Protein AF-A0A7X7PRH8-F1 (afdb_monomer)

Radius of gyration: 33.85 Å; Cα contacts (8 Å, |Δi|>4): 1418; chains: 1; bounding box: 87×68×109 Å

Secondary structure (DSSP, 8-state):
-HHHH-HHHHHH-S----HHHHHHHHHHS---EEHHHHHTTT-EETTTTEE-HHHHHHTT--GGGSPPEE-TT-EEEE--HHHHHHHT--TTPEEE----HHHHHHHHTT--STT-EEEE-SSEEEEEEEESS----TT--SEEEE-SSTT-EEEEEEEEE-HHHHHHHHHHH-TT-SSHHHHHHHHHTTSPTTGGG-EE-TT-----TTS-PPP---EE--TT--S-HHHHHHHHHHHHHHHHHHHHHHHHHHHHTS-------------------S--PPPPPPTT------S-EEEESGGGG-HHHHHHHHHHHTS-EEEE--S-HHHHHHHHHHHHHTT--SSS-STT----EEEEPPPHHHHHHHHHHHHHHHHHHHHHHHHHHHHHHHHHHHHHHHS--TTS---PPP-EEEEE-S---HHHHHHHHHHEEEEE--HHHH-----HHHHHHHHTT-SEEEESS--B-HHHHHT-TT--EEEESSSS-TTB-HHHHHHTT--EE--TTTTHHHHHHHHHHHHHHHHTTHHHHHHHHHSS---TT-HHHHHHHHHHT----STT-EEEEE--SHHHHHHHHHHGGGTPEEEEE-TT--HHHHHHTTEEE--HHHHHHH-SEEEE-PPP-TTTTT-B-HHHHHHSPTT-EEEE-S-GGGB-HHHHHHHHHTTSSSEEEES--SSSSPPTT-HHHH-TTEEE-SS-TT-SHHHHHHHHHHHHHHHHHHHTTPPPSSBS-GGGGGG--TTSPPP--PPPP--TT-----SSSTTS-----------------------TTHHHHHHHHHHHHHHHHH-HHHHHHHTTS---------

Sequence (838 aa):
WLRANRAEALLKAAHVLGLAEWLVYLLTGVPAAEASLAAETLLLDVATGDWADDVVGELGVSSSLLPPVCRAGAVVGSLLPSMAAEVGLTAGTPVILAGADTQCALLAVGCSEPGMVGIVAGSTLPVQLVTSRPWVDTRARVWTAPHVRAGRWVLEANAGAAGDVVEWFADALYPEATRPVAHLLAEAGLAAPGAGGVFSSFGAAIMNARELSFPVGTLALSHMDEGALGTRRARLARGLIEGMAYAIRANVEQLRAIPQGATDAGSNVAGEEQSPGAGSVDPVPREDAQHEVDGEIFMVGGLTRSSVWRTVVAEVMGVPVRSTIGGQVSALGAALMAGAAVGLRAGREMGTVELRTEHLVPEAGRSIAYCRLYHDWRRLGEVRAPADELVAEMAVQDLLARTPAATEKRVSAPALRILATADIDESSREALSALGTLTYAPYRETLRLLTGDDLVEALQGYDVFITEVDLVEAEALRRLPQLRVLATCRGQAVNVDVEACTALGIPVLFTPGRNAGAVADLSLAFMLALRRRLKDADAFLRLSGGEEGDMGRMGRAHAELRGRELWGSTVGLVGLGAVGREVAKRLRPFGATLLVADPHVTLEQAALVDAELVSLTELLARSDVVSLHAAVTTETRGLLGATELAQMKEGAVLINTARAALVDEAALVAALESGHLGGAAVDVFETEPPSSHHPLLALPNVLATPHQGGNTVEVAVHQGSLVVADLARMARGEAPLNILNPESLVSFDWRRERHAAGLPEPDVEAGRTPSVTDLRTPVTSAGSENNVAADLGEGEGGGGLRAQMQRVLERFLDRAGSDPALLEFATGRDLTTQYTVT

Nearest PDB structures (foldseek):
  6bii-assembly1_B  TM=8.391E-01  e=3.337E-30  Pyrococcus yayanosii CH1
  5aov-assembly1_A-2  TM=8.484E-01  e=1.399E-29  Pyrococcus furiosus
  1wwk-assembly1_B  TM=8.980E-01  e=5.318E-28  Pyrococcus horikoshii OT3
  2gcg-assembly1_B  TM=8.052E-01  e=2.386E-26  Homo sapiens
  5mh6-assembly1_A  TM=7.915E-01  e=7.981E-22  Haloferax mediterranei ATCC 33500

Mean predicted aligned error: 19.05 Å

Solvent-accessible surface area (backbone atoms only — not comparable to full-atom values): 46718 Å² total; per-residue (Å²): 110,57,75,81,78,40,42,70,60,61,73,68,49,73,63,58,66,58,72,67,26,45,51,45,22,68,36,42,74,47,63,43,30,27,37,35,48,43,29,75,71,73,47,41,33,68,89,80,59,38,73,30,57,68,63,35,44,75,72,73,43,64,61,82,30,44,48,58,64,38,56,41,35,38,71,76,39,36,27,33,64,76,46,13,70,74,74,74,52,63,58,60,42,77,40,54,37,44,47,36,56,68,57,21,26,33,43,59,79,62,47,78,47,65,79,33,35,30,35,36,35,33,55,38,30,44,36,34,38,29,27,73,55,82,68,79,57,92,79,30,35,46,52,57,31,50,33,62,51,87,81,32,14,30,44,39,36,40,15,30,40,39,41,59,49,47,42,52,51,12,46,72,77,31,72,70,45,54,51,22,50,60,51,37,49,53,39,19,58,74,34,60,93,62,16,89,64,29,47,28,34,44,35,28,27,70,48,37,66,72,66,80,72,65,92,65,58,47,79,47,71,71,91,82,66,83,65,57,69,70,61,49,50,12,13,53,39,25,11,39,55,50,22,32,36,44,16,43,45,52,36,53,53,54,61,66,67,49,84,87,79,81,90,81,90,84,86,78,94,76,89,83,92,78,84,94,75,83,88,78,81,78,78,78,77,69,98,78,72,80,79,71,58,80,68,61,37,34,39,35,47,70,53,44,66,38,66,49,55,49,49,51,40,12,17,55,46,61,21,35,31,38,32,39,69,71,81,67,41,32,60,48,18,33,49,54,36,47,38,44,56,74,67,46,68,91,58,96,72,63,85,85,73,80,74,65,64,49,77,44,75,43,53,68,74,57,17,59,52,32,53,54,52,43,52,53,50,51,55,50,48,67,72,39,44,72,58,46,51,53,51,24,52,52,49,51,50,51,48,55,71,68,46,67,63,100,77,64,74,81,75,71,58,73,74,36,31,32,40,28,37,31,69,54,30,69,68,35,51,55,56,45,41,74,53,21,53,65,48,80,59,28,35,90,80,68,75,55,83,38,38,59,69,59,34,38,64,72,47,62,85,22,31,32,42,33,34,58,77,43,47,47,46,54,76,36,55,72,73,36,74,58,52,48,38,37,33,34,60,31,70,64,63,68,43,45,36,61,67,50,27,40,61,44,43,28,36,38,33,44,23,70,60,41,34,18,62,50,30,20,52,47,52,54,50,45,53,49,35,61,36,44,34,44,66,58,55,56,51,59,72,69,49,85,90,76,60,93,84,48,60,66,60,51,50,48,47,65,65,76,56,66,53,55,71,58,55,77,30,30,38,17,32,35,19,70,42,64,35,29,48,44,31,39,62,64,42,53,85,48,50,36,47,38,29,32,28,43,83,39,51,47,68,66,60,29,48,78,54,69,25,47,67,45,54,59,70,57,31,32,52,64,17,50,29,40,37,44,37,46,74,84,48,86,83,32,48,42,59,38,32,58,71,52,59,67,42,34,33,80,52,17,34,42,37,36,74,53,53,34,58,35,39,32,62,69,38,49,48,52,36,46,74,72,49,44,30,53,25,39,33,37,27,49,57,90,53,79,80,68,60,95,79,36,71,65,75,72,39,87,52,42,47,78,49,89,61,48,41,56,71,52,78,64,29,22,42,45,28,21,50,48,51,45,54,27,52,54,28,44,58,73,76,39,81,56,85,47,59,79,38,68,77,13,57,81,79,56,51,100,87,57,79,62,62,82,56,76,73,75,75,84,68,92,78,74,95,82,84,88,60,90,59,91,90,68,79,83,93,84,82,89,83,90,85,88,90,85,87,80,89,82,63,44,67,59,75,81,75,75,67,63,65,57,54,49,61,52,50,54,57,50,50,59,48,58,78,67,32,67,68,53,52,61,67,37,64,94,50,92,81,83,87,85,88,84,89,130

Structure (mmCIF, N/CA/C/O backbone):
data_AF-A0A7X7PRH8-F1
#
_entry.id   AF-A0A7X7PRH8-F1
#
loop_
_atom_site.group_PDB
_atom_site.id
_atom_site.type_symbol
_atom_site.label_atom_id
_atom_site.label_alt_id
_atom_site.label_comp_id
_atom_site.label_asym_id
_atom_site.label_entity_id
_atom_site.label_seq_id
_atom_site.pdbx_PDB_ins_code
_atom_site.Cartn_x
_atom_site.Cartn_y
_atom_site.Cartn_z
_atom_site.occupancy
_atom_site.B_iso_or_equiv
_atom_site.auth_seq_id
_atom_site.auth_comp_id
_atom_site.auth_asym_id
_atom_site.auth_atom_id
_atom_site.pdbx_PDB_model_num
ATOM 1 N N . TRP A 1 1 ? 13.861 -17.718 -30.494 1.00 79.25 1 TRP A N 1
ATOM 2 C CA . TRP A 1 1 ? 14.027 -18.662 -29.362 1.00 79.25 1 TRP A CA 1
ATOM 3 C C . TRP A 1 1 ? 13.111 -19.888 -29.447 1.00 79.25 1 TRP A C 1
ATOM 5 O O . TRP A 1 1 ? 13.635 -20.998 -29.422 1.00 79.25 1 TRP A O 1
ATOM 15 N N . LEU A 1 2 ? 11.781 -19.726 -29.581 1.00 78.00 2 LEU A N 1
ATOM 16 C CA . LEU A 1 2 ? 10.810 -20.842 -29.606 1.00 78.00 2 LEU A CA 1
ATOM 17 C C . LEU A 1 2 ? 11.143 -21.921 -30.642 1.00 78.00 2 LEU A C 1
ATOM 19 O O . LEU A 1 2 ? 11.212 -23.091 -30.291 1.00 78.00 2 LEU A O 1
ATOM 23 N N . ARG A 1 3 ? 11.469 -21.537 -31.881 1.00 79.88 3 ARG A N 1
ATOM 24 C CA . ARG A 1 3 ? 11.937 -22.469 -32.923 1.00 79.88 3 ARG A CA 1
ATOM 25 C C . ARG A 1 3 ? 13.108 -23.353 -32.470 1.00 79.88 3 ARG A C 1
ATOM 27 O O . ARG A 1 3 ? 13.150 -24.525 -32.806 1.00 79.88 3 ARG A O 1
ATOM 34 N N . ALA A 1 4 ? 14.050 -22.798 -31.711 1.00 80.69 4 ALA A N 1
ATOM 35 C CA . ALA A 1 4 ? 15.251 -23.510 -31.277 1.00 80.69 4 ALA A CA 1
ATOM 36 C C . ALA A 1 4 ? 15.030 -24.378 -30.024 1.00 80.69 4 ALA A C 1
ATOM 38 O O . ALA A 1 4 ? 15.740 -25.358 -29.843 1.00 80.69 4 ALA A O 1
ATOM 39 N N . ASN A 1 5 ? 14.056 -24.040 -29.167 1.00 81.88 5 ASN A N 1
ATOM 40 C CA . ASN A 1 5 ? 13.907 -24.655 -27.836 1.00 81.88 5 ASN A CA 1
ATOM 41 C C . ASN A 1 5 ? 12.554 -25.354 -27.598 1.00 81.88 5 ASN A C 1
ATOM 43 O O . ASN A 1 5 ? 12.403 -26.109 -26.635 1.00 81.88 5 ASN A O 1
ATOM 47 N N . ARG A 1 6 ? 11.548 -25.070 -28.431 1.00 84.56 6 ARG A N 1
ATOM 48 C CA . ARG A 1 6 ? 10.140 -25.492 -28.308 1.00 84.56 6 ARG A CA 1
ATOM 49 C C . ARG A 1 6 ? 9.487 -25.707 -29.687 1.00 84.56 6 ARG A C 1
ATOM 51 O O . ARG A 1 6 ? 8.322 -25.375 -29.887 1.00 84.56 6 ARG A O 1
ATOM 58 N N . ALA A 1 7 ? 10.229 -26.268 -30.645 1.00 81.44 7 ALA A N 1
ATOM 59 C CA . ALA A 1 7 ? 9.764 -26.465 -32.024 1.00 81.44 7 ALA A CA 1
ATOM 60 C C . ALA A 1 7 ? 8.445 -27.256 -32.124 1.00 81.44 7 ALA A C 1
ATOM 62 O O . ALA A 1 7 ? 7.588 -26.924 -32.935 1.00 81.44 7 ALA A O 1
ATOM 63 N N . GLU A 1 8 ? 8.252 -28.266 -31.272 1.00 85.00 8 GLU A N 1
ATOM 64 C CA . GLU A 1 8 ? 7.031 -29.079 -31.266 1.00 85.00 8 GLU A CA 1
ATOM 65 C C . GLU A 1 8 ? 5.782 -28.272 -30.878 1.00 85.00 8 GLU A C 1
ATOM 67 O O . GLU A 1 8 ? 4.722 -28.448 -31.475 1.00 85.00 8 GLU A O 1
ATOM 72 N N . ALA A 1 9 ? 5.911 -27.354 -29.914 1.00 83.56 9 ALA A N 1
ATOM 73 C CA . ALA A 1 9 ? 4.818 -26.464 -29.533 1.00 83.56 9 ALA A CA 1
ATOM 74 C C . ALA A 1 9 ? 4.450 -25.524 -30.689 1.00 83.56 9 ALA A C 1
ATOM 76 O O . ALA A 1 9 ? 3.272 -25.327 -30.965 1.00 83.56 9 ALA A O 1
ATOM 77 N N . LEU A 1 10 ? 5.456 -25.011 -31.409 1.00 82.00 10 LEU A N 1
ATOM 78 C CA . LEU A 1 10 ? 5.246 -24.153 -32.574 1.00 82.00 10 LEU A CA 1
ATOM 79 C C . LEU A 1 10 ? 4.565 -24.903 -33.733 1.00 82.00 10 LEU A C 1
ATOM 81 O O . LEU A 1 10 ? 3.690 -24.343 -34.378 1.00 82.00 10 LEU A O 1
ATOM 85 N N . LEU A 1 11 ? 4.904 -26.177 -33.962 1.00 83.56 11 LEU A N 1
ATOM 86 C CA . LEU A 1 11 ? 4.259 -27.014 -34.987 1.00 83.56 11 LEU A CA 1
ATOM 87 C C . LEU A 1 11 ? 2.784 -27.320 -34.685 1.00 83.56 11 LEU A C 1
ATOM 89 O O . LEU A 1 11 ? 2.006 -27.547 -35.606 1.00 83.56 11 LEU A O 1
ATOM 93 N N . LYS A 1 12 ? 2.409 -27.363 -33.403 1.00 88.12 12 LYS A N 1
ATOM 94 C CA . LYS A 1 12 ? 1.032 -27.610 -32.945 1.00 88.12 12 LYS A CA 1
ATOM 95 C C . LYS A 1 12 ? 0.210 -26.327 -32.800 1.00 88.12 12 LYS A C 1
ATOM 97 O O . LYS A 1 12 ? -0.990 -26.412 -32.546 1.00 88.12 12 LYS A O 1
ATOM 102 N N . ALA A 1 13 ? 0.843 -25.160 -32.899 1.00 87.25 13 ALA A N 1
ATOM 103 C CA . ALA A 1 13 ? 0.174 -23.886 -32.706 1.00 87.25 13 ALA A CA 1
ATOM 104 C C . ALA A 1 13 ? -0.824 -23.630 -33.843 1.00 87.25 13 ALA A C 1
ATOM 106 O O . ALA A 1 13 ? -0.491 -23.778 -35.015 1.00 87.25 13 ALA A O 1
ATOM 107 N N . ALA A 1 14 ? -2.042 -23.229 -33.482 1.00 88.00 14 ALA A N 1
ATOM 108 C CA . ALA A 1 14 ? -3.031 -22.721 -34.434 1.00 88.00 14 ALA A CA 1
ATOM 109 C C . ALA A 1 14 ? -2.935 -21.195 -34.580 1.00 88.00 14 ALA A C 1
ATOM 111 O O . ALA A 1 14 ? -3.134 -20.666 -35.668 1.00 88.00 14 ALA A O 1
ATOM 112 N N . HIS A 1 15 ? -2.592 -20.506 -33.487 1.00 88.94 15 HIS A N 1
ATOM 113 C CA . HIS A 1 15 ? -2.409 -19.061 -33.442 1.00 88.94 15 HIS A CA 1
ATOM 114 C C . HIS A 1 15 ? -1.203 -18.690 -32.575 1.00 88.94 15 HIS A C 1
ATOM 116 O O . HIS A 1 15 ? -0.895 -19.378 -31.599 1.00 88.94 15 HIS A O 1
ATOM 122 N N . VAL A 1 16 ? -0.567 -17.571 -32.909 1.00 88.38 16 VAL A N 1
ATOM 123 C CA . VAL A 1 16 ? 0.397 -16.856 -32.074 1.00 88.38 16 VAL A CA 1
ATOM 124 C C . VAL A 1 16 ? -0.215 -15.495 -31.770 1.00 88.38 16 VAL A C 1
ATOM 126 O O . VAL A 1 16 ? -0.362 -14.664 -32.661 1.00 88.38 16 VAL A O 1
ATOM 129 N N . LEU A 1 17 ? -0.624 -15.304 -30.518 1.00 90.00 17 LEU A N 1
ATOM 130 C CA . LEU A 1 17 ? -1.351 -14.125 -30.056 1.00 90.00 17 LEU A CA 1
ATOM 131 C C . LEU A 1 17 ? -0.552 -13.445 -28.945 1.00 90.00 17 LEU A C 1
ATOM 133 O O . LEU A 1 17 ? 0.016 -14.129 -28.088 1.00 90.00 17 LEU A O 1
ATOM 137 N N . GLY A 1 18 ? -0.537 -12.114 -28.945 1.00 87.81 18 GLY A N 1
ATOM 138 C CA . GLY A 1 18 ? -0.210 -11.354 -27.748 1.00 87.81 18 GLY A CA 1
ATOM 139 C C . GLY A 1 18 ? -1.356 -11.425 -26.738 1.00 87.81 18 GLY A C 1
ATOM 140 O O . GLY A 1 18 ? -2.406 -12.034 -26.974 1.00 87.81 18 GLY A O 1
ATOM 141 N N . LEU A 1 19 ? -1.153 -10.817 -25.570 1.00 89.88 19 LEU A N 1
ATOM 142 C CA . LEU A 1 19 ? -2.141 -10.862 -24.492 1.00 89.88 19 LEU A CA 1
ATOM 143 C C . LEU A 1 19 ? -3.455 -10.170 -24.889 1.00 89.88 19 LEU A C 1
ATOM 145 O O . LEU A 1 19 ? -4.533 -10.693 -24.613 1.00 89.88 19 LEU A O 1
ATOM 149 N N . ALA A 1 20 ? -3.369 -9.018 -25.558 1.00 87.62 20 ALA A N 1
ATOM 150 C CA . ALA A 1 20 ? -4.538 -8.270 -26.006 1.00 87.62 20 ALA A CA 1
ATOM 151 C C . ALA A 1 20 ? -5.330 -9.055 -27.064 1.00 87.62 20 ALA A C 1
ATOM 153 O O . ALA A 1 20 ? -6.549 -9.193 -26.949 1.00 87.62 20 ALA A O 1
ATOM 154 N N . GLU A 1 21 ? -4.639 -9.643 -28.041 1.00 92.00 21 GLU A N 1
ATOM 155 C CA . GLU A 1 21 ? -5.244 -10.479 -29.080 1.00 92.00 21 GLU A CA 1
ATOM 156 C C . GLU A 1 21 ? -5.915 -11.718 -28.485 1.00 92.00 21 GLU A C 1
ATOM 158 O O . GLU A 1 21 ? -7.006 -12.104 -28.907 1.00 92.00 21 GLU A O 1
ATOM 163 N N . TRP A 1 22 ? -5.285 -12.335 -27.483 1.00 93.50 22 TRP A N 1
ATOM 164 C CA . TRP A 1 22 ? -5.851 -13.478 -26.778 1.00 93.50 22 TRP A CA 1
ATOM 165 C C . TRP A 1 22 ? -7.128 -13.108 -26.019 1.00 93.50 22 TRP A C 1
ATOM 167 O O . TRP A 1 22 ? -8.116 -13.834 -26.112 1.00 93.50 22 TRP A O 1
ATOM 177 N N . LEU A 1 23 ? -7.161 -11.959 -25.336 1.00 91.62 23 LEU A N 1
ATOM 178 C CA . LEU A 1 23 ? -8.373 -11.472 -24.668 1.00 91.62 23 LEU A CA 1
ATOM 179 C C . LEU A 1 23 ? -9.501 -11.200 -25.669 1.00 91.62 23 LEU A C 1
ATOM 181 O O . LEU A 1 23 ? -10.635 -11.617 -25.446 1.00 91.62 23 LEU A O 1
ATOM 185 N N . VAL A 1 24 ? -9.203 -10.555 -26.798 1.00 91.75 24 VAL A N 1
ATOM 186 C CA . VAL A 1 24 ? -10.189 -10.329 -27.869 1.00 91.75 24 VAL A CA 1
ATOM 187 C C . VAL A 1 24 ? -10.718 -11.657 -28.406 1.00 91.75 24 VAL A C 1
ATOM 189 O O . VAL A 1 24 ? -11.932 -11.815 -28.575 1.00 91.75 24 VAL A O 1
ATOM 192 N N . TYR A 1 25 ? -9.830 -12.630 -28.611 1.00 93.69 25 TYR A N 1
ATOM 193 C CA . TYR A 1 25 ? -10.197 -13.968 -29.049 1.00 93.69 25 TYR A CA 1
ATOM 194 C C . TYR A 1 25 ? -11.092 -14.681 -28.030 1.00 93.69 25 TYR A C 1
ATOM 196 O O . TYR A 1 25 ? -12.102 -15.256 -28.422 1.00 93.69 25 TYR A O 1
ATOM 204 N N . LEU A 1 26 ? -10.801 -14.593 -26.729 1.00 93.25 26 LEU A N 1
ATOM 205 C CA . LEU A 1 26 ? -11.674 -15.147 -25.689 1.00 93.25 26 LEU A CA 1
ATOM 206 C C . LEU A 1 26 ? -13.062 -14.497 -25.707 1.00 93.25 26 LEU A C 1
ATOM 208 O O . LEU A 1 26 ? -14.070 -15.195 -25.634 1.00 93.25 26 LEU A O 1
ATOM 212 N N . LEU A 1 27 ? -13.127 -13.169 -25.835 1.00 93.31 27 LEU A N 1
ATOM 213 C CA . LEU A 1 27 ? -14.386 -12.423 -25.780 1.00 93.31 27 LEU A CA 1
ATOM 214 C C . LEU A 1 27 ? -15.276 -12.639 -27.008 1.00 93.31 27 LEU A C 1
ATOM 216 O O . LEU A 1 27 ? -16.497 -12.558 -26.878 1.00 93.31 27 LEU A O 1
ATOM 220 N N . THR A 1 28 ? -14.689 -12.875 -28.184 1.00 94.31 28 THR A N 1
ATOM 221 C CA . THR A 1 28 ? -15.414 -12.862 -29.471 1.00 94.31 28 THR A CA 1
ATOM 222 C C . THR A 1 28 ? -15.340 -14.168 -30.260 1.00 94.31 28 THR A C 1
ATOM 224 O O . THR A 1 28 ? -16.151 -14.382 -31.157 1.00 94.31 28 THR A O 1
ATOM 227 N N . GLY A 1 29 ? -14.368 -15.033 -29.967 1.00 93.50 29 GLY A N 1
ATOM 228 C CA . GLY A 1 29 ? -14.000 -16.182 -30.797 1.00 93.50 29 GLY A CA 1
ATOM 229 C C . GLY A 1 29 ? -13.265 -15.810 -32.091 1.00 93.50 29 GLY A C 1
ATOM 230 O O . GLY A 1 29 ? -12.999 -16.690 -32.908 1.00 93.50 29 GLY A O 1
ATOM 231 N N . VAL A 1 30 ? -12.949 -14.528 -32.307 1.00 94.00 30 VAL A N 1
ATOM 232 C CA . VAL A 1 30 ? -12.326 -14.021 -33.533 1.00 94.00 30 VAL A CA 1
ATOM 233 C C . VAL A 1 30 ? -10.938 -13.467 -33.200 1.00 94.00 30 VAL A C 1
ATOM 235 O O . VAL A 1 30 ? -10.831 -12.522 -32.418 1.00 94.00 30 VAL A O 1
ATOM 238 N N . PRO A 1 31 ? -9.859 -14.043 -33.757 1.00 93.50 31 PRO A N 1
ATOM 239 C CA . PRO A 1 31 ? -8.516 -13.542 -33.517 1.00 93.50 31 PRO A CA 1
ATOM 240 C C . PRO A 1 31 ? -8.287 -12.284 -34.366 1.00 93.50 31 PRO A C 1
ATOM 242 O O . PRO A 1 31 ? -8.531 -12.296 -35.572 1.00 93.50 31 PRO A O 1
ATOM 245 N N . ALA A 1 32 ? -7.822 -11.202 -33.746 1.00 94.62 32 ALA A N 1
ATOM 246 C CA . ALA A 1 32 ? -7.511 -9.948 -34.429 1.00 94.62 32 ALA A CA 1
ATOM 247 C C . ALA A 1 32 ? -6.405 -9.202 -33.677 1.00 94.62 32 ALA A C 1
ATOM 249 O O . ALA A 1 32 ? -6.514 -9.049 -32.461 1.00 94.62 32 ALA A O 1
ATOM 250 N N . ALA A 1 33 ? -5.382 -8.735 -34.397 1.00 94.25 33 ALA A N 1
ATOM 251 C CA . ALA A 1 33 ? -4.348 -7.848 -33.859 1.00 94.25 33 ALA A CA 1
ATOM 252 C C . ALA A 1 33 ? -4.647 -6.401 -34.213 1.00 94.25 33 ALA A C 1
ATOM 254 O O . ALA A 1 33 ? -5.050 -6.113 -35.336 1.00 94.25 33 ALA A O 1
ATOM 255 N N . GLU A 1 34 ? -4.434 -5.480 -33.278 1.00 93.94 34 GLU A N 1
ATOM 256 C CA . GLU A 1 34 ? -4.520 -4.057 -33.595 1.00 93.94 34 GLU A CA 1
ATOM 257 C C . GLU A 1 34 ? -3.163 -3.529 -34.070 1.00 93.94 34 GLU A C 1
ATOM 259 O O . GLU A 1 34 ? -2.129 -3.857 -33.501 1.00 93.94 34 GLU A O 1
ATOM 264 N N . ALA A 1 35 ? -3.163 -2.728 -35.136 1.00 93.50 35 ALA A N 1
ATOM 265 C CA . ALA A 1 35 ? -1.965 -2.309 -35.858 1.00 93.50 35 ALA A CA 1
ATOM 266 C C . ALA A 1 35 ? -0.886 -1.622 -34.996 1.00 93.50 35 ALA A C 1
ATOM 268 O O . ALA A 1 35 ? 0.299 -1.838 -35.238 1.00 93.50 35 ALA A O 1
ATOM 269 N N . SER A 1 36 ? -1.253 -0.801 -34.007 1.00 92.25 36 SER A N 1
ATOM 270 C CA . SER A 1 36 ? -0.262 -0.171 -33.123 1.00 92.25 36 SER A CA 1
ATOM 271 C C . SER A 1 36 ? 0.384 -1.170 -32.157 1.00 92.25 36 SER A C 1
ATOM 273 O O . SER A 1 36 ? 1.590 -1.092 -31.953 1.00 92.25 36 SER A O 1
ATOM 275 N N . LEU A 1 37 ? -0.368 -2.158 -31.658 1.00 91.56 37 LEU A N 1
ATOM 276 C CA . LEU A 1 37 ? 0.161 -3.263 -30.842 1.00 91.56 37 LEU A CA 1
ATOM 277 C C . LEU A 1 37 ? 0.971 -4.262 -31.680 1.00 91.56 37 LEU A C 1
ATOM 279 O O . LEU A 1 37 ? 2.042 -4.709 -31.280 1.00 91.56 37 LEU A O 1
ATOM 283 N N . ALA A 1 38 ? 0.499 -4.579 -32.887 1.00 92.69 38 ALA A N 1
ATOM 284 C CA . ALA A 1 38 ? 1.198 -5.455 -33.821 1.00 92.69 38 ALA A CA 1
ATOM 285 C C . ALA A 1 38 ? 2.582 -4.899 -34.190 1.00 92.69 38 ALA A C 1
ATOM 287 O O . ALA A 1 38 ? 3.533 -5.668 -34.336 1.00 92.69 38 ALA A O 1
ATOM 288 N N . ALA A 1 39 ? 2.725 -3.573 -34.286 1.00 91.31 39 ALA A N 1
ATOM 289 C CA . ALA A 1 39 ? 4.006 -2.923 -34.550 1.00 91.31 39 ALA A CA 1
ATOM 290 C C . ALA A 1 39 ? 5.059 -3.187 -33.458 1.00 91.31 39 ALA A C 1
ATOM 292 O O . ALA A 1 39 ? 6.244 -3.281 -33.775 1.00 91.31 39 ALA A O 1
ATOM 293 N N . GLU A 1 40 ? 4.650 -3.392 -32.202 1.00 88.19 40 GLU A N 1
ATOM 294 C CA . GLU A 1 40 ? 5.563 -3.684 -31.084 1.00 88.19 40 GLU A CA 1
ATOM 295 C C . GLU A 1 40 ? 6.226 -5.065 -31.198 1.00 88.19 40 GLU A C 1
ATOM 297 O O . GLU A 1 40 ? 7.261 -5.322 -30.585 1.00 88.19 40 GLU A O 1
ATOM 302 N N . THR A 1 41 ? 5.683 -5.956 -32.033 1.00 89.62 41 THR A N 1
ATOM 303 C CA . THR A 1 41 ? 6.315 -7.251 -32.334 1.00 89.62 41 THR A CA 1
ATOM 304 C C . THR A 1 41 ? 7.541 -7.123 -33.239 1.00 89.62 41 THR A C 1
ATOM 306 O O . THR A 1 41 ? 8.305 -8.080 -33.360 1.00 89.62 41 THR A O 1
ATOM 309 N N . LEU A 1 42 ? 7.714 -5.965 -33.896 1.00 88.75 42 LEU A N 1
ATOM 310 C CA . LEU A 1 42 ? 8.681 -5.720 -34.973 1.00 88.75 42 LEU A CA 1
ATOM 311 C C . LEU A 1 42 ? 8.468 -6.592 -36.225 1.00 88.75 42 LEU A C 1
ATOM 313 O O . LEU A 1 42 ? 9.356 -6.687 -37.070 1.00 88.75 42 LEU A O 1
ATOM 317 N N . LEU A 1 43 ? 7.296 -7.222 -36.356 1.00 91.94 43 LEU A N 1
ATOM 318 C CA . LEU A 1 43 ? 6.914 -8.052 -37.506 1.00 91.94 43 LEU A CA 1
ATOM 319 C C . LEU A 1 43 ? 5.879 -7.377 -38.411 1.00 91.94 43 LEU A C 1
ATOM 321 O O . LEU A 1 43 ? 5.436 -7.982 -39.384 1.00 91.94 43 LEU A O 1
ATOM 325 N N . LEU A 1 44 ? 5.465 -6.152 -38.091 1.00 92.75 44 LEU A N 1
ATOM 326 C CA . LEU A 1 44 ? 4.546 -5.373 -38.912 1.00 92.75 44 LEU A CA 1
ATOM 327 C C . LEU A 1 44 ? 5.327 -4.543 -39.934 1.00 92.75 44 LEU A C 1
ATOM 329 O O . LEU A 1 44 ? 6.223 -3.778 -39.568 1.00 92.75 44 LEU A O 1
ATOM 333 N N . ASP A 1 45 ? 4.930 -4.613 -41.198 1.00 91.81 45 ASP A N 1
ATOM 334 C CA . ASP A 1 45 ? 5.362 -3.648 -42.199 1.00 91.81 45 ASP A CA 1
ATOM 335 C C . ASP A 1 45 ? 4.552 -2.354 -42.026 1.00 91.81 45 ASP A C 1
ATOM 337 O O . ASP A 1 45 ? 3.365 -2.264 -42.337 1.00 91.81 45 ASP A O 1
ATOM 341 N N . VAL A 1 46 ? 5.209 -1.311 -41.523 1.00 88.31 46 VAL A N 1
ATOM 342 C CA . VAL A 1 46 ? 4.586 -0.008 -41.245 1.00 88.31 46 VAL A CA 1
ATOM 343 C C . VAL A 1 46 ? 4.140 0.756 -42.497 1.00 88.31 46 VAL A C 1
ATOM 345 O O . VAL A 1 46 ? 3.345 1.696 -42.380 1.00 88.31 46 VAL A O 1
ATOM 348 N N . ALA A 1 47 ? 4.647 0.396 -43.682 1.00 84.19 47 ALA A N 1
ATOM 349 C CA . ALA A 1 47 ? 4.251 1.008 -44.945 1.00 84.19 47 ALA A CA 1
ATOM 350 C C . ALA A 1 47 ? 2.928 0.427 -45.459 1.00 84.19 47 ALA A C 1
ATOM 352 O O . ALA A 1 47 ? 2.088 1.174 -45.967 1.00 84.19 47 ALA A O 1
ATOM 353 N N . THR A 1 48 ? 2.731 -0.884 -45.308 1.00 88.31 48 THR A N 1
ATOM 354 C CA . THR A 1 48 ? 1.506 -1.581 -45.733 1.00 88.31 48 THR A CA 1
ATOM 355 C C . THR A 1 48 ? 0.450 -1.636 -44.627 1.00 88.31 48 THR A C 1
ATOM 357 O O . THR A 1 48 ? -0.746 -1.583 -44.917 1.00 88.31 48 THR A O 1
ATOM 360 N N . GLY A 1 49 ? 0.880 -1.648 -43.364 1.00 88.12 49 GLY A N 1
ATOM 361 C CA . GLY A 1 49 ? 0.028 -1.806 -42.189 1.00 88.12 49 GLY A CA 1
ATOM 362 C C . GLY A 1 49 ? -0.420 -3.249 -41.951 1.00 88.12 49 GLY A C 1
ATOM 363 O O . GLY A 1 49 ? -1.449 -3.440 -41.305 1.00 88.12 49 GLY A O 1
ATOM 364 N N . ASP A 1 50 ? 0.317 -4.227 -42.480 1.00 92.50 50 ASP A N 1
ATOM 365 C CA . ASP A 1 50 ? 0.059 -5.664 -42.331 1.00 92.50 50 ASP A CA 1
ATOM 366 C C . ASP A 1 50 ? 1.353 -6.406 -41.945 1.00 92.50 50 ASP A C 1
ATOM 368 O O . ASP A 1 50 ? 2.425 -5.800 -41.847 1.00 92.50 50 ASP A O 1
ATOM 372 N N . TRP A 1 51 ? 1.269 -7.707 -41.674 1.00 94.62 51 TRP A N 1
ATOM 373 C CA . TRP A 1 51 ? 2.436 -8.518 -41.332 1.00 94.62 51 TRP A CA 1
ATOM 374 C C . TRP A 1 51 ? 3.473 -8.538 -42.462 1.00 94.62 51 TRP A C 1
ATOM 376 O O . TRP A 1 51 ? 3.149 -8.733 -43.633 1.00 94.62 51 TRP A O 1
ATOM 386 N N . ALA A 1 52 ? 4.743 -8.385 -42.095 1.00 93.69 52 ALA A N 1
ATOM 387 C CA . ALA A 1 52 ? 5.877 -8.531 -42.995 1.00 93.69 52 ALA A CA 1
ATOM 388 C C . ALA A 1 52 ? 6.130 -10.025 -43.268 1.00 93.69 52 ALA A C 1
ATOM 390 O O . ALA A 1 52 ? 6.916 -10.677 -42.577 1.00 93.69 52 ALA A O 1
ATOM 391 N N . ASP A 1 53 ? 5.409 -10.591 -44.242 1.00 90.94 53 ASP A N 1
ATOM 392 C CA . ASP A 1 53 ? 5.454 -12.021 -44.590 1.00 90.94 53 ASP A CA 1
ATOM 393 C C . ASP A 1 53 ? 6.877 -12.544 -44.854 1.00 90.94 53 ASP A C 1
ATOM 395 O O . ASP A 1 53 ? 7.198 -13.686 -44.517 1.00 90.94 53 ASP A O 1
ATOM 399 N N . ASP A 1 54 ? 7.740 -11.713 -45.438 1.00 91.19 54 ASP A N 1
ATOM 400 C CA . ASP A 1 54 ? 9.146 -12.019 -45.694 1.00 91.19 54 ASP A CA 1
ATOM 401 C C . ASP A 1 54 ? 9.942 -12.175 -44.389 1.00 91.19 54 ASP A C 1
ATOM 403 O O . ASP A 1 54 ? 10.576 -13.212 -44.177 1.00 91.19 54 ASP A O 1
ATOM 407 N N . VAL A 1 55 ? 9.832 -11.211 -43.470 1.00 90.44 55 VAL A N 1
ATOM 408 C CA . VAL A 1 55 ? 10.492 -11.241 -42.153 1.00 90.44 55 VAL A CA 1
ATOM 409 C C . VAL A 1 55 ? 9.967 -12.399 -41.301 1.00 90.44 55 VAL A C 1
ATOM 411 O O . VAL A 1 55 ? 10.742 -13.150 -40.703 1.00 90.44 55 VAL A O 1
ATOM 414 N N . VAL A 1 56 ? 8.647 -12.591 -41.262 1.00 89.19 56 VAL A N 1
ATOM 415 C CA . VAL A 1 56 ? 8.006 -13.692 -40.525 1.00 89.19 56 VAL A CA 1
ATOM 416 C C . VAL A 1 56 ? 8.468 -15.048 -41.076 1.00 89.19 56 VAL A C 1
ATOM 418 O O . VAL A 1 56 ? 8.818 -15.952 -40.305 1.00 89.19 56 VAL A O 1
ATOM 421 N N . GLY A 1 57 ? 8.557 -15.167 -42.404 1.00 86.06 57 GLY A N 1
ATOM 422 C CA . GLY A 1 57 ? 9.072 -16.345 -43.094 1.00 86.06 57 GLY A CA 1
ATOM 423 C C . GLY A 1 57 ? 10.532 -16.662 -42.754 1.00 86.06 57 GLY A C 1
ATOM 424 O O . GLY A 1 57 ? 10.852 -17.822 -42.477 1.00 86.06 57 GLY A O 1
ATOM 425 N N . GLU A 1 58 ? 11.415 -15.661 -42.685 1.00 88.06 58 GLU A N 1
ATOM 426 C CA . GLU A 1 58 ? 12.825 -15.842 -42.287 1.00 88.06 58 GLU A CA 1
ATOM 427 C C . GLU A 1 58 ? 12.979 -16.354 -40.842 1.00 88.06 58 GLU A C 1
ATOM 429 O O . GLU A 1 58 ? 13.869 -17.159 -40.522 1.00 88.06 58 GLU A O 1
ATOM 434 N N . LEU A 1 59 ? 12.053 -15.974 -39.958 1.00 85.38 59 LEU A N 1
ATOM 435 C CA . LEU A 1 59 ? 11.986 -16.506 -38.596 1.00 85.38 59 LEU A CA 1
ATOM 436 C C . LEU A 1 59 ? 11.514 -17.969 -38.550 1.00 85.38 59 LEU A C 1
ATOM 438 O O . LEU A 1 59 ? 11.641 -18.629 -37.511 1.00 85.38 59 LEU A O 1
ATOM 442 N N . GLY A 1 60 ? 11.078 -18.538 -39.677 1.00 78.88 60 GLY A N 1
ATOM 443 C CA . GLY A 1 60 ? 10.570 -19.904 -39.782 1.00 78.88 60 GLY A CA 1
ATOM 444 C C . GLY A 1 60 ? 9.205 -20.070 -39.117 1.00 78.88 60 GLY A C 1
ATOM 445 O O . GLY A 1 60 ? 8.901 -21.150 -38.609 1.00 78.88 60 GLY A O 1
ATOM 446 N N . VAL A 1 61 ? 8.422 -18.992 -39.070 1.00 81.00 61 VAL A N 1
ATOM 447 C CA . VAL A 1 61 ? 7.037 -18.961 -38.596 1.00 81.00 61 VAL A CA 1
ATOM 448 C C . VAL A 1 61 ? 6.152 -18.713 -39.816 1.00 81.00 61 VAL A C 1
ATOM 450 O O . VAL A 1 61 ? 6.524 -17.958 -40.706 1.00 81.00 61 VAL A O 1
ATOM 453 N N . SER A 1 62 ? 4.995 -19.370 -39.904 1.00 83.38 62 SER A N 1
ATOM 454 C CA . SER A 1 62 ? 4.029 -19.043 -40.956 1.00 83.38 62 SER A CA 1
ATOM 455 C C . SER A 1 62 ? 3.198 -17.841 -40.521 1.00 83.38 62 SER A C 1
ATOM 457 O O . SER A 1 62 ? 2.647 -17.857 -39.420 1.00 83.38 62 SER A O 1
ATOM 459 N N . SER A 1 63 ? 3.059 -16.832 -41.382 1.00 83.25 63 SER A N 1
ATOM 460 C CA . SER A 1 63 ? 2.196 -15.675 -41.116 1.00 83.25 63 SER A CA 1
ATOM 461 C C . SER A 1 63 ? 0.724 -16.052 -40.946 1.00 83.25 63 SER A C 1
ATOM 463 O O . SER A 1 63 ? -0.003 -15.337 -40.270 1.00 83.25 63 SER A O 1
ATOM 465 N N . SER A 1 64 ? 0.296 -17.235 -41.410 1.00 86.81 64 SER A N 1
ATOM 466 C CA . SER A 1 64 ? -1.048 -17.762 -41.132 1.00 86.81 64 SER A CA 1
ATOM 467 C C . SER A 1 64 ? -1.307 -18.059 -39.650 1.00 86.81 64 SER A C 1
ATOM 469 O O . SER A 1 64 ? -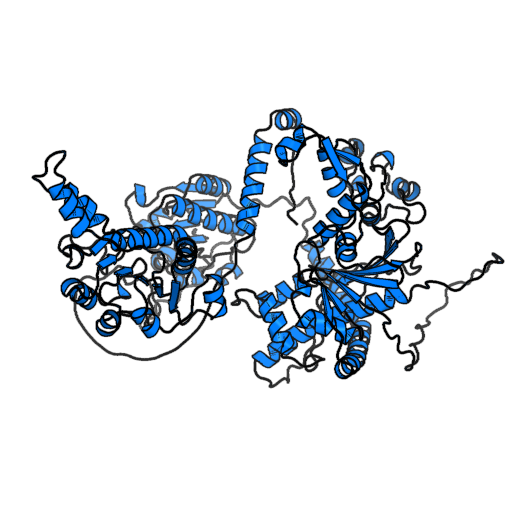2.454 -18.268 -39.266 1.00 86.81 64 SER A O 1
ATOM 471 N N . LEU A 1 65 ? -0.255 -18.152 -38.828 1.00 89.62 65 LEU A N 1
ATOM 472 C CA . LEU A 1 65 ? -0.380 -18.287 -37.376 1.00 89.62 65 LEU A CA 1
ATOM 473 C C . LEU A 1 65 ? -0.662 -16.941 -36.703 1.00 89.62 65 LEU A C 1
ATOM 475 O O . LEU A 1 65 ? -1.147 -16.923 -35.572 1.00 89.62 65 LEU A O 1
ATOM 479 N N . LEU A 1 66 ? -0.352 -15.827 -37.364 1.00 92.62 66 LEU A N 1
ATOM 480 C CA . LEU A 1 66 ? -0.608 -14.494 -36.843 1.00 92.62 66 LEU A CA 1
ATOM 481 C C . LEU A 1 66 ? -2.053 -14.082 -37.169 1.00 92.62 66 LEU A C 1
ATOM 483 O O . LEU A 1 66 ? -2.582 -14.428 -38.228 1.00 92.62 66 LEU A O 1
ATOM 487 N N . PRO A 1 67 ? -2.737 -13.382 -36.254 1.00 94.31 67 PRO A N 1
ATOM 488 C CA . PRO A 1 67 ? -4.107 -12.936 -36.476 1.00 94.31 67 PRO A CA 1
ATOM 489 C C . PRO A 1 67 ? -4.149 -11.811 -37.524 1.00 94.31 67 PRO A C 1
ATOM 491 O O . PRO A 1 67 ? -3.199 -11.037 -37.603 1.00 94.31 67 PRO A O 1
ATOM 494 N N . PRO A 1 68 ? -5.241 -11.639 -38.290 1.00 94.00 68 PRO A N 1
ATOM 495 C CA . PRO A 1 68 ? -5.379 -10.508 -39.206 1.00 94.00 68 PRO A CA 1
ATOM 496 C C . PRO A 1 68 ? -5.184 -9.158 -38.503 1.00 94.00 68 PRO A C 1
ATOM 498 O O . PRO A 1 68 ? -5.729 -8.938 -37.413 1.00 94.00 68 PRO A O 1
ATOM 501 N N . VAL A 1 69 ? -4.445 -8.248 -39.143 1.00 94.69 69 VAL A N 1
ATOM 502 C CA . VAL A 1 69 ? -4.224 -6.898 -38.617 1.00 94.69 69 VAL A CA 1
ATOM 503 C C . VAL A 1 69 ? -5.447 -6.025 -38.885 1.00 94.69 69 VAL A C 1
ATOM 505 O O . VAL A 1 69 ? -5.944 -5.898 -40.004 1.00 94.69 69 VAL A O 1
ATOM 508 N N . CYS A 1 70 ? -5.942 -5.404 -37.826 1.00 93.56 70 CYS A N 1
ATOM 509 C CA . CYS A 1 70 ? -7.081 -4.510 -37.808 1.00 93.56 70 CYS A CA 1
ATOM 510 C C . CYS A 1 70 ? -6.644 -3.126 -37.323 1.00 93.56 70 CYS A C 1
ATOM 512 O O . CYS A 1 70 ? -5.650 -2.961 -36.619 1.00 93.56 70 CYS A O 1
ATOM 514 N N . ARG A 1 71 ? -7.412 -2.099 -37.684 1.00 89.50 71 ARG A N 1
ATOM 515 C CA . ARG A 1 71 ? -7.169 -0.735 -37.200 1.00 89.50 71 ARG A CA 1
ATOM 516 C C . ARG A 1 71 ? -7.827 -0.521 -35.842 1.00 89.50 71 ARG A C 1
ATOM 518 O O . ARG A 1 71 ? -8.914 -1.050 -35.601 1.00 89.50 71 ARG A O 1
ATOM 525 N N . ALA A 1 72 ? -7.235 0.336 -35.018 1.00 89.56 72 ALA A N 1
ATOM 526 C CA . ALA A 1 72 ? -7.905 0.887 -33.849 1.00 89.56 72 ALA A CA 1
ATOM 527 C C . ALA A 1 72 ? -9.313 1.420 -34.190 1.00 89.56 72 ALA A C 1
ATOM 529 O O . ALA A 1 72 ? -9.538 2.058 -35.224 1.00 89.56 72 ALA A O 1
ATOM 530 N N . GLY A 1 73 ? -10.273 1.122 -33.316 1.00 88.06 73 GLY A N 1
ATOM 531 C CA . GLY A 1 73 ? -11.696 1.400 -33.498 1.00 88.06 73 GLY A CA 1
ATOM 532 C C . GLY A 1 73 ? -12.460 0.346 -34.309 1.00 88.06 73 GLY A C 1
ATOM 533 O O . GLY A 1 73 ? -13.667 0.492 -34.490 1.00 88.06 73 GLY A O 1
ATOM 534 N N . ALA A 1 74 ? -11.815 -0.718 -34.799 1.00 90.69 74 ALA A N 1
ATOM 535 C CA . ALA A 1 74 ? -12.518 -1.802 -35.483 1.00 90.69 74 ALA A CA 1
ATOM 536 C C . ALA A 1 74 ? -13.389 -2.614 -34.510 1.00 90.69 74 ALA A C 1
ATOM 538 O O . ALA A 1 74 ? -12.936 -3.019 -33.439 1.00 90.69 74 ALA A O 1
ATOM 539 N N . VAL A 1 75 ? -14.631 -2.894 -34.912 1.00 92.56 75 VAL A N 1
ATOM 540 C CA . VAL A 1 75 ? -15.500 -3.867 -34.237 1.00 92.56 75 VAL A CA 1
ATOM 541 C C . VAL A 1 75 ? -15.118 -5.258 -34.738 1.00 92.56 75 VAL A C 1
ATOM 543 O O . VAL A 1 75 ? -15.336 -5.567 -35.907 1.00 92.56 75 VAL A O 1
ATOM 546 N N . VAL A 1 76 ? -14.542 -6.087 -33.869 1.00 91.06 76 VAL A N 1
ATOM 547 C CA . VAL A 1 76 ? -14.051 -7.433 -34.238 1.00 91.06 76 VAL A CA 1
ATOM 548 C C . VAL A 1 76 ? -15.172 -8.460 -34.199 1.00 91.06 76 VAL A C 1
ATOM 550 O O . VAL A 1 76 ? -15.228 -9.380 -35.009 1.00 91.06 76 VAL A O 1
ATOM 553 N N . GLY A 1 77 ? -16.094 -8.284 -33.260 1.00 91.06 77 GLY A N 1
ATOM 554 C CA . GLY A 1 77 ? -17.216 -9.178 -33.067 1.00 91.06 77 GLY A CA 1
ATOM 555 C C . GLY A 1 77 ? -18.082 -8.730 -31.905 1.00 91.06 77 GLY A C 1
ATOM 556 O O . GLY A 1 77 ? -17.959 -7.616 -31.391 1.00 91.06 77 GLY A O 1
ATOM 557 N N . SER A 1 78 ? -18.962 -9.627 -31.489 1.00 93.69 78 SER A N 1
ATOM 558 C CA . SER A 1 78 ? -19.829 -9.433 -30.336 1.00 93.69 78 SER A CA 1
ATOM 559 C C . SER A 1 78 ? -19.377 -10.313 -29.181 1.00 93.69 78 SER A C 1
ATOM 561 O O . SER A 1 78 ? -18.934 -11.440 -29.391 1.00 93.69 78 SER A O 1
ATOM 563 N N . LEU A 1 79 ? -19.552 -9.806 -27.964 1.00 94.69 79 LEU A N 1
ATOM 564 C CA . LEU A 1 79 ? -19.283 -10.525 -26.731 1.00 94.69 79 LEU A CA 1
ATOM 565 C C . LEU A 1 79 ? -20.073 -11.835 -26.699 1.00 94.69 79 LEU A C 1
ATOM 567 O O . LEU A 1 79 ? -21.311 -11.825 -26.756 1.00 94.69 79 LEU A O 1
ATOM 571 N N . LEU A 1 80 ? -19.349 -12.948 -26.599 1.00 94.38 80 LEU A N 1
ATOM 572 C CA . LEU A 1 80 ? -19.926 -14.285 -26.559 1.00 94.38 80 LEU A CA 1
ATOM 573 C C . LEU A 1 80 ? -20.835 -14.452 -25.329 1.00 94.38 80 LEU A C 1
ATOM 575 O O . LEU A 1 80 ? -20.504 -13.949 -24.255 1.00 94.38 80 LEU A O 1
ATOM 579 N N . PRO A 1 81 ? -21.960 -15.187 -25.435 1.00 91.31 81 PRO A N 1
ATOM 580 C CA . PRO A 1 81 ? -22.855 -15.414 -24.300 1.00 91.31 81 PRO A CA 1
ATOM 581 C C . PRO A 1 81 ? -22.181 -16.048 -23.078 1.00 91.31 81 PRO A C 1
ATOM 583 O O . PRO A 1 81 ? -22.511 -15.675 -21.955 1.00 91.31 81 PRO A O 1
ATOM 586 N N . SER A 1 82 ? -21.231 -16.968 -23.293 1.00 89.00 82 SER A N 1
ATOM 587 C CA . SER A 1 82 ? -20.432 -17.581 -22.222 1.00 89.00 82 SER A CA 1
ATOM 588 C C . SER A 1 82 ? -19.634 -16.527 -21.456 1.00 89.00 82 SER A C 1
ATOM 590 O O . SER A 1 82 ? -19.739 -16.436 -20.237 1.00 89.00 82 SER A O 1
ATOM 592 N N . MET A 1 83 ? -18.932 -15.658 -22.183 1.00 89.19 83 MET A N 1
ATOM 593 C CA . MET A 1 83 ? -18.105 -14.610 -21.591 1.00 89.19 83 MET A CA 1
ATOM 594 C C . MET A 1 83 ? -18.926 -13.482 -20.970 1.00 89.19 83 MET A C 1
ATOM 596 O O . MET A 1 83 ? -18.528 -12.923 -19.955 1.00 89.19 83 MET A O 1
ATOM 600 N N . ALA A 1 84 ? -20.086 -13.153 -21.540 1.00 86.06 84 ALA A N 1
ATOM 601 C CA . ALA A 1 84 ? -20.961 -12.095 -21.044 1.00 86.06 84 ALA A CA 1
ATOM 602 C C . ALA A 1 84 ? -21.384 -12.309 -19.583 1.00 86.06 84 ALA A C 1
ATOM 604 O O . ALA A 1 84 ? -21.342 -11.372 -18.783 1.00 86.06 84 ALA A O 1
ATOM 605 N N . ALA A 1 85 ? -21.725 -13.550 -19.224 1.00 81.50 85 ALA A N 1
ATOM 606 C CA . ALA A 1 85 ? -22.067 -13.920 -17.855 1.00 81.50 85 ALA A CA 1
ATOM 607 C C . ALA A 1 85 ? -20.871 -13.797 -16.893 1.00 81.50 85 ALA A C 1
ATOM 609 O O . ALA A 1 85 ? -21.054 -13.417 -15.737 1.00 81.50 85 ALA A O 1
ATOM 610 N N . GLU A 1 86 ? -19.658 -14.087 -17.366 1.00 83.44 86 GLU A N 1
ATOM 611 C CA . GLU A 1 86 ? -18.437 -14.018 -16.557 1.00 83.44 86 GLU A CA 1
ATOM 612 C C . GLU A 1 86 ? -18.008 -12.583 -16.262 1.00 83.44 86 GLU A C 1
ATOM 614 O O . GLU A 1 86 ? -17.697 -12.256 -15.117 1.00 83.44 86 GLU A O 1
ATOM 619 N N . VAL A 1 87 ? -18.031 -11.713 -17.275 1.00 83.12 87 VAL A N 1
ATOM 620 C CA . VAL A 1 87 ? -17.613 -10.308 -17.133 1.00 83.12 87 VAL A CA 1
ATOM 621 C C . VAL A 1 87 ? -18.741 -9.391 -16.643 1.00 83.12 87 VAL A C 1
ATOM 623 O O . VAL A 1 87 ? -18.518 -8.203 -16.419 1.00 83.12 87 VAL A O 1
ATOM 626 N N . GLY A 1 88 ? -19.958 -9.923 -16.474 1.00 87.81 88 GLY A N 1
ATOM 627 C CA . GLY A 1 88 ? -21.125 -9.170 -16.005 1.00 87.81 88 GLY A CA 1
ATOM 628 C C . GLY A 1 88 ? -21.671 -8.163 -17.025 1.00 87.81 88 GLY A C 1
ATOM 629 O O . GLY A 1 88 ? -22.236 -7.143 -16.633 1.00 87.81 88 GLY A O 1
ATOM 630 N N . LEU A 1 89 ? -21.499 -8.429 -18.323 1.00 90.75 89 LEU A N 1
ATOM 631 C CA . LEU A 1 89 ? -21.978 -7.584 -19.424 1.00 90.75 89 LEU A CA 1
ATOM 632 C C . LEU A 1 89 ? -23.079 -8.286 -20.232 1.00 90.75 89 LEU A C 1
ATOM 634 O O . LEU A 1 89 ? -23.393 -9.455 -20.031 1.00 90.75 89 LEU A O 1
ATOM 638 N N . THR A 1 90 ? -23.701 -7.561 -21.163 1.00 92.88 90 THR A N 1
ATOM 639 C CA . THR A 1 90 ? -24.773 -8.118 -22.003 1.00 92.88 90 THR A CA 1
ATOM 640 C C . THR A 1 90 ? -24.185 -8.895 -23.181 1.00 92.88 90 THR A C 1
ATOM 642 O O . THR A 1 90 ? -23.349 -8.372 -23.920 1.00 92.88 90 THR A O 1
ATOM 645 N N . ALA A 1 91 ? -24.635 -10.131 -23.397 1.00 92.25 91 ALA A N 1
ATOM 646 C CA . ALA A 1 91 ? -24.261 -10.905 -24.580 1.00 92.25 91 ALA A CA 1
ATOM 647 C C . ALA A 1 91 ? -24.617 -10.135 -25.861 1.00 92.25 91 ALA A C 1
ATOM 649 O O . ALA A 1 91 ? -25.661 -9.488 -25.928 1.00 92.25 91 ALA A O 1
ATOM 650 N N . GLY A 1 92 ? -23.754 -10.182 -26.874 1.00 90.19 92 GLY A N 1
ATOM 651 C CA . GLY A 1 92 ? -23.953 -9.393 -28.092 1.00 90.19 92 GLY A CA 1
ATOM 652 C C . GLY A 1 92 ? -23.301 -8.004 -28.072 1.00 90.19 92 GLY A C 1
ATOM 653 O O . GLY A 1 92 ? -23.201 -7.388 -29.133 1.00 90.19 92 GLY A O 1
ATOM 654 N N . THR A 1 93 ? -22.822 -7.522 -26.914 1.00 92.25 93 THR A N 1
ATOM 655 C CA . THR A 1 93 ? -22.120 -6.225 -26.802 1.00 92.25 93 THR A CA 1
ATOM 656 C C . THR A 1 93 ? -20.945 -6.166 -27.788 1.00 92.25 93 THR A C 1
ATOM 658 O O . THR A 1 93 ? -20.130 -7.087 -27.778 1.00 92.25 93 THR A O 1
ATOM 661 N N . PRO A 1 94 ? -20.829 -5.129 -28.639 1.00 91.50 94 PRO A N 1
ATOM 662 C CA . PRO A 1 94 ? -19.710 -5.004 -29.570 1.00 91.50 94 PRO A CA 1
ATOM 663 C C . PRO A 1 94 ? -18.363 -4.948 -28.843 1.00 91.50 94 PRO A C 1
ATOM 665 O O . PRO A 1 94 ? -18.194 -4.171 -27.905 1.00 91.50 94 PRO A O 1
ATOM 668 N N . VAL A 1 95 ? -17.401 -5.747 -29.302 1.00 92.50 95 VAL A N 1
ATOM 669 C CA . VAL A 1 95 ? -16.012 -5.722 -28.833 1.00 92.50 95 VAL A CA 1
ATOM 670 C C . VAL A 1 95 ? -15.180 -4.952 -29.849 1.00 92.50 95 VAL A C 1
ATOM 672 O O . VAL A 1 95 ? -15.168 -5.275 -31.040 1.00 92.50 95 VAL A O 1
ATOM 675 N N . ILE A 1 96 ? -14.513 -3.908 -29.366 1.00 90.81 96 ILE A N 1
ATOM 676 C CA . ILE A 1 96 ? -13.804 -2.930 -30.189 1.00 90.81 96 ILE A CA 1
ATOM 677 C C . ILE A 1 96 ? -12.321 -3.008 -29.861 1.00 90.81 96 ILE A C 1
ATOM 679 O O . ILE A 1 96 ? -11.949 -3.008 -28.688 1.00 90.81 96 ILE A O 1
ATOM 683 N N . LEU A 1 97 ? -11.479 -3.041 -30.892 1.00 90.81 97 LEU A N 1
ATOM 684 C CA . LEU A 1 97 ? -10.037 -2.921 -30.709 1.00 90.81 97 LEU A CA 1
ATOM 685 C C . LEU A 1 97 ? -9.689 -1.486 -30.348 1.00 90.81 97 LEU A C 1
ATOM 687 O O . LEU A 1 97 ? -9.879 -0.566 -31.146 1.00 90.81 97 LEU A O 1
ATOM 691 N N . ALA A 1 98 ? -9.156 -1.303 -29.148 1.00 87.38 98 ALA A N 1
ATOM 692 C CA . ALA A 1 98 ? -8.304 -0.160 -28.866 1.00 87.38 98 ALA A CA 1
ATOM 693 C C . ALA A 1 98 ? -6.890 -0.434 -29.404 1.00 87.38 98 ALA A C 1
ATOM 695 O O . ALA A 1 98 ? -6.678 -1.456 -30.042 1.00 87.38 98 ALA A O 1
ATOM 696 N N . GLY A 1 99 ? -5.934 0.454 -29.155 1.00 89.12 99 GLY A N 1
ATOM 697 C CA . GLY A 1 99 ? -4.541 0.219 -29.532 1.00 89.12 99 GLY A CA 1
ATOM 698 C C . GLY A 1 99 ? -3.603 0.269 -28.340 1.00 89.12 99 GLY A C 1
ATOM 699 O O . GLY A 1 99 ? -4.045 0.120 -27.199 1.00 89.12 99 GLY A O 1
ATOM 700 N N . ALA A 1 100 ? -2.325 0.513 -28.622 1.00 90.75 100 ALA A N 1
ATOM 701 C CA . ALA A 1 100 ? -1.261 0.608 -27.637 1.00 90.75 100 ALA A CA 1
ATOM 702 C C . ALA A 1 100 ? -1.646 1.546 -26.487 1.00 90.75 100 ALA A C 1
ATOM 704 O O . ALA A 1 100 ? -2.252 2.609 -26.681 1.00 90.75 100 ALA A O 1
ATOM 705 N N . ASP A 1 101 ? -1.307 1.137 -25.270 1.00 90.19 101 ASP A N 1
ATOM 706 C CA . ASP A 1 101 ? -1.680 1.824 -24.038 1.00 90.19 101 ASP A CA 1
ATOM 707 C C . ASP A 1 101 ? -1.107 3.248 -23.976 1.00 90.19 101 ASP A C 1
ATOM 709 O O . ASP A 1 101 ? -1.821 4.180 -23.593 1.00 90.19 101 ASP A O 1
ATOM 713 N N . THR A 1 102 ? 0.136 3.431 -24.428 1.00 91.75 102 THR A N 1
ATOM 714 C CA . THR A 1 102 ? 0.835 4.716 -24.538 1.00 91.75 102 THR A CA 1
ATOM 715 C C . THR A 1 102 ? 0.087 5.682 -25.453 1.00 91.75 102 THR A C 1
ATOM 717 O O . THR A 1 102 ? -0.205 6.818 -25.068 1.00 91.75 102 THR A O 1
ATOM 720 N N . GLN A 1 103 ? -0.308 5.213 -26.636 1.00 92.81 103 GLN A N 1
ATOM 721 C CA . GLN A 1 103 ? -1.025 6.015 -27.620 1.00 92.81 103 GLN A CA 1
ATOM 722 C C . GLN A 1 103 ? -2.459 6.320 -27.172 1.00 92.81 103 GLN A C 1
ATOM 724 O O . GLN A 1 103 ? -2.931 7.446 -27.332 1.00 92.81 103 GLN A O 1
ATOM 729 N N . CYS A 1 104 ? -3.152 5.355 -26.556 1.00 91.12 104 CYS A N 1
ATOM 730 C CA . CYS A 1 104 ? -4.474 5.580 -25.969 1.00 91.12 104 CYS A CA 1
ATOM 731 C C . CYS A 1 104 ? -4.414 6.646 -24.864 1.00 91.12 104 CYS A C 1
ATOM 733 O O . CYS A 1 104 ? -5.247 7.555 -24.827 1.00 91.12 104 CYS A O 1
ATOM 735 N N . ALA A 1 105 ? -3.412 6.578 -23.986 1.00 90.19 105 ALA A N 1
ATOM 736 C CA . ALA A 1 105 ? -3.225 7.560 -22.925 1.00 90.19 105 ALA A CA 1
ATOM 737 C C . ALA A 1 105 ? -2.981 8.971 -23.484 1.00 90.19 105 ALA A C 1
ATOM 739 O O . ALA A 1 105 ? -3.582 9.940 -23.016 1.00 90.19 105 ALA A O 1
ATOM 740 N N . LEU A 1 106 ? -2.134 9.090 -24.506 1.00 91.06 106 LEU A N 1
ATOM 741 C CA . LEU A 1 106 ? -1.802 10.363 -25.146 1.00 91.06 106 LEU A CA 1
ATOM 742 C C . LEU A 1 106 ? -2.965 10.946 -25.960 1.00 91.06 106 LEU A C 1
ATOM 744 O O . LEU A 1 106 ? -3.194 12.160 -25.921 1.00 91.06 106 LEU A O 1
ATOM 748 N N . LEU A 1 107 ? -3.769 10.092 -26.598 1.00 88.44 107 LEU A N 1
ATOM 749 C CA . LEU A 1 107 ? -5.015 10.490 -27.252 1.00 88.44 107 LEU A CA 1
ATOM 750 C C . LEU A 1 107 ? -5.975 11.160 -26.260 1.00 88.44 107 LEU A C 1
ATOM 752 O O . LEU A 1 107 ? -6.605 12.161 -26.602 1.00 88.44 107 LEU A O 1
ATOM 756 N N . ALA A 1 108 ? -6.056 10.653 -25.026 1.00 84.19 108 ALA A N 1
ATOM 757 C CA . ALA A 1 108 ? -6.946 11.191 -24.001 1.00 84.19 108 ALA A CA 1
ATOM 758 C C . ALA A 1 108 ? -6.625 12.659 -23.651 1.00 84.19 108 ALA A C 1
ATOM 760 O O . ALA A 1 108 ? -7.536 13.441 -23.396 1.00 84.19 108 ALA A O 1
ATOM 761 N N . VAL A 1 109 ? -5.354 13.072 -23.705 1.00 84.81 109 VAL A N 1
ATOM 762 C CA . VAL A 1 109 ? -4.942 14.477 -23.492 1.00 84.81 109 VAL A CA 1
ATOM 763 C C . VAL A 1 109 ? -4.854 15.301 -24.781 1.00 84.81 109 VAL A C 1
ATOM 765 O O . VAL A 1 109 ? -4.440 16.459 -24.743 1.00 84.81 109 VAL A O 1
ATOM 768 N N . GLY A 1 110 ? -5.279 14.733 -25.912 1.00 86.25 110 GLY A N 1
ATOM 769 C CA . GLY A 1 110 ? -5.366 15.420 -27.199 1.00 86.25 110 GLY A CA 1
ATOM 770 C C . GLY A 1 110 ? -4.102 15.365 -28.059 1.00 86.25 110 GLY A C 1
ATOM 771 O O . GLY A 1 110 ? -4.090 15.985 -29.122 1.00 86.25 110 GLY A O 1
ATOM 772 N N . CYS A 1 111 ? -3.072 14.610 -27.665 1.00 91.12 111 CYS A N 1
ATOM 773 C CA . CYS A 1 111 ? -1.872 14.416 -28.480 1.00 91.12 111 CYS A CA 1
ATOM 774 C C . CYS A 1 111 ? -2.193 13.461 -29.637 1.00 91.12 111 CYS A C 1
ATOM 776 O O . CYS A 1 111 ? -2.250 12.248 -29.454 1.00 91.12 111 CYS A O 1
ATOM 778 N N . SER A 1 112 ? -2.515 14.005 -30.813 1.00 89.62 112 SER A N 1
ATOM 779 C CA . SER A 1 112 ? -2.973 13.183 -31.947 1.00 89.62 112 SER A CA 1
ATOM 780 C C . SER A 1 112 ? -2.735 13.782 -33.335 1.00 89.62 112 SER A C 1
ATOM 782 O O . SER A 1 112 ? -3.094 13.157 -34.337 1.00 89.62 112 SER A O 1
ATOM 784 N N . GLU A 1 113 ? -2.171 14.989 -33.422 1.00 91.56 113 GLU A N 1
ATOM 785 C CA . GLU A 1 113 ? -1.887 15.657 -34.695 1.00 91.56 113 GLU A CA 1
ATOM 786 C C . GLU A 1 113 ? -0.384 15.697 -34.991 1.00 91.56 113 GLU A C 1
ATOM 788 O O . GLU A 1 113 ? 0.417 15.745 -34.058 1.00 91.56 113 GLU A O 1
ATOM 793 N N . PRO A 1 114 ? 0.020 15.708 -36.276 1.00 93.19 114 PRO A N 1
ATOM 794 C CA . PRO A 1 114 ? 1.425 15.733 -36.662 1.00 93.19 114 PRO A CA 1
ATOM 795 C C . PRO A 1 114 ? 2.187 16.901 -36.027 1.00 93.19 114 PRO A C 1
ATOM 797 O O . PRO A 1 114 ? 1.692 18.027 -36.001 1.00 93.19 114 PRO A O 1
ATOM 800 N N . GLY A 1 115 ? 3.396 16.629 -35.539 1.00 91.88 115 GLY A N 1
ATOM 801 C CA . GLY A 1 115 ? 4.241 17.592 -34.829 1.00 91.88 115 GLY A CA 1
ATOM 802 C C . GLY A 1 115 ? 4.011 17.638 -33.315 1.00 91.88 115 GLY A C 1
ATOM 803 O O . GLY A 1 115 ? 4.849 18.187 -32.601 1.00 91.88 115 GLY A O 1
ATOM 804 N N . MET A 1 116 ? 2.927 17.041 -32.803 1.00 94.25 116 MET A N 1
ATOM 805 C CA . MET A 1 116 ? 2.703 16.928 -31.360 1.00 94.25 116 MET A CA 1
ATOM 806 C C . MET A 1 116 ? 3.642 15.895 -30.736 1.00 94.25 116 MET A C 1
ATOM 808 O O . MET A 1 116 ? 3.868 14.821 -31.301 1.00 94.25 116 MET A O 1
ATOM 812 N N . VAL A 1 117 ? 4.154 16.226 -29.550 1.00 96.88 117 VAL A N 1
ATOM 813 C CA . VAL A 1 117 ? 5.021 15.352 -28.757 1.00 96.88 117 VAL A CA 1
ATOM 814 C C . VAL A 1 117 ? 4.284 14.913 -27.500 1.00 96.88 117 VAL A C 1
ATOM 816 O O . VAL A 1 117 ? 3.804 15.745 -26.728 1.00 96.88 117 VAL A O 1
ATOM 819 N N . GLY A 1 118 ? 4.212 13.603 -27.298 1.00 96.31 118 GLY A N 1
ATOM 820 C CA . GLY A 1 118 ? 3.635 12.962 -26.130 1.00 96.31 118 GLY A CA 1
ATOM 821 C C . GLY A 1 118 ? 4.693 12.293 -25.259 1.00 96.31 118 GLY A C 1
ATOM 822 O O . GLY A 1 118 ? 5.635 11.700 -25.774 1.00 96.31 118 GLY A O 1
ATOM 823 N N . ILE A 1 119 ? 4.524 12.362 -23.943 1.00 96.12 119 ILE A N 1
ATOM 824 C CA . ILE A 1 119 ? 5.345 11.660 -22.954 1.00 96.12 119 ILE A CA 1
ATOM 825 C C . ILE A 1 119 ? 4.423 10.872 -22.027 1.00 96.12 119 ILE A C 1
ATOM 827 O O . ILE A 1 119 ? 3.481 11.431 -21.454 1.00 96.12 119 ILE A O 1
ATOM 831 N N . VAL A 1 120 ? 4.723 9.594 -21.817 1.00 94.69 120 VAL A N 1
ATOM 832 C CA . VAL A 1 120 ? 4.068 8.787 -20.780 1.00 94.69 120 VAL A CA 1
ATOM 833 C C . VAL A 1 120 ? 5.035 8.630 -19.613 1.00 94.69 120 VAL A C 1
ATOM 835 O O . VAL A 1 120 ? 6.020 7.916 -19.697 1.00 94.69 120 VAL A O 1
ATOM 838 N N . ALA A 1 121 ? 4.769 9.324 -18.514 1.00 92.44 121 ALA A N 1
ATOM 839 C CA . ALA A 1 121 ? 5.572 9.329 -17.300 1.00 92.44 121 ALA A CA 1
ATOM 840 C C . ALA A 1 121 ? 5.088 8.271 -16.293 1.00 92.44 121 ALA A C 1
ATOM 842 O O . ALA A 1 121 ? 4.448 8.594 -15.283 1.00 92.44 121 ALA A O 1
ATOM 843 N N . GLY A 1 122 ? 5.339 6.999 -16.620 1.00 88.06 122 GLY A N 1
ATOM 844 C CA . GLY A 1 122 ? 5.004 5.818 -15.813 1.00 88.06 122 GLY A CA 1
ATOM 845 C C . GLY A 1 122 ? 6.247 5.112 -15.259 1.00 88.06 122 GLY A C 1
ATOM 846 O O . GLY A 1 122 ? 7.222 5.772 -14.901 1.00 88.06 122 GLY A O 1
ATOM 847 N N . SER A 1 123 ? 6.221 3.774 -15.199 1.00 86.25 123 SER A N 1
ATOM 848 C CA . SER A 1 123 ? 7.402 2.955 -14.861 1.00 86.25 123 SER A CA 1
ATOM 849 C C . SER A 1 123 ? 8.573 3.221 -15.804 1.00 86.25 123 SER A C 1
ATOM 851 O O . SER A 1 123 ? 9.717 3.291 -15.367 1.00 86.25 123 SER A O 1
ATOM 853 N N . THR A 1 124 ? 8.286 3.476 -17.081 1.00 91.62 124 THR A N 1
ATOM 854 C CA . THR A 1 124 ? 9.249 3.965 -18.077 1.00 91.62 124 THR A CA 1
ATOM 855 C C . THR A 1 124 ? 8.795 5.302 -18.671 1.00 91.62 124 THR A C 1
ATOM 857 O O . THR A 1 124 ? 7.730 5.817 -18.308 1.00 91.62 124 THR A O 1
ATOM 860 N N . LEU A 1 125 ? 9.616 5.879 -19.556 1.00 95.00 125 LEU A N 1
ATOM 861 C CA . LEU A 1 125 ? 9.392 7.180 -20.190 1.00 95.00 125 LEU A CA 1
ATOM 862 C C . LEU A 1 125 ? 9.347 7.105 -21.725 1.00 95.00 125 LEU A C 1
ATOM 864 O O . LEU A 1 125 ? 10.218 7.686 -22.381 1.00 95.00 125 LEU A O 1
ATOM 868 N N . PRO A 1 126 ? 8.371 6.428 -22.350 1.00 95.88 126 PRO A N 1
ATOM 869 C CA . PRO A 1 126 ? 8.224 6.516 -23.793 1.00 95.88 126 PRO A CA 1
ATOM 870 C C . PRO A 1 126 ? 7.869 7.950 -24.211 1.00 95.88 126 PRO A C 1
ATOM 872 O O . PRO A 1 126 ? 7.045 8.639 -23.595 1.00 95.88 126 PRO A O 1
ATOM 875 N N . VAL A 1 127 ? 8.544 8.392 -25.268 1.00 97.56 127 VAL A N 1
ATOM 876 C CA . VAL A 1 127 ? 8.454 9.708 -25.892 1.00 97.56 127 VAL A CA 1
ATOM 877 C C . VAL A 1 127 ? 8.034 9.494 -27.337 1.00 97.56 127 VAL A C 1
ATOM 879 O O . VAL A 1 127 ? 8.722 8.826 -28.105 1.00 97.56 127 VAL A O 1
ATOM 882 N N . GLN A 1 128 ? 6.905 10.080 -27.709 1.00 97.06 128 GLN A N 1
ATOM 883 C CA . GLN A 1 128 ? 6.246 9.865 -28.987 1.00 97.06 128 GLN A CA 1
ATOM 884 C C . GLN A 1 128 ? 6.138 11.173 -29.765 1.00 97.06 128 GLN A C 1
ATOM 886 O O . GLN A 1 128 ? 5.706 12.188 -29.225 1.00 97.06 128 GLN A O 1
ATOM 891 N N . LEU A 1 129 ? 6.489 11.147 -31.049 1.00 96.88 129 LEU A N 1
ATOM 892 C CA . LEU A 1 129 ? 6.265 12.237 -31.995 1.00 96.88 129 LEU A CA 1
ATOM 893 C C . LEU A 1 129 ? 5.263 11.784 -33.054 1.00 96.88 129 LEU A C 1
ATOM 895 O O . LEU A 1 129 ? 5.538 10.872 -33.837 1.00 96.88 129 LEU A O 1
ATOM 899 N N . VAL A 1 130 ? 4.104 12.440 -33.094 1.00 95.25 130 VAL A N 1
ATOM 900 C CA . VAL A 1 130 ? 3.062 12.143 -34.081 1.00 95.25 130 VAL A CA 1
ATOM 901 C C . VAL A 1 130 ? 3.473 12.697 -35.444 1.00 95.25 130 VAL A C 1
ATOM 903 O O . VAL A 1 130 ? 3.938 13.831 -35.565 1.00 95.25 130 VAL A O 1
ATOM 906 N N . THR A 1 131 ? 3.269 11.913 -36.499 1.00 95.06 131 THR A N 1
ATOM 907 C CA . THR A 1 131 ? 3.651 12.248 -37.875 1.00 95.06 131 THR A CA 1
ATOM 908 C C . THR A 1 131 ? 2.513 11.966 -38.861 1.00 95.06 131 THR A C 1
ATOM 910 O O . THR A 1 131 ? 1.581 11.202 -38.597 1.00 95.06 131 THR A O 1
ATOM 913 N N . SER A 1 132 ? 2.553 12.637 -40.015 1.00 92.69 132 SER A N 1
ATOM 914 C CA . SER A 1 132 ? 1.536 12.529 -41.072 1.00 92.69 132 SER A CA 1
ATOM 915 C C . SER A 1 132 ? 1.754 11.359 -42.035 1.00 92.69 132 SER A C 1
ATOM 917 O O . SER A 1 132 ? 0.893 11.106 -42.875 1.00 92.69 132 SER A O 1
ATOM 919 N N . ARG A 1 133 ? 2.901 10.678 -41.942 1.00 90.50 133 ARG A N 1
ATOM 920 C CA . ARG A 1 133 ? 3.317 9.538 -42.767 1.00 90.50 133 ARG A CA 1
ATOM 921 C C . ARG A 1 133 ? 4.361 8.710 -42.009 1.00 90.50 133 ARG A C 1
ATOM 923 O O . ARG A 1 133 ? 5.008 9.286 -41.133 1.00 90.50 133 ARG A O 1
ATOM 930 N N . PRO A 1 134 ? 4.571 7.424 -42.340 1.00 91.19 134 PRO A N 1
ATOM 931 C CA . PRO A 1 134 ? 5.603 6.641 -41.683 1.00 91.19 134 PRO A CA 1
ATOM 932 C C . PRO A 1 134 ? 6.981 7.177 -42.072 1.00 91.19 134 PRO A C 1
ATOM 934 O O . PRO A 1 134 ? 7.228 7.556 -43.223 1.00 91.19 134 PRO A O 1
ATOM 937 N N . TRP A 1 135 ? 7.876 7.191 -41.097 1.00 90.38 135 TRP A N 1
ATOM 938 C CA . TRP A 1 135 ? 9.277 7.553 -41.254 1.00 90.38 135 TRP A CA 1
ATOM 939 C C . TRP A 1 135 ? 10.124 6.413 -40.733 1.00 90.38 135 TRP A C 1
ATOM 941 O O . TRP A 1 135 ? 9.714 5.756 -39.799 1.00 90.38 135 TRP A O 1
ATOM 951 N N . VAL A 1 136 ? 11.294 6.176 -41.312 1.00 87.44 136 VAL A N 1
ATOM 952 C CA . VAL A 1 136 ? 12.232 5.177 -40.794 1.00 87.44 136 VAL A CA 1
ATOM 953 C C . VAL A 1 136 ? 13.536 5.898 -40.510 1.00 87.44 136 VAL A C 1
ATOM 955 O O . VAL A 1 136 ? 14.096 6.538 -41.402 1.00 87.44 136 VAL A O 1
ATOM 958 N N . ASP A 1 137 ? 14.013 5.824 -39.269 1.00 90.00 137 ASP A N 1
ATOM 959 C CA . ASP A 1 137 ? 15.345 6.318 -38.938 1.00 90.00 137 ASP A CA 1
ATOM 960 C C . ASP A 1 137 ? 16.385 5.365 -39.529 1.00 90.00 137 ASP A C 1
ATOM 962 O O . ASP A 1 137 ? 16.526 4.229 -39.082 1.00 90.00 137 ASP A O 1
ATOM 966 N N . THR A 1 138 ? 17.153 5.827 -40.515 1.00 87.31 138 THR A N 1
ATOM 967 C CA . THR A 1 138 ? 18.197 5.015 -41.162 1.00 87.31 138 THR A CA 1
ATOM 968 C C . THR A 1 138 ? 19.319 4.617 -40.203 1.00 87.31 138 THR A C 1
ATOM 970 O O . THR A 1 138 ? 20.095 3.714 -40.505 1.00 87.31 138 THR A O 1
ATOM 973 N N . ARG A 1 139 ? 19.430 5.292 -39.051 1.00 88.94 139 ARG A N 1
ATOM 974 C CA . ARG A 1 139 ? 20.362 4.930 -37.974 1.00 88.94 139 ARG A CA 1
ATOM 975 C C . ARG A 1 139 ? 19.775 3.907 -36.997 1.00 88.94 139 ARG A C 1
ATOM 977 O O . ARG A 1 139 ? 20.511 3.431 -36.142 1.00 88.94 139 ARG A O 1
ATOM 984 N N . ALA A 1 140 ? 18.494 3.561 -37.144 1.00 89.62 140 ALA A N 1
ATOM 985 C CA . ALA A 1 140 ? 17.751 2.639 -36.291 1.00 89.62 140 ALA A CA 1
ATOM 986 C C . ALA A 1 140 ? 17.806 3.010 -34.797 1.00 89.62 140 ALA A C 1
ATOM 988 O O . ALA A 1 140 ? 17.937 2.139 -33.945 1.00 89.62 140 ALA A O 1
ATOM 989 N N . ARG A 1 141 ? 17.727 4.305 -34.455 1.00 92.44 141 ARG A N 1
ATOM 990 C CA . ARG A 1 141 ? 17.758 4.736 -33.046 1.00 92.44 141 ARG A CA 1
ATOM 991 C C . ARG A 1 141 ? 16.387 4.662 -32.376 1.00 92.44 141 ARG A C 1
ATOM 993 O O . ARG A 1 141 ? 16.314 4.502 -31.165 1.00 92.44 141 ARG A O 1
ATOM 1000 N N . VAL A 1 142 ? 15.321 4.754 -33.164 1.00 93.50 142 VAL A N 1
ATOM 1001 C CA . VAL A 1 142 ? 13.915 4.779 -32.730 1.00 93.50 142 VAL A CA 1
ATOM 1002 C C . VAL A 1 142 ? 13.100 3.785 -33.552 1.00 93.50 142 VAL A C 1
ATOM 1004 O O . VAL A 1 142 ? 13.547 3.374 -34.626 1.00 93.50 142 VAL A O 1
ATOM 1007 N N . TRP A 1 143 ? 11.896 3.438 -33.098 1.00 92.06 143 TRP A N 1
ATOM 1008 C CA . TRP A 1 143 ? 10.953 2.658 -33.903 1.00 92.06 143 TRP A CA 1
ATOM 1009 C C . TRP A 1 143 ? 9.775 3.503 -34.379 1.00 92.06 143 TRP A C 1
ATOM 1011 O O . TRP A 1 143 ? 9.571 4.648 -33.971 1.00 92.06 143 TRP A O 1
ATOM 1021 N N . THR A 1 144 ? 9.018 2.931 -35.310 1.00 93.06 144 THR A N 1
ATOM 1022 C CA . THR A 1 144 ? 7.856 3.560 -35.938 1.00 93.06 144 THR A CA 1
ATOM 1023 C C . THR A 1 144 ? 6.667 2.641 -35.805 1.00 93.06 144 THR A C 1
ATOM 1025 O O . THR A 1 144 ? 6.797 1.445 -36.038 1.00 93.06 144 THR A O 1
ATOM 1028 N N . ALA A 1 145 ? 5.511 3.203 -35.476 1.00 93.44 145 ALA A N 1
ATOM 1029 C CA . ALA A 1 145 ? 4.264 2.459 -35.417 1.00 93.44 145 ALA A CA 1
ATOM 1030 C C . ALA A 1 145 ? 3.122 3.260 -36.059 1.00 93.44 145 ALA A C 1
ATOM 1032 O O . ALA A 1 145 ? 3.169 4.498 -36.110 1.00 93.44 145 ALA A O 1
ATOM 1033 N N . PRO A 1 146 ? 2.071 2.589 -36.556 1.00 93.69 146 PRO A N 1
ATOM 1034 C CA . PRO A 1 146 ? 0.799 3.240 -36.823 1.00 93.69 146 PRO A CA 1
ATOM 1035 C C . PRO A 1 146 ? 0.281 3.919 -35.553 1.00 93.69 146 PRO A C 1
ATOM 1037 O O . PRO A 1 146 ? 0.423 3.389 -34.449 1.00 93.69 146 PRO A O 1
ATOM 1040 N N . HIS A 1 147 ? -0.324 5.094 -35.708 1.00 93.31 147 HIS A N 1
ATOM 1041 C CA . HIS A 1 147 ? -1.009 5.750 -34.604 1.00 93.31 147 HIS A CA 1
ATOM 1042 C C . HIS A 1 147 ? -2.450 5.220 -34.505 1.00 93.31 147 HIS A C 1
ATOM 1044 O O . HIS A 1 147 ? -3.103 5.016 -35.530 1.00 93.31 147 HIS A O 1
ATOM 1050 N N . VAL A 1 148 ? -3.011 5.125 -33.297 1.00 90.75 148 VAL A N 1
ATOM 1051 C CA . VAL A 1 148 ? -4.420 4.734 -33.045 1.00 90.75 148 VAL A CA 1
ATOM 1052 C C . VAL A 1 148 ? -5.459 5.614 -33.755 1.00 90.75 148 VAL A C 1
ATOM 1054 O O . VAL A 1 148 ? -6.623 5.259 -33.917 1.00 90.75 148 VAL A O 1
ATOM 1057 N N . ARG A 1 149 ? -5.035 6.787 -34.224 1.00 88.00 149 ARG A N 1
ATOM 1058 C CA . ARG A 1 149 ? -5.828 7.667 -35.079 1.00 88.00 149 ARG A CA 1
ATOM 1059 C C . ARG A 1 149 ? -5.501 7.372 -36.534 1.00 88.00 149 ARG A C 1
ATOM 1061 O O . ARG A 1 149 ? -4.360 7.524 -36.957 1.00 88.00 149 ARG A O 1
ATOM 1068 N N . ALA A 1 150 ? -6.525 7.043 -37.315 1.00 85.81 150 ALA A N 1
ATOM 1069 C CA . ALA A 1 150 ? -6.366 6.712 -38.725 1.00 85.81 150 ALA A CA 1
ATOM 1070 C C . ALA A 1 150 ? -5.589 7.786 -39.519 1.00 85.81 150 ALA A C 1
ATOM 1072 O O . ALA A 1 150 ? -5.867 8.984 -39.413 1.00 85.81 150 ALA A O 1
ATOM 1073 N N . GLY A 1 151 ? -4.644 7.338 -40.355 1.00 88.38 151 GLY A N 1
ATOM 1074 C CA . GLY A 1 151 ? -3.833 8.208 -41.217 1.00 88.38 151 GLY A CA 1
ATOM 1075 C C . GLY A 1 151 ? -2.766 9.016 -40.471 1.00 88.38 151 GLY A C 1
ATOM 1076 O O . GLY A 1 151 ? -2.391 10.104 -40.919 1.00 88.38 151 GLY A O 1
ATOM 1077 N N . ARG A 1 152 ? -2.333 8.525 -39.308 1.00 92.31 152 ARG A N 1
ATOM 1078 C CA . ARG A 1 152 ? -1.252 9.080 -38.494 1.00 92.31 152 ARG A CA 1
ATOM 1079 C C . ARG A 1 152 ? -0.290 7.959 -38.105 1.00 92.31 152 ARG A C 1
ATOM 1081 O O . ARG A 1 152 ? -0.673 6.791 -38.063 1.00 92.31 152 ARG A O 1
ATOM 1088 N N . TRP A 1 153 ? 0.947 8.338 -37.814 1.00 94.56 153 TRP A N 1
ATOM 1089 C CA . TRP A 1 153 ? 2.012 7.448 -37.356 1.00 94.56 153 TRP A CA 1
ATOM 1090 C C . TRP A 1 153 ? 2.708 8.068 -36.159 1.00 94.56 153 TRP A C 1
ATOM 1092 O O . TRP A 1 153 ? 2.580 9.269 -35.911 1.00 94.56 153 TRP A O 1
ATOM 1102 N N . VAL A 1 154 ? 3.465 7.257 -35.440 1.00 95.12 154 VAL A N 1
ATOM 1103 C CA . VAL A 1 154 ? 4.292 7.704 -34.332 1.00 95.12 154 VAL A CA 1
ATOM 1104 C C . VAL A 1 154 ? 5.728 7.255 -34.544 1.00 95.12 154 VAL A C 1
ATOM 1106 O O . VAL A 1 154 ? 5.982 6.110 -34.916 1.00 95.12 154 VAL A O 1
ATOM 1109 N N . LEU A 1 155 ? 6.656 8.184 -34.338 1.00 95.44 155 LEU A N 1
ATOM 1110 C CA . LEU A 1 155 ? 8.048 7.867 -34.047 1.00 95.44 155 LEU A CA 1
ATOM 1111 C C . LEU A 1 155 ? 8.183 7.810 -32.533 1.00 95.44 155 LEU A C 1
ATOM 1113 O O . LEU A 1 155 ? 7.771 8.753 -31.856 1.00 95.44 155 LEU A O 1
ATOM 1117 N N . GLU A 1 156 ? 8.752 6.735 -32.010 1.00 95.31 156 GLU A N 1
ATOM 1118 C CA . GLU A 1 156 ? 8.840 6.529 -30.572 1.00 95.31 156 GLU A CA 1
ATOM 1119 C C . GLU A 1 156 ? 10.260 6.195 -30.134 1.00 95.31 156 GLU A C 1
ATOM 1121 O O . GLU A 1 156 ? 10.956 5.368 -30.725 1.00 95.31 156 GLU A O 1
ATOM 1126 N N . ALA A 1 157 ? 10.663 6.872 -29.067 1.00 95.75 157 ALA A N 1
ATOM 1127 C CA . ALA A 1 157 ? 11.867 6.610 -28.310 1.00 95.75 157 ALA A CA 1
ATOM 1128 C C . ALA A 1 157 ? 11.496 6.347 -26.844 1.00 95.75 157 ALA A C 1
ATOM 1130 O O . ALA A 1 157 ? 10.392 6.677 -26.416 1.00 95.75 157 ALA A O 1
ATOM 1131 N N . ASN A 1 158 ? 12.418 5.824 -26.039 1.00 94.56 158 ASN A N 1
ATOM 1132 C CA . ASN A 1 158 ? 12.210 5.661 -24.602 1.00 94.56 158 ASN A CA 1
ATOM 1133 C C . ASN A 1 158 ? 13.327 6.351 -23.812 1.00 94.56 158 ASN A C 1
ATOM 1135 O O . ASN A 1 158 ? 14.508 6.094 -24.038 1.00 94.56 158 ASN A O 1
ATOM 1139 N N . ALA A 1 159 ? 12.947 7.231 -22.886 1.00 95.56 159 ALA A N 1
ATOM 1140 C CA . ALA A 1 159 ? 13.876 7.967 -22.037 1.00 95.56 159 ALA A CA 1
ATOM 1141 C C . ALA A 1 159 ? 14.340 7.184 -20.795 1.00 95.56 159 ALA A C 1
ATOM 1143 O O . ALA A 1 159 ? 15.056 7.738 -19.963 1.00 95.56 159 ALA A O 1
ATOM 1144 N N . GLY A 1 160 ? 13.988 5.898 -20.701 1.00 92.62 160 GLY A N 1
ATOM 1145 C CA . GLY A 1 160 ? 14.471 4.954 -19.698 1.00 92.62 160 GLY A CA 1
ATOM 1146 C C . GLY A 1 160 ? 13.446 4.634 -18.608 1.00 92.62 160 GLY A C 1
ATOM 1147 O O . GLY A 1 160 ? 12.263 4.966 -18.711 1.00 92.62 160 GLY A O 1
ATOM 1148 N N . ALA A 1 161 ? 13.900 3.928 -17.572 1.00 90.44 161 ALA A N 1
ATOM 1149 C CA . ALA A 1 161 ? 13.085 3.567 -16.415 1.00 90.44 161 ALA A CA 1
ATOM 1150 C C . ALA A 1 161 ? 12.947 4.769 -15.470 1.00 90.44 161 ALA A C 1
ATOM 1152 O O . ALA A 1 161 ? 13.945 5.282 -14.979 1.00 90.44 161 ALA A O 1
ATOM 1153 N N . ALA A 1 162 ? 11.726 5.213 -15.183 1.00 91.12 162 ALA A N 1
ATOM 1154 C CA . ALA A 1 162 ? 11.479 6.347 -14.296 1.00 91.12 162 ALA A CA 1
ATOM 1155 C C . ALA A 1 162 ? 10.780 5.937 -13.013 1.00 91.12 162 ALA A C 1
ATOM 1157 O O . ALA A 1 162 ? 11.412 5.984 -11.966 1.00 91.12 162 ALA A O 1
ATOM 1158 N N . GLY A 1 163 ? 9.506 5.536 -13.077 1.00 86.75 163 GLY A N 1
ATOM 1159 C CA . GLY A 1 163 ? 8.709 5.207 -11.892 1.00 86.75 163 GLY A CA 1
ATOM 1160 C C . GLY A 1 163 ? 9.411 4.220 -10.962 1.00 86.75 163 GLY A C 1
ATOM 1161 O O . GLY A 1 163 ? 9.569 4.525 -9.785 1.00 86.75 163 GLY A O 1
ATOM 1162 N N . ASP A 1 164 ? 9.929 3.122 -11.513 1.00 84.25 164 ASP A N 1
ATOM 1163 C CA . ASP A 1 164 ? 10.585 2.062 -10.738 1.00 84.25 164 ASP A CA 1
ATOM 1164 C C . ASP A 1 164 ? 11.893 2.553 -10.090 1.00 84.25 164 ASP A C 1
ATOM 1166 O O . ASP A 1 164 ? 12.222 2.202 -8.960 1.00 84.25 164 ASP A O 1
ATOM 1170 N N . VAL A 1 165 ? 12.637 3.418 -10.786 1.00 91.75 165 VAL A N 1
ATOM 1171 C CA . VAL A 1 165 ? 13.877 4.016 -10.268 1.00 91.75 165 VAL A CA 1
ATOM 1172 C C . VAL A 1 165 ? 13.566 5.055 -9.190 1.00 91.75 165 VAL A C 1
ATOM 1174 O O . VAL A 1 165 ? 14.253 5.110 -8.173 1.00 91.75 165 VAL A O 1
ATOM 1177 N N . VAL A 1 166 ? 12.530 5.873 -9.390 1.00 92.69 166 VAL A N 1
ATOM 1178 C CA . VAL A 1 166 ? 12.063 6.845 -8.395 1.00 92.69 166 VAL A CA 1
ATOM 1179 C C . VAL A 1 166 ? 11.566 6.130 -7.143 1.00 92.69 166 VAL A C 1
ATOM 1181 O O . VAL A 1 166 ? 11.896 6.573 -6.051 1.00 92.69 166 VAL A O 1
ATOM 1184 N N . GLU A 1 167 ? 10.813 5.038 -7.283 1.00 90.75 167 GLU A N 1
ATOM 1185 C CA . GLU A 1 167 ? 10.360 4.203 -6.166 1.00 90.75 167 GLU A CA 1
ATOM 1186 C C . GLU A 1 167 ? 11.545 3.587 -5.424 1.00 90.75 167 GLU A C 1
ATOM 1188 O O . GLU A 1 167 ? 11.668 3.786 -4.220 1.00 90.75 167 GLU A O 1
ATOM 1193 N N . TRP A 1 168 ? 12.497 2.986 -6.142 1.00 91.12 168 TRP A N 1
ATOM 1194 C CA . TRP A 1 168 ? 13.702 2.419 -5.537 1.00 91.12 168 TRP A CA 1
ATOM 1195 C C . TRP A 1 168 ? 14.505 3.444 -4.720 1.00 91.12 168 TRP A C 1
ATOM 1197 O O . TRP A 1 168 ? 14.866 3.187 -3.570 1.00 91.12 168 TRP A O 1
ATOM 1207 N N . PHE A 1 169 ? 14.766 4.629 -5.283 1.00 93.75 169 PHE A N 1
ATOM 1208 C CA . PHE A 1 169 ? 15.453 5.697 -4.551 1.00 93.75 169 PHE A CA 1
ATOM 1209 C C . PHE A 1 169 ? 14.609 6.248 -3.406 1.00 93.75 169 PHE A C 1
ATOM 1211 O O . PHE A 1 169 ? 15.159 6.624 -2.374 1.00 93.75 169 PHE A O 1
ATOM 1218 N N . ALA A 1 170 ? 13.295 6.332 -3.578 1.00 87.62 170 ALA A N 1
ATOM 1219 C CA . ALA A 1 170 ? 12.414 6.826 -2.543 1.00 87.62 170 ALA A CA 1
ATOM 1220 C C . ALA A 1 170 ? 12.382 5.887 -1.336 1.00 87.62 170 ALA A C 1
ATOM 1222 O O . ALA A 1 170 ? 12.546 6.356 -0.215 1.00 87.62 170 ALA A O 1
ATOM 1223 N N . ASP A 1 171 ? 12.260 4.585 -1.560 1.00 83.88 171 ASP A N 1
ATOM 1224 C CA . ASP A 1 171 ? 12.289 3.582 -0.498 1.00 83.88 171 ASP A CA 1
ATOM 1225 C C . ASP A 1 171 ? 13.648 3.572 0.214 1.00 83.88 171 ASP A C 1
ATOM 1227 O O . ASP A 1 171 ? 13.716 3.489 1.438 1.00 83.88 171 ASP A O 1
ATOM 1231 N N . ALA A 1 172 ? 14.742 3.737 -0.536 1.00 86.25 172 ALA A N 1
ATOM 1232 C CA . ALA A 1 172 ? 16.086 3.796 0.034 1.00 86.25 172 ALA A CA 1
ATOM 1233 C C . ALA A 1 172 ? 16.350 5.078 0.848 1.00 86.25 172 ALA A C 1
ATOM 1235 O O . ALA A 1 172 ? 17.053 5.036 1.858 1.00 86.25 172 ALA A O 1
ATOM 1236 N N . LEU A 1 173 ? 15.833 6.230 0.408 1.00 82.69 173 LEU A N 1
ATOM 1237 C CA . LEU A 1 173 ? 16.078 7.530 1.049 1.00 82.69 173 LEU A CA 1
ATOM 1238 C C . LEU A 1 173 ? 15.053 7.874 2.141 1.00 82.69 173 LEU A C 1
ATOM 1240 O O . LEU A 1 173 ? 15.362 8.677 3.030 1.00 82.69 173 LEU A O 1
ATOM 1244 N N . TYR A 1 174 ? 13.857 7.285 2.077 1.00 79.31 174 TYR A N 1
ATOM 1245 C CA . TYR A 1 174 ? 12.719 7.556 2.961 1.00 79.31 174 TYR A CA 1
ATOM 1246 C C . TYR A 1 174 ? 12.020 6.260 3.415 1.00 79.31 174 TYR A C 1
ATOM 1248 O O . TYR A 1 174 ? 10.807 6.139 3.232 1.00 79.31 174 TYR A O 1
ATOM 1256 N N . PRO A 1 175 ? 12.741 5.306 4.034 1.00 70.38 175 PRO A N 1
ATOM 1257 C CA . PRO A 1 175 ? 12.172 4.009 4.420 1.00 70.38 175 PRO A CA 1
ATOM 1258 C C . PRO A 1 175 ? 10.995 4.133 5.402 1.00 70.38 175 PRO A C 1
ATOM 1260 O O . PRO A 1 175 ? 10.086 3.311 5.385 1.00 70.38 175 PRO A O 1
ATOM 1263 N N . GLU A 1 176 ? 10.972 5.202 6.202 1.00 70.00 176 GLU A N 1
ATOM 1264 C CA . GLU A 1 176 ? 9.928 5.467 7.202 1.00 70.00 176 GLU A CA 1
ATOM 1265 C C . GLU A 1 176 ? 8.720 6.247 6.643 1.00 70.00 176 GLU A C 1
ATOM 1267 O O . GLU A 1 176 ? 7.751 6.518 7.352 1.00 70.00 176 GLU A O 1
ATOM 1272 N N . ALA A 1 177 ? 8.753 6.681 5.377 1.00 56.66 177 ALA A N 1
ATOM 1273 C CA . ALA A 1 177 ? 7.673 7.488 4.817 1.00 56.66 177 ALA A CA 1
ATOM 1274 C C . ALA A 1 177 ? 6.481 6.623 4.370 1.00 56.66 177 ALA A C 1
ATOM 1276 O O . ALA A 1 177 ? 6.625 5.697 3.584 1.00 56.66 177 ALA A O 1
ATOM 1277 N N . THR A 1 178 ? 5.258 7.022 4.748 1.00 57.66 178 THR A N 1
ATOM 1278 C CA . THR A 1 178 ? 3.982 6.442 4.250 1.00 57.66 178 THR A CA 1
ATOM 1279 C C . THR A 1 178 ? 3.898 6.354 2.724 1.00 57.66 178 THR A C 1
ATOM 1281 O O . THR A 1 178 ? 3.239 5.480 2.160 1.00 57.66 178 THR A O 1
ATOM 1284 N N . ARG A 1 179 ? 4.477 7.357 2.056 1.00 67.25 179 ARG A N 1
ATOM 1285 C CA . ARG A 1 179 ? 4.438 7.578 0.611 1.00 67.25 179 ARG A CA 1
ATOM 1286 C C . ARG A 1 179 ? 5.817 8.056 0.155 1.00 67.25 179 ARG A C 1
ATOM 1288 O O . ARG A 1 179 ? 5.958 9.242 -0.168 1.00 67.25 179 ARG A O 1
ATOM 1295 N N . PRO A 1 180 ? 6.820 7.165 0.115 1.00 76.69 180 PRO A N 1
ATOM 1296 C CA . PRO A 1 180 ? 8.211 7.535 -0.130 1.00 76.69 180 PRO A CA 1
ATOM 1297 C C . PRO A 1 180 ? 8.374 8.359 -1.410 1.00 76.69 180 PRO A C 1
ATOM 1299 O O . PRO A 1 180 ? 8.999 9.416 -1.397 1.00 76.69 180 PRO A O 1
ATOM 1302 N N . VAL A 1 181 ? 7.732 7.947 -2.509 1.00 84.31 181 VAL A N 1
ATOM 1303 C CA . VAL A 1 181 ? 7.801 8.652 -3.805 1.00 84.31 181 VAL A CA 1
ATOM 1304 C C . VAL A 1 181 ? 7.277 10.088 -3.721 1.00 84.31 181 VAL A C 1
ATOM 1306 O O . VAL A 1 181 ? 7.855 11.005 -4.306 1.00 84.31 181 VAL A O 1
ATOM 1309 N N . ALA A 1 182 ? 6.183 10.311 -2.987 1.00 79.94 182 ALA A N 1
ATOM 1310 C CA . ALA A 1 182 ? 5.636 11.654 -2.810 1.00 79.94 182 ALA A CA 1
ATOM 1311 C C . ALA A 1 182 ? 6.583 12.529 -1.976 1.00 79.94 182 ALA A C 1
ATOM 1313 O O . ALA A 1 182 ? 6.762 13.703 -2.299 1.00 79.94 182 ALA A O 1
ATOM 1314 N N . HIS A 1 183 ? 7.215 11.943 -0.955 1.00 80.62 183 HIS A N 1
ATOM 1315 C CA . HIS A 1 183 ? 8.215 12.615 -0.132 1.00 80.62 183 HIS A CA 1
ATOM 1316 C C . HIS A 1 183 ? 9.451 12.996 -0.957 1.00 80.62 183 HIS A C 1
ATOM 1318 O O . HIS A 1 183 ? 9.847 14.159 -0.943 1.00 80.62 183 HIS A O 1
ATOM 1324 N N . LEU A 1 184 ? 9.995 12.064 -1.750 1.00 91.44 184 LEU A N 1
ATOM 1325 C CA . LEU A 1 184 ? 11.129 12.310 -2.646 1.00 91.44 184 LEU A CA 1
ATOM 1326 C C . LEU A 1 184 ? 10.840 13.472 -3.600 1.00 91.44 184 LEU A C 1
ATOM 1328 O O . LEU A 1 184 ? 11.632 14.407 -3.713 1.00 91.44 184 LEU A O 1
ATOM 1332 N N . LEU A 1 185 ? 9.686 13.442 -4.274 1.00 90.31 185 LEU A N 1
ATOM 1333 C CA . LEU A 1 185 ? 9.302 14.477 -5.238 1.00 90.31 185 LEU A CA 1
ATOM 1334 C C . LEU A 1 185 ? 9.056 15.838 -4.570 1.00 90.31 185 LEU A C 1
ATOM 1336 O O . LEU A 1 185 ? 9.342 16.869 -5.180 1.00 90.31 185 LEU A O 1
ATOM 1340 N N . ALA A 1 186 ? 8.546 15.860 -3.337 1.00 82.81 186 ALA A N 1
ATOM 1341 C CA . ALA A 1 186 ? 8.385 17.088 -2.563 1.00 82.81 186 ALA A CA 1
ATOM 1342 C C . ALA A 1 186 ? 9.740 17.665 -2.119 1.00 82.81 186 ALA A C 1
ATOM 1344 O O . ALA A 1 186 ? 9.982 18.857 -2.317 1.00 82.81 186 ALA A O 1
ATOM 1345 N N . GLU A 1 187 ? 10.648 16.834 -1.593 1.00 85.62 187 GLU A N 1
ATOM 1346 C CA . GLU A 1 187 ? 11.982 17.272 -1.155 1.00 85.62 187 GLU A CA 1
ATOM 1347 C C . GLU A 1 187 ? 12.837 17.722 -2.356 1.00 85.62 187 GLU A C 1
ATOM 1349 O O . GLU A 1 187 ? 13.532 18.735 -2.271 1.00 85.62 187 GLU A O 1
ATOM 1354 N N . ALA A 1 188 ? 12.693 17.086 -3.528 1.00 91.31 188 ALA A N 1
ATOM 1355 C CA . ALA A 1 188 ? 13.278 17.561 -4.788 1.00 91.31 188 ALA A CA 1
ATOM 1356 C C . ALA A 1 188 ? 12.831 18.992 -5.153 1.00 91.31 188 ALA A C 1
ATOM 1358 O O . ALA A 1 188 ? 13.580 19.749 -5.779 1.00 91.31 188 ALA A O 1
ATOM 1359 N N . GLY A 1 189 ? 11.618 19.386 -4.754 1.00 88.56 189 GLY A N 1
ATOM 1360 C CA . GLY A 1 189 ? 11.083 20.733 -4.954 1.00 88.56 189 GLY A CA 1
ATOM 1361 C C . GLY A 1 189 ? 11.791 21.811 -4.127 1.00 88.56 189 GLY A C 1
ATOM 1362 O O . GLY A 1 189 ? 11.731 22.983 -4.495 1.00 88.56 189 GLY A O 1
ATOM 1363 N N . LEU A 1 190 ? 12.491 21.428 -3.053 1.00 85.38 190 LEU A N 1
ATOM 1364 C CA . LEU A 1 190 ? 13.240 22.344 -2.184 1.00 85.38 190 LEU A CA 1
ATOM 1365 C C . LEU A 1 190 ? 14.614 22.719 -2.757 1.00 85.38 190 LEU A C 1
ATOM 1367 O O . LEU A 1 190 ? 15.199 23.723 -2.348 1.00 85.38 190 LEU A O 1
ATOM 1371 N N . ALA A 1 191 ? 15.147 21.927 -3.689 1.00 88.62 191 ALA A N 1
ATOM 1372 C CA . ALA A 1 191 ? 16.420 22.206 -4.337 1.00 88.62 191 ALA A CA 1
ATOM 1373 C C . ALA A 1 191 ? 16.253 23.123 -5.562 1.00 88.62 191 ALA A C 1
ATOM 1375 O O . ALA A 1 191 ? 15.269 23.057 -6.304 1.00 88.62 191 ALA A O 1
ATOM 1376 N N . ALA A 1 192 ? 17.249 23.981 -5.782 1.00 89.44 192 ALA A N 1
ATOM 1377 C CA . ALA A 1 192 ? 17.331 24.832 -6.964 1.00 89.44 192 ALA A CA 1
ATOM 1378 C C . ALA A 1 192 ? 17.692 24.015 -8.226 1.00 89.44 192 ALA A C 1
ATOM 1380 O O . ALA A 1 192 ? 18.289 22.941 -8.089 1.00 89.44 192 ALA A O 1
ATOM 1381 N N . PRO A 1 193 ? 17.386 24.530 -9.437 1.00 93.25 193 PRO A N 1
ATOM 1382 C CA . PRO A 1 193 ? 17.842 23.940 -10.696 1.00 93.25 193 PRO A CA 1
ATOM 1383 C C . PRO A 1 193 ? 19.338 23.605 -10.688 1.00 93.25 193 PRO A C 1
ATOM 1385 O O . PRO A 1 193 ? 20.159 24.422 -10.259 1.00 93.25 193 PRO A O 1
ATOM 1388 N N . GLY A 1 194 ? 19.685 22.408 -11.158 1.00 89.56 194 GLY A N 1
ATOM 1389 C CA . GLY A 1 194 ? 21.056 21.895 -11.184 1.00 89.56 194 GLY A CA 1
ATOM 1390 C C . GLY A 1 194 ? 21.483 21.203 -9.894 1.00 89.56 194 GLY A C 1
ATOM 1391 O O . GLY A 1 194 ? 22.659 20.874 -9.745 1.00 89.56 194 GLY A O 1
ATOM 1392 N N . ALA A 1 195 ? 20.559 21.020 -8.944 1.00 93.12 195 ALA A N 1
ATOM 1393 C CA . ALA A 1 195 ? 20.719 20.157 -7.776 1.00 93.12 195 ALA A CA 1
ATOM 1394 C C . ALA A 1 195 ? 22.003 20.388 -6.948 1.00 93.12 195 ALA A C 1
ATOM 1396 O O . ALA A 1 195 ? 22.517 19.474 -6.310 1.00 93.12 195 ALA A O 1
ATOM 1397 N N . GLY A 1 196 ? 22.560 21.604 -6.949 1.00 87.94 196 GLY A N 1
ATOM 1398 C CA . GLY A 1 196 ? 23.835 21.890 -6.279 1.00 87.94 196 GLY A CA 1
ATOM 1399 C C . GLY A 1 196 ? 25.040 21.130 -6.856 1.00 87.94 196 GLY A C 1
ATOM 1400 O O . GLY A 1 196 ? 26.001 20.895 -6.129 1.00 87.94 196 GLY A O 1
ATOM 1401 N N . GLY A 1 197 ? 24.994 20.743 -8.135 1.00 87.44 197 GLY A N 1
ATOM 1402 C CA . GLY A 1 197 ? 26.058 20.007 -8.822 1.00 87.44 197 GLY A CA 1
ATOM 1403 C C . GLY A 1 197 ? 25.937 18.483 -8.742 1.00 87.44 197 GLY A C 1
ATOM 1404 O O . GLY A 1 197 ? 26.901 17.791 -9.064 1.00 87.44 197 GLY A O 1
ATOM 1405 N N . VAL A 1 198 ? 24.788 17.953 -8.307 1.00 91.75 198 VAL A N 1
ATOM 1406 C CA . VAL A 1 198 ? 24.494 16.516 -8.383 1.00 91.75 198 VAL A CA 1
ATOM 1407 C C . VAL A 1 198 ? 24.048 16.162 -9.801 1.00 91.75 198 VAL A C 1
ATOM 1409 O O . VAL A 1 198 ? 23.066 16.706 -10.298 1.00 91.75 198 VAL A O 1
ATOM 1412 N N . PHE A 1 199 ? 24.737 15.211 -10.428 1.00 91.38 199 PHE A N 1
ATOM 1413 C CA . PHE A 1 199 ? 24.391 14.680 -11.745 1.00 91.38 199 PHE A CA 1
ATOM 1414 C C . PHE A 1 199 ? 23.920 13.236 -11.624 1.00 91.38 199 PHE A C 1
ATOM 1416 O O . PHE A 1 199 ? 24.585 12.423 -10.981 1.00 91.38 199 PHE A O 1
ATOM 1423 N N . SER A 1 200 ? 22.806 12.906 -12.275 1.00 94.69 200 SER A N 1
ATOM 1424 C CA . SER A 1 200 ? 22.281 11.542 -12.328 1.00 94.69 200 SER A CA 1
ATOM 1425 C C . SER A 1 200 ? 22.080 11.076 -13.768 1.00 94.69 200 SER A C 1
ATOM 1427 O O . SER A 1 200 ? 21.530 11.810 -14.589 1.00 94.69 200 SER A O 1
ATOM 1429 N N . SER A 1 201 ? 22.487 9.842 -14.058 1.00 93.06 201 SER A N 1
ATOM 1430 C CA . SER A 1 201 ? 22.045 9.065 -15.223 1.00 93.06 201 SER A CA 1
ATOM 1431 C C . SER A 1 201 ? 21.154 7.880 -14.828 1.00 93.06 201 SER A C 1
ATOM 1433 O O . SER A 1 201 ? 20.783 7.075 -15.676 1.00 93.06 201 SER A O 1
ATOM 1435 N N . PHE A 1 202 ? 20.784 7.747 -13.548 1.00 93.81 202 PHE A N 1
ATOM 1436 C CA . PHE A 1 202 ? 19.876 6.685 -13.113 1.00 93.81 202 PHE A CA 1
ATOM 1437 C C . PHE A 1 202 ? 18.511 6.816 -13.778 1.00 93.81 202 PHE A C 1
ATOM 1439 O O . PHE A 1 202 ? 17.865 7.859 -13.692 1.00 93.81 202 PHE A O 1
ATOM 1446 N N . GLY A 1 203 ? 18.088 5.738 -14.439 1.00 90.25 203 GLY A N 1
ATOM 1447 C CA . GLY A 1 203 ? 16.815 5.698 -15.147 1.00 90.25 203 GLY A CA 1
ATOM 1448 C C . GLY A 1 203 ? 16.755 6.538 -16.424 1.00 90.25 203 GLY A C 1
ATOM 1449 O O . GLY A 1 203 ? 15.753 6.501 -17.128 1.00 90.25 203 GLY A O 1
ATOM 1450 N N . ALA A 1 204 ? 17.822 7.269 -16.745 1.00 93.31 204 ALA A N 1
ATOM 1451 C CA . ALA A 1 204 ? 17.890 8.187 -17.866 1.00 93.31 204 ALA A CA 1
ATOM 1452 C C . ALA A 1 204 ? 18.580 7.503 -19.053 1.00 93.31 204 ALA A C 1
ATOM 1454 O O . ALA A 1 204 ? 19.746 7.125 -18.967 1.00 93.31 204 ALA A O 1
ATOM 1455 N N . ALA A 1 205 ? 17.871 7.361 -20.170 1.00 92.50 205 ALA A N 1
ATOM 1456 C CA . ALA A 1 205 ? 18.383 6.727 -21.379 1.00 92.50 205 ALA A CA 1
ATOM 1457 C C . ALA A 1 205 ? 18.133 7.592 -22.615 1.00 92.50 205 ALA A C 1
ATOM 1459 O O . ALA A 1 205 ? 17.097 8.236 -22.750 1.00 92.50 205 ALA A O 1
ATOM 1460 N N . ILE A 1 206 ? 19.076 7.576 -23.552 1.00 93.69 206 ILE A N 1
ATOM 1461 C CA . ILE A 1 206 ? 18.853 8.062 -24.915 1.00 93.69 206 ILE A CA 1
ATOM 1462 C C . ILE A 1 206 ? 18.725 6.819 -25.773 1.00 93.69 206 ILE A C 1
ATOM 1464 O O . ILE A 1 206 ? 19.674 6.045 -25.881 1.00 93.69 206 ILE A O 1
ATOM 1468 N N . MET A 1 207 ? 17.538 6.595 -26.324 1.00 93.31 207 MET A N 1
ATOM 1469 C CA . MET A 1 207 ? 17.250 5.330 -26.970 1.00 93.31 207 MET A CA 1
ATOM 1470 C C . MET A 1 207 ? 18.098 5.139 -28.230 1.00 93.31 207 MET A C 1
ATOM 1472 O O . MET A 1 207 ? 18.180 6.027 -29.083 1.00 93.31 207 MET A O 1
ATOM 1476 N N . ASN A 1 208 ? 18.654 3.935 -28.363 1.00 91.62 208 ASN A N 1
ATOM 1477 C CA . ASN A 1 208 ? 19.229 3.427 -29.596 1.00 91.62 208 ASN A CA 1
ATOM 1478 C C . ASN A 1 208 ? 18.702 2.007 -29.859 1.00 91.62 208 ASN A C 1
ATOM 1480 O O . ASN A 1 208 ? 19.215 1.036 -29.310 1.00 91.62 208 ASN A O 1
ATOM 1484 N N . ALA A 1 209 ? 17.662 1.878 -30.688 1.00 89.50 209 ALA A N 1
ATOM 1485 C CA . ALA A 1 209 ? 17.032 0.586 -30.981 1.00 89.50 209 ALA A CA 1
ATOM 1486 C C . ALA A 1 209 ? 17.976 -0.429 -31.660 1.00 89.50 209 ALA A C 1
ATOM 1488 O O . ALA A 1 209 ? 17.738 -1.633 -31.583 1.00 89.50 209 ALA A O 1
ATOM 1489 N N . ARG A 1 210 ? 19.050 0.039 -32.309 1.00 88.19 210 ARG A N 1
ATOM 1490 C CA . ARG A 1 210 ? 20.065 -0.808 -32.950 1.00 88.19 210 ARG A CA 1
ATOM 1491 C C . ARG A 1 210 ? 20.906 -1.578 -31.935 1.00 88.19 210 ARG A C 1
ATOM 1493 O O . ARG A 1 210 ? 21.305 -2.707 -32.202 1.00 88.19 210 ARG A O 1
ATOM 1500 N N . GLU A 1 211 ? 21.197 -0.945 -30.806 1.00 82.44 211 GLU A N 1
ATOM 1501 C CA . GLU A 1 211 ? 22.145 -1.414 -29.797 1.00 82.44 211 GLU A CA 1
ATOM 1502 C C . GLU A 1 211 ? 21.510 -1.245 -28.417 1.00 82.44 211 GLU A C 1
ATOM 1504 O O . GLU A 1 211 ? 21.786 -0.302 -27.678 1.00 82.44 211 GLU A O 1
ATOM 1509 N N . LEU A 1 212 ? 20.605 -2.167 -28.086 1.00 78.12 212 LEU A N 1
ATOM 1510 C CA . LEU A 1 212 ? 20.000 -2.223 -26.761 1.00 78.12 212 LEU A CA 1
ATOM 1511 C C . LEU A 1 212 ? 21.021 -2.783 -25.766 1.00 78.12 212 LEU A C 1
ATOM 1513 O O . LEU A 1 212 ? 21.417 -3.946 -25.860 1.00 78.12 212 LEU A O 1
ATOM 1517 N N . SER A 1 213 ? 21.439 -1.954 -24.813 1.00 73.12 213 SER A N 1
ATOM 1518 C CA . SER A 1 213 ? 22.359 -2.325 -23.739 1.00 73.12 213 SER A CA 1
ATOM 1519 C C . SER A 1 213 ? 21.624 -2.541 -22.414 1.00 73.12 213 SER A C 1
ATOM 1521 O O . SER A 1 213 ? 20.485 -2.109 -22.218 1.00 73.12 213 SER A O 1
ATOM 1523 N N . PHE A 1 214 ? 22.278 -3.247 -21.489 1.00 80.12 214 PHE A N 1
ATOM 1524 C CA . PHE A 1 214 ? 21.771 -3.386 -20.128 1.00 80.12 214 PHE A CA 1
ATOM 1525 C C . PHE A 1 214 ? 21.808 -2.015 -19.431 1.00 80.12 214 PHE A C 1
ATOM 1527 O O . PHE A 1 214 ? 22.842 -1.346 -19.490 1.00 80.12 214 PHE A O 1
ATOM 1534 N N . PRO A 1 215 ? 20.718 -1.568 -18.783 1.00 82.69 215 PRO A N 1
ATOM 1535 C CA . PRO A 1 215 ? 20.654 -0.225 -18.223 1.00 82.69 215 PRO A CA 1
ATOM 1536 C C . PRO A 1 215 ? 21.630 -0.071 -17.051 1.00 82.69 215 PRO A C 1
ATOM 1538 O O . PRO A 1 215 ? 21.543 -0.786 -16.053 1.00 82.69 215 PRO A O 1
ATOM 1541 N N . VAL A 1 216 ? 22.532 0.905 -17.158 1.00 85.25 216 VAL A N 1
ATOM 1542 C CA . VAL A 1 216 ? 23.479 1.291 -16.104 1.00 85.25 216 VAL A CA 1
ATOM 1543 C C . VAL A 1 216 ? 23.260 2.760 -15.763 1.00 85.25 216 VAL A C 1
ATOM 1545 O O . VAL A 1 216 ? 23.219 3.619 -16.638 1.00 85.25 216 VAL A O 1
ATOM 1548 N N . GLY A 1 217 ? 23.091 3.038 -14.472 1.00 88.38 217 GLY A N 1
ATOM 1549 C CA . GLY A 1 217 ? 22.850 4.373 -13.940 1.00 88.38 217 GLY A CA 1
ATOM 1550 C C . GLY A 1 217 ? 23.970 4.815 -13.011 1.00 88.38 217 GLY A C 1
ATOM 1551 O O . GLY A 1 217 ? 24.611 3.998 -12.349 1.00 88.38 217 GLY A O 1
ATOM 1552 N N . THR A 1 218 ? 24.222 6.119 -12.965 1.00 90.12 218 THR A N 1
ATOM 1553 C CA . THR A 1 218 ? 25.314 6.688 -12.174 1.00 90.12 218 THR A CA 1
ATOM 1554 C C . THR A 1 218 ? 24.843 7.944 -11.459 1.00 90.12 218 THR A C 1
ATOM 1556 O O . THR A 1 218 ? 24.005 8.683 -11.971 1.00 90.12 218 THR A O 1
ATOM 1559 N N . LEU A 1 219 ? 25.379 8.185 -10.265 1.00 90.81 219 LEU A N 1
ATOM 1560 C CA . LEU A 1 219 ? 25.116 9.383 -9.478 1.00 90.81 219 LEU A CA 1
ATOM 1561 C C . LEU A 1 219 ? 26.463 10.003 -9.111 1.00 90.81 219 LEU A C 1
ATOM 1563 O O . LEU A 1 219 ? 27.294 9.354 -8.476 1.00 90.81 219 LEU A O 1
ATOM 1567 N N . ALA A 1 220 ? 26.702 11.235 -9.548 1.00 88.38 220 ALA A N 1
ATOM 1568 C CA . ALA A 1 220 ? 27.939 11.967 -9.314 1.00 88.38 220 ALA A CA 1
ATOM 1569 C C . ALA A 1 220 ? 27.658 13.210 -8.466 1.00 88.38 220 ALA A C 1
ATOM 1571 O O . ALA A 1 220 ? 26.779 14.006 -8.787 1.00 88.38 220 ALA A O 1
ATOM 1572 N N . LEU A 1 221 ? 28.411 13.368 -7.377 1.00 89.06 221 LEU A N 1
ATOM 1573 C CA . LEU A 1 221 ? 28.268 14.461 -6.415 1.00 89.06 221 LEU A CA 1
ATOM 1574 C C . LEU A 1 221 ? 29.600 14.747 -5.709 1.00 89.06 221 LEU A C 1
ATOM 1576 O O . LEU A 1 221 ? 30.476 13.884 -5.637 1.00 89.06 221 LEU A O 1
ATOM 1580 N N . SER A 1 222 ? 29.749 15.958 -5.171 1.00 81.31 222 SER A N 1
ATOM 1581 C CA . SER A 1 222 ? 30.923 16.337 -4.378 1.00 81.31 222 SER A CA 1
ATOM 1582 C C . SER A 1 222 ? 30.779 15.877 -2.927 1.00 81.31 222 SER A C 1
ATOM 1584 O O . SER A 1 222 ? 29.790 16.185 -2.269 1.00 81.31 222 SER A O 1
ATOM 1586 N N . HIS A 1 223 ? 31.799 15.200 -2.397 1.00 75.31 223 HIS A N 1
ATOM 1587 C CA . HIS A 1 223 ? 31.860 14.800 -0.984 1.00 75.31 223 HIS A CA 1
ATOM 1588 C C . HIS A 1 223 ? 32.227 15.960 -0.039 1.00 75.31 223 HIS A C 1
ATOM 1590 O O . HIS A 1 223 ? 32.196 15.789 1.175 1.00 75.31 223 HIS A O 1
ATOM 1596 N N . MET A 1 224 ? 32.560 17.134 -0.588 1.00 75.31 224 MET A N 1
ATOM 1597 C CA . MET A 1 224 ? 32.855 18.360 0.165 1.00 75.31 224 MET A CA 1
ATOM 1598 C C . MET A 1 224 ? 31.594 19.200 0.447 1.00 75.31 224 MET A C 1
ATOM 1600 O O . MET A 1 224 ? 31.698 20.374 0.787 1.00 75.31 224 MET A O 1
ATOM 1604 N N . ASP A 1 225 ? 30.396 18.640 0.255 1.00 67.12 225 ASP A N 1
ATOM 1605 C CA . ASP A 1 225 ? 29.139 19.339 0.523 1.00 67.12 225 ASP A CA 1
ATOM 1606 C C . ASP A 1 225 ? 28.857 19.406 2.035 1.00 67.12 225 ASP A C 1
ATOM 1608 O O . ASP A 1 225 ? 28.502 18.410 2.666 1.00 67.12 225 ASP A O 1
ATOM 1612 N N . GLU A 1 226 ? 29.011 20.595 2.623 1.00 62.97 226 GLU A N 1
ATOM 1613 C CA . GLU A 1 226 ? 28.821 20.851 4.058 1.00 62.97 226 GLU A CA 1
ATOM 1614 C C . GLU A 1 226 ? 27.355 21.136 4.452 1.00 62.97 226 GLU A C 1
ATOM 1616 O O . GLU A 1 226 ? 27.070 21.379 5.623 1.00 62.97 226 GLU A O 1
ATOM 1621 N N . GLY A 1 227 ? 26.393 21.077 3.518 1.00 64.19 227 GLY A N 1
ATOM 1622 C CA . GLY A 1 227 ? 24.978 21.375 3.800 1.00 64.19 227 GLY A CA 1
ATOM 1623 C C . GLY A 1 227 ? 24.3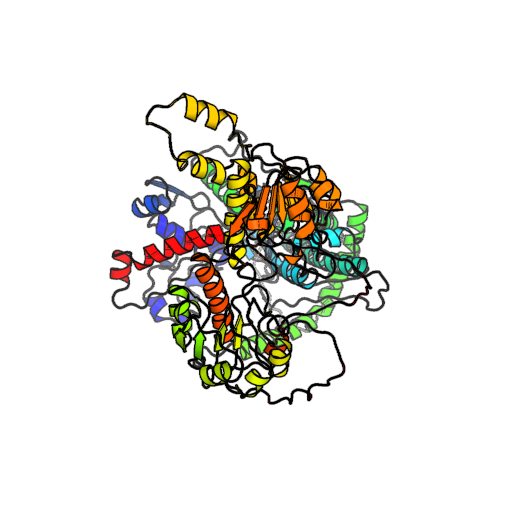33 20.464 4.860 1.00 64.19 227 GLY A C 1
ATOM 1624 O O . GLY A 1 227 ? 24.818 19.366 5.124 1.00 64.19 227 GLY A O 1
ATOM 1625 N N . ALA A 1 228 ? 23.211 20.878 5.460 1.00 66.06 228 ALA A N 1
ATOM 1626 C CA . ALA A 1 228 ? 22.428 20.014 6.356 1.00 66.06 228 ALA A CA 1
ATOM 1627 C C . ALA A 1 228 ? 21.873 18.780 5.610 1.00 66.06 228 ALA A C 1
ATOM 1629 O O . ALA A 1 228 ? 21.654 18.837 4.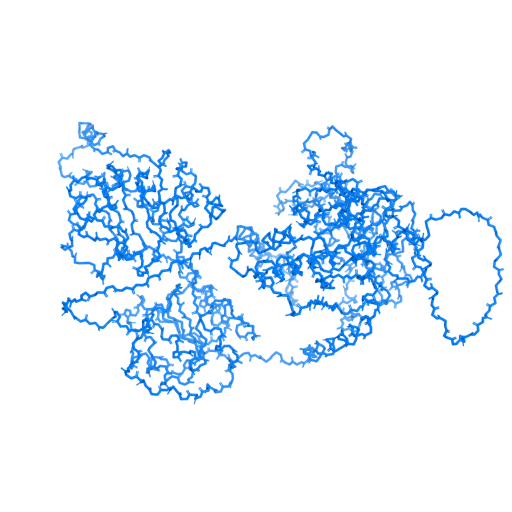398 1.00 66.06 228 ALA A O 1
ATOM 1630 N N . LEU A 1 229 ? 21.604 17.673 6.320 1.00 60.25 229 LEU A N 1
ATOM 1631 C CA . LEU A 1 229 ? 21.179 16.397 5.715 1.00 60.25 229 LEU A CA 1
ATOM 1632 C C . LEU A 1 229 ? 19.956 16.543 4.788 1.00 60.25 229 LEU A C 1
ATOM 1634 O O . LEU A 1 229 ? 19.982 16.033 3.671 1.00 60.25 229 LEU A O 1
ATOM 1638 N N . GLY A 1 230 ? 18.929 17.296 5.202 1.00 60.28 230 GLY A N 1
ATOM 1639 C CA . GLY A 1 230 ? 17.746 17.562 4.369 1.00 60.28 230 GLY A CA 1
ATOM 1640 C C . GLY A 1 230 ? 18.075 18.311 3.072 1.00 60.28 230 GLY A C 1
ATOM 1641 O O . GLY A 1 230 ? 17.568 17.978 2.007 1.00 60.28 230 GLY A O 1
ATOM 1642 N N . THR A 1 231 ? 19.018 19.258 3.107 1.00 76.25 231 THR A N 1
ATOM 1643 C CA . THR A 1 231 ? 19.503 19.938 1.895 1.00 76.25 231 THR A CA 1
ATOM 1644 C C . THR A 1 231 ? 20.252 18.979 0.966 1.00 76.25 231 THR A C 1
ATOM 1646 O O . THR A 1 231 ? 20.115 19.083 -0.251 1.00 76.25 231 THR A O 1
ATOM 1649 N N . ARG A 1 232 ? 21.018 18.025 1.515 1.00 82.19 232 ARG A N 1
ATOM 1650 C CA . ARG A 1 232 ? 21.724 17.008 0.715 1.00 82.19 232 ARG A CA 1
ATOM 1651 C C . ARG A 1 232 ? 20.744 16.039 0.051 1.00 82.19 232 ARG A C 1
ATOM 1653 O O . ARG A 1 232 ? 20.869 15.790 -1.144 1.00 82.19 232 ARG A O 1
ATOM 1660 N N . ARG A 1 233 ? 19.733 15.549 0.779 1.00 86.88 233 ARG A N 1
ATOM 1661 C CA . ARG A 1 233 ? 18.694 14.665 0.215 1.00 86.88 233 ARG A CA 1
ATOM 1662 C C . ARG A 1 233 ? 17.848 15.364 -0.845 1.00 86.88 233 ARG A C 1
ATOM 1664 O O . ARG A 1 233 ? 17.674 14.807 -1.923 1.00 86.88 233 ARG A O 1
ATOM 1671 N N . ALA A 1 234 ? 17.442 16.612 -0.602 1.00 88.06 234 ALA A N 1
ATOM 1672 C CA . ALA A 1 234 ? 16.752 17.439 -1.593 1.00 88.06 234 ALA A CA 1
ATOM 1673 C C . ALA A 1 234 ? 17.534 17.532 -2.915 1.00 88.06 234 ALA A C 1
ATOM 1675 O O . ALA A 1 234 ? 16.957 17.414 -3.995 1.00 88.06 234 ALA A O 1
ATOM 1676 N N . ARG A 1 235 ? 18.860 17.716 -2.840 1.00 91.06 235 ARG A N 1
ATOM 1677 C CA . ARG A 1 235 ? 19.752 17.755 -4.009 1.00 91.06 235 ARG A CA 1
ATOM 1678 C C . ARG A 1 235 ? 19.848 16.403 -4.712 1.00 91.06 235 ARG A C 1
ATOM 1680 O O . ARG A 1 235 ? 19.759 16.363 -5.932 1.00 91.06 235 ARG A O 1
ATOM 1687 N N . LEU A 1 236 ? 19.966 15.299 -3.975 1.00 93.00 236 LEU A N 1
ATOM 1688 C CA . LEU A 1 236 ? 19.965 13.955 -4.568 1.00 93.00 236 LEU A CA 1
ATOM 1689 C C . LEU A 1 236 ? 18.661 13.661 -5.313 1.00 93.00 236 LEU A C 1
ATOM 1691 O O . LEU A 1 236 ? 18.688 13.289 -6.487 1.00 93.00 236 LEU A O 1
ATOM 1695 N N . ALA A 1 237 ? 17.530 13.899 -4.648 1.00 93.56 237 ALA A N 1
ATOM 1696 C CA . ALA A 1 237 ? 16.205 13.734 -5.223 1.00 93.56 237 ALA A CA 1
ATOM 1697 C C . ALA A 1 237 ? 16.040 14.611 -6.473 1.00 93.56 237 ALA A C 1
ATOM 1699 O O . ALA A 1 237 ? 15.599 14.136 -7.517 1.00 93.56 237 ALA A O 1
ATOM 1700 N N . ARG A 1 238 ? 16.467 15.878 -6.415 1.00 95.75 238 ARG A N 1
ATOM 1701 C CA . ARG A 1 238 ? 16.402 16.793 -7.558 1.00 95.75 238 ARG A CA 1
ATOM 1702 C C . ARG A 1 238 ? 17.288 16.361 -8.723 1.00 95.75 238 ARG A C 1
ATOM 1704 O O . ARG A 1 238 ? 16.807 16.370 -9.850 1.00 95.75 238 ARG A O 1
ATOM 1711 N N . GLY A 1 239 ? 18.527 15.941 -8.468 1.00 96.00 239 GLY A N 1
ATOM 1712 C CA . GLY A 1 239 ? 19.451 15.480 -9.508 1.00 96.00 239 GLY A CA 1
ATOM 1713 C C . GLY A 1 239 ? 18.938 14.244 -10.252 1.00 96.00 239 GLY A C 1
ATOM 1714 O O . GLY A 1 239 ? 19.107 14.147 -11.466 1.00 96.00 239 GLY A O 1
ATOM 1715 N N . LEU A 1 240 ? 18.251 13.332 -9.551 1.00 96.06 240 LEU A N 1
ATOM 1716 C CA . LEU A 1 240 ? 17.579 12.179 -10.159 1.00 96.06 240 LEU A CA 1
ATOM 1717 C C . LEU A 1 240 ? 16.482 12.612 -11.144 1.00 96.06 240 LEU A C 1
ATOM 1719 O O . LEU A 1 240 ? 16.479 12.186 -12.298 1.00 96.06 240 LEU A O 1
ATOM 1723 N N . ILE A 1 241 ? 15.584 13.493 -10.694 1.00 96.62 241 ILE A N 1
ATOM 1724 C CA . ILE A 1 241 ? 14.462 13.993 -11.497 1.00 96.62 241 ILE A CA 1
ATOM 1725 C C . ILE A 1 241 ? 14.944 14.808 -12.705 1.00 96.62 241 ILE A C 1
ATOM 1727 O O . ILE A 1 241 ? 14.425 14.645 -13.809 1.00 96.62 241 ILE A O 1
ATOM 1731 N N . GLU A 1 242 ? 15.961 15.651 -12.519 1.00 97.56 242 GLU A N 1
ATOM 1732 C CA . GLU A 1 242 ? 16.574 16.422 -13.603 1.00 97.56 242 GLU A CA 1
ATOM 1733 C C . GLU A 1 242 ? 17.225 15.509 -14.651 1.00 97.56 242 GLU A C 1
ATOM 1735 O O . GLU A 1 242 ? 16.994 15.707 -15.841 1.00 97.56 242 GLU A O 1
ATOM 1740 N N . GLY A 1 243 ? 17.952 14.464 -14.231 1.00 96.94 243 GLY A N 1
ATOM 1741 C CA . GLY A 1 243 ? 18.548 13.469 -15.133 1.00 96.94 243 GLY A CA 1
ATOM 1742 C C . GLY A 1 243 ? 17.529 12.816 -16.071 1.00 96.94 243 GLY A C 1
ATOM 1743 O O . GLY A 1 243 ? 17.738 12.754 -17.284 1.00 96.94 243 GLY A O 1
ATOM 1744 N N . MET A 1 244 ? 16.385 12.393 -15.529 1.00 97.25 244 MET A N 1
ATOM 1745 C CA . MET A 1 244 ? 15.293 11.817 -16.323 1.00 97.25 244 MET A CA 1
ATOM 1746 C C . MET A 1 244 ? 14.664 12.850 -17.273 1.00 97.25 244 MET A C 1
ATOM 1748 O O . MET A 1 244 ? 14.385 12.538 -18.432 1.00 97.25 244 MET A O 1
ATOM 1752 N N . ALA A 1 245 ? 14.485 14.098 -16.828 1.00 97.75 245 ALA A N 1
ATOM 1753 C CA . ALA A 1 245 ? 13.992 15.179 -17.683 1.00 97.75 245 ALA A CA 1
ATOM 1754 C C . ALA A 1 245 ? 14.967 15.520 -18.830 1.00 97.75 245 ALA A C 1
ATOM 1756 O O . ALA A 1 245 ? 14.530 15.789 -19.951 1.00 97.75 245 ALA A O 1
ATOM 1757 N N . TYR A 1 246 ? 16.281 15.451 -18.594 1.00 98.00 246 TYR A N 1
ATOM 1758 C CA . TYR A 1 246 ? 17.294 15.607 -19.643 1.00 98.00 246 TYR A CA 1
ATOM 1759 C C . TYR A 1 246 ? 17.226 14.480 -20.678 1.00 98.00 246 TYR A C 1
ATOM 1761 O O . TYR A 1 246 ? 17.292 14.751 -21.878 1.00 98.00 246 TYR A O 1
ATOM 1769 N N . ALA A 1 247 ? 17.030 13.232 -20.244 1.00 97.06 247 ALA A N 1
ATOM 1770 C CA . ALA A 1 247 ? 16.826 12.113 -21.162 1.00 97.06 247 ALA A CA 1
ATOM 1771 C C . ALA A 1 247 ? 15.562 12.285 -22.017 1.00 97.06 247 ALA A C 1
ATOM 1773 O O . ALA A 1 247 ? 15.609 12.042 -23.225 1.00 97.06 247 ALA A O 1
ATOM 1774 N N . ILE A 1 248 ? 14.455 12.770 -21.442 1.00 97.81 248 ILE A N 1
ATOM 1775 C CA . ILE A 1 248 ? 13.250 13.127 -22.210 1.00 97.81 248 ILE A CA 1
ATOM 1776 C C . ILE A 1 248 ? 13.610 14.130 -23.308 1.00 97.81 248 ILE A C 1
ATOM 1778 O O . ILE A 1 248 ? 13.345 13.869 -24.483 1.00 97.81 248 ILE A O 1
ATOM 1782 N N . ARG A 1 249 ? 14.256 15.246 -22.947 1.00 97.62 249 ARG A N 1
ATOM 1783 C CA . ARG A 1 249 ? 14.653 16.285 -23.907 1.00 97.62 249 ARG A CA 1
ATOM 1784 C C . ARG A 1 249 ? 15.523 15.730 -25.031 1.00 97.62 249 ARG A C 1
ATOM 1786 O O . ARG A 1 249 ? 15.235 15.983 -26.198 1.00 97.62 249 ARG A O 1
ATOM 1793 N N . ALA A 1 250 ? 16.530 14.929 -24.694 1.00 96.94 250 ALA A N 1
ATOM 1794 C CA . ALA A 1 250 ? 17.424 14.324 -25.674 1.00 96.94 250 ALA A CA 1
ATOM 1795 C C . ALA A 1 250 ? 16.692 13.416 -26.673 1.00 96.94 250 ALA A C 1
ATOM 1797 O O . ALA A 1 250 ? 16.994 13.439 -27.867 1.00 96.94 250 ALA A O 1
ATOM 1798 N N . ASN A 1 251 ? 15.703 12.647 -26.212 1.00 97.38 251 ASN A N 1
ATOM 1799 C CA . ASN A 1 251 ? 14.893 11.814 -27.097 1.00 97.38 251 ASN A CA 1
ATOM 1800 C C . ASN A 1 251 ? 13.923 12.649 -27.949 1.00 97.38 251 ASN A C 1
ATOM 1802 O O . ASN A 1 251 ? 13.735 12.339 -29.123 1.00 97.38 251 ASN A O 1
ATOM 1806 N N . VAL A 1 252 ? 13.363 13.746 -27.424 1.00 96.88 252 VAL A N 1
ATOM 1807 C CA . VAL A 1 252 ? 12.562 14.687 -28.231 1.00 96.88 252 VAL A CA 1
ATOM 1808 C C . VAL A 1 252 ? 13.403 15.315 -29.345 1.00 96.88 252 VAL A C 1
ATOM 1810 O O . VAL A 1 252 ? 12.970 15.342 -30.498 1.00 96.88 252 VAL A O 1
ATOM 1813 N N . GLU A 1 253 ? 14.611 15.787 -29.026 1.00 95.25 253 GLU A N 1
ATOM 1814 C CA . GLU A 1 253 ? 15.556 16.332 -30.009 1.00 95.25 253 GLU A CA 1
ATOM 1815 C C . GLU A 1 253 ? 15.915 15.276 -31.070 1.00 95.25 253 GLU A C 1
ATOM 1817 O O . GLU A 1 253 ? 15.879 15.565 -32.268 1.00 95.25 253 GLU A O 1
ATOM 1822 N N . GLN A 1 254 ? 16.161 14.025 -30.658 1.00 93.94 254 GLN A N 1
ATOM 1823 C CA . GLN A 1 254 ? 16.416 12.906 -31.571 1.00 93.94 254 GLN A CA 1
ATOM 1824 C C . GLN A 1 254 ? 15.247 12.642 -32.529 1.00 93.94 254 GLN A C 1
ATOM 1826 O O . GLN A 1 254 ? 15.475 12.484 -33.729 1.00 93.94 254 GLN A O 1
ATOM 1831 N N . LEU A 1 255 ? 14.013 12.602 -32.020 1.00 95.00 255 LEU A N 1
ATOM 1832 C CA . LEU A 1 255 ? 12.815 12.351 -32.826 1.00 95.00 255 LEU A CA 1
ATOM 1833 C C . LEU A 1 255 ? 12.582 13.462 -33.856 1.00 95.00 255 LEU A C 1
ATOM 1835 O O . LEU A 1 255 ? 12.226 13.185 -35.001 1.00 95.00 255 LEU A O 1
ATOM 1839 N N . ARG A 1 256 ? 12.818 14.721 -33.472 1.00 92.75 256 ARG A N 1
ATOM 1840 C CA . ARG A 1 256 ? 12.668 15.888 -34.357 1.00 92.75 256 ARG A CA 1
ATOM 1841 C C . ARG A 1 256 ? 13.768 16.000 -35.406 1.00 92.75 256 ARG A C 1
ATOM 1843 O O . ARG A 1 256 ? 13.517 16.522 -36.487 1.00 92.75 256 ARG A O 1
ATOM 1850 N N . ALA A 1 257 ? 14.965 15.503 -35.104 1.00 90.62 257 ALA A N 1
ATOM 1851 C CA . ALA A 1 257 ? 16.083 15.491 -36.042 1.00 90.62 257 ALA A CA 1
ATOM 1852 C C . ALA A 1 257 ? 15.886 14.501 -37.205 1.00 90.62 257 ALA A C 1
ATOM 1854 O O . ALA A 1 257 ? 16.613 14.574 -38.196 1.00 90.62 257 ALA A O 1
ATOM 1855 N N . ILE A 1 258 ? 14.925 13.575 -37.105 1.00 88.69 258 ILE A N 1
ATOM 1856 C CA . ILE A 1 258 ? 14.560 12.685 -38.211 1.00 88.69 258 ILE A CA 1
ATOM 1857 C C . ILE A 1 258 ? 13.865 13.542 -39.281 1.00 88.69 258 ILE A C 1
ATOM 1859 O O . ILE A 1 258 ? 12.819 14.122 -38.993 1.00 88.69 258 ILE A O 1
ATOM 1863 N N . PRO A 1 259 ? 14.422 13.668 -40.501 1.00 71.75 259 PRO A N 1
ATOM 1864 C CA . PRO A 1 259 ? 13.943 14.635 -41.487 1.00 71.75 259 PRO A CA 1
ATOM 1865 C C . PRO A 1 259 ? 12.454 14.453 -41.812 1.00 71.75 259 PRO A C 1
ATOM 1867 O O . PRO A 1 259 ? 12.085 13.469 -42.440 1.00 71.75 259 PRO A O 1
ATOM 1870 N N . GLN A 1 260 ? 11.603 15.420 -41.439 1.00 64.62 260 GLN A N 1
ATOM 1871 C CA . GLN A 1 260 ? 10.155 15.384 -41.725 1.00 64.62 260 GLN A CA 1
ATOM 1872 C C . GLN A 1 260 ? 9.756 16.071 -43.057 1.00 64.62 260 GLN A C 1
ATOM 1874 O O . GLN A 1 260 ? 8.586 16.043 -43.442 1.00 64.62 260 GLN A O 1
ATOM 1879 N N . GLY A 1 261 ? 10.746 16.562 -43.821 1.00 49.31 261 GLY A N 1
ATOM 1880 C CA . GLY A 1 261 ? 10.697 16.808 -45.273 1.00 49.31 261 GLY A CA 1
ATOM 1881 C C . GLY A 1 261 ? 10.631 18.273 -45.749 1.00 49.31 261 GLY A C 1
ATOM 1882 O O . GLY A 1 261 ? 9.850 19.066 -45.237 1.00 49.31 261 GLY A O 1
ATOM 1883 N N . ALA A 1 262 ? 11.374 18.576 -46.824 1.00 29.30 262 ALA A N 1
ATOM 1884 C CA . ALA A 1 262 ? 10.995 19.525 -47.878 1.00 29.30 262 ALA A CA 1
ATOM 1885 C C . ALA A 1 262 ? 11.215 18.845 -49.253 1.00 29.30 262 ALA A C 1
ATOM 1887 O O . ALA A 1 262 ? 12.144 18.058 -49.417 1.00 29.30 262 ALA A O 1
ATOM 1888 N N . THR A 1 263 ? 10.287 19.101 -50.174 1.00 35.75 263 THR A N 1
ATOM 1889 C CA . THR A 1 263 ? 10.061 18.591 -51.548 1.00 35.75 263 THR A CA 1
ATOM 1890 C C . THR A 1 263 ? 11.292 18.716 -52.476 1.00 35.75 263 THR A C 1
ATOM 1892 O O . THR A 1 263 ? 12.099 19.613 -52.284 1.00 35.75 263 THR A O 1
ATOM 1895 N N . ASP A 1 264 ? 11.573 17.830 -53.441 1.00 28.22 264 ASP A N 1
ATOM 1896 C CA . ASP A 1 264 ? 10.851 17.643 -54.710 1.00 28.22 264 ASP A CA 1
ATOM 1897 C C . ASP A 1 264 ? 11.215 16.318 -55.411 1.00 28.22 264 ASP A C 1
ATOM 1899 O O . ASP A 1 264 ? 12.289 15.745 -55.232 1.00 28.22 264 ASP A O 1
ATOM 1903 N N . ALA A 1 265 ? 10.297 15.852 -56.256 1.00 33.16 265 ALA A N 1
ATOM 1904 C CA . ALA A 1 265 ? 10.475 14.712 -57.139 1.00 33.16 265 ALA A CA 1
ATOM 1905 C C . ALA A 1 265 ? 11.564 14.951 -58.203 1.00 33.16 265 ALA A C 1
ATOM 1907 O O . ALA A 1 265 ? 11.577 15.987 -58.863 1.00 33.16 265 ALA A O 1
ATOM 1908 N N . GLY A 1 266 ? 12.370 13.918 -58.473 1.00 27.94 266 GLY A N 1
ATOM 1909 C CA . GLY A 1 266 ? 13.004 13.728 -59.777 1.00 27.94 266 GLY A CA 1
ATOM 1910 C C . GLY A 1 266 ? 14.514 13.494 -59.767 1.00 27.94 266 GLY A C 1
ATOM 1911 O O . GLY A 1 266 ? 15.300 14.396 -59.514 1.00 27.94 266 GLY A O 1
ATOM 1912 N N . SER A 1 267 ? 14.872 12.304 -60.253 1.00 26.70 267 SER A N 1
ATOM 1913 C CA . SER A 1 267 ? 16.097 11.954 -60.987 1.00 26.70 267 SER A CA 1
ATOM 1914 C C . SER A 1 267 ? 17.224 11.200 -60.257 1.00 26.70 267 SER A C 1
ATOM 1916 O O . SER A 1 267 ? 17.943 11.712 -59.412 1.00 26.70 267 SER A O 1
ATOM 1918 N N . ASN A 1 268 ? 17.377 9.970 -60.758 1.00 27.22 268 ASN A N 1
ATOM 1919 C CA . ASN A 1 268 ? 18.591 9.197 -61.002 1.00 27.22 268 ASN A CA 1
ATOM 1920 C C . ASN A 1 268 ? 19.353 8.531 -59.849 1.00 27.22 268 ASN A C 1
ATOM 1922 O O . ASN A 1 268 ? 20.263 9.068 -59.231 1.00 27.22 268 ASN A O 1
ATOM 1926 N N . VAL A 1 269 ? 19.056 7.232 -59.765 1.00 34.88 269 VAL A N 1
ATOM 1927 C CA . VAL A 1 269 ? 19.993 6.122 -59.571 1.00 34.88 269 VAL A CA 1
ATOM 1928 C C . VAL A 1 269 ? 21.230 6.257 -60.478 1.00 34.88 269 VAL A C 1
ATOM 1930 O O . VAL A 1 269 ? 21.098 6.232 -61.700 1.00 34.88 269 VAL A O 1
ATOM 1933 N N . ALA A 1 270 ? 22.406 6.359 -59.858 1.00 27.39 270 ALA A N 1
ATOM 1934 C CA . ALA A 1 270 ? 23.735 5.869 -60.268 1.00 27.39 270 ALA A CA 1
ATOM 1935 C C . ALA A 1 270 ? 24.704 6.416 -59.199 1.00 27.39 270 ALA A C 1
ATOM 1937 O O . ALA A 1 270 ? 24.824 7.624 -59.058 1.00 27.39 270 ALA A O 1
ATOM 1938 N N . GLY A 1 271 ? 25.232 5.628 -58.266 1.00 26.39 271 GLY A N 1
ATOM 1939 C CA . GLY A 1 271 ? 26.247 4.607 -58.494 1.00 26.39 271 GLY A CA 1
ATOM 1940 C C . GLY A 1 271 ? 27.601 5.190 -58.082 1.00 26.39 271 GLY A C 1
ATOM 1941 O O . GLY A 1 271 ? 28.065 6.096 -58.755 1.00 26.39 271 GLY A O 1
ATOM 1942 N N . GLU A 1 272 ? 28.180 4.711 -56.976 1.00 24.64 272 GLU A N 1
ATOM 1943 C CA . GLU A 1 272 ? 29.618 4.419 -56.830 1.00 24.64 272 GLU A CA 1
ATOM 1944 C C . GLU A 1 272 ? 29.937 3.913 -55.413 1.00 24.64 272 GLU A C 1
ATOM 1946 O O . GLU A 1 272 ? 29.661 4.560 -54.403 1.00 24.64 272 GLU A O 1
ATOM 1951 N N . GLU A 1 273 ? 30.519 2.714 -55.370 1.00 29.53 273 GLU A N 1
ATOM 1952 C CA . GLU A 1 273 ? 31.195 2.125 -54.218 1.00 29.53 273 GLU A CA 1
ATOM 1953 C C . GLU A 1 273 ? 32.454 2.936 -53.874 1.00 29.53 273 GLU A C 1
ATOM 1955 O O . GLU A 1 273 ? 33.284 3.193 -54.747 1.00 29.53 273 GLU A O 1
ATOM 1960 N N . GLN A 1 274 ? 32.664 3.253 -52.593 1.00 25.08 274 GLN A N 1
ATOM 1961 C CA . GLN A 1 274 ? 33.998 3.544 -52.061 1.00 25.08 274 GLN A CA 1
ATOM 1962 C C . GLN A 1 274 ? 34.236 2.772 -50.757 1.00 25.08 274 GLN A C 1
ATOM 1964 O O . GLN A 1 274 ? 33.436 2.806 -49.824 1.00 25.08 274 GLN A O 1
ATOM 1969 N N . SER A 1 275 ? 35.354 2.041 -50.747 1.00 24.92 275 SER A N 1
ATOM 1970 C CA . SER A 1 275 ? 35.887 1.219 -49.653 1.00 24.92 275 SER A CA 1
ATOM 1971 C C . SER A 1 275 ? 36.195 2.011 -48.366 1.00 24.92 275 SER A C 1
ATOM 1973 O O . SER A 1 275 ? 36.411 3.221 -48.424 1.00 24.92 275 SER A O 1
ATOM 1975 N N . PRO A 1 276 ? 36.298 1.331 -47.203 1.00 30.61 276 PRO A N 1
ATOM 1976 C CA . PRO A 1 276 ? 36.388 1.975 -45.898 1.00 30.61 276 PRO A CA 1
ATOM 1977 C C . PRO A 1 276 ? 37.820 2.440 -45.592 1.00 30.61 276 PRO A C 1
ATOM 1979 O O . PRO A 1 276 ? 38.759 1.644 -45.578 1.00 30.61 276 PRO A O 1
ATOM 1982 N N . GLY A 1 277 ? 37.978 3.735 -45.313 1.00 24.42 277 GLY A N 1
ATOM 1983 C CA . GLY A 1 277 ? 39.226 4.355 -44.871 1.00 24.42 277 GLY A CA 1
ATOM 1984 C C . GLY A 1 277 ? 39.026 5.144 -43.577 1.00 24.42 277 GLY A C 1
ATOM 1985 O O . GLY A 1 277 ? 38.274 6.107 -43.552 1.00 24.42 277 GLY A O 1
ATOM 1986 N N . ALA A 1 278 ? 39.698 4.676 -42.524 1.00 28.86 278 ALA A N 1
ATOM 1987 C CA . ALA A 1 278 ? 40.075 5.316 -41.260 1.00 28.86 278 ALA A CA 1
ATOM 1988 C C . ALA A 1 278 ? 39.454 6.680 -40.864 1.00 28.86 278 ALA A C 1
ATOM 1990 O O . ALA A 1 278 ? 39.773 7.715 -41.437 1.00 28.86 278 ALA A O 1
ATOM 1991 N N . GLY A 1 279 ? 38.740 6.662 -39.729 1.00 37.66 279 GLY A N 1
ATOM 1992 C CA . GLY A 1 279 ? 38.773 7.705 -38.696 1.00 37.66 279 GLY A CA 1
ATOM 1993 C C . GLY A 1 279 ? 38.336 9.112 -39.102 1.00 37.66 279 GLY A C 1
ATOM 1994 O O . GLY A 1 279 ? 39.176 9.992 -39.266 1.00 37.66 279 GLY A O 1
ATOM 1995 N N . SER A 1 280 ? 37.027 9.366 -39.115 1.00 24.89 280 SER A N 1
ATOM 1996 C CA . SER A 1 280 ? 36.494 10.725 -39.000 1.00 24.89 280 SER A CA 1
ATOM 1997 C C . SER A 1 280 ? 35.473 10.783 -37.870 1.00 24.89 280 SER A C 1
ATOM 1999 O O . SER A 1 280 ? 34.374 10.247 -37.975 1.00 24.89 280 SER A O 1
ATOM 2001 N N . VAL A 1 281 ? 35.886 11.425 -36.780 1.00 31.70 281 VAL A N 1
ATOM 2002 C CA . VAL A 1 281 ? 35.017 11.941 -35.722 1.00 31.70 281 VAL A CA 1
ATOM 2003 C C . VAL A 1 281 ? 34.011 12.888 -36.379 1.00 31.70 281 VAL A C 1
ATOM 2005 O O . VAL A 1 281 ? 34.424 13.796 -37.106 1.00 31.70 281 VAL A O 1
ATOM 2008 N N . ASP A 1 282 ? 32.715 12.657 -36.161 1.00 28.67 282 ASP A N 1
ATOM 2009 C CA . ASP A 1 282 ? 31.658 13.569 -36.605 1.00 28.67 282 ASP A CA 1
ATOM 2010 C C . ASP A 1 282 ? 31.953 14.991 -36.086 1.00 28.67 282 ASP A C 1
ATOM 2012 O O . ASP A 1 282 ? 32.354 15.156 -34.928 1.00 28.67 282 ASP A O 1
ATOM 2016 N N . PRO A 1 283 ? 31.799 16.041 -36.911 1.00 27.81 283 PRO A N 1
ATOM 2017 C CA . PRO A 1 283 ? 32.091 17.393 -36.475 1.00 27.81 283 PRO A CA 1
ATOM 2018 C C . PRO A 1 283 ? 31.107 17.802 -35.375 1.00 27.81 283 PRO A C 1
ATOM 2020 O O . PRO A 1 283 ? 29.891 17.771 -35.564 1.00 27.81 283 PRO A O 1
ATOM 2023 N N . VAL A 1 284 ? 31.664 18.227 -34.240 1.00 28.58 284 VAL A N 1
ATOM 2024 C CA . VAL A 1 284 ? 30.953 18.921 -33.160 1.00 28.58 284 VAL A CA 1
ATOM 2025 C C . VAL A 1 284 ? 30.077 20.021 -33.780 1.00 28.58 284 VAL A C 1
ATOM 2027 O O . VAL A 1 284 ? 30.605 20.855 -34.530 1.00 28.58 284 VAL A O 1
ATOM 2030 N N . PRO A 1 285 ? 28.757 20.051 -33.524 1.00 29.33 285 PRO A N 1
ATOM 2031 C CA . PRO A 1 285 ? 27.913 21.118 -34.035 1.00 29.33 285 PRO A CA 1
ATOM 2032 C C . PRO A 1 285 ? 28.363 22.454 -33.427 1.00 29.33 285 PRO A C 1
ATOM 2034 O O . PRO A 1 285 ? 28.670 22.545 -32.241 1.00 29.33 285 PRO A O 1
ATOM 2037 N N . ARG A 1 286 ? 28.447 23.490 -34.272 1.00 26.81 286 ARG A N 1
ATOM 2038 C CA . ARG A 1 286 ? 28.829 24.860 -33.886 1.00 26.81 286 ARG A CA 1
ATOM 2039 C C . ARG A 1 286 ? 27.959 25.365 -32.724 1.00 26.81 286 ARG A C 1
ATOM 2041 O O . ARG A 1 286 ? 26.750 25.154 -32.746 1.00 26.81 286 ARG A O 1
ATOM 2048 N N . GLU A 1 287 ? 28.578 26.100 -31.794 1.00 31.78 287 GLU A N 1
ATOM 2049 C CA . GLU A 1 287 ? 28.017 26.653 -30.539 1.00 31.78 287 GLU A CA 1
ATOM 2050 C C . GLU A 1 287 ? 26.761 27.550 -30.672 1.00 31.78 287 GLU A C 1
ATOM 2052 O O . GLU A 1 287 ? 26.211 27.960 -29.656 1.00 31.78 287 GLU A O 1
ATOM 2057 N N . ASP A 1 288 ? 26.244 27.801 -31.881 1.00 27.64 288 ASP A N 1
ATOM 2058 C CA . ASP A 1 288 ? 25.156 28.763 -32.127 1.00 27.64 288 ASP A CA 1
ATOM 2059 C C . ASP A 1 288 ? 23.842 28.145 -32.654 1.00 27.64 288 ASP A C 1
ATOM 2061 O O . ASP A 1 288 ? 22.901 28.872 -32.968 1.00 27.64 288 ASP A O 1
ATOM 2065 N N . ALA A 1 289 ? 23.721 26.817 -32.753 1.00 31.48 289 ALA A N 1
ATOM 2066 C CA . ALA A 1 289 ? 22.459 26.174 -33.140 1.00 31.48 289 ALA A CA 1
ATOM 2067 C C . ALA A 1 289 ? 21.630 25.786 -31.903 1.00 31.48 289 ALA A C 1
ATOM 2069 O O . ALA A 1 289 ? 21.546 24.609 -31.546 1.00 31.48 289 ALA A O 1
ATOM 2070 N N . GLN A 1 290 ? 21.009 26.779 -31.257 1.00 37.34 290 GLN A N 1
ATOM 2071 C CA . GLN A 1 290 ? 19.915 26.556 -30.307 1.00 37.34 290 GLN A CA 1
ATOM 2072 C C . GLN A 1 290 ? 18.799 25.775 -31.018 1.00 37.34 290 GLN A C 1
ATOM 2074 O O . GLN A 1 290 ? 17.988 26.352 -31.735 1.00 37.34 290 GLN A O 1
ATOM 2079 N N . HIS A 1 291 ? 18.764 24.452 -30.860 1.00 41.56 291 HIS A N 1
ATOM 2080 C CA . HIS A 1 291 ? 17.567 23.678 -31.179 1.00 41.56 291 HIS A CA 1
ATOM 2081 C C . HIS A 1 291 ? 16.578 23.923 -30.038 1.00 41.56 291 HIS A C 1
ATOM 2083 O O . HIS A 1 291 ? 16.527 23.171 -29.067 1.00 41.56 291 HIS A O 1
ATOM 2089 N N . GLU A 1 292 ? 15.856 25.042 -30.108 1.00 52.44 292 GLU A N 1
ATOM 2090 C CA . GLU A 1 292 ? 14.694 25.267 -29.256 1.00 52.44 292 GLU A CA 1
ATOM 2091 C C . GLU A 1 292 ? 13.675 24.157 -29.540 1.00 52.44 292 GLU A C 1
ATOM 2093 O O . GLU A 1 292 ? 13.357 23.835 -30.690 1.00 52.44 292 GLU A O 1
ATOM 2098 N N . VAL A 1 293 ? 13.191 23.505 -28.483 1.00 58.19 293 VAL A N 1
ATOM 2099 C CA . VAL A 1 293 ? 12.074 22.578 -28.623 1.00 58.19 293 VAL A CA 1
ATOM 2100 C C . VAL A 1 293 ? 10.838 23.437 -28.867 1.00 58.19 293 VAL A C 1
ATOM 2102 O O . VAL A 1 293 ? 10.200 23.840 -27.920 1.00 58.19 293 VAL A O 1
ATOM 2105 N N . ASP A 1 294 ? 10.472 23.731 -30.112 1.00 63.06 294 ASP A N 1
ATOM 2106 C CA . ASP A 1 294 ? 9.241 24.482 -30.408 1.00 63.06 294 ASP A CA 1
ATOM 2107 C C . ASP A 1 294 ? 7.960 23.694 -30.067 1.00 63.06 294 ASP A C 1
ATOM 2109 O O . ASP A 1 294 ? 7.884 22.494 -30.333 1.00 63.06 294 ASP A O 1
ATOM 2113 N N . GLY A 1 295 ? 6.914 24.349 -29.554 1.00 82.00 295 GLY A N 1
ATOM 2114 C CA . GLY A 1 295 ? 5.565 23.771 -29.411 1.00 82.00 295 GLY A CA 1
ATOM 2115 C C . GLY A 1 295 ? 5.112 23.489 -27.973 1.00 82.00 295 GLY A C 1
ATOM 2116 O O . GLY A 1 295 ? 5.631 24.059 -27.028 1.00 82.00 295 GLY A O 1
ATOM 2117 N N . GLU A 1 296 ? 4.089 22.648 -27.810 1.00 91.50 296 GLU A N 1
ATOM 2118 C CA . GLU A 1 296 ? 3.531 22.220 -26.514 1.00 91.50 296 GLU A CA 1
ATOM 2119 C C . GLU A 1 296 ? 3.805 20.721 -26.322 1.00 91.50 296 GLU A C 1
ATOM 2121 O O . GLU A 1 296 ? 3.694 19.938 -27.270 1.00 91.50 296 GLU A O 1
ATOM 2126 N N . ILE A 1 297 ? 4.159 20.319 -25.101 1.00 95.62 297 ILE A N 1
ATOM 2127 C CA . ILE A 1 297 ? 4.382 18.918 -24.729 1.00 95.62 297 ILE A CA 1
ATOM 2128 C C . ILE A 1 297 ? 3.137 18.365 -24.039 1.00 95.62 297 ILE A C 1
ATOM 2130 O O . ILE A 1 297 ? 2.617 18.971 -23.103 1.00 95.62 297 ILE A O 1
ATOM 2134 N N . PHE A 1 298 ? 2.692 17.183 -24.450 1.00 95.06 298 PHE A N 1
ATOM 2135 C CA . PHE A 1 298 ? 1.579 16.473 -23.828 1.00 95.06 298 PHE A CA 1
ATOM 2136 C C . PHE A 1 298 ? 2.119 15.383 -22.915 1.00 95.06 298 PHE A C 1
ATOM 2138 O O . PHE A 1 298 ? 2.927 14.566 -23.343 1.00 95.06 298 PHE A O 1
ATOM 2145 N N . MET A 1 299 ? 1.679 15.345 -21.660 1.00 93.81 299 MET A N 1
ATOM 2146 C CA . MET A 1 299 ? 2.219 14.410 -20.680 1.00 93.81 299 MET A CA 1
ATOM 2147 C C . MET A 1 299 ? 1.134 13.717 -19.857 1.00 93.81 299 MET A C 1
ATOM 2149 O O . MET A 1 299 ? 0.223 14.344 -19.315 1.00 93.81 299 MET A O 1
ATOM 2153 N N . VAL A 1 300 ? 1.265 12.403 -19.724 1.00 92.44 300 VAL A N 1
ATOM 2154 C CA . VAL A 1 300 ? 0.360 11.523 -18.968 1.00 92.44 300 VAL A CA 1
ATOM 2155 C C . VAL A 1 300 ? 1.165 10.577 -18.078 1.00 92.44 300 VAL A C 1
ATOM 2157 O O . VAL A 1 300 ? 2.382 10.556 -18.183 1.00 92.44 300 VAL A O 1
ATOM 2160 N N . GLY A 1 301 ? 0.528 9.800 -17.198 1.00 88.00 301 GLY A N 1
ATOM 2161 C CA . GLY A 1 301 ? 1.208 8.803 -16.352 1.00 88.00 301 GLY A CA 1
ATOM 2162 C C . GLY A 1 301 ? 1.249 9.157 -14.860 1.00 88.00 301 GLY A C 1
ATOM 2163 O O . GLY A 1 301 ? 0.807 10.221 -14.440 1.00 88.00 301 GLY A O 1
ATOM 2164 N N . GLY A 1 302 ? 1.734 8.238 -14.023 1.00 86.38 302 GLY A N 1
ATOM 2165 C CA . GLY A 1 302 ? 1.690 8.381 -12.561 1.00 86.38 302 GLY A CA 1
ATOM 2166 C C . GLY A 1 302 ? 2.477 9.582 -12.026 1.00 86.38 302 GLY A C 1
ATOM 2167 O O . GLY A 1 302 ? 2.008 10.265 -11.110 1.00 86.38 302 GLY A O 1
ATOM 2168 N N . LEU A 1 303 ? 3.631 9.887 -12.630 1.00 88.38 303 LEU A N 1
ATOM 2169 C CA . LEU A 1 303 ? 4.506 10.983 -12.197 1.00 88.38 303 LEU A CA 1
ATOM 2170 C C . LEU A 1 303 ? 3.903 12.371 -12.466 1.00 88.38 303 LEU A C 1
ATOM 2172 O O . LEU A 1 303 ? 4.256 13.335 -11.784 1.00 88.38 303 LEU A O 1
ATOM 2176 N N . THR A 1 304 ? 2.924 12.493 -13.373 1.00 88.94 304 THR A N 1
ATOM 2177 C CA . THR A 1 304 ? 2.244 13.776 -13.644 1.00 88.94 304 THR A CA 1
ATOM 2178 C C . THR A 1 304 ? 1.392 14.263 -12.478 1.00 88.94 304 THR A C 1
ATOM 2180 O O . THR A 1 304 ? 0.975 15.417 -12.463 1.00 88.94 304 THR A O 1
ATOM 2183 N N . ARG A 1 305 ? 1.159 13.427 -11.461 1.00 86.44 305 ARG A N 1
ATOM 2184 C CA . ARG A 1 305 ? 0.515 13.851 -10.211 1.00 86.44 305 ARG A CA 1
ATOM 2185 C C . ARG A 1 305 ? 1.388 14.812 -9.402 1.00 86.44 305 ARG A C 1
ATOM 2187 O O . ARG A 1 305 ? 0.858 15.594 -8.619 1.00 86.44 305 ARG A O 1
ATOM 2194 N N . SER A 1 306 ? 2.707 14.785 -9.598 1.00 88.50 306 SER A N 1
ATOM 2195 C CA . SER A 1 306 ? 3.628 15.730 -8.969 1.00 88.50 306 SER A CA 1
ATOM 2196 C C . SER A 1 306 ? 3.706 17.025 -9.773 1.00 88.50 306 SER A C 1
ATOM 2198 O O . SER A 1 306 ? 4.004 17.029 -10.969 1.00 88.50 306 SER A O 1
ATOM 2200 N N . SER A 1 307 ? 3.439 18.159 -9.125 1.00 89.25 307 SER A N 1
ATOM 2201 C CA . SER A 1 307 ? 3.698 19.478 -9.714 1.00 89.25 307 SER A CA 1
ATOM 2202 C C . SER A 1 307 ? 5.193 19.710 -9.932 1.00 89.25 307 SER A C 1
ATOM 2204 O O . SER A 1 307 ? 5.558 20.231 -10.976 1.00 89.25 307 SER A O 1
ATOM 2206 N N . VAL A 1 308 ? 6.055 19.257 -9.014 1.00 91.50 308 VAL A N 1
ATOM 2207 C CA . VAL A 1 308 ? 7.517 19.401 -9.128 1.00 91.50 308 VAL A CA 1
ATOM 2208 C C . VAL A 1 308 ? 8.032 18.713 -10.388 1.00 91.50 308 VAL A C 1
ATOM 2210 O O . VAL A 1 308 ? 8.744 19.340 -11.165 1.00 91.50 308 VAL A O 1
ATOM 2213 N N . TRP A 1 309 ? 7.614 17.467 -10.634 1.00 94.25 309 TRP A N 1
ATOM 2214 C CA . TRP A 1 309 ? 7.980 16.729 -11.848 1.00 94.25 309 TRP A CA 1
ATOM 2215 C C . TRP A 1 309 ? 7.594 17.502 -13.113 1.00 94.25 309 TRP A C 1
ATOM 2217 O O . TRP A 1 309 ? 8.427 17.751 -13.981 1.00 94.25 309 TRP A O 1
ATOM 2227 N N . ARG A 1 310 ? 6.333 17.941 -13.192 1.00 94.00 310 ARG A N 1
ATOM 2228 C CA . ARG A 1 310 ? 5.809 18.686 -14.345 1.00 94.00 310 ARG A CA 1
ATOM 2229 C C . ARG A 1 310 ? 6.543 19.997 -14.579 1.00 94.00 310 ARG A C 1
ATOM 2231 O O . ARG A 1 310 ? 6.850 20.315 -15.722 1.00 94.00 310 ARG A O 1
ATOM 2238 N N . THR A 1 311 ? 6.836 20.725 -13.507 1.00 94.75 311 THR A N 1
ATOM 2239 C CA . THR A 1 311 ? 7.601 21.968 -13.561 1.00 94.75 311 THR A CA 1
ATOM 2240 C C . THR A 1 311 ? 9.015 21.725 -14.068 1.00 94.75 311 THR A C 1
ATOM 2242 O O . THR A 1 311 ? 9.433 22.409 -14.994 1.00 94.75 311 THR A O 1
ATOM 2245 N N . VAL A 1 312 ? 9.729 20.725 -13.536 1.00 96.50 312 VAL A N 1
ATOM 2246 C CA . VAL A 1 312 ? 11.092 20.405 -13.989 1.00 96.50 312 VAL A CA 1
ATOM 2247 C C . VAL A 1 312 ? 11.093 20.005 -15.461 1.00 96.50 312 VAL A C 1
ATOM 2249 O O . VAL A 1 312 ? 11.896 20.536 -16.217 1.00 96.50 312 VAL A O 1
ATOM 2252 N N . VAL A 1 313 ? 10.170 19.141 -15.898 1.00 96.31 313 VAL A N 1
ATOM 2253 C CA . VAL A 1 313 ? 10.064 18.771 -17.319 1.00 96.31 313 VAL A CA 1
ATOM 2254 C C . VAL A 1 313 ? 9.792 20.006 -18.180 1.00 96.31 313 VAL A C 1
ATOM 2256 O O . VAL A 1 313 ? 10.509 20.224 -19.147 1.00 96.31 313 VAL A O 1
ATOM 2259 N N . ALA A 1 314 ? 8.824 20.857 -17.828 1.00 95.88 314 ALA A N 1
ATOM 2260 C CA . ALA A 1 314 ? 8.531 22.061 -18.610 1.00 95.88 314 ALA A CA 1
ATOM 2261 C C . ALA A 1 314 ? 9.729 23.017 -18.691 1.00 95.88 314 ALA A C 1
ATOM 2263 O O . ALA A 1 314 ? 10.046 23.523 -19.764 1.00 95.88 314 ALA A O 1
ATOM 2264 N N . GLU A 1 315 ? 10.411 23.253 -17.568 1.00 96.19 315 GLU A N 1
ATOM 2265 C CA . GLU A 1 315 ? 11.577 24.137 -17.495 1.00 96.19 315 GLU A CA 1
ATOM 2266 C C . GLU A 1 315 ? 12.784 23.551 -18.254 1.00 96.19 315 GLU A C 1
ATOM 2268 O O . GLU A 1 315 ? 13.486 24.288 -18.939 1.00 96.19 315 GLU A O 1
ATOM 2273 N N . VAL A 1 316 ? 13.010 22.234 -18.200 1.00 96.88 316 VAL A N 1
ATOM 2274 C CA . VAL A 1 316 ? 14.076 21.559 -18.965 1.00 96.88 316 VAL A CA 1
ATOM 2275 C C . VAL A 1 316 ? 13.794 21.594 -20.465 1.00 96.88 316 VAL A C 1
ATOM 2277 O O . VAL A 1 316 ? 14.710 21.835 -21.257 1.00 96.88 316 VAL A O 1
ATOM 2280 N N . MET A 1 317 ? 12.538 21.372 -20.859 1.00 95.12 317 MET A N 1
ATOM 2281 C CA . MET A 1 317 ? 12.102 21.432 -22.255 1.00 95.12 317 MET A CA 1
ATOM 2282 C C . MET A 1 317 ? 12.069 22.870 -22.792 1.00 95.12 317 MET A C 1
ATOM 2284 O O . MET A 1 317 ? 12.228 23.068 -23.992 1.00 95.12 317 MET A O 1
ATOM 2288 N N . GLY A 1 318 ? 11.868 23.866 -21.924 1.00 94.50 318 GLY A N 1
ATOM 2289 C CA . GLY A 1 318 ? 11.722 25.274 -22.302 1.00 94.50 318 GLY A CA 1
ATOM 2290 C C . GLY A 1 318 ? 10.368 25.615 -22.932 1.00 94.50 318 GLY A C 1
ATOM 2291 O O . GLY A 1 318 ? 10.195 26.720 -23.439 1.00 94.50 318 GLY A O 1
ATOM 2292 N N . VAL A 1 319 ? 9.397 24.699 -22.879 1.00 94.69 319 VAL A N 1
ATOM 2293 C CA . VAL A 1 319 ? 8.065 24.866 -23.475 1.00 94.69 319 VAL A CA 1
ATOM 2294 C C . VAL A 1 319 ? 6.923 24.482 -22.545 1.00 94.69 319 VAL A C 1
ATOM 2296 O O . VAL A 1 319 ? 7.133 23.736 -21.585 1.00 94.69 319 VAL A O 1
ATOM 2299 N N . PRO A 1 320 ? 5.697 24.974 -22.814 1.00 95.31 320 PRO A N 1
ATOM 2300 C CA . PRO A 1 320 ? 4.533 24.592 -22.038 1.00 95.31 320 PRO A CA 1
ATOM 2301 C C . PRO A 1 320 ? 4.283 23.083 -22.044 1.00 95.31 320 PRO A C 1
ATOM 2303 O O . PRO A 1 320 ? 4.410 22.408 -23.069 1.00 95.31 320 PRO A O 1
ATOM 2306 N N . VAL A 1 321 ? 3.873 22.572 -20.885 1.00 94.81 321 VAL A N 1
ATOM 2307 C CA . VAL A 1 321 ? 3.489 21.176 -20.679 1.00 94.81 321 VAL A CA 1
ATOM 2308 C C . VAL A 1 321 ? 2.008 21.114 -20.332 1.00 94.81 321 VAL A C 1
ATOM 2310 O O . VAL A 1 321 ? 1.562 21.653 -19.314 1.00 94.81 321 VAL A O 1
ATOM 2313 N N . ARG A 1 322 ? 1.241 20.402 -21.153 1.00 92.62 322 ARG A N 1
ATOM 2314 C CA . ARG A 1 322 ? -0.135 20.010 -20.865 1.00 92.62 322 ARG A CA 1
ATOM 2315 C C . ARG A 1 322 ? -0.158 18.624 -20.261 1.00 92.62 322 ARG A C 1
ATOM 2317 O O . ARG A 1 322 ? 0.302 17.663 -20.868 1.00 92.62 322 ARG A O 1
ATOM 2324 N N . SER A 1 323 ? -0.739 18.506 -19.078 1.00 90.31 323 SER A N 1
ATOM 2325 C CA . SER A 1 323 ? -0.823 17.238 -18.359 1.00 90.31 323 SER A CA 1
ATOM 2326 C C . SER A 1 323 ? -2.209 16.986 -17.794 1.00 90.31 323 SER A C 1
ATOM 2328 O O . SER A 1 323 ? -3.003 17.909 -17.645 1.00 90.31 323 SER A O 1
ATOM 2330 N N . THR A 1 324 ? -2.503 15.736 -17.461 1.00 80.00 324 THR A N 1
ATOM 2331 C CA . THR A 1 324 ? -3.721 15.340 -16.739 1.00 80.00 324 THR A CA 1
ATOM 2332 C C . THR A 1 324 ? -3.381 14.891 -15.320 1.00 80.00 324 THR A C 1
ATOM 2334 O O . THR A 1 324 ? -2.309 14.328 -15.086 1.00 80.00 324 THR A O 1
ATOM 2337 N N . ILE A 1 325 ? -4.292 15.140 -14.373 1.00 64.62 325 ILE A N 1
ATOM 2338 C CA . ILE A 1 325 ? -4.152 14.742 -12.955 1.00 64.62 325 ILE A CA 1
ATOM 2339 C C . ILE A 1 325 ? -4.959 13.458 -12.640 1.00 64.62 325 ILE A C 1
ATOM 2341 O O . ILE A 1 325 ? -4.907 12.927 -11.531 1.00 64.62 325 ILE A O 1
ATOM 2345 N N . GLY A 1 326 ? -5.708 12.923 -13.610 1.00 58.84 326 GLY A N 1
ATOM 2346 C CA . GLY A 1 326 ? -6.549 11.730 -13.442 1.00 58.84 326 GLY A CA 1
ATOM 2347 C C . GLY A 1 326 ? -5.794 10.395 -13.527 1.00 58.84 326 GLY A C 1
ATOM 2348 O O . GLY A 1 326 ? -4.765 10.285 -14.187 1.00 58.84 326 GLY A O 1
ATOM 2349 N N . GLY A 1 327 ? -6.316 9.354 -12.869 1.00 64.88 327 GLY A N 1
ATOM 2350 C CA . GLY A 1 327 ? -5.912 7.960 -13.113 1.00 64.88 327 GLY A CA 1
ATOM 2351 C C . GLY A 1 327 ? -6.619 7.352 -14.334 1.00 64.88 327 GLY A C 1
ATOM 2352 O O . GLY A 1 327 ? -7.608 7.906 -14.802 1.00 64.88 327 GLY A O 1
ATOM 2353 N N . GLN A 1 328 ? -6.141 6.194 -14.811 1.00 76.25 328 GLN A N 1
ATOM 2354 C CA . GLN A 1 328 ? -6.797 5.371 -15.851 1.00 76.25 328 GLN A CA 1
ATOM 2355 C C . GLN A 1 328 ? -6.939 6.036 -17.240 1.00 76.25 328 GLN A C 1
ATOM 2357 O O . GLN A 1 328 ? -7.905 5.819 -17.969 1.00 76.25 328 GLN A O 1
ATOM 2362 N N . VAL A 1 329 ? -5.950 6.841 -17.635 1.00 82.50 329 VAL A N 1
ATOM 2363 C CA . VAL A 1 329 ? -5.944 7.599 -18.903 1.00 82.50 329 VAL A CA 1
ATOM 2364 C C . VAL A 1 329 ? -5.910 6.717 -20.156 1.00 82.50 329 VAL A C 1
ATOM 2366 O O . VAL A 1 329 ? -6.569 7.053 -21.137 1.00 82.50 329 VAL A O 1
ATOM 2369 N N . SER A 1 330 ? -5.223 5.571 -20.122 1.00 86.06 330 SER A N 1
ATOM 2370 C CA . SER A 1 330 ? -5.195 4.620 -21.243 1.00 86.06 330 SER A CA 1
ATOM 2371 C C . SER A 1 330 ? -6.574 3.998 -21.472 1.00 86.06 330 SER A C 1
ATOM 2373 O O . SER A 1 330 ? -7.054 3.951 -22.603 1.00 86.06 330 SER A O 1
ATOM 2375 N N . ALA A 1 331 ? -7.262 3.612 -20.390 1.00 87.62 331 ALA A N 1
ATOM 2376 C CA . ALA A 1 331 ? -8.625 3.084 -20.446 1.00 87.62 331 ALA A CA 1
ATOM 2377 C C . ALA A 1 331 ? -9.621 4.126 -20.977 1.00 87.62 331 ALA A C 1
ATOM 2379 O O . ALA A 1 331 ? -10.507 3.798 -21.764 1.00 87.62 331 ALA A O 1
ATOM 2380 N N . LEU A 1 332 ? -9.451 5.397 -20.602 1.00 85.38 332 LEU A N 1
ATOM 2381 C CA . LEU A 1 332 ? -10.249 6.480 -21.167 1.00 85.38 332 LEU A CA 1
ATOM 2382 C C . LEU A 1 332 ? -9.985 6.664 -22.668 1.00 85.38 332 LEU A C 1
ATOM 2384 O O . LEU A 1 332 ? -10.937 6.806 -23.428 1.00 85.38 332 LEU A O 1
ATOM 2388 N N . GLY A 1 333 ? -8.726 6.616 -23.109 1.00 86.12 333 GLY A N 1
ATOM 2389 C CA . GLY A 1 333 ? -8.382 6.627 -24.533 1.00 86.12 333 GLY A CA 1
ATOM 2390 C C . GLY A 1 333 ? -9.064 5.503 -25.313 1.00 86.12 333 GLY A C 1
ATOM 2391 O O . GLY A 1 333 ? -9.699 5.754 -26.338 1.00 86.12 333 GLY A O 1
ATOM 2392 N N . ALA A 1 334 ? -9.020 4.281 -24.779 1.00 88.88 334 ALA A N 1
ATOM 2393 C CA . ALA A 1 334 ? -9.722 3.129 -25.339 1.00 88.88 334 ALA A CA 1
ATOM 2394 C C . ALA A 1 334 ? -11.248 3.347 -25.396 1.00 88.88 334 ALA A C 1
ATOM 2396 O O . ALA A 1 334 ? -11.876 3.076 -26.419 1.00 88.88 334 ALA A O 1
ATOM 2397 N N . ALA A 1 335 ? -11.846 3.904 -24.339 1.00 87.00 335 ALA A N 1
ATOM 2398 C CA . ALA A 1 335 ? -13.275 4.216 -24.293 1.00 87.00 335 ALA A CA 1
ATOM 2399 C C . ALA A 1 335 ? -13.682 5.303 -25.305 1.00 87.00 335 ALA A C 1
ATOM 2401 O O . ALA A 1 335 ? -14.735 5.194 -25.934 1.00 87.00 335 ALA A O 1
ATOM 2402 N N . LEU A 1 336 ? -12.848 6.331 -25.509 1.00 82.38 336 LEU A N 1
ATOM 2403 C CA . LEU A 1 336 ? -13.070 7.359 -26.532 1.00 82.38 336 LEU A CA 1
ATOM 2404 C C . LEU A 1 336 ? -13.086 6.746 -27.936 1.00 82.38 336 LEU A C 1
ATOM 2406 O O . LEU A 1 336 ? -13.940 7.096 -28.752 1.00 82.38 336 LEU A O 1
ATOM 2410 N N . MET A 1 337 ? -12.186 5.798 -28.201 1.00 83.31 337 MET A N 1
ATOM 2411 C CA . MET A 1 337 ? -12.168 5.069 -29.468 1.00 83.31 337 MET A CA 1
ATOM 2412 C C . MET A 1 337 ? -13.388 4.170 -29.639 1.00 83.31 337 MET A C 1
ATOM 2414 O O . MET A 1 337 ? -14.006 4.183 -30.703 1.00 83.31 337 MET A O 1
ATOM 2418 N N . ALA A 1 338 ? -13.784 3.455 -28.585 1.00 84.69 338 ALA A N 1
ATOM 2419 C CA . ALA A 1 338 ? -15.005 2.661 -28.586 1.00 84.69 338 ALA A CA 1
ATOM 2420 C C . ALA A 1 338 ? -16.242 3.522 -28.894 1.00 84.69 338 ALA A C 1
ATOM 2422 O O . ALA A 1 338 ? -17.055 3.162 -29.744 1.00 84.69 338 ALA A O 1
ATOM 2423 N N . GLY A 1 339 ? -16.349 4.697 -28.266 1.00 80.75 339 GLY A N 1
ATOM 2424 C CA . GLY A 1 339 ? -17.429 5.646 -28.527 1.00 80.75 339 GLY A CA 1
ATOM 2425 C C . GLY A 1 339 ? -17.446 6.140 -29.975 1.00 80.75 339 GLY A C 1
ATOM 2426 O O . GLY A 1 339 ? -18.496 6.121 -30.621 1.00 80.75 339 GLY A O 1
ATOM 2427 N N . ALA A 1 340 ? -16.283 6.516 -30.512 1.00 78.88 340 ALA A N 1
ATOM 2428 C CA . ALA A 1 340 ? -16.159 6.945 -31.902 1.00 78.88 340 ALA A CA 1
ATOM 2429 C C . ALA A 1 340 ? -16.565 5.838 -32.894 1.00 78.88 340 ALA A C 1
ATOM 2431 O O . ALA A 1 340 ? -17.268 6.117 -33.867 1.00 78.88 340 ALA A O 1
ATOM 2432 N N . ALA A 1 341 ? -16.180 4.586 -32.627 1.00 81.12 341 ALA A N 1
ATOM 2433 C CA . ALA A 1 341 ? -16.486 3.435 -33.476 1.00 81.12 341 ALA A CA 1
ATOM 2434 C C . ALA A 1 341 ? -17.992 3.141 -33.589 1.00 81.12 341 ALA A C 1
ATOM 2436 O O . ALA A 1 341 ? -18.462 2.736 -34.651 1.00 81.12 341 ALA A O 1
ATOM 2437 N N . VAL A 1 342 ? -18.769 3.396 -32.531 1.00 81.19 342 VAL A N 1
ATOM 2438 C CA . VAL A 1 342 ? -20.235 3.216 -32.533 1.00 81.19 342 VAL A CA 1
ATOM 2439 C C . VAL A 1 342 ? -21.007 4.486 -32.917 1.00 81.19 342 VAL A C 1
ATOM 2441 O O . VAL A 1 342 ? -22.226 4.546 -32.771 1.00 81.19 342 VAL A O 1
ATOM 2444 N N . GLY A 1 343 ? -20.318 5.513 -33.425 1.00 74.25 343 GLY A N 1
ATOM 2445 C CA . GLY A 1 343 ? -20.943 6.742 -33.915 1.00 74.25 343 GLY A CA 1
ATOM 2446 C C . GLY A 1 343 ? -21.370 7.730 -32.825 1.00 74.25 343 GLY A C 1
ATOM 2447 O O . GLY A 1 343 ? -22.081 8.691 -33.131 1.00 74.25 343 GLY A O 1
ATOM 2448 N N . LEU A 1 344 ? -20.922 7.553 -31.574 1.00 72.19 344 LEU A N 1
ATOM 2449 C CA . LEU A 1 344 ? -21.010 8.619 -30.576 1.00 72.19 344 LEU A CA 1
ATOM 2450 C C . LEU A 1 344 ? -20.050 9.724 -31.027 1.00 72.19 344 LEU A C 1
ATOM 2452 O O . LEU A 1 344 ? -18.837 9.520 -31.092 1.00 72.19 344 LEU A O 1
ATOM 2456 N N . ARG A 1 345 ? -20.590 10.887 -31.419 1.00 54.41 345 ARG A N 1
ATOM 2457 C CA . ARG A 1 345 ? -19.778 12.014 -31.897 1.00 54.41 345 ARG A CA 1
ATOM 2458 C C . ARG A 1 345 ? -18.706 12.346 -30.857 1.00 54.41 345 ARG A C 1
ATOM 2460 O O . ARG A 1 345 ? -19.023 12.802 -29.761 1.00 54.41 345 ARG A O 1
ATOM 2467 N N . ALA A 1 346 ? -17.440 12.208 -31.241 1.00 49.78 346 ALA A N 1
ATOM 2468 C CA . ALA A 1 346 ? -16.312 12.816 -30.548 1.00 49.78 346 ALA A CA 1
ATOM 2469 C C . ALA A 1 346 ? -16.350 14.336 -30.778 1.00 49.78 346 ALA A C 1
ATOM 2471 O O . ALA A 1 346 ? -15.598 14.899 -31.567 1.00 49.78 346 ALA A O 1
ATOM 2472 N N . GLY A 1 347 ? -17.307 15.012 -30.155 1.00 39.31 347 GLY A N 1
ATOM 2473 C CA . GLY A 1 347 ? -17.427 16.456 -30.222 1.00 39.31 347 GLY A CA 1
ATOM 2474 C C . GLY A 1 347 ? -18.284 16.934 -29.078 1.00 39.31 347 GLY A C 1
ATOM 2475 O O . GLY A 1 347 ? -19.485 16.760 -29.180 1.00 39.31 347 GLY A O 1
ATOM 2476 N N . ARG A 1 348 ? -17.644 17.487 -28.033 1.00 38.22 348 ARG A N 1
ATOM 2477 C CA . ARG A 1 348 ? -18.139 18.358 -26.933 1.00 38.22 348 ARG A CA 1
ATOM 2478 C C . ARG A 1 348 ? -19.514 18.099 -26.272 1.00 38.22 348 ARG A C 1
ATOM 2480 O O . ARG A 1 348 ? -19.820 18.766 -25.295 1.00 38.22 348 ARG A O 1
ATOM 2487 N N . GLU A 1 349 ? -20.308 17.141 -26.729 1.00 35.56 349 GLU A N 1
ATOM 2488 C CA . GLU A 1 349 ? -21.712 16.908 -26.376 1.00 35.56 349 GLU A CA 1
ATOM 2489 C C . GLU A 1 349 ? -21.960 15.464 -25.897 1.00 35.56 349 GLU A C 1
ATOM 2491 O O . GLU A 1 349 ? -23.101 15.022 -25.812 1.00 35.56 349 GLU A O 1
ATOM 2496 N N . MET A 1 350 ? -20.909 14.736 -25.500 1.00 35.00 350 MET A N 1
ATOM 2497 C CA . MET A 1 350 ? -21.041 13.830 -24.356 1.00 35.00 350 MET A CA 1
ATOM 2498 C C . MET A 1 350 ? -20.686 14.645 -23.117 1.00 35.00 350 MET A C 1
ATOM 2500 O O . MET A 1 350 ? -19.514 14.901 -22.845 1.00 35.00 350 MET A O 1
ATOM 2504 N N . GLY A 1 351 ? -21.702 15.112 -22.392 1.00 35.34 351 GLY A N 1
ATOM 2505 C CA . GLY A 1 351 ? -21.478 15.658 -21.060 1.00 35.34 351 GLY A CA 1
ATOM 2506 C C . GLY A 1 351 ? -20.742 14.624 -20.201 1.00 35.34 351 GLY A C 1
ATOM 2507 O O . GLY A 1 351 ? -21.144 13.468 -20.200 1.00 35.34 351 GLY A O 1
ATOM 2508 N N . THR A 1 352 ? -19.708 15.092 -19.488 1.00 36.94 352 THR A N 1
ATOM 2509 C CA . THR A 1 352 ? -19.023 14.481 -18.323 1.00 36.94 352 THR A CA 1
ATOM 2510 C C . THR A 1 352 ? -17.719 13.681 -18.468 1.00 36.94 352 THR A C 1
ATOM 2512 O O . THR A 1 352 ? -17.359 12.990 -17.518 1.00 36.94 352 THR A O 1
ATOM 2515 N N . VAL A 1 353 ? -16.889 13.882 -19.501 1.00 48.09 353 VAL A N 1
ATOM 2516 C CA . VAL A 1 353 ? -15.431 13.677 -19.301 1.00 48.09 353 VAL A CA 1
ATOM 2517 C C . VAL A 1 353 ? -14.619 14.859 -19.829 1.00 48.09 353 VAL A C 1
ATOM 2519 O O . VAL A 1 353 ? -13.833 14.741 -20.765 1.00 48.09 353 VAL A O 1
ATOM 2522 N N . GLU A 1 354 ? -14.787 16.031 -19.211 1.00 52.22 354 GLU A N 1
ATOM 2523 C CA . GLU A 1 354 ? -13.690 17.002 -19.200 1.00 52.22 354 GLU A CA 1
ATOM 2524 C C . GLU A 1 354 ? -12.586 16.410 -18.324 1.00 52.22 354 GLU A C 1
ATOM 2526 O O . GLU A 1 354 ? -12.658 16.427 -17.094 1.00 52.22 354 GLU A O 1
ATOM 2531 N N . LEU A 1 355 ? -11.566 15.835 -18.959 1.00 63.19 355 LEU A N 1
ATOM 2532 C CA . LEU A 1 355 ? -10.326 15.566 -18.253 1.00 63.19 355 LEU A CA 1
ATOM 2533 C C . LEU A 1 355 ? -9.813 16.890 -17.707 1.00 63.19 355 LEU A C 1
ATOM 2535 O O . LEU A 1 355 ? -9.581 17.835 -18.461 1.00 63.19 355 LEU A O 1
ATOM 2539 N N . ARG A 1 356 ? -9.616 16.949 -16.390 1.00 67.25 356 ARG A N 1
ATOM 2540 C CA . ARG A 1 356 ? -8.936 18.076 -15.765 1.00 67.25 356 ARG A CA 1
ATOM 2541 C C . ARG A 1 356 ? -7.491 18.090 -16.257 1.00 67.25 356 ARG A C 1
ATOM 2543 O O . ARG A 1 356 ? -6.633 17.386 -15.722 1.00 67.25 356 ARG A O 1
ATOM 2550 N N . THR A 1 357 ? -7.249 18.883 -17.292 1.00 77.38 357 THR A N 1
ATOM 2551 C CA . THR A 1 357 ? -5.913 19.153 -17.806 1.00 77.38 357 THR A CA 1
ATOM 2552 C C . THR A 1 357 ? -5.339 20.380 -17.120 1.00 77.38 357 THR A C 1
ATOM 2554 O O . THR A 1 357 ? -6.003 21.412 -17.035 1.00 77.38 357 THR A O 1
ATOM 2557 N N . GLU A 1 358 ? -4.096 20.286 -16.674 1.00 83.62 358 GLU A N 1
ATOM 2558 C CA . GLU A 1 358 ? -3.305 21.432 -16.248 1.00 83.62 358 GLU A CA 1
ATOM 2559 C C . GLU A 1 358 ? -2.324 21.808 -17.347 1.00 83.62 358 GLU A C 1
ATOM 2561 O O . GLU A 1 358 ? -1.655 20.954 -17.929 1.00 83.62 358 GLU A O 1
ATOM 2566 N N . HIS A 1 359 ? -2.264 23.106 -17.619 1.00 90.25 359 HIS A N 1
ATOM 2567 C CA . HIS A 1 359 ? -1.354 23.699 -18.580 1.00 90.25 359 HIS A CA 1
ATOM 2568 C C . HIS A 1 359 ? -0.316 24.504 -17.803 1.00 90.25 359 HIS A C 1
ATOM 2570 O O . HIS A 1 359 ? -0.653 25.495 -17.152 1.00 90.25 359 HIS A O 1
ATOM 2576 N N . LEU A 1 360 ? 0.927 24.033 -17.826 1.00 92.19 360 LEU A N 1
ATOM 2577 C CA . LEU A 1 360 ? 2.032 24.610 -17.079 1.00 92.19 360 LEU A CA 1
ATOM 2578 C C . LEU A 1 360 ? 2.984 25.312 -18.043 1.00 92.19 360 LEU A C 1
ATOM 2580 O O . LEU A 1 360 ? 3.538 24.683 -18.939 1.00 92.19 360 LEU A O 1
ATOM 2584 N N . VAL A 1 361 ? 3.162 26.618 -17.852 1.00 93.69 361 VAL A N 1
ATOM 2585 C CA . VAL A 1 361 ? 4.093 27.439 -18.633 1.00 93.69 361 VAL A CA 1
ATOM 2586 C C . VAL A 1 361 ? 5.410 27.539 -17.858 1.00 93.69 361 VAL A C 1
ATOM 2588 O O . VAL A 1 361 ? 5.368 27.895 -16.677 1.00 93.69 361 VAL A O 1
ATOM 2591 N N . PRO A 1 362 ? 6.563 27.222 -18.471 1.00 92.94 362 PRO A N 1
ATOM 2592 C CA . PRO A 1 362 ? 7.841 27.248 -17.773 1.00 92.94 362 PRO A CA 1
ATOM 2593 C C . PRO A 1 362 ? 8.302 28.671 -17.459 1.00 92.94 362 PRO A C 1
ATOM 2595 O O . PRO A 1 362 ? 8.007 29.629 -18.177 1.00 92.94 362 PRO A O 1
ATOM 2598 N N . GLU A 1 363 ? 9.085 28.810 -16.392 1.00 91.88 363 GLU A N 1
ATOM 2599 C CA . GLU A 1 363 ? 9.734 30.074 -16.059 1.00 91.88 363 GLU A CA 1
ATOM 2600 C C . GLU A 1 363 ? 10.967 30.283 -16.957 1.00 91.88 363 GLU A C 1
ATOM 2602 O O . GLU A 1 363 ? 11.898 29.471 -16.959 1.00 91.88 363 GLU A O 1
ATOM 2607 N N . ALA A 1 364 ? 11.007 31.391 -17.705 1.00 87.06 364 ALA A N 1
ATOM 2608 C CA . ALA A 1 364 ? 12.071 31.662 -18.677 1.00 87.06 364 ALA A CA 1
ATOM 2609 C C . ALA A 1 364 ? 13.478 31.665 -18.047 1.00 87.06 364 ALA A C 1
ATOM 2611 O O . ALA A 1 364 ? 14.409 31.079 -18.597 1.00 87.06 364 ALA A O 1
ATOM 2612 N N . GLY A 1 365 ? 13.632 32.268 -16.860 1.00 86.38 365 GLY A N 1
ATOM 2613 C CA . GLY A 1 365 ? 14.921 32.335 -16.161 1.00 86.38 365 GLY A CA 1
ATOM 2614 C C . GLY A 1 365 ? 15.470 30.958 -15.775 1.00 86.38 365 GLY A C 1
ATOM 2615 O O . GLY A 1 365 ? 16.659 30.694 -15.949 1.00 86.38 365 GLY A O 1
ATOM 2616 N N . ARG A 1 366 ? 14.599 30.053 -15.312 1.00 89.19 366 ARG A N 1
ATOM 2617 C CA . ARG A 1 366 ? 14.975 28.673 -14.976 1.00 89.19 366 ARG A CA 1
ATOM 2618 C C . ARG A 1 366 ? 15.238 27.832 -16.218 1.00 89.19 366 ARG A C 1
ATOM 2620 O O . ARG A 1 366 ? 16.184 27.052 -16.223 1.00 89.19 366 ARG A O 1
ATOM 2627 N N . SER A 1 367 ? 14.474 28.049 -17.286 1.00 91.44 367 SER A N 1
ATOM 2628 C CA . SER A 1 367 ? 14.671 27.346 -18.561 1.00 91.44 367 SER A CA 1
ATOM 2629 C C . SER A 1 367 ? 16.053 27.630 -19.160 1.00 91.44 367 SER A C 1
ATOM 2631 O O . SER A 1 367 ? 16.752 26.715 -19.589 1.00 91.44 367 SER A O 1
ATOM 2633 N N . ILE A 1 368 ? 16.517 28.884 -19.084 1.00 89.81 368 ILE A N 1
ATOM 2634 C CA . ILE A 1 368 ? 17.881 29.263 -19.493 1.00 89.81 368 ILE A CA 1
ATOM 2635 C C . ILE A 1 368 ? 18.944 28.514 -18.672 1.00 89.81 368 ILE A C 1
ATOM 2637 O O . ILE A 1 368 ? 19.961 28.089 -19.228 1.00 89.81 368 ILE A O 1
ATOM 2641 N N . ALA A 1 369 ? 18.726 28.341 -17.363 1.00 89.19 369 ALA A N 1
ATOM 2642 C CA . ALA A 1 369 ? 19.644 27.588 -16.510 1.00 89.19 369 ALA A CA 1
ATOM 2643 C C . ALA A 1 369 ? 19.708 26.109 -16.928 1.00 89.19 369 ALA A C 1
ATOM 2645 O O . ALA A 1 369 ? 20.803 25.573 -17.108 1.00 89.19 369 ALA A O 1
ATOM 2646 N N . TYR A 1 370 ? 18.556 25.477 -17.168 1.00 95.75 370 TYR A N 1
ATOM 2647 C CA . TYR A 1 370 ? 18.506 24.086 -17.616 1.00 95.75 370 TYR A CA 1
ATOM 2648 C C . TYR A 1 370 ? 19.096 23.855 -18.997 1.00 95.75 370 TYR A C 1
ATOM 2650 O O . TYR A 1 370 ? 19.663 22.791 -19.207 1.00 95.75 370 TYR A O 1
ATOM 2658 N N . CYS A 1 371 ? 19.043 24.820 -19.920 1.00 92.06 371 CYS A N 1
ATOM 2659 C CA . CYS A 1 371 ? 19.733 24.678 -21.204 1.00 92.06 371 CYS A CA 1
ATOM 2660 C C . CYS A 1 371 ? 21.233 24.410 -21.012 1.00 92.06 371 CYS A C 1
ATOM 2662 O O . CYS A 1 371 ? 21.778 23.509 -21.643 1.00 92.06 371 CYS A O 1
ATOM 2664 N N . ARG A 1 372 ? 21.898 25.136 -20.102 1.00 92.12 372 ARG A N 1
ATOM 2665 C CA . ARG A 1 372 ? 23.319 24.895 -19.795 1.00 92.12 372 ARG A CA 1
ATOM 2666 C C . ARG A 1 372 ? 23.527 23.537 -19.123 1.00 92.12 372 ARG A C 1
ATOM 2668 O O . ARG A 1 372 ? 24.359 22.761 -19.576 1.00 92.12 372 ARG A O 1
ATOM 2675 N N . LEU A 1 373 ? 22.732 23.237 -18.095 1.00 95.12 373 LEU A N 1
ATOM 2676 C CA . LEU A 1 373 ? 22.838 21.989 -17.329 1.00 95.12 373 LEU A CA 1
ATOM 2677 C C . LEU A 1 373 ? 22.582 20.743 -18.191 1.00 95.12 373 LEU A C 1
ATOM 2679 O O . LEU A 1 373 ? 23.268 19.736 -18.042 1.00 95.12 373 LEU A O 1
ATOM 2683 N N . TYR A 1 374 ? 21.637 20.828 -19.128 1.00 96.44 374 TYR A N 1
ATOM 2684 C CA . TYR A 1 374 ? 21.351 19.787 -20.110 1.00 96.44 374 TYR A CA 1
ATOM 2685 C C . TYR A 1 374 ? 22.556 19.513 -21.018 1.00 96.44 374 TYR A C 1
ATOM 2687 O O . TYR A 1 374 ? 22.916 18.355 -21.228 1.00 96.44 374 TYR A O 1
ATOM 2695 N N . HIS A 1 375 ? 23.217 20.560 -21.526 1.00 94.62 375 HIS A N 1
ATOM 2696 C CA . HIS A 1 375 ? 24.428 20.397 -22.336 1.00 94.62 375 HIS A CA 1
ATOM 2697 C C . HIS A 1 375 ? 25.579 19.769 -21.540 1.00 94.62 375 HIS A C 1
ATOM 2699 O O . HIS A 1 375 ? 26.266 18.888 -22.061 1.00 94.62 375 HIS A O 1
ATOM 2705 N N . ASP A 1 376 ? 25.759 20.163 -20.278 1.00 92.56 376 ASP A N 1
ATOM 2706 C CA . ASP A 1 376 ? 26.754 19.546 -19.395 1.00 92.56 376 ASP A CA 1
ATOM 2707 C C . ASP A 1 376 ? 26.436 18.063 -19.140 1.00 92.56 376 ASP A C 1
ATOM 2709 O O . ASP A 1 376 ? 27.329 17.217 -19.223 1.00 92.56 376 ASP A O 1
ATOM 2713 N N . TRP A 1 377 ? 25.161 17.727 -18.911 1.00 95.25 377 TRP A N 1
ATOM 2714 C CA . TRP A 1 377 ? 24.699 16.345 -18.749 1.00 95.25 377 TRP A CA 1
ATOM 2715 C C . TRP A 1 377 ? 24.956 15.500 -20.007 1.00 95.25 377 TRP A C 1
ATOM 2717 O O . TRP A 1 377 ? 25.514 14.407 -19.906 1.00 95.25 377 TRP A O 1
ATOM 2727 N N . ARG A 1 378 ? 24.640 16.028 -21.200 1.00 95.00 378 ARG A N 1
ATOM 2728 C CA . ARG A 1 378 ? 24.918 15.388 -22.500 1.00 95.00 378 ARG A CA 1
ATOM 2729 C C . ARG A 1 378 ? 26.406 15.098 -22.683 1.00 95.00 378 ARG A C 1
ATOM 2731 O O . ARG A 1 378 ? 26.779 13.968 -22.989 1.00 95.00 378 ARG A O 1
ATOM 2738 N N . ARG A 1 379 ? 27.251 16.105 -22.449 1.00 93.88 379 ARG A N 1
ATOM 2739 C CA . ARG A 1 379 ? 28.708 15.985 -22.569 1.00 93.88 379 ARG A CA 1
ATOM 2740 C C . ARG A 1 379 ? 29.271 14.953 -21.592 1.00 93.88 379 ARG A C 1
ATOM 2742 O O . ARG A 1 379 ? 30.150 14.179 -21.960 1.00 93.88 379 ARG A O 1
ATOM 2749 N N . LEU A 1 380 ? 28.784 14.940 -20.351 1.00 90.00 380 LEU A N 1
ATOM 2750 C CA . LEU A 1 380 ? 29.215 13.965 -19.351 1.00 90.00 380 LEU A CA 1
ATOM 2751 C C . LEU A 1 380 ? 28.813 12.538 -19.749 1.00 90.00 380 LEU A C 1
ATOM 2753 O O . LEU A 1 380 ? 29.632 11.632 -19.614 1.00 90.00 380 LEU A O 1
ATOM 2757 N N . GLY A 1 381 ? 27.597 12.349 -20.269 1.00 89.06 381 GLY A N 1
ATOM 2758 C CA . GLY A 1 381 ? 27.132 11.059 -20.782 1.00 89.06 381 GLY A CA 1
ATOM 2759 C C . GLY A 1 381 ? 28.013 10.525 -21.914 1.00 89.06 381 GLY A C 1
ATOM 2760 O O . GLY A 1 381 ? 28.439 9.377 -21.866 1.00 89.06 381 GLY A O 1
ATOM 2761 N N . GLU A 1 382 ? 28.381 11.375 -22.876 1.00 90.38 382 GLU A N 1
ATOM 2762 C CA . GLU A 1 382 ? 29.270 11.001 -23.990 1.00 90.38 382 GLU A CA 1
ATOM 2763 C C . GLU A 1 382 ? 30.665 10.570 -23.512 1.00 90.38 382 GLU A C 1
ATOM 2765 O O . GLU A 1 382 ? 31.223 9.595 -24.011 1.00 90.38 382 GLU A O 1
ATOM 2770 N N . VAL A 1 383 ? 31.221 11.253 -22.507 1.00 92.31 383 VAL A N 1
ATOM 2771 C CA . VAL A 1 383 ? 32.521 10.887 -21.918 1.00 92.31 383 VAL A CA 1
ATOM 2772 C C . VAL A 1 383 ? 32.444 9.572 -21.133 1.00 92.31 383 VAL A C 1
ATOM 2774 O O . VAL A 1 383 ? 33.430 8.837 -21.072 1.00 92.31 383 VAL A O 1
ATOM 2777 N N . ARG A 1 384 ? 31.295 9.270 -20.517 1.00 88.12 384 ARG A N 1
ATOM 2778 C CA . ARG A 1 384 ? 31.100 8.079 -19.678 1.00 88.12 384 ARG A CA 1
ATOM 2779 C C . ARG A 1 384 ? 30.644 6.840 -20.436 1.00 88.12 384 ARG A C 1
ATOM 2781 O O . ARG A 1 384 ? 30.857 5.752 -19.911 1.00 88.12 384 ARG A O 1
ATOM 2788 N N . ALA A 1 385 ? 30.084 6.981 -21.636 1.00 87.25 385 ALA A N 1
ATOM 2789 C CA . ALA A 1 385 ? 29.507 5.869 -22.391 1.00 87.25 385 ALA A CA 1
ATOM 2790 C C . ALA A 1 385 ? 30.409 4.614 -22.452 1.00 87.25 385 ALA A C 1
ATOM 2792 O O . ALA A 1 385 ? 29.920 3.549 -22.085 1.00 87.25 385 ALA A O 1
ATOM 2793 N N . PRO A 1 386 ? 31.730 4.702 -22.738 1.00 89.56 386 PRO A N 1
ATOM 2794 C CA . PRO A 1 386 ? 32.589 3.511 -22.754 1.00 89.56 386 PRO A CA 1
ATOM 2795 C C . PRO A 1 386 ? 32.731 2.824 -21.386 1.00 89.56 386 PRO A C 1
ATOM 2797 O O . PRO A 1 386 ? 32.926 1.614 -21.303 1.00 89.56 386 PRO A O 1
ATOM 2800 N N . ALA A 1 387 ? 32.673 3.594 -20.294 1.00 89.44 387 ALA A N 1
ATOM 2801 C CA . ALA A 1 387 ? 32.734 3.047 -18.943 1.00 89.44 387 ALA A CA 1
ATOM 2802 C C . ALA A 1 387 ? 31.408 2.382 -18.555 1.00 89.44 387 ALA A C 1
ATOM 2804 O O . ALA A 1 387 ? 31.419 1.302 -17.968 1.00 89.44 387 ALA A O 1
ATOM 2805 N N . ASP A 1 388 ? 30.282 3.004 -18.900 1.00 88.38 388 ASP A N 1
ATOM 2806 C CA . ASP A 1 388 ? 28.954 2.465 -18.609 1.00 88.38 388 ASP A CA 1
ATOM 2807 C C . ASP A 1 388 ? 28.679 1.196 -19.448 1.00 88.38 388 ASP A C 1
ATOM 2809 O O . ASP A 1 388 ? 28.126 0.232 -18.922 1.00 88.38 388 ASP A O 1
ATOM 2813 N N . GLU A 1 389 ? 29.159 1.132 -20.699 1.00 87.31 389 GLU A N 1
ATOM 2814 C CA . GLU A 1 389 ? 29.156 -0.078 -21.541 1.00 87.31 389 GLU A CA 1
ATOM 2815 C C . GLU A 1 389 ? 29.954 -1.224 -20.909 1.00 87.31 389 GLU A C 1
ATOM 2817 O O . GLU A 1 389 ? 29.446 -2.338 -20.791 1.00 87.31 389 GLU A O 1
ATOM 2822 N N . LEU A 1 390 ? 31.171 -0.953 -20.424 1.00 89.12 390 LEU A N 1
ATOM 2823 C CA . LEU A 1 390 ? 31.977 -1.962 -19.734 1.00 89.12 390 LEU A CA 1
ATOM 2824 C C . LEU A 1 390 ? 31.268 -2.492 -18.476 1.00 89.12 390 LEU A C 1
ATOM 2826 O O . LEU A 1 390 ? 31.274 -3.695 -18.214 1.00 89.12 390 LEU A O 1
ATOM 2830 N N . VAL A 1 391 ? 30.632 -1.610 -17.699 1.00 88.38 391 VAL A N 1
ATOM 2831 C CA . VAL A 1 391 ? 29.843 -2.014 -16.524 1.00 88.38 391 VAL A CA 1
ATOM 2832 C C . VAL A 1 391 ? 28.638 -2.857 -16.942 1.00 88.38 391 VAL A C 1
ATOM 2834 O O . VAL A 1 391 ? 28.354 -3.863 -16.291 1.00 88.38 391 VAL A O 1
ATOM 2837 N N . ALA A 1 392 ? 27.955 -2.494 -18.029 1.00 87.12 392 ALA A N 1
ATOM 2838 C CA . ALA A 1 392 ? 26.835 -3.258 -18.570 1.00 87.12 392 ALA A CA 1
ATOM 2839 C C . ALA A 1 392 ? 27.274 -4.665 -19.003 1.00 87.12 392 ALA A C 1
ATOM 2841 O O . ALA A 1 392 ? 26.614 -5.643 -18.659 1.00 87.12 392 ALA A O 1
ATOM 2842 N N . GLU A 1 393 ? 28.414 -4.793 -19.688 1.00 87.44 393 GLU A N 1
ATOM 2843 C CA . GLU A 1 393 ? 28.990 -6.088 -20.064 1.00 87.44 393 GLU A CA 1
ATOM 2844 C C . GLU A 1 393 ? 29.309 -6.949 -18.838 1.00 87.44 393 GLU A C 1
ATOM 2846 O O . GLU A 1 393 ? 28.934 -8.122 -18.794 1.00 87.44 393 GLU A O 1
ATOM 2851 N N . MET A 1 394 ? 29.950 -6.370 -17.817 1.00 88.31 394 MET A N 1
ATOM 2852 C CA . MET A 1 394 ? 30.243 -7.064 -16.559 1.00 88.31 394 MET A CA 1
ATOM 2853 C C . MET A 1 394 ? 28.960 -7.513 -15.848 1.00 88.31 394 MET A C 1
ATOM 2855 O O . MET A 1 394 ? 28.891 -8.640 -15.356 1.00 88.31 394 MET A O 1
ATOM 2859 N N . ALA A 1 395 ? 27.933 -6.659 -15.819 1.00 84.56 395 ALA A N 1
ATOM 2860 C CA . ALA A 1 395 ? 26.641 -6.969 -15.216 1.00 84.56 395 ALA A CA 1
ATOM 2861 C C . ALA A 1 395 ? 25.908 -8.084 -15.975 1.00 84.56 395 ALA A C 1
ATOM 2863 O O . ALA A 1 395 ? 25.363 -8.989 -15.349 1.00 84.56 395 ALA A O 1
ATOM 2864 N N . VAL A 1 396 ? 25.932 -8.073 -17.312 1.00 83.44 396 VAL A N 1
ATOM 2865 C CA . VAL A 1 396 ? 25.356 -9.144 -18.139 1.00 83.44 396 VAL A CA 1
ATOM 2866 C C . VAL A 1 396 ? 26.121 -10.450 -17.950 1.00 83.44 396 VAL A C 1
ATOM 2868 O O . VAL A 1 396 ? 25.495 -11.499 -17.839 1.00 83.44 396 VAL A O 1
ATOM 2871 N N . GLN A 1 397 ? 27.454 -10.416 -17.874 1.00 83.00 397 GLN A N 1
ATOM 2872 C CA . GLN A 1 397 ? 28.262 -11.608 -17.599 1.00 83.00 397 GLN A CA 1
ATOM 2873 C C . GLN A 1 397 ? 27.946 -12.202 -16.224 1.00 83.00 397 GLN A C 1
ATOM 2875 O O . GLN A 1 397 ? 27.755 -13.412 -16.124 1.00 83.00 397 GLN A O 1
ATOM 2880 N N . ASP A 1 398 ? 27.845 -11.371 -15.184 1.00 79.81 398 ASP A N 1
ATOM 2881 C CA . ASP A 1 398 ? 27.446 -11.807 -13.843 1.00 79.81 398 ASP A CA 1
ATOM 2882 C C . ASP A 1 398 ? 26.004 -12.335 -13.839 1.00 79.81 398 ASP A C 1
ATOM 2884 O O . ASP A 1 398 ? 25.747 -13.409 -13.300 1.00 79.81 398 ASP A O 1
ATOM 2888 N N . LEU A 1 399 ? 25.072 -11.661 -14.522 1.00 76.94 399 LEU A N 1
ATOM 2889 C CA . LEU A 1 399 ? 23.694 -12.126 -14.666 1.00 76.94 399 LEU A CA 1
ATOM 2890 C C . LEU A 1 399 ? 23.641 -13.477 -15.381 1.00 76.94 399 LEU A C 1
ATOM 2892 O O . LEU A 1 399 ? 22.948 -14.368 -14.910 1.00 76.94 399 LEU A O 1
ATOM 2896 N N . LEU A 1 400 ? 24.381 -13.670 -16.473 1.00 74.25 400 LEU A N 1
ATOM 2897 C CA . LEU A 1 400 ? 24.458 -14.943 -17.197 1.00 74.25 400 LEU A CA 1
ATOM 2898 C C . LEU A 1 400 ? 25.162 -16.034 -16.383 1.00 74.25 400 LEU A C 1
ATOM 2900 O O . LEU A 1 400 ? 24.776 -17.193 -16.485 1.00 74.25 400 LEU A O 1
ATOM 2904 N N . ALA A 1 401 ? 26.150 -15.682 -15.557 1.00 71.00 401 ALA A N 1
ATOM 2905 C CA . ALA A 1 401 ? 26.808 -16.611 -14.640 1.00 71.00 401 ALA A CA 1
ATOM 2906 C C . ALA A 1 401 ? 25.899 -17.015 -13.465 1.00 71.00 401 ALA A C 1
ATOM 2908 O O . ALA A 1 401 ? 25.998 -18.134 -12.964 1.00 71.00 401 ALA A O 1
ATOM 2909 N N . ARG A 1 402 ? 25.006 -16.115 -13.034 1.00 63.88 402 ARG A N 1
ATOM 2910 C CA . ARG A 1 402 ? 23.990 -16.356 -11.996 1.00 63.88 402 ARG A CA 1
ATOM 2911 C C . ARG A 1 402 ? 22.702 -16.953 -12.539 1.00 63.88 402 ARG A C 1
ATOM 2913 O O . ARG A 1 402 ? 21.940 -17.523 -11.765 1.00 63.88 402 ARG A O 1
ATOM 2920 N N . THR A 1 403 ? 22.447 -16.813 -13.837 1.00 43.88 403 THR A N 1
ATOM 2921 C CA . THR A 1 403 ? 21.346 -17.471 -14.534 1.00 43.88 403 THR A CA 1
ATOM 2922 C C . THR A 1 403 ? 21.761 -18.925 -14.677 1.00 43.88 403 THR A C 1
ATOM 2924 O O . THR A 1 403 ? 22.646 -19.220 -15.482 1.00 43.88 403 THR A O 1
ATOM 2927 N N . PRO A 1 404 ? 21.173 -19.863 -13.917 1.00 42.41 404 PRO A N 1
ATOM 2928 C CA . PRO A 1 404 ? 21.521 -21.257 -14.091 1.00 42.41 404 PRO A CA 1
ATOM 2929 C C . PRO A 1 404 ? 21.212 -21.603 -15.544 1.00 42.41 404 PRO A C 1
ATOM 2931 O O . PRO A 1 404 ? 20.132 -21.270 -16.050 1.00 42.41 404 PRO A O 1
ATOM 2934 N N . ALA A 1 405 ? 22.130 -22.299 -16.220 1.00 40.19 405 ALA A N 1
ATOM 2935 C CA . ALA A 1 405 ? 21.736 -23.086 -17.376 1.00 40.19 405 ALA A CA 1
ATOM 2936 C C . ALA A 1 405 ? 20.438 -23.804 -16.981 1.00 40.19 405 ALA A C 1
ATOM 2938 O O . ALA A 1 405 ? 20.370 -24.370 -15.887 1.00 40.19 405 ALA A O 1
ATOM 2939 N N . ALA A 1 406 ? 19.406 -23.757 -17.827 1.00 39.56 406 ALA A N 1
ATOM 2940 C CA . ALA A 1 406 ? 18.087 -24.353 -17.582 1.00 39.56 406 ALA A CA 1
ATOM 2941 C C . ALA A 1 406 ? 18.112 -25.906 -17.520 1.00 39.56 406 ALA A C 1
ATOM 2943 O O . ALA A 1 406 ? 17.180 -26.591 -17.934 1.00 39.56 406 ALA A O 1
ATOM 2944 N N . THR A 1 407 ? 19.203 -26.450 -16.992 1.00 37.00 407 THR A N 1
ATOM 2945 C CA . THR A 1 407 ? 19.565 -27.837 -16.742 1.00 37.00 407 THR A CA 1
ATOM 2946 C C . THR A 1 407 ? 20.334 -28.017 -15.425 1.00 37.00 407 THR A C 1
ATOM 2948 O O . THR A 1 407 ? 20.790 -29.127 -15.156 1.00 37.00 407 THR A O 1
ATOM 2951 N N . GLU A 1 408 ? 20.453 -27.007 -14.557 1.00 32.91 408 GLU A N 1
ATOM 2952 C CA . GLU A 1 408 ? 20.813 -27.269 -13.162 1.00 32.91 408 GLU A CA 1
ATOM 2953 C C . GLU A 1 408 ? 19.559 -27.625 -12.370 1.00 32.91 408 GLU A C 1
ATOM 2955 O O . GLU A 1 408 ? 18.594 -26.865 -12.284 1.00 32.91 408 GLU A O 1
ATOM 2960 N N . LYS A 1 409 ? 19.563 -28.852 -11.838 1.00 34.62 409 LYS A N 1
ATOM 2961 C CA . LYS A 1 409 ? 18.552 -29.370 -10.919 1.00 34.62 409 LYS A CA 1
ATOM 2962 C C . LYS A 1 409 ? 18.177 -28.267 -9.938 1.00 34.62 409 LYS A C 1
ATOM 2964 O O . LYS A 1 409 ? 19.042 -27.835 -9.183 1.00 34.62 409 LYS A O 1
ATOM 2969 N N . ARG A 1 410 ? 16.892 -27.886 -9.901 1.00 37.59 410 ARG A N 1
ATOM 2970 C CA . ARG A 1 410 ? 16.277 -27.282 -8.713 1.00 37.59 410 ARG A CA 1
ATOM 2971 C C . ARG A 1 410 ? 16.784 -28.074 -7.521 1.00 37.59 410 ARG A C 1
ATOM 2973 O O . ARG A 1 410 ? 16.417 -29.233 -7.328 1.00 37.59 410 ARG A O 1
ATOM 2980 N N . VAL A 1 411 ? 17.708 -27.476 -6.791 1.00 43.12 411 VAL A N 1
ATOM 2981 C CA . VAL A 1 411 ? 18.233 -28.056 -5.578 1.00 43.12 411 VAL A CA 1
ATOM 2982 C C . VAL A 1 411 ? 17.096 -27.890 -4.580 1.00 43.12 411 VAL A C 1
ATOM 2984 O O . VAL A 1 411 ? 16.879 -26.800 -4.066 1.00 43.12 411 VAL A O 1
ATOM 2987 N N . SER A 1 412 ? 16.299 -28.944 -4.399 1.00 48.56 412 SER A N 1
ATOM 2988 C CA . SER A 1 412 ? 15.205 -28.945 -3.432 1.00 48.56 412 SER A CA 1
ATOM 2989 C C . SER A 1 412 ? 15.753 -28.517 -2.070 1.00 48.56 412 SER A C 1
ATOM 2991 O O . SER A 1 412 ? 16.787 -29.041 -1.624 1.00 48.56 412 SER A O 1
ATOM 2993 N N . ALA A 1 413 ? 15.076 -27.572 -1.414 1.00 55.12 413 ALA A N 1
ATOM 2994 C CA . ALA A 1 413 ? 15.293 -27.321 0.004 1.00 55.12 413 ALA A CA 1
ATOM 2995 C C . ALA A 1 413 ? 15.239 -28.668 0.758 1.00 55.12 413 ALA A C 1
ATOM 2997 O O . ALA A 1 413 ? 14.508 -29.573 0.334 1.00 55.12 413 ALA A O 1
ATOM 2998 N N . PRO A 1 414 ? 16.057 -28.869 1.807 1.00 62.53 414 PRO A N 1
ATOM 2999 C CA . PRO A 1 414 ? 15.888 -30.042 2.655 1.00 62.53 414 PRO A CA 1
ATOM 3000 C C . PRO A 1 414 ? 14.452 -30.056 3.199 1.00 62.53 414 PRO A C 1
ATOM 3002 O O . PRO A 1 414 ? 13.905 -28.999 3.501 1.00 62.53 414 PRO A O 1
ATOM 3005 N N . ALA A 1 415 ? 13.837 -31.237 3.296 1.00 82.25 415 ALA A N 1
ATOM 3006 C CA . ALA A 1 415 ? 12.525 -31.371 3.921 1.00 82.25 415 ALA A CA 1
ATOM 3007 C C . ALA A 1 415 ? 12.631 -30.911 5.383 1.00 82.25 415 ALA A C 1
ATOM 3009 O O . ALA A 1 415 ? 13.291 -31.571 6.186 1.00 82.25 415 ALA A O 1
ATOM 3010 N N . LEU A 1 416 ? 12.035 -29.760 5.699 1.00 91.25 416 LEU A N 1
ATOM 3011 C CA . LEU A 1 416 ? 12.170 -29.114 7.004 1.00 91.25 416 LEU A CA 1
ATOM 3012 C C . LEU A 1 416 ? 11.430 -29.911 8.079 1.00 91.25 416 LEU A C 1
ATOM 3014 O O . LEU A 1 416 ? 10.307 -30.353 7.862 1.00 91.25 416 LEU A O 1
ATOM 3018 N N . ARG A 1 417 ? 12.011 -30.073 9.262 1.00 95.38 417 ARG A N 1
ATOM 3019 C CA . ARG A 1 417 ? 11.296 -30.580 10.440 1.00 95.38 417 ARG A CA 1
ATOM 3020 C C . ARG A 1 417 ? 10.778 -29.375 11.207 1.00 95.38 417 ARG A C 1
ATOM 3022 O O . ARG A 1 417 ? 11.562 -28.610 11.766 1.00 95.38 417 ARG A O 1
ATOM 3029 N N . ILE A 1 418 ? 9.466 -29.188 11.203 1.00 97.00 418 ILE A N 1
ATOM 3030 C CA . ILE A 1 418 ? 8.796 -27.998 11.726 1.00 97.00 418 ILE A CA 1
ATOM 3031 C C . ILE A 1 418 ? 8.002 -28.399 12.968 1.00 97.00 418 ILE A C 1
ATOM 3033 O O . ILE A 1 418 ? 7.143 -29.273 12.881 1.00 97.00 418 ILE A O 1
ATOM 3037 N N . LEU A 1 419 ? 8.266 -27.761 14.109 1.00 96.69 419 LEU A N 1
ATOM 3038 C CA . LEU A 1 419 ? 7.396 -27.837 15.283 1.00 96.69 419 LEU A CA 1
ATOM 3039 C C . LEU A 1 419 ? 6.573 -26.553 15.363 1.00 96.69 419 LEU A C 1
ATOM 3041 O O . LEU A 1 419 ? 7.141 -25.464 15.434 1.00 96.69 419 LEU A O 1
ATOM 3045 N N . ALA A 1 420 ? 5.250 -26.682 15.384 1.00 96.56 420 ALA A N 1
ATOM 3046 C CA . ALA A 1 420 ? 4.337 -25.569 15.598 1.00 96.56 420 ALA A CA 1
ATOM 3047 C C . ALA A 1 420 ? 3.512 -25.790 16.872 1.00 96.56 420 ALA A C 1
ATOM 3049 O O . ALA A 1 420 ? 2.690 -26.706 16.944 1.00 96.56 420 ALA A O 1
ATOM 3050 N N . THR A 1 421 ? 3.739 -24.933 17.866 1.00 95.00 421 THR A N 1
ATOM 3051 C CA . THR A 1 421 ? 2.956 -24.837 19.112 1.00 95.00 421 THR A CA 1
ATOM 3052 C C . THR A 1 421 ? 2.052 -23.601 19.131 1.00 95.00 421 THR A C 1
ATOM 3054 O O . THR A 1 421 ? 1.161 -23.494 19.979 1.00 95.00 421 THR A O 1
ATOM 3057 N N . ALA A 1 422 ? 2.252 -22.668 18.195 1.00 93.06 422 ALA A N 1
ATOM 3058 C CA . ALA A 1 422 ? 1.291 -21.611 17.896 1.00 93.06 422 ALA A CA 1
ATOM 3059 C C . ALA A 1 422 ? 0.037 -22.186 17.225 1.00 93.06 422 ALA A C 1
ATOM 3061 O O . ALA A 1 422 ? 0.141 -23.120 16.435 1.00 93.06 422 ALA A O 1
ATOM 3062 N N . ASP A 1 423 ? -1.128 -21.597 17.496 1.00 91.44 423 ASP A N 1
ATOM 3063 C CA . ASP A 1 423 ? -2.372 -21.939 16.796 1.00 91.44 423 ASP A CA 1
ATOM 3064 C C . ASP A 1 423 ? -2.307 -21.448 15.340 1.00 91.44 423 ASP A C 1
ATOM 3066 O O . ASP A 1 423 ? -2.083 -20.263 15.095 1.00 91.44 423 ASP A O 1
ATOM 3070 N N . ILE A 1 424 ? -2.458 -22.336 14.362 1.00 92.75 424 ILE A N 1
ATOM 3071 C CA . ILE A 1 424 ? -2.399 -21.994 12.933 1.00 92.75 424 ILE A CA 1
ATOM 3072 C C . ILE A 1 424 ? -3.514 -22.703 12.171 1.00 92.75 424 ILE A C 1
ATOM 3074 O O . ILE A 1 424 ? -3.873 -23.850 12.454 1.00 92.75 424 ILE A O 1
ATOM 3078 N N . ASP A 1 425 ? -4.072 -22.006 11.186 1.00 93.88 425 ASP A N 1
ATOM 3079 C CA . ASP A 1 425 ? -5.189 -22.515 10.401 1.00 93.88 425 ASP A CA 1
ATOM 3080 C C . ASP A 1 425 ? -4.787 -23.704 9.505 1.00 93.88 425 ASP A C 1
ATOM 3082 O O . ASP A 1 425 ? -3.607 -23.958 9.254 1.00 93.88 425 ASP A O 1
ATOM 3086 N N . GLU A 1 426 ? -5.783 -24.451 9.021 1.00 92.38 426 GLU A N 1
ATOM 3087 C CA . GLU A 1 426 ? -5.559 -25.647 8.196 1.00 92.38 426 GLU A CA 1
ATOM 3088 C C . GLU A 1 426 ? -4.779 -25.344 6.910 1.00 92.38 426 GLU A C 1
ATOM 3090 O O . GLU A 1 426 ? -3.846 -26.074 6.588 1.00 92.38 426 GLU A O 1
ATOM 3095 N N . SER A 1 427 ? -5.078 -24.241 6.214 1.00 92.38 427 SER A N 1
ATOM 3096 C CA . SER A 1 427 ? -4.386 -23.897 4.967 1.00 92.38 427 SER A CA 1
ATOM 3097 C C . SER A 1 427 ? -2.908 -23.610 5.229 1.00 92.38 427 SER A C 1
ATOM 3099 O O . SER A 1 427 ? -2.041 -24.017 4.452 1.00 92.38 427 SER A O 1
ATOM 3101 N N . SER A 1 428 ? -2.597 -22.946 6.345 1.00 94.75 428 SER A N 1
ATOM 3102 C CA . SER A 1 428 ? -1.210 -22.729 6.756 1.00 94.75 428 SER A CA 1
ATOM 3103 C C . SER A 1 428 ? -0.516 -24.037 7.135 1.00 94.75 428 SER A C 1
ATOM 3105 O O . SER A 1 428 ? 0.649 -24.229 6.789 1.00 94.75 428 SER A O 1
ATOM 3107 N N . ARG A 1 429 ? -1.210 -24.976 7.792 1.00 95.44 429 ARG A N 1
ATOM 3108 C CA . ARG A 1 429 ? -0.660 -26.305 8.118 1.00 95.44 429 ARG A CA 1
ATOM 3109 C C . ARG A 1 429 ? -0.354 -27.132 6.874 1.00 95.44 429 ARG A C 1
ATOM 3111 O O . ARG A 1 429 ? 0.715 -27.744 6.802 1.00 95.44 429 ARG A O 1
ATOM 3118 N N . GLU A 1 430 ? -1.240 -27.120 5.885 1.00 92.94 430 GLU A N 1
ATOM 3119 C CA . GLU A 1 430 ? -1.014 -27.763 4.587 1.00 92.94 430 GLU A CA 1
ATOM 3120 C C . GLU A 1 430 ? 0.199 -27.152 3.873 1.00 92.94 430 GLU A C 1
ATOM 3122 O O . GLU A 1 430 ? 1.085 -27.876 3.412 1.00 92.94 430 GLU A O 1
ATOM 3127 N N . ALA A 1 431 ? 0.301 -25.820 3.857 1.00 91.94 431 ALA A N 1
ATOM 3128 C CA . ALA A 1 431 ? 1.422 -25.120 3.240 1.00 91.94 431 ALA A CA 1
ATOM 3129 C C . ALA A 1 431 ? 2.762 -25.390 3.952 1.00 91.94 431 ALA A C 1
ATOM 3131 O O . ALA A 1 431 ? 3.773 -25.618 3.289 1.00 91.94 431 ALA A O 1
ATOM 3132 N N . LEU A 1 432 ? 2.786 -25.433 5.289 1.00 94.44 432 LEU A N 1
ATOM 3133 C CA . LEU A 1 432 ? 3.974 -25.831 6.057 1.00 94.44 432 LEU A CA 1
ATOM 3134 C C . LEU A 1 432 ? 4.354 -27.293 5.794 1.00 94.44 432 LEU A C 1
ATOM 3136 O O . LEU A 1 432 ? 5.537 -27.603 5.657 1.00 94.44 432 LEU A O 1
ATOM 3140 N N . SER A 1 433 ? 3.368 -28.182 5.661 1.00 92.75 433 SER A N 1
ATOM 3141 C CA . SER A 1 433 ? 3.595 -29.595 5.330 1.00 92.75 433 SER A CA 1
ATOM 3142 C C . SER A 1 433 ? 4.167 -29.784 3.917 1.00 92.75 433 SER A C 1
ATOM 3144 O O . SER A 1 433 ? 4.868 -30.756 3.647 1.00 92.75 433 SER A O 1
ATOM 3146 N N . ALA A 1 434 ? 3.930 -28.835 3.006 1.00 90.31 434 ALA A N 1
ATOM 3147 C CA . ALA A 1 434 ? 4.583 -28.812 1.698 1.00 90.31 434 ALA A CA 1
ATOM 3148 C C . ALA A 1 434 ? 6.068 -28.394 1.772 1.00 90.31 434 ALA A C 1
ATOM 3150 O O . ALA A 1 434 ? 6.840 -28.723 0.870 1.00 90.31 434 ALA A O 1
ATOM 3151 N N . LEU A 1 435 ? 6.485 -27.699 2.840 1.00 89.50 435 LEU A N 1
ATOM 3152 C CA . LEU A 1 435 ? 7.887 -27.343 3.101 1.00 89.50 435 LEU A CA 1
ATOM 3153 C C . LEU A 1 435 ? 8.650 -28.453 3.850 1.00 89.50 435 LEU A C 1
ATOM 3155 O O . LEU A 1 435 ? 9.884 -28.487 3.810 1.00 89.50 435 LEU A O 1
ATOM 3159 N N . GLY A 1 436 ? 7.946 -29.377 4.513 1.00 91.00 436 GLY A N 1
ATOM 3160 C CA . GLY A 1 436 ? 8.553 -30.513 5.201 1.00 91.00 436 GLY A CA 1
ATOM 3161 C C . GLY A 1 436 ? 7.625 -31.248 6.175 1.00 91.00 436 GLY A C 1
ATOM 3162 O O . GLY A 1 436 ? 6.411 -31.248 6.028 1.00 91.00 436 GLY A O 1
ATOM 3163 N N . THR A 1 437 ? 8.193 -31.928 7.171 1.00 94.75 437 THR A N 1
ATOM 3164 C CA . THR A 1 437 ? 7.421 -32.640 8.202 1.00 94.75 437 THR A CA 1
ATOM 3165 C C . THR A 1 437 ? 6.961 -31.667 9.282 1.00 94.75 437 THR A C 1
ATOM 3167 O O . THR A 1 437 ? 7.784 -31.164 10.047 1.00 94.75 437 THR A O 1
ATOM 3170 N N . LEU A 1 438 ? 5.651 -31.434 9.362 1.00 96.12 438 LEU A N 1
ATOM 3171 C CA . LEU A 1 438 ? 5.024 -30.621 10.400 1.00 96.12 438 LEU A CA 1
ATOM 3172 C C . LEU A 1 438 ? 4.577 -31.489 11.585 1.00 96.12 438 LEU A C 1
ATOM 3174 O O . LEU A 1 438 ? 3.732 -32.371 11.437 1.00 96.12 438 LEU A O 1
ATOM 3178 N N . THR A 1 439 ? 5.080 -31.170 12.774 1.00 96.25 439 THR A N 1
ATOM 3179 C CA . THR A 1 439 ? 4.491 -31.580 14.049 1.00 96.25 439 THR A CA 1
ATOM 3180 C C . THR A 1 439 ? 3.677 -30.413 14.588 1.00 96.25 439 THR A C 1
ATOM 3182 O O . THR A 1 439 ? 4.229 -29.372 14.945 1.00 96.25 439 THR A O 1
ATOM 3185 N N . TYR A 1 440 ? 2.359 -30.586 14.639 1.00 94.50 440 TYR A N 1
ATOM 3186 C CA . TYR A 1 440 ? 1.428 -29.585 15.148 1.00 94.50 440 TYR A CA 1
ATOM 3187 C C . TYR A 1 440 ? 0.935 -29.987 16.539 1.00 94.50 440 TYR A C 1
ATOM 3189 O O . TYR A 1 440 ? 0.342 -31.052 16.699 1.00 94.50 440 TYR A O 1
ATOM 3197 N N . ALA A 1 441 ? 1.222 -29.160 17.543 1.00 91.19 441 ALA A N 1
ATOM 3198 C CA . ALA A 1 441 ? 0.871 -29.404 18.940 1.00 91.19 441 ALA A CA 1
ATOM 3199 C C . ALA A 1 441 ? 0.539 -28.072 19.638 1.00 91.19 441 ALA A C 1
ATOM 3201 O O . ALA A 1 441 ? 1.315 -27.605 20.478 1.00 91.19 441 ALA A O 1
ATOM 3202 N N . PRO A 1 442 ? -0.574 -27.413 19.268 1.00 88.19 442 PRO A N 1
ATOM 3203 C CA . PRO A 1 442 ? -0.856 -26.061 19.719 1.00 88.19 442 PRO A CA 1
ATOM 3204 C C . PRO A 1 442 ? -1.041 -26.007 21.240 1.00 88.19 442 PRO A C 1
ATOM 3206 O O . PRO A 1 442 ? -1.685 -26.875 21.839 1.00 88.19 442 PRO A O 1
ATOM 3209 N N . TYR A 1 443 ? -0.532 -24.950 21.877 1.00 81.56 443 TYR A N 1
ATOM 3210 C CA . TYR A 1 443 ? -0.712 -24.705 23.317 1.00 81.56 443 TYR A CA 1
ATOM 3211 C C . TYR A 1 443 ? -2.188 -24.773 23.740 1.00 81.56 443 TYR A C 1
ATOM 3213 O O . TYR A 1 443 ? -2.509 -25.227 24.833 1.00 81.56 443 TYR A O 1
ATOM 3221 N N . ARG A 1 444 ? -3.109 -24.353 22.866 1.00 79.88 444 ARG A N 1
ATOM 3222 C CA . ARG A 1 444 ? -4.553 -24.337 23.147 1.00 79.88 444 ARG A CA 1
ATOM 3223 C C . ARG A 1 444 ? -5.153 -25.731 23.341 1.00 79.88 444 ARG A C 1
ATOM 3225 O O . ARG A 1 444 ? -6.142 -25.860 24.054 1.00 79.88 444 ARG A O 1
ATOM 3232 N N . GLU A 1 445 ? -4.554 -26.757 22.743 1.00 83.50 445 GLU A N 1
ATOM 3233 C CA . GLU A 1 445 ? -4.978 -28.152 22.907 1.00 83.50 445 GLU A CA 1
ATOM 3234 C C . GLU A 1 445 ? -4.175 -28.858 23.999 1.00 83.50 445 GLU A C 1
ATOM 3236 O O . GLU A 1 445 ? -4.725 -29.620 24.792 1.00 83.50 445 GLU A O 1
ATOM 3241 N N . THR A 1 446 ? -2.869 -28.591 24.059 1.00 81.50 446 THR A N 1
ATOM 3242 C CA . THR A 1 446 ? -1.962 -29.257 25.005 1.00 81.50 446 THR A CA 1
ATOM 3243 C C . THR A 1 446 ? -2.000 -28.650 26.406 1.00 81.50 446 THR A C 1
ATOM 3245 O O . THR A 1 446 ? -1.624 -29.318 27.368 1.00 81.50 446 THR A O 1
ATOM 3248 N N . LEU A 1 447 ? -2.435 -27.390 26.523 1.00 82.44 447 LEU A N 1
ATOM 3249 C CA . LEU A 1 447 ? -2.417 -26.561 27.733 1.00 82.44 447 LEU A CA 1
ATOM 3250 C C . LEU A 1 447 ? -1.045 -26.540 28.426 1.00 82.44 447 LEU A C 1
ATOM 3252 O O . LEU A 1 447 ? -0.953 -26.381 29.645 1.00 82.44 447 LEU A O 1
ATOM 3256 N N . ARG A 1 448 ? 0.032 -26.719 27.650 1.00 82.12 448 ARG A N 1
ATOM 3257 C CA . ARG A 1 448 ? 1.404 -26.846 28.145 1.00 82.12 448 ARG A CA 1
ATOM 3258 C C . ARG A 1 448 ? 2.291 -25.766 27.544 1.00 82.12 448 ARG A C 1
ATOM 3260 O O . ARG A 1 448 ? 2.477 -25.722 26.335 1.00 82.12 448 ARG A O 1
ATOM 3267 N N . LEU A 1 449 ? 2.863 -24.933 28.408 1.00 85.50 449 LEU A N 1
ATOM 3268 C CA . LEU A 1 449 ? 3.879 -23.946 28.054 1.00 85.50 449 LEU A CA 1
ATOM 3269 C C . LEU A 1 449 ? 5.266 -24.605 28.063 1.00 85.50 449 LEU A C 1
ATOM 3271 O O . LEU A 1 449 ? 5.655 -25.174 29.084 1.00 85.50 449 LEU A O 1
ATOM 3275 N N . LEU A 1 450 ? 6.016 -24.518 26.964 1.00 89.00 450 LEU A N 1
ATOM 3276 C CA . LEU A 1 450 ? 7.387 -25.022 26.897 1.00 89.00 450 LEU A CA 1
ATOM 3277 C C . LEU A 1 450 ? 8.385 -23.961 27.388 1.00 89.00 450 LEU A C 1
ATOM 3279 O O . LEU A 1 450 ? 8.349 -22.798 26.985 1.00 89.00 450 LEU A O 1
ATOM 3283 N N . THR A 1 451 ? 9.296 -24.370 28.269 1.00 90.19 451 THR A N 1
ATOM 3284 C CA . THR A 1 451 ? 10.385 -23.539 28.808 1.00 90.19 451 THR A CA 1
ATOM 3285 C C . THR A 1 451 ? 11.535 -24.435 29.274 1.00 90.19 451 THR A C 1
ATOM 3287 O O . THR A 1 451 ? 11.313 -25.604 29.590 1.00 90.19 451 THR A O 1
ATOM 3290 N N . GLY A 1 452 ? 12.766 -23.915 29.317 1.00 87.88 452 GLY A N 1
ATOM 3291 C CA . GLY A 1 452 ? 13.923 -24.630 29.862 1.00 87.88 452 GLY A CA 1
ATOM 3292 C C . GLY A 1 452 ? 14.129 -26.025 29.256 1.00 87.88 452 GLY A C 1
ATOM 3293 O O . GLY A 1 452 ? 14.190 -26.177 28.036 1.00 87.88 452 GLY A O 1
ATOM 3294 N N . ASP A 1 453 ? 14.237 -27.045 30.113 1.00 89.00 453 ASP A N 1
ATOM 3295 C CA . ASP A 1 453 ? 14.459 -28.438 29.700 1.00 89.00 453 ASP A CA 1
ATOM 3296 C C . ASP A 1 453 ? 13.324 -29.005 28.839 1.00 89.00 453 ASP A C 1
ATOM 3298 O O . ASP A 1 453 ? 13.607 -29.695 27.860 1.00 89.00 453 ASP A O 1
ATOM 3302 N N . ASP A 1 454 ? 12.070 -28.656 29.139 1.00 89.19 454 ASP A N 1
ATOM 3303 C CA . ASP A 1 454 ? 10.900 -29.110 28.378 1.00 89.19 454 ASP A CA 1
ATOM 3304 C C . ASP A 1 454 ? 10.930 -28.585 26.937 1.00 89.19 454 ASP A C 1
ATOM 3306 O O . ASP A 1 454 ? 10.590 -29.307 25.997 1.00 89.19 454 ASP A O 1
ATOM 3310 N N . LEU A 1 455 ? 11.366 -27.331 26.752 1.00 91.88 455 LEU A N 1
ATOM 3311 C CA . LEU A 1 455 ? 11.561 -26.747 25.424 1.00 91.88 455 LEU A CA 1
ATOM 3312 C C . LEU A 1 455 ? 12.675 -27.483 24.674 1.00 91.88 455 LEU A C 1
ATOM 3314 O O . LEU A 1 455 ? 12.513 -27.818 23.501 1.00 91.88 455 LEU A O 1
ATOM 3318 N N . VAL A 1 456 ? 13.800 -27.743 25.348 1.00 91.94 456 VAL A N 1
ATOM 3319 C CA . VAL A 1 456 ? 14.939 -28.437 24.739 1.00 91.94 456 VAL A CA 1
ATOM 3320 C C . VAL A 1 456 ? 14.547 -29.846 24.311 1.00 91.94 456 VAL A C 1
ATOM 3322 O O . VAL A 1 456 ? 14.878 -30.232 23.194 1.00 91.94 456 VAL A O 1
ATOM 3325 N N . GLU A 1 457 ? 13.847 -30.598 25.162 1.00 92.44 457 GLU A N 1
ATOM 3326 C CA . GLU A 1 457 ? 13.369 -31.949 24.857 1.00 92.44 457 GLU A CA 1
ATOM 3327 C C . GLU A 1 457 ? 12.414 -31.948 23.657 1.00 92.44 457 GLU A C 1
ATOM 3329 O O . GLU A 1 457 ? 12.600 -32.735 22.729 1.00 92.44 457 GLU A O 1
ATOM 3334 N N . ALA A 1 458 ? 11.446 -31.026 23.631 1.00 91.94 458 ALA A N 1
ATOM 3335 C CA . ALA A 1 458 ? 10.467 -30.928 22.551 1.00 91.94 458 ALA A CA 1
ATOM 3336 C C . ALA A 1 458 ? 11.084 -30.513 21.204 1.00 91.94 458 ALA A C 1
ATOM 3338 O O . ALA A 1 458 ? 10.626 -30.975 20.159 1.00 91.94 458 ALA A O 1
ATOM 3339 N N . LEU A 1 459 ? 12.115 -29.658 21.214 1.00 93.81 459 LEU A N 1
ATOM 3340 C CA . LEU A 1 459 ? 12.751 -29.124 20.004 1.00 93.81 459 LEU A CA 1
ATOM 3341 C C . LEU A 1 459 ? 13.965 -29.917 19.506 1.00 93.81 459 LEU A C 1
ATOM 3343 O O . LEU A 1 459 ? 14.500 -29.593 18.438 1.00 93.81 459 LEU A O 1
ATOM 3347 N N . GLN A 1 460 ? 14.402 -30.967 20.212 1.00 91.38 460 GLN A N 1
ATOM 3348 C CA . GLN A 1 460 ? 15.433 -31.861 19.681 1.00 91.38 460 GLN A CA 1
ATOM 3349 C C . GLN A 1 460 ? 14.983 -32.427 18.332 1.00 91.38 460 GLN A C 1
ATOM 3351 O O . GLN A 1 460 ? 13.948 -33.079 18.222 1.00 91.38 460 GLN A O 1
ATOM 3356 N N . GLY A 1 461 ? 15.788 -32.215 17.292 1.00 88.19 461 GLY A N 1
ATOM 3357 C CA . GLY A 1 461 ? 15.466 -32.748 15.974 1.00 88.19 461 GLY A CA 1
ATOM 3358 C C . GLY A 1 461 ? 14.611 -31.845 15.086 1.00 88.19 461 GLY A C 1
ATOM 3359 O O . GLY A 1 461 ? 14.231 -32.312 14.019 1.00 88.19 461 GLY A O 1
ATOM 3360 N N . TYR A 1 462 ? 14.313 -30.600 15.468 1.00 94.81 462 TYR A N 1
ATOM 3361 C CA . TYR A 1 462 ? 13.563 -29.664 14.622 1.00 94.81 462 TYR A CA 1
ATOM 3362 C C . TYR A 1 462 ? 14.458 -28.578 14.021 1.00 94.81 462 TYR A C 1
ATOM 3364 O O . TYR A 1 462 ? 15.398 -28.098 14.655 1.00 94.81 462 TYR A O 1
ATOM 3372 N N . ASP A 1 463 ? 14.147 -28.200 12.782 1.00 94.06 463 ASP A N 1
ATOM 3373 C CA . ASP A 1 463 ? 14.829 -27.151 12.021 1.00 94.06 463 ASP A CA 1
ATOM 3374 C C . ASP A 1 463 ? 14.111 -25.803 12.185 1.00 94.06 463 ASP A C 1
ATOM 3376 O O . ASP A 1 463 ? 14.751 -24.752 12.210 1.00 94.06 463 ASP A O 1
ATOM 3380 N N . VAL A 1 464 ? 12.783 -25.828 12.326 1.00 96.62 464 VAL A N 1
ATOM 3381 C CA . VAL A 1 464 ? 11.944 -24.634 12.477 1.00 96.62 464 VAL A CA 1
ATOM 3382 C C . VAL A 1 464 ? 11.060 -24.767 13.710 1.00 96.62 464 VAL A C 1
ATOM 3384 O O . VAL A 1 464 ? 10.420 -25.803 13.901 1.00 96.62 464 VAL A O 1
ATOM 3387 N N . PHE A 1 465 ? 10.984 -23.703 14.509 1.00 97.38 465 PHE A N 1
ATOM 3388 C CA . PHE A 1 465 ? 10.038 -23.596 15.617 1.00 97.38 465 PHE A CA 1
ATOM 3389 C C . PHE A 1 465 ? 9.076 -22.428 15.412 1.00 97.38 465 PHE A C 1
ATOM 3391 O O . PHE A 1 465 ? 9.518 -21.297 15.234 1.00 97.38 465 PHE A O 1
ATOM 3398 N N . ILE A 1 466 ? 7.772 -22.697 15.457 1.00 97.31 466 ILE A N 1
ATOM 3399 C CA . ILE A 1 466 ? 6.706 -21.697 15.346 1.00 97.31 466 ILE A CA 1
ATOM 3400 C C . ILE A 1 466 ? 5.958 -21.647 16.682 1.00 97.31 466 ILE A C 1
ATOM 3402 O O . ILE A 1 466 ? 5.285 -22.611 17.049 1.00 97.31 466 ILE A O 1
ATOM 3406 N N . THR A 1 467 ? 6.059 -20.532 17.406 1.00 95.00 467 THR A N 1
ATOM 3407 C CA . THR A 1 467 ? 5.521 -20.398 18.770 1.00 95.00 467 THR A CA 1
ATOM 3408 C C . THR A 1 467 ? 4.724 -19.117 18.976 1.00 95.00 467 THR A C 1
ATOM 3410 O O . THR A 1 467 ? 5.012 -18.084 18.380 1.00 95.00 467 THR A O 1
ATOM 3413 N N . GLU A 1 468 ? 3.715 -19.170 19.846 1.00 89.50 468 GLU A N 1
ATOM 3414 C CA . GLU A 1 468 ? 2.968 -17.993 20.296 1.00 89.50 468 GLU A CA 1
ATOM 3415 C C . GLU A 1 468 ? 3.232 -17.650 21.766 1.00 89.50 468 GLU A C 1
ATOM 3417 O O . GLU A 1 468 ? 3.110 -16.487 22.135 1.00 89.50 468 GLU A O 1
ATOM 3422 N N . VAL A 1 469 ? 3.564 -18.609 22.631 1.00 88.25 469 VAL A N 1
ATOM 3423 C CA . VAL A 1 469 ? 3.639 -18.378 24.089 1.00 88.25 469 VAL A CA 1
ATOM 3424 C C . VAL A 1 469 ? 4.914 -18.894 24.744 1.00 88.25 469 VAL A C 1
ATOM 3426 O O . VAL A 1 469 ? 5.275 -18.368 25.792 1.00 88.25 469 VAL A O 1
ATOM 3429 N N . ASP A 1 470 ? 5.602 -19.861 24.137 1.00 91.50 470 ASP A N 1
ATOM 3430 C CA . ASP A 1 470 ? 6.718 -20.584 24.760 1.00 91.50 470 ASP A CA 1
ATOM 3431 C C . ASP A 1 470 ? 7.922 -19.681 25.034 1.00 91.50 470 ASP A C 1
ATOM 3433 O O . ASP A 1 470 ? 8.172 -18.732 24.291 1.00 91.50 470 ASP A O 1
ATOM 3437 N N . LEU A 1 471 ? 8.678 -19.984 26.094 1.00 89.75 471 LEU A N 1
ATOM 3438 C CA . LEU A 1 471 ? 9.812 -19.168 26.534 1.00 89.75 471 LEU A CA 1
ATOM 3439 C C . LEU A 1 471 ? 11.120 -19.691 25.966 1.00 89.75 471 LEU A C 1
ATOM 3441 O O . LEU A 1 471 ? 11.601 -20.750 26.370 1.00 89.75 471 LEU A O 1
ATOM 3445 N N . VAL A 1 472 ? 11.708 -18.912 25.064 1.00 91.31 472 VAL A N 1
ATOM 3446 C CA . VAL A 1 472 ? 12.908 -19.273 24.313 1.00 91.31 472 VAL A CA 1
ATOM 3447 C C . VAL A 1 472 ? 14.093 -18.458 24.824 1.00 91.31 472 VAL A C 1
ATOM 3449 O O . VAL A 1 472 ? 14.427 -17.403 24.293 1.00 91.31 472 VAL A O 1
ATOM 3452 N N . GLU A 1 473 ? 14.704 -18.957 25.896 1.00 87.06 473 GLU A N 1
ATOM 3453 C CA . GLU A 1 473 ? 15.856 -18.348 26.574 1.00 87.06 473 GLU A CA 1
ATOM 3454 C C . GLU A 1 473 ? 17.191 -18.781 25.928 1.00 87.06 473 GLU A C 1
ATOM 3456 O O . GLU A 1 473 ? 17.301 -19.890 25.387 1.00 87.06 473 GLU A O 1
ATOM 3461 N N . ALA A 1 474 ? 18.242 -17.957 26.057 1.00 85.81 474 ALA A N 1
ATOM 3462 C CA . ALA A 1 474 ? 19.588 -18.254 25.547 1.00 85.81 474 ALA A CA 1
ATOM 3463 C C . ALA A 1 474 ? 20.101 -19.659 25.915 1.00 85.81 474 ALA A C 1
ATOM 3465 O O . ALA A 1 474 ? 20.698 -20.348 25.084 1.00 85.81 474 ALA A O 1
ATOM 3466 N N . GLU A 1 475 ? 19.857 -20.107 27.150 1.00 83.88 475 GLU A N 1
ATOM 3467 C CA . GLU A 1 475 ? 20.345 -21.401 27.639 1.00 83.88 475 GLU A CA 1
ATOM 3468 C C . GLU A 1 475 ? 19.714 -22.590 26.902 1.00 83.88 475 GLU A C 1
ATOM 3470 O O . GLU A 1 475 ? 20.393 -23.572 26.590 1.00 83.88 475 GLU A O 1
ATOM 3475 N N . ALA A 1 476 ? 18.435 -22.486 26.539 1.00 88.88 476 ALA A N 1
ATOM 3476 C CA . ALA A 1 476 ? 17.778 -23.506 25.736 1.00 88.88 476 ALA A CA 1
ATOM 3477 C C . ALA A 1 476 ? 18.289 -23.485 24.283 1.00 88.88 476 ALA A C 1
ATOM 3479 O O . ALA A 1 476 ? 18.600 -24.537 23.722 1.00 88.88 476 ALA A O 1
ATOM 3480 N N . LEU A 1 477 ? 18.469 -22.298 23.690 1.00 88.81 477 LEU A N 1
ATOM 3481 C CA . LEU A 1 477 ? 18.971 -22.133 22.316 1.00 88.81 477 LEU A CA 1
ATOM 3482 C C . LEU A 1 477 ? 20.382 -22.722 22.113 1.00 88.81 477 LEU A C 1
ATOM 3484 O O . LEU A 1 477 ? 20.669 -23.328 21.068 1.00 88.81 477 LEU A O 1
ATOM 3488 N N . ARG A 1 478 ? 21.257 -22.619 23.126 1.00 85.88 478 ARG A N 1
ATOM 3489 C CA . ARG A 1 478 ? 22.595 -23.250 23.129 1.00 85.88 478 ARG A CA 1
ATOM 3490 C C . ARG A 1 478 ? 22.521 -24.768 22.966 1.00 85.88 478 ARG A C 1
ATOM 3492 O O . ARG A 1 478 ? 23.347 -25.351 22.267 1.00 85.88 478 ARG A O 1
ATOM 3499 N N . ARG A 1 479 ? 21.506 -25.398 23.560 1.00 90.12 479 ARG A N 1
ATOM 3500 C CA . ARG A 1 479 ? 21.288 -26.856 23.571 1.00 90.12 479 ARG A CA 1
ATOM 3501 C C . ARG A 1 479 ? 20.495 -27.370 22.363 1.00 90.12 479 ARG A C 1
ATOM 3503 O O . ARG A 1 479 ? 20.256 -28.573 22.252 1.00 90.12 479 ARG A O 1
ATOM 3510 N N . LEU A 1 480 ? 20.128 -26.477 21.441 1.00 91.12 480 LEU A N 1
ATOM 3511 C CA . LEU A 1 480 ? 19.357 -26.764 20.230 1.00 91.12 480 LEU A CA 1
ATOM 3512 C C . LEU A 1 480 ? 20.182 -26.484 18.958 1.00 91.12 480 LEU A C 1
ATOM 3514 O O . LEU A 1 480 ? 19.866 -25.555 18.216 1.00 91.12 480 LEU A O 1
ATOM 3518 N N . PRO A 1 481 ? 21.243 -27.263 18.663 1.00 87.62 481 PRO A N 1
ATOM 3519 C CA . PRO A 1 481 ? 22.137 -27.009 17.523 1.00 87.62 481 PRO A CA 1
ATOM 3520 C C . PRO A 1 481 ? 21.479 -27.224 16.149 1.00 87.62 481 PRO A C 1
ATOM 3522 O O . PRO A 1 481 ? 22.028 -26.811 15.126 1.00 87.62 481 PRO A O 1
ATOM 3525 N N . GLN A 1 482 ? 20.322 -27.891 16.110 1.00 88.94 482 GLN A N 1
ATOM 3526 C CA . GLN A 1 482 ? 19.577 -28.169 14.879 1.00 88.94 482 GLN A CA 1
ATOM 3527 C C . GLN A 1 482 ? 18.591 -27.057 14.515 1.00 88.94 482 GLN A C 1
ATOM 3529 O O . GLN A 1 482 ? 18.283 -26.913 13.339 1.00 88.94 482 GLN A O 1
ATOM 3534 N N . LEU A 1 483 ? 18.172 -26.229 15.479 1.00 93.12 483 LEU A N 1
ATOM 3535 C CA . LEU A 1 483 ? 17.241 -25.138 15.216 1.00 93.12 483 LEU A CA 1
ATOM 3536 C C . LEU A 1 483 ? 17.886 -24.126 14.258 1.00 93.12 483 LEU A C 1
ATOM 3538 O O . LEU A 1 483 ? 18.991 -23.634 14.512 1.00 93.12 483 LEU A O 1
ATOM 3542 N N . ARG A 1 484 ? 17.209 -23.861 13.139 1.00 93.00 484 ARG A N 1
ATOM 3543 C CA . ARG A 1 484 ? 17.646 -22.963 12.063 1.00 93.00 484 ARG A CA 1
ATOM 3544 C C . ARG A 1 484 ? 16.825 -21.690 12.012 1.00 93.00 484 ARG A C 1
ATOM 3546 O O . ARG A 1 484 ? 17.419 -20.640 11.831 1.00 93.00 484 ARG A O 1
ATOM 3553 N N . VAL A 1 485 ? 15.507 -21.771 12.175 1.00 95.88 485 VAL A N 1
ATOM 3554 C CA . VAL A 1 485 ? 14.610 -20.606 12.121 1.00 95.88 485 VAL A CA 1
ATOM 3555 C C . VAL A 1 485 ? 13.623 -20.656 13.275 1.00 95.88 485 VAL A C 1
ATOM 3557 O O . VAL A 1 485 ? 13.112 -21.722 13.626 1.00 95.88 485 VAL A O 1
ATOM 3560 N N . LEU A 1 486 ? 13.325 -19.492 13.837 1.00 96.94 486 LEU A N 1
ATOM 3561 C CA . LEU A 1 486 ? 12.284 -19.324 14.833 1.00 96.94 486 LEU A CA 1
ATOM 3562 C C . LEU A 1 486 ? 11.245 -18.329 14.323 1.00 96.94 486 LEU A C 1
ATOM 3564 O O . LEU A 1 486 ? 11.598 -17.262 13.842 1.00 96.94 486 LEU A O 1
ATOM 3568 N N . ALA A 1 487 ? 9.966 -18.662 14.421 1.00 97.12 487 ALA A N 1
ATOM 3569 C CA . ALA A 1 487 ? 8.871 -17.777 14.063 1.00 97.12 487 ALA A CA 1
ATOM 3570 C C . ALA A 1 487 ? 7.988 -17.538 15.287 1.00 97.12 487 ALA A C 1
ATOM 3572 O O . ALA A 1 487 ? 7.417 -18.476 15.845 1.00 97.12 487 ALA A O 1
ATOM 3573 N N . THR A 1 488 ? 7.865 -16.281 15.704 1.00 94.62 488 THR A N 1
ATOM 3574 C CA . THR A 1 488 ? 6.935 -15.893 16.759 1.00 94.62 488 THR A CA 1
ATOM 3575 C C . THR A 1 488 ? 5.624 -15.389 16.165 1.00 94.62 488 THR A C 1
ATOM 3577 O O . THR A 1 488 ? 5.559 -14.425 15.396 1.00 94.62 488 THR A O 1
ATOM 3580 N N . CYS A 1 489 ? 4.524 -16.012 16.563 1.00 92.62 489 CYS A N 1
ATOM 3581 C CA . CYS A 1 489 ? 3.177 -15.547 16.277 1.00 92.62 489 CYS A CA 1
ATOM 3582 C C . CYS A 1 489 ? 2.816 -14.370 17.201 1.00 92.62 489 CYS A C 1
ATOM 3584 O O . CYS A 1 489 ? 1.802 -14.373 17.895 1.00 92.62 489 CYS A O 1
ATOM 3586 N N . ARG A 1 490 ? 3.666 -13.340 17.256 1.00 86.69 490 ARG A N 1
ATOM 3587 C CA . ARG A 1 490 ? 3.450 -12.080 17.977 1.00 86.69 490 ARG A CA 1
ATOM 3588 C C . ARG A 1 490 ? 3.917 -10.895 17.137 1.00 86.69 490 ARG A C 1
ATOM 3590 O O . ARG A 1 490 ? 4.801 -11.028 16.297 1.00 86.69 490 ARG A O 1
ATOM 3597 N N . GLY A 1 491 ? 3.356 -9.720 17.422 1.00 79.69 491 GLY A N 1
ATOM 3598 C CA . GLY A 1 491 ? 3.862 -8.454 16.882 1.00 79.69 491 GLY A CA 1
ATOM 3599 C C . GLY A 1 491 ? 5.161 -7.977 17.547 1.00 79.69 491 GLY A C 1
ATOM 3600 O O . GLY A 1 491 ? 5.853 -7.149 16.976 1.00 79.69 491 GLY A O 1
ATOM 3601 N N . GLN A 1 492 ? 5.487 -8.495 18.737 1.00 76.56 492 GLN A N 1
ATOM 3602 C CA . GLN A 1 492 ? 6.733 -8.254 19.474 1.00 76.56 492 GLN A CA 1
ATOM 3603 C C . GLN A 1 492 ? 7.176 -9.566 20.132 1.00 76.56 492 GLN A C 1
ATOM 3605 O O . GLN A 1 492 ? 6.356 -10.244 20.761 1.00 76.56 492 GLN A O 1
ATOM 3610 N N . ALA A 1 493 ? 8.452 -9.928 20.007 1.00 81.19 493 ALA A N 1
ATOM 3611 C CA . ALA A 1 493 ? 8.987 -11.220 20.446 1.00 81.19 493 ALA A CA 1
ATOM 3612 C C . ALA A 1 493 ? 9.371 -11.260 21.934 1.00 81.19 493 ALA A C 1
ATOM 3614 O O . ALA A 1 493 ? 10.447 -11.713 22.293 1.00 81.19 493 ALA A O 1
ATOM 3615 N N . VAL A 1 494 ? 8.477 -10.824 22.824 1.00 80.94 494 VAL A N 1
ATOM 3616 C CA . VAL A 1 494 ? 8.755 -10.726 24.276 1.00 80.94 494 VAL A CA 1
ATOM 3617 C C . VAL A 1 494 ? 9.045 -12.070 24.966 1.00 80.94 494 VAL A C 1
ATOM 3619 O O . VAL A 1 494 ? 9.427 -12.102 26.130 1.00 80.94 494 VAL A O 1
ATOM 3622 N N . ASN A 1 495 ? 8.789 -13.186 24.283 1.00 84.31 495 ASN A N 1
ATOM 3623 C CA . ASN A 1 495 ? 9.013 -14.548 24.760 1.00 84.31 495 ASN A CA 1
ATOM 3624 C C . ASN A 1 495 ? 10.275 -15.198 24.157 1.00 84.31 495 ASN A C 1
ATOM 3626 O O . ASN A 1 495 ? 10.511 -16.382 24.389 1.00 84.31 495 ASN A O 1
ATOM 3630 N N . VAL A 1 496 ? 11.062 -14.452 23.376 1.00 90.00 496 VAL A N 1
ATOM 3631 C CA . VAL A 1 496 ? 12.237 -14.946 22.651 1.00 90.00 496 VAL A CA 1
ATOM 3632 C C . VAL A 1 496 ? 13.429 -14.044 22.936 1.00 90.00 496 VAL A C 1
ATOM 3634 O O . VAL A 1 496 ? 13.359 -12.836 22.736 1.00 90.00 496 VAL A O 1
ATOM 3637 N N . ASP A 1 497 ? 14.550 -14.644 23.319 1.00 87.00 497 ASP A N 1
ATOM 3638 C CA . ASP A 1 497 ? 15.837 -13.960 23.394 1.00 87.00 497 ASP A CA 1
ATOM 3639 C C . ASP A 1 497 ? 16.397 -13.730 21.974 1.00 87.00 497 ASP A C 1
ATOM 3641 O O . ASP A 1 497 ? 17.073 -14.585 21.388 1.00 87.00 497 ASP A O 1
ATOM 3645 N N . VAL A 1 498 ? 16.027 -12.593 21.372 1.00 87.88 498 VAL A N 1
ATOM 3646 C CA . VAL A 1 498 ? 16.401 -12.237 19.992 1.00 87.88 498 VAL A CA 1
ATOM 3647 C C . VAL A 1 498 ? 17.910 -12.028 19.864 1.00 87.88 498 VAL A C 1
ATOM 3649 O O . VAL A 1 498 ? 18.489 -12.435 18.861 1.00 87.88 498 VAL A O 1
ATOM 3652 N N . GLU A 1 499 ? 18.569 -11.478 20.886 1.00 85.00 499 GLU A N 1
ATOM 3653 C CA . GLU A 1 499 ? 20.021 -11.264 20.886 1.00 85.00 499 GLU A CA 1
ATOM 3654 C C . GLU A 1 499 ? 20.780 -12.594 20.873 1.00 85.00 499 GLU A C 1
ATOM 3656 O O . GLU A 1 499 ? 21.712 -12.777 20.083 1.00 85.00 499 GLU A O 1
ATOM 3661 N N . ALA A 1 500 ? 20.341 -13.569 21.674 1.00 84.75 500 ALA A N 1
ATOM 3662 C CA . ALA A 1 500 ? 20.888 -14.918 21.627 1.00 84.75 500 ALA A CA 1
ATOM 3663 C C . ALA A 1 500 ? 20.624 -15.592 20.273 1.00 84.75 500 ALA A C 1
ATOM 3665 O O . ALA A 1 500 ? 21.510 -16.270 19.747 1.00 84.75 500 ALA A O 1
ATOM 3666 N N . CYS A 1 501 ? 19.443 -15.387 19.677 1.00 90.56 501 CYS A N 1
ATOM 3667 C CA . CYS A 1 501 ? 19.151 -15.868 18.326 1.00 90.56 501 CYS A CA 1
ATOM 3668 C C . CYS A 1 501 ? 20.104 -15.251 17.293 1.00 90.56 501 CYS A C 1
ATOM 3670 O O . CYS A 1 501 ? 20.688 -15.986 16.498 1.00 90.56 501 CYS A O 1
ATOM 3672 N N . THR A 1 502 ? 20.333 -13.936 17.342 1.00 88.00 502 THR A N 1
ATOM 3673 C CA . THR A 1 502 ? 21.298 -13.225 16.492 1.00 88.00 502 THR A CA 1
ATOM 3674 C C . THR A 1 502 ? 22.705 -13.789 16.637 1.00 88.00 502 THR A C 1
ATOM 3676 O O . THR A 1 502 ? 23.323 -14.160 15.638 1.00 88.00 502 THR A O 1
ATOM 3679 N N . ALA A 1 503 ? 23.206 -13.914 17.869 1.00 83.06 503 ALA A N 1
ATOM 3680 C CA . ALA A 1 503 ? 24.549 -14.425 18.138 1.00 83.06 503 ALA A CA 1
ATOM 3681 C C . ALA A 1 503 ? 24.739 -15.874 17.656 1.00 83.06 503 ALA A C 1
ATOM 3683 O O . ALA A 1 503 ? 25.834 -16.262 17.247 1.00 83.06 503 ALA A O 1
ATOM 3684 N N . LEU A 1 504 ? 23.665 -16.666 17.669 1.00 84.88 504 LEU A N 1
ATOM 3685 C CA . LEU A 1 504 ? 23.646 -18.035 17.163 1.00 84.88 504 LEU A CA 1
ATOM 3686 C C . LEU A 1 504 ? 23.321 -18.121 15.661 1.00 84.88 504 LEU A C 1
ATOM 3688 O O . LEU A 1 504 ? 23.324 -19.222 15.120 1.00 84.88 504 LEU A O 1
ATOM 3692 N N . GLY A 1 505 ? 23.050 -17.012 14.968 1.00 87.81 505 GLY A N 1
ATOM 3693 C CA . GLY A 1 505 ? 22.691 -17.012 13.545 1.00 87.81 505 GLY A CA 1
ATOM 3694 C C . GLY A 1 505 ? 21.334 -17.664 13.250 1.00 87.81 505 GLY A C 1
ATOM 3695 O O . GLY A 1 505 ? 21.186 -18.336 12.233 1.00 87.81 505 GLY A O 1
ATOM 3696 N N . ILE A 1 506 ? 20.366 -17.514 14.157 1.00 93.00 506 ILE A N 1
ATOM 3697 C CA . ILE A 1 506 ? 18.989 -18.003 14.025 1.00 93.00 506 ILE A CA 1
ATOM 3698 C C . ILE A 1 506 ? 18.095 -16.818 13.634 1.00 93.00 506 ILE A C 1
ATOM 3700 O O . ILE A 1 506 ? 17.872 -15.934 14.467 1.00 93.00 506 ILE A O 1
ATOM 3704 N N . PRO A 1 507 ? 17.549 -16.782 12.407 1.00 95.25 507 PRO A N 1
ATOM 3705 C CA . PRO A 1 507 ? 16.545 -15.799 12.031 1.00 95.25 507 PRO A CA 1
ATOM 3706 C C . PRO A 1 507 ? 15.273 -15.933 12.868 1.00 95.25 507 PRO A C 1
ATOM 3708 O O . PRO A 1 507 ? 14.741 -17.035 13.035 1.00 95.25 507 PRO A O 1
ATOM 3711 N N . VAL A 1 508 ? 14.787 -14.795 13.363 1.00 96.50 508 VAL A N 1
ATOM 3712 C CA . VAL A 1 508 ? 13.564 -14.657 14.155 1.00 96.50 508 VAL A CA 1
ATOM 3713 C C . VAL A 1 508 ? 12.513 -13.927 13.329 1.00 96.50 508 VAL A C 1
ATOM 3715 O O . VAL A 1 508 ? 12.548 -12.705 13.174 1.00 96.50 508 VAL A O 1
ATOM 3718 N N . LEU A 1 509 ? 11.566 -14.693 12.798 1.00 97.19 509 LEU A N 1
ATOM 3719 C CA . LEU A 1 509 ? 10.399 -14.185 12.089 1.00 97.19 509 LEU A CA 1
ATOM 3720 C C . LEU A 1 509 ? 9.321 -13.745 13.079 1.00 97.19 509 LEU A C 1
ATOM 3722 O O . LEU A 1 509 ? 9.192 -14.325 14.159 1.00 97.19 509 LEU A O 1
ATOM 3726 N N . PHE A 1 510 ? 8.511 -12.757 12.706 1.00 95.88 510 PHE A N 1
ATOM 3727 C CA . PHE A 1 510 ? 7.408 -12.272 13.543 1.00 95.88 510 PHE A CA 1
ATOM 3728 C C . PHE A 1 510 ? 6.152 -11.952 12.724 1.00 95.88 510 PHE A C 1
ATOM 3730 O O . PHE A 1 510 ? 6.166 -12.002 11.498 1.00 95.88 510 PHE A O 1
ATOM 3737 N N . THR A 1 511 ? 5.036 -11.655 13.395 1.00 93.50 511 THR A N 1
ATOM 3738 C CA . THR A 1 511 ? 3.722 -11.476 12.744 1.00 93.50 511 THR A CA 1
ATOM 3739 C C . THR A 1 511 ? 3.106 -10.115 13.096 1.00 93.50 511 THR A C 1
ATOM 3741 O O . THR A 1 511 ? 2.210 -10.023 13.947 1.00 93.50 511 THR A O 1
ATOM 3744 N N . PRO A 1 512 ? 3.592 -9.017 12.483 1.00 89.25 512 PRO A N 1
ATOM 374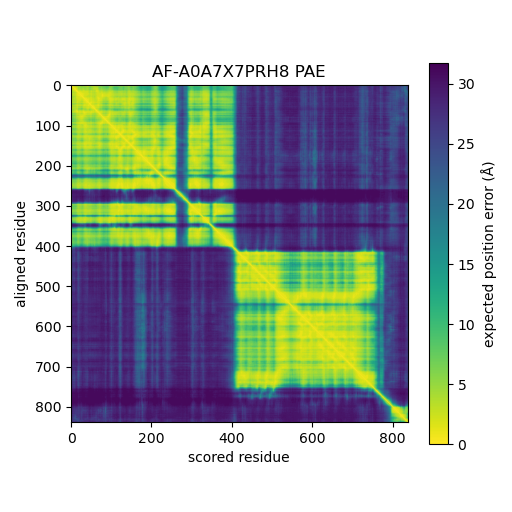5 C CA . PRO A 1 512 ? 3.103 -7.673 12.776 1.00 89.25 512 PRO A CA 1
ATOM 3746 C C . PRO A 1 512 ? 1.623 -7.521 12.414 1.00 89.25 512 PRO A C 1
ATOM 3748 O O . PRO A 1 512 ? 1.154 -8.012 11.391 1.00 89.25 512 PRO A O 1
ATOM 3751 N N . GLY A 1 513 ? 0.862 -6.829 13.267 1.00 88.12 513 GLY A N 1
ATOM 3752 C CA . GLY A 1 513 ? -0.533 -6.467 12.988 1.00 88.12 513 GLY A CA 1
ATOM 3753 C C . GLY A 1 513 ? -1.535 -7.629 12.908 1.00 88.12 513 GLY A C 1
ATOM 3754 O O . GLY A 1 513 ? -2.707 -7.371 12.636 1.00 88.12 513 GLY A O 1
ATOM 3755 N N . ARG A 1 514 ? -1.133 -8.880 13.187 1.00 92.38 514 ARG A N 1
ATOM 3756 C CA . ARG A 1 514 ? -1.971 -10.086 13.005 1.00 92.38 514 ARG A CA 1
ATOM 3757 C C . ARG A 1 514 ? -3.361 -10.023 13.649 1.00 92.38 514 ARG A C 1
ATOM 3759 O O . ARG A 1 514 ? -4.302 -10.628 13.149 1.00 92.38 514 ARG A O 1
ATOM 3766 N N . ASN A 1 515 ? -3.498 -9.295 14.755 1.00 92.81 515 ASN A N 1
ATOM 3767 C CA . ASN A 1 515 ? -4.727 -9.179 15.537 1.00 92.81 515 ASN A CA 1
ATOM 3768 C C . ASN A 1 515 ? -5.356 -7.782 15.495 1.00 92.81 515 ASN A C 1
ATOM 3770 O O . ASN A 1 515 ? -6.332 -7.546 16.203 1.00 92.81 515 ASN A O 1
ATOM 3774 N N . ALA A 1 516 ? -4.844 -6.870 14.662 1.00 94.44 516 ALA A N 1
ATOM 3775 C CA . ALA A 1 516 ? -5.309 -5.486 14.624 1.00 94.44 516 ALA A CA 1
ATOM 3776 C C . ALA A 1 516 ? -6.816 -5.377 14.344 1.00 94.44 516 ALA A C 1
ATOM 3778 O O . ALA A 1 516 ? -7.518 -4.644 15.036 1.00 94.44 516 ALA A O 1
ATOM 3779 N N . GLY A 1 517 ? -7.317 -6.160 13.381 1.00 94.25 517 GLY A N 1
ATOM 3780 C CA . GLY A 1 517 ? -8.745 -6.217 13.062 1.00 94.25 517 GLY A CA 1
ATOM 3781 C C . GLY A 1 517 ? -9.596 -6.741 14.222 1.00 94.25 517 GLY A C 1
ATOM 3782 O O . GLY A 1 517 ? -10.570 -6.093 14.589 1.00 94.25 517 GLY A O 1
ATOM 3783 N N . ALA A 1 518 ? -9.184 -7.853 14.838 1.00 95.94 518 ALA A N 1
ATOM 3784 C CA . ALA A 1 518 ? -9.904 -8.483 15.947 1.00 95.94 518 ALA A CA 1
ATOM 3785 C C . ALA A 1 518 ? -10.030 -7.553 17.165 1.00 95.94 518 ALA A C 1
ATOM 3787 O O . ALA A 1 518 ? -11.123 -7.365 17.702 1.00 95.94 518 ALA A O 1
ATOM 3788 N N . VAL A 1 519 ? -8.927 -6.899 17.547 1.00 96.81 519 VAL A N 1
ATOM 3789 C CA . VAL A 1 519 ? -8.929 -5.945 18.662 1.00 96.81 519 VAL A CA 1
ATOM 3790 C C . VAL A 1 519 ? -9.806 -4.743 18.317 1.00 96.81 519 VAL A C 1
ATOM 3792 O O . VAL A 1 519 ? -10.573 -4.295 19.163 1.00 96.81 519 VAL A O 1
ATOM 3795 N N . ALA A 1 520 ? -9.749 -4.252 17.075 1.00 97.69 520 ALA A N 1
ATOM 3796 C CA . ALA A 1 520 ? -10.566 -3.124 16.643 1.00 97.69 520 ALA A CA 1
ATOM 3797 C C . ALA A 1 520 ? -12.075 -3.427 16.673 1.00 97.69 520 ALA A C 1
ATOM 3799 O O . ALA A 1 520 ? -12.865 -2.567 17.074 1.00 97.69 520 ALA A O 1
ATOM 3800 N N . ASP A 1 521 ? -12.474 -4.643 16.290 1.00 97.31 521 ASP A N 1
ATOM 3801 C CA . ASP A 1 521 ? -13.858 -5.111 16.397 1.00 97.31 521 ASP A CA 1
ATOM 3802 C C . ASP A 1 521 ? -14.319 -5.152 17.862 1.00 97.31 521 ASP A C 1
ATOM 3804 O O . ASP A 1 521 ? -15.400 -4.644 18.181 1.00 97.31 521 ASP A O 1
ATOM 3808 N N . LEU A 1 522 ? -13.479 -5.661 18.772 1.00 98.00 522 LEU A N 1
ATOM 3809 C CA . LEU A 1 522 ? -13.782 -5.667 20.205 1.00 98.00 522 LEU A CA 1
ATOM 3810 C C . LEU A 1 522 ? -13.873 -4.247 20.782 1.00 98.00 522 LEU A C 1
ATOM 3812 O O . LEU A 1 522 ? -14.814 -3.951 21.520 1.00 98.00 522 LEU A O 1
ATOM 3816 N N . SER A 1 523 ? -12.952 -3.345 20.424 1.00 98.25 523 SER A N 1
ATOM 3817 C CA . SER A 1 523 ? -12.997 -1.949 20.871 1.00 98.25 523 SER A CA 1
ATOM 3818 C C . SER A 1 523 ? -14.307 -1.282 20.447 1.00 98.25 523 SER A C 1
ATOM 3820 O O . SER A 1 523 ? -14.981 -0.685 21.285 1.00 98.25 523 SER A O 1
ATOM 3822 N N . LEU A 1 524 ? -14.730 -1.432 19.185 1.00 97.94 524 LEU A N 1
ATOM 3823 C CA . LEU A 1 524 ? -16.012 -0.894 18.717 1.00 97.94 524 LEU A CA 1
ATOM 3824 C C . LEU A 1 524 ? -17.203 -1.525 19.456 1.00 97.94 524 LEU A C 1
ATOM 3826 O O . LEU A 1 524 ? -18.135 -0.813 19.844 1.00 97.94 524 LEU A O 1
ATOM 3830 N N . ALA A 1 525 ? -17.176 -2.842 19.683 1.00 97.88 525 ALA A N 1
ATOM 3831 C CA . ALA A 1 525 ? -18.211 -3.535 20.445 1.00 97.88 525 ALA A CA 1
ATOM 3832 C C . ALA A 1 525 ? -18.325 -2.977 21.872 1.00 97.88 525 ALA A C 1
ATOM 3834 O O . ALA A 1 525 ? -19.434 -2.727 22.342 1.00 97.88 525 ALA A O 1
ATOM 3835 N N . PHE A 1 526 ? -17.201 -2.696 22.532 1.00 98.31 526 PHE A N 1
ATOM 3836 C CA . PHE A 1 526 ? -17.174 -2.057 23.846 1.00 98.31 526 PHE A CA 1
ATOM 3837 C C . PHE A 1 526 ? -17.717 -0.634 23.838 1.00 98.31 526 PHE A C 1
ATOM 3839 O O . PHE A 1 526 ? -18.527 -0.290 24.703 1.00 98.31 526 PHE A O 1
ATOM 3846 N N . MET A 1 527 ? -17.345 0.173 22.843 1.00 98.19 527 MET A N 1
ATOM 3847 C CA . MET A 1 527 ? -17.900 1.517 22.682 1.00 98.19 527 MET A CA 1
ATOM 3848 C C . MET A 1 527 ? -19.425 1.461 22.578 1.00 98.19 527 MET A C 1
ATOM 3850 O O . MET A 1 527 ? -20.124 2.161 23.310 1.00 98.19 527 MET A O 1
ATOM 3854 N N . LEU A 1 528 ? -19.958 0.589 21.719 1.00 97.50 528 LEU A N 1
ATOM 3855 C CA . LEU A 1 528 ? -21.399 0.405 21.555 1.00 97.50 528 LEU A CA 1
ATOM 3856 C C . LEU A 1 528 ? -22.056 -0.133 22.831 1.00 97.50 528 LEU A C 1
ATOM 3858 O O . LEU A 1 528 ? -23.098 0.384 23.238 1.00 97.50 528 LEU A O 1
ATOM 3862 N N . ALA A 1 529 ? -21.450 -1.127 23.483 1.00 97.50 529 ALA A N 1
ATOM 3863 C CA . ALA A 1 529 ? -21.987 -1.762 24.681 1.00 97.50 529 ALA A CA 1
ATOM 3864 C C . ALA A 1 529 ? -22.130 -0.780 25.846 1.00 97.50 529 ALA A C 1
ATOM 3866 O O . ALA A 1 529 ? -23.191 -0.738 26.474 1.00 97.50 529 ALA A O 1
ATOM 3867 N N . LEU A 1 530 ? -21.109 0.043 26.094 1.00 96.94 530 LEU A N 1
ATOM 3868 C CA . LEU A 1 530 ? -21.157 1.068 27.134 1.00 96.94 530 LEU A CA 1
ATOM 3869 C C . LEU A 1 530 ? -22.121 2.194 26.758 1.00 96.94 530 LEU A C 1
ATOM 3871 O O . LEU A 1 530 ? -23.014 2.535 27.532 1.00 96.94 530 LEU A O 1
ATOM 3875 N N . ARG A 1 531 ? -22.010 2.738 25.540 1.00 95.62 531 ARG A N 1
ATOM 3876 C CA . ARG A 1 531 ? -22.833 3.875 25.101 1.00 95.62 531 ARG A CA 1
ATOM 3877 C C . ARG A 1 531 ? -24.315 3.538 25.055 1.00 95.62 531 ARG A C 1
ATOM 3879 O O . ARG A 1 531 ? -25.141 4.387 25.380 1.00 95.62 531 ARG A O 1
ATOM 3886 N N . ARG A 1 532 ? -24.667 2.302 24.703 1.00 95.25 532 ARG A N 1
ATOM 3887 C CA . ARG A 1 532 ? -26.053 1.813 24.660 1.00 95.25 532 ARG A CA 1
ATOM 3888 C C . ARG A 1 532 ? -26.488 1.090 25.932 1.00 95.25 532 ARG A C 1
ATOM 3890 O O . ARG A 1 532 ? -27.624 0.628 25.968 1.00 95.25 532 ARG A O 1
ATOM 3897 N N . ARG A 1 533 ? -25.624 1.019 26.953 1.00 94.19 533 ARG A N 1
ATOM 3898 C CA . ARG A 1 533 ? -25.878 0.356 28.242 1.00 94.19 533 ARG A CA 1
ATOM 3899 C C . ARG A 1 533 ? -26.389 -1.079 28.089 1.00 94.19 533 ARG A C 1
ATOM 3901 O O . ARG A 1 533 ? -27.318 -1.500 28.774 1.00 94.19 533 ARG A O 1
ATOM 3908 N N . LEU A 1 534 ? -25.787 -1.835 27.168 1.00 94.12 534 LEU A N 1
ATOM 3909 C CA . LEU A 1 534 ? -26.268 -3.170 26.798 1.00 94.12 534 LEU A CA 1
ATOM 3910 C C . LEU A 1 534 ? -26.218 -4.156 27.972 1.00 94.12 534 LEU A C 1
ATOM 3912 O O . LEU A 1 534 ? -27.166 -4.912 28.162 1.00 94.12 534 LEU A O 1
ATOM 3916 N N . LYS A 1 535 ? -25.154 -4.105 28.786 1.00 91.56 535 LYS A N 1
ATOM 3917 C CA . LYS A 1 535 ? -25.010 -4.931 29.997 1.00 91.56 535 LYS A CA 1
ATOM 3918 C C . LYS A 1 535 ? -26.154 -4.678 30.983 1.00 91.56 535 LYS A C 1
ATOM 3920 O O . LYS A 1 535 ? -26.784 -5.621 31.450 1.00 91.56 535 LYS A O 1
ATOM 3925 N N . ASP A 1 536 ? -26.454 -3.409 31.248 1.00 91.06 536 ASP A N 1
ATOM 3926 C CA . ASP A 1 536 ? -27.522 -3.022 32.174 1.00 91.06 536 ASP A CA 1
ATOM 3927 C C . ASP A 1 536 ? -28.901 -3.399 31.630 1.00 91.06 536 ASP A C 1
ATOM 3929 O O . ASP A 1 536 ? -29.764 -3.837 32.386 1.00 91.06 536 ASP A O 1
ATOM 3933 N N . ALA A 1 537 ? -29.110 -3.258 30.319 1.00 91.81 537 ALA A N 1
ATOM 3934 C CA . ALA A 1 537 ? -30.358 -3.634 29.668 1.00 91.81 537 ALA A CA 1
ATOM 3935 C C . ALA A 1 537 ? -30.616 -5.147 29.714 1.00 91.81 537 ALA A C 1
ATOM 3937 O O . ALA A 1 537 ? -31.733 -5.557 30.037 1.00 91.81 537 ALA A O 1
ATOM 3938 N N . ASP A 1 538 ? -29.597 -5.973 29.459 1.00 92.25 538 ASP A N 1
ATOM 3939 C CA . ASP A 1 538 ? -29.698 -7.429 29.626 1.00 92.25 538 ASP A CA 1
ATOM 3940 C C . ASP A 1 538 ? -29.962 -7.798 31.096 1.00 92.25 538 ASP A C 1
ATOM 3942 O O . ASP A 1 538 ? -30.905 -8.536 31.395 1.00 92.25 538 ASP A O 1
ATOM 3946 N N . ALA A 1 539 ? -29.206 -7.210 32.031 1.00 90.19 539 ALA A N 1
ATOM 3947 C CA . ALA A 1 539 ? -29.379 -7.453 33.461 1.00 90.19 539 ALA A CA 1
ATOM 3948 C C . ALA A 1 539 ? -30.779 -7.051 33.957 1.00 90.19 539 ALA A C 1
ATOM 3950 O O . ALA A 1 539 ? -31.408 -7.799 34.708 1.00 90.19 539 ALA A O 1
ATOM 3951 N N . PHE A 1 540 ? -31.307 -5.912 33.498 1.00 90.81 540 PHE A N 1
ATOM 3952 C CA . PHE A 1 540 ? -32.635 -5.421 33.865 1.00 90.81 540 PHE A CA 1
ATOM 3953 C C . PHE A 1 540 ? -33.738 -6.418 33.507 1.00 90.81 540 PHE A C 1
ATOM 3955 O O . PHE A 1 540 ? -34.661 -6.621 34.301 1.00 90.81 540 PHE A O 1
ATOM 3962 N N . LEU A 1 541 ? -33.645 -7.063 32.339 1.00 89.31 541 LEU A N 1
ATOM 3963 C CA . LEU A 1 541 ? -34.616 -8.071 31.906 1.00 89.31 541 LEU A CA 1
ATOM 3964 C C . LEU A 1 541 ? -34.530 -9.357 32.739 1.00 89.31 541 LEU A C 1
ATOM 3966 O O . LEU A 1 541 ? -35.553 -10.007 32.953 1.00 89.31 541 LEU A O 1
ATOM 3970 N N . ARG A 1 542 ? -33.347 -9.690 33.268 1.00 90.00 542 ARG A N 1
ATOM 3971 C CA . ARG A 1 542 ? -33.123 -10.859 34.138 1.00 90.00 542 ARG A CA 1
ATOM 3972 C C . ARG A 1 542 ? -33.515 -10.636 35.601 1.00 90.00 542 ARG A C 1
ATOM 3974 O O . ARG A 1 542 ? -33.563 -11.606 36.355 1.00 90.00 542 ARG A O 1
ATOM 3981 N N . LEU A 1 543 ? -33.812 -9.400 36.018 1.00 87.81 543 LEU A N 1
ATOM 3982 C CA . LEU A 1 543 ? -34.318 -9.134 37.368 1.00 87.81 543 LEU A CA 1
ATOM 3983 C C . LEU A 1 543 ? -35.634 -9.888 37.606 1.00 87.81 543 LEU A C 1
ATOM 3985 O O . LEU A 1 543 ? -36.543 -9.874 36.767 1.00 87.81 543 LEU A O 1
ATOM 3989 N N . SER A 1 544 ? -35.746 -10.520 38.772 1.00 83.19 544 SER A N 1
ATOM 3990 C CA . SER A 1 544 ? -36.961 -11.208 39.208 1.00 83.19 544 SER A CA 1
ATOM 3991 C C . SER A 1 544 ? -38.125 -10.231 39.399 1.00 83.19 544 SER A C 1
ATOM 3993 O O . SER A 1 544 ? -37.921 -9.122 39.890 1.00 83.19 544 SER A O 1
ATOM 3995 N N . GLY A 1 545 ? -39.352 -10.674 39.103 1.00 80.62 545 GLY A N 1
ATOM 3996 C CA . GLY A 1 545 ? -40.573 -9.951 39.477 1.00 80.62 545 GLY A CA 1
ATOM 3997 C C . GLY A 1 545 ? -41.189 -9.055 38.402 1.00 80.62 545 GLY A C 1
ATOM 3998 O O . GLY A 1 545 ? -41.913 -8.132 38.755 1.00 80.62 545 GLY A O 1
ATOM 3999 N N . GLY A 1 546 ? -40.930 -9.297 37.113 1.00 80.25 546 GLY A N 1
ATOM 4000 C CA . GLY A 1 546 ? -41.791 -8.728 36.072 1.00 80.25 546 GLY A CA 1
ATOM 4001 C C . GLY A 1 546 ? -42.638 -9.776 35.379 1.00 80.25 546 GLY A C 1
ATOM 4002 O O . GLY A 1 546 ? -42.235 -10.928 35.230 1.00 80.25 546 GLY A O 1
ATOM 4003 N N . GLU A 1 547 ? -43.809 -9.324 34.963 1.00 82.88 547 GLU A N 1
ATOM 4004 C CA . GLU A 1 547 ? -44.823 -10.114 34.285 1.00 82.88 547 GLU A CA 1
ATOM 4005 C C . GLU A 1 547 ? -44.873 -9.738 32.802 1.00 82.88 547 GLU A C 1
ATOM 4007 O O . GLU A 1 547 ? -44.497 -8.629 32.402 1.00 82.88 547 GLU A O 1
ATOM 4012 N N . GLU A 1 548 ? -45.332 -10.672 31.972 1.00 84.06 548 GLU A N 1
ATOM 4013 C CA . GLU A 1 548 ? -45.605 -10.394 30.565 1.00 84.06 548 GLU A CA 1
ATOM 4014 C C . GLU A 1 548 ? -46.625 -9.248 30.453 1.00 84.06 548 GLU A C 1
ATOM 4016 O O . GLU A 1 548 ? -47.670 -9.261 31.100 1.00 84.06 548 GLU A O 1
ATOM 4021 N N . GLY A 1 549 ? -46.313 -8.230 29.648 1.00 87.06 549 GLY A N 1
ATOM 4022 C CA . GLY A 1 549 ? -47.186 -7.069 29.464 1.00 87.06 549 GLY A CA 1
ATOM 4023 C C . GLY A 1 549 ? -47.066 -5.966 30.525 1.00 87.06 549 GLY A C 1
ATOM 4024 O O . GLY A 1 549 ? -47.808 -4.986 30.437 1.00 87.06 549 GLY A O 1
ATOM 4025 N N . ASP A 1 550 ? -46.126 -6.050 31.479 1.00 89.44 550 ASP A N 1
ATOM 4026 C CA . ASP A 1 550 ? -45.846 -4.954 32.423 1.00 89.44 550 ASP A CA 1
ATOM 4027 C C . ASP A 1 550 ? -45.189 -3.747 31.716 1.00 89.44 550 ASP A C 1
ATOM 4029 O O . ASP A 1 550 ? -43.970 -3.532 31.724 1.00 89.44 550 ASP A O 1
ATOM 4033 N N . MET A 1 551 ? -46.033 -2.913 31.105 1.00 89.12 551 MET A N 1
ATOM 4034 C CA . MET A 1 551 ? -45.621 -1.680 30.432 1.00 89.12 551 MET A CA 1
ATOM 4035 C C . MET A 1 551 ? -45.074 -0.625 31.405 1.00 89.12 551 MET A C 1
ATOM 4037 O O . MET A 1 551 ? -44.350 0.274 30.978 1.00 89.12 551 MET A O 1
ATOM 4041 N N . GLY A 1 552 ? -45.367 -0.732 32.707 1.00 88.31 552 GLY A N 1
ATOM 4042 C CA . GLY A 1 552 ? -44.790 0.130 33.738 1.00 88.31 552 GLY A CA 1
ATOM 4043 C C . GLY A 1 552 ? -43.309 -0.176 33.960 1.00 88.31 552 GLY A C 1
ATOM 4044 O O . GLY A 1 552 ? -42.483 0.741 33.980 1.00 88.31 552 GLY A O 1
ATOM 4045 N N . ARG A 1 553 ? -42.948 -1.463 34.040 1.00 89.06 553 ARG A N 1
ATOM 4046 C CA . ARG A 1 553 ? -41.549 -1.918 34.062 1.00 89.06 553 ARG A CA 1
ATOM 4047 C C . ARG A 1 553 ? -40.812 -1.523 32.784 1.00 89.06 553 ARG A C 1
ATOM 4049 O O . ARG A 1 553 ? -39.696 -1.017 32.883 1.00 89.06 553 ARG A O 1
ATOM 4056 N N . MET A 1 554 ? -41.434 -1.666 31.612 1.00 87.88 554 MET A N 1
ATOM 4057 C CA . MET A 1 554 ? -40.842 -1.191 30.350 1.00 87.88 554 MET A CA 1
ATOM 4058 C C . MET A 1 554 ? -40.653 0.331 30.321 1.00 87.88 554 MET A C 1
ATOM 4060 O O . MET A 1 554 ? -39.625 0.817 29.855 1.00 87.88 554 MET A O 1
ATOM 4064 N N . GLY A 1 555 ? -41.601 1.095 30.871 1.00 89.06 555 GLY A N 1
ATOM 4065 C CA . GLY A 1 555 ? -41.473 2.543 31.032 1.00 89.06 555 GLY A CA 1
ATOM 4066 C C . GLY A 1 555 ? -40.282 2.937 31.911 1.00 89.06 555 GLY A C 1
ATOM 4067 O O . GLY A 1 555 ? -39.518 3.823 31.528 1.00 89.06 555 GLY A O 1
ATOM 4068 N N . ARG A 1 556 ? -40.073 2.241 33.042 1.00 88.69 556 ARG A N 1
ATOM 4069 C CA . ARG A 1 556 ? -38.876 2.420 33.886 1.00 88.69 556 ARG A CA 1
ATOM 4070 C C . ARG A 1 556 ? -37.597 2.102 33.118 1.00 88.69 556 ARG A C 1
ATOM 4072 O O . ARG A 1 556 ? -36.688 2.921 33.124 1.00 88.69 556 ARG A O 1
ATOM 4079 N N . ALA A 1 557 ? -37.562 0.992 32.378 1.00 88.75 557 ALA A N 1
ATOM 4080 C CA . ALA A 1 557 ? -36.419 0.632 31.537 1.00 88.75 557 ALA A CA 1
ATOM 4081 C C . ALA A 1 557 ? -36.071 1.749 30.535 1.00 88.75 557 ALA A C 1
ATOM 4083 O O . ALA A 1 557 ? -34.924 2.174 30.445 1.00 88.75 557 ALA A O 1
ATOM 4084 N N . HIS A 1 558 ? -37.067 2.286 29.822 1.00 88.94 558 HIS A N 1
ATOM 4085 C CA . HIS A 1 558 ? -36.877 3.378 28.859 1.00 88.94 558 HIS A CA 1
ATOM 4086 C C . HIS A 1 558 ? -36.455 4.711 29.490 1.00 88.94 558 HIS A C 1
ATOM 4088 O O . HIS A 1 558 ? -35.919 5.568 28.782 1.00 88.94 558 HIS A O 1
ATOM 4094 N N . ALA A 1 559 ? -36.734 4.920 30.777 1.00 89.25 559 ALA A N 1
ATOM 4095 C CA . ALA A 1 559 ? -36.308 6.104 31.513 1.00 89.25 559 ALA A CA 1
ATOM 4096 C C . ALA A 1 559 ? -34.888 5.932 32.067 1.00 89.25 559 ALA A C 1
ATOM 4098 O O . ALA A 1 559 ? -34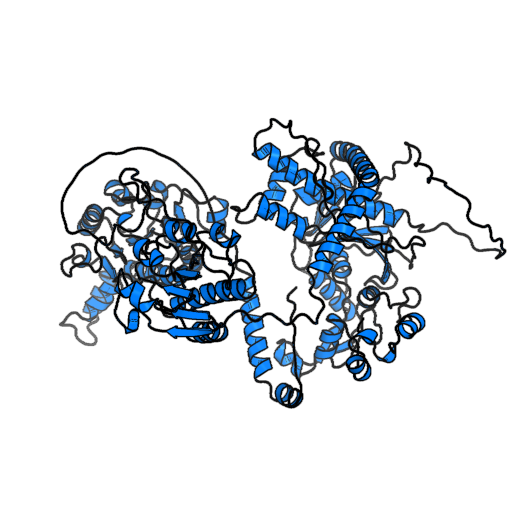.040 6.800 31.868 1.00 89.25 559 ALA A O 1
ATOM 4099 N N . GLU A 1 560 ? -34.628 4.802 32.721 1.00 89.56 560 GLU A N 1
ATOM 4100 C CA . GLU A 1 560 ? -33.393 4.533 33.451 1.00 89.56 560 GLU A CA 1
ATOM 4101 C C . GLU A 1 560 ? -32.249 4.116 32.533 1.00 89.56 560 GLU A C 1
ATOM 4103 O O . GLU A 1 560 ? -31.119 4.462 32.837 1.00 89.56 560 GLU A O 1
ATOM 4108 N N . LEU A 1 561 ? -32.505 3.424 31.415 1.00 91.25 561 LEU A N 1
ATOM 4109 C CA . LEU A 1 561 ? -31.484 2.813 30.547 1.00 91.25 561 LEU A CA 1
ATOM 4110 C C . LEU A 1 561 ? -31.250 3.583 29.239 1.00 91.25 561 LEU A C 1
ATOM 4112 O O . LEU A 1 561 ? -30.838 3.014 28.227 1.00 91.25 561 LEU A O 1
ATOM 4116 N N . ARG A 1 562 ? -31.521 4.892 29.231 1.00 91.44 562 ARG A N 1
ATOM 4117 C CA . ARG A 1 562 ? -31.261 5.737 28.058 1.00 91.44 562 ARG A CA 1
ATOM 4118 C C . ARG A 1 562 ? -29.769 5.770 27.738 1.00 91.44 562 ARG A C 1
ATOM 4120 O O . ARG A 1 562 ? -28.973 6.302 28.506 1.00 91.44 562 ARG A O 1
ATOM 4127 N N . GLY A 1 563 ? -29.415 5.206 26.588 1.00 92.56 563 GLY A N 1
ATOM 4128 C CA . GLY A 1 563 ? -28.069 5.267 26.033 1.00 92.56 563 GLY A CA 1
ATOM 4129 C C . GLY A 1 563 ? -27.830 6.502 25.162 1.00 92.56 563 GLY A C 1
ATOM 4130 O O . GLY A 1 563 ? -28.733 7.295 24.895 1.00 92.56 563 GLY A O 1
ATOM 4131 N N . ARG A 1 564 ? -26.597 6.623 24.679 1.00 94.44 564 ARG A N 1
ATOM 4132 C CA . ARG A 1 564 ? -26.137 7.615 23.706 1.00 94.44 564 ARG A CA 1
ATOM 4133 C C . ARG A 1 564 ? -25.709 6.922 22.414 1.00 94.44 564 ARG A C 1
ATOM 4135 O O . ARG A 1 564 ? -25.240 5.787 22.429 1.00 94.44 564 ARG A O 1
ATOM 4142 N N . GLU A 1 565 ? -25.843 7.618 21.296 1.00 94.44 565 GLU A N 1
ATOM 4143 C CA . GLU A 1 565 ? -25.383 7.141 19.989 1.00 94.44 565 GLU A CA 1
ATOM 4144 C C . GLU A 1 565 ? -23.888 7.423 19.790 1.00 94.44 565 GLU A C 1
ATOM 4146 O O . GLU A 1 565 ? -23.318 8.252 20.503 1.00 94.44 565 GLU A O 1
ATOM 4151 N N . LEU A 1 566 ? -23.255 6.728 18.837 1.00 95.88 566 LEU A N 1
ATOM 4152 C CA . LEU A 1 566 ? -21.929 7.110 18.330 1.00 95.88 566 LEU A CA 1
ATOM 4153 C C . LEU A 1 566 ? -22.017 8.208 17.260 1.00 95.88 566 LEU A C 1
ATOM 4155 O O . LEU A 1 566 ? -21.072 8.980 17.101 1.00 95.88 566 LEU A O 1
ATOM 4159 N N . TRP A 1 567 ? -23.152 8.311 16.566 1.00 95.38 567 TRP A N 1
ATOM 4160 C CA . TRP A 1 567 ? -23.397 9.377 15.602 1.00 95.38 567 TRP A CA 1
ATOM 4161 C C . TRP A 1 567 ? -23.342 10.747 16.279 1.00 95.38 567 TRP A C 1
ATOM 4163 O O . TRP A 1 567 ? -23.959 10.958 17.325 1.00 95.38 567 TRP A O 1
ATOM 4173 N N . GLY A 1 568 ? -22.551 11.657 15.707 1.00 90.81 568 GLY A N 1
ATOM 4174 C CA . GLY A 1 568 ? -22.320 12.992 16.258 1.00 90.81 568 GLY A CA 1
ATOM 4175 C C . GLY A 1 568 ? -21.527 13.021 17.570 1.00 90.81 568 GLY A C 1
ATOM 4176 O O . GLY A 1 568 ? -21.377 14.094 18.150 1.00 90.81 568 GLY A O 1
ATOM 4177 N N . SER A 1 569 ? -21.028 11.878 18.054 1.00 96.88 569 SER A N 1
ATOM 4178 C CA . SER A 1 569 ? -20.137 11.832 19.217 1.00 96.88 569 SER A CA 1
ATOM 4179 C C . SER A 1 569 ? -18.685 12.071 18.821 1.00 96.88 569 SER A C 1
ATOM 4181 O O . SER A 1 569 ? -18.291 11.775 17.691 1.00 96.88 569 SER A O 1
ATOM 4183 N N . THR A 1 570 ? -17.886 12.566 19.760 1.00 98.50 570 THR A N 1
ATOM 4184 C CA . THR A 1 570 ? -16.435 12.679 19.589 1.00 98.50 570 THR A CA 1
ATOM 4185 C C . THR A 1 570 ? -15.752 11.452 20.185 1.00 98.50 570 THR A C 1
ATOM 4187 O O . THR A 1 570 ? -15.917 11.173 21.376 1.00 98.50 570 THR A O 1
ATOM 4190 N N . VAL A 1 571 ? -14.971 10.733 19.378 1.00 98.69 571 VAL A N 1
ATOM 4191 C CA . VAL A 1 571 ? -14.164 9.586 19.810 1.00 98.69 571 VAL A CA 1
ATOM 4192 C C . VAL A 1 571 ? -12.686 9.947 19.712 1.00 98.69 571 VAL A C 1
ATOM 4194 O O . VAL A 1 571 ? -12.182 10.242 18.631 1.00 98.69 571 VAL A O 1
ATOM 4197 N N . GLY A 1 572 ? -12.003 9.916 20.850 1.00 98.62 572 GLY A N 1
ATOM 4198 C CA . GLY A 1 572 ? -10.571 10.131 20.963 1.00 98.62 572 GLY A CA 1
ATOM 4199 C C . GLY A 1 572 ? -9.807 8.814 20.954 1.00 98.62 572 GLY A C 1
ATOM 4200 O O . GLY A 1 572 ? -10.041 7.953 21.801 1.00 98.62 572 GLY A O 1
ATOM 4201 N N . LEU A 1 573 ? -8.875 8.662 20.020 1.00 98.62 573 LEU A N 1
ATOM 4202 C CA . LEU A 1 573 ? -7.952 7.537 19.932 1.00 98.62 573 LEU A CA 1
ATOM 4203 C C . LEU A 1 573 ? -6.577 7.962 20.458 1.00 98.62 573 LEU A C 1
ATOM 4205 O O . LEU A 1 573 ? -5.950 8.876 19.924 1.00 98.62 573 LEU A O 1
ATOM 4209 N N . VAL A 1 574 ? -6.109 7.294 21.510 1.00 98.25 574 VAL A N 1
ATOM 4210 C CA . VAL A 1 574 ? -4.761 7.490 22.053 1.00 98.25 574 VAL A CA 1
ATOM 4211 C C . VAL A 1 574 ? -3.855 6.424 21.451 1.00 98.25 574 VAL A C 1
ATOM 4213 O O . VAL A 1 574 ? -3.937 5.252 21.823 1.00 98.25 574 VAL A O 1
ATOM 4216 N N . GLY A 1 575 ? -3.017 6.834 20.504 1.00 95.25 575 GLY A N 1
ATOM 4217 C CA . GLY A 1 575 ? -2.245 5.946 19.639 1.00 95.25 575 GLY A CA 1
ATOM 4218 C C . GLY A 1 575 ? -2.965 5.618 18.325 1.00 95.25 575 GLY A C 1
ATOM 4219 O O . GLY A 1 575 ? -4.100 5.136 18.313 1.00 95.25 575 GLY A O 1
ATOM 4220 N N . LEU A 1 576 ? -2.278 5.819 17.203 1.00 94.50 576 LEU A N 1
ATOM 4221 C CA . LEU A 1 576 ? -2.729 5.465 15.858 1.00 94.50 576 LEU A CA 1
ATOM 4222 C C . LEU A 1 576 ? -1.787 4.409 15.257 1.00 94.50 576 LEU A C 1
ATOM 4224 O O . LEU A 1 576 ? -1.294 4.544 14.147 1.00 94.50 576 LEU A O 1
ATOM 4228 N N . GLY A 1 577 ? -1.516 3.336 16.002 1.00 89.50 577 GLY A N 1
ATOM 4229 C CA . GLY A 1 577 ? -0.828 2.146 15.487 1.00 89.50 577 GLY A CA 1
ATOM 4230 C C . GLY A 1 577 ? -1.753 1.245 14.656 1.00 89.50 577 GLY A C 1
ATOM 4231 O O . GLY A 1 577 ? -2.881 1.619 14.335 1.00 89.50 577 GLY A O 1
ATOM 4232 N N . ALA A 1 578 ? -1.326 0.013 14.354 1.00 90.62 578 ALA A N 1
ATOM 4233 C CA . ALA A 1 578 ? -2.113 -0.935 13.547 1.00 90.62 578 ALA A CA 1
ATOM 4234 C C . ALA A 1 578 ? -3.567 -1.116 14.045 1.00 90.62 578 ALA A C 1
ATOM 4236 O O . ALA A 1 578 ? -4.499 -1.104 13.245 1.00 90.62 578 ALA A O 1
ATOM 4237 N N . VAL A 1 579 ? -3.770 -1.225 15.367 1.00 94.62 579 VAL A N 1
ATOM 4238 C CA . VAL A 1 579 ? -5.110 -1.327 15.979 1.00 94.62 579 VAL A CA 1
ATOM 4239 C C . VAL A 1 579 ? -5.881 -0.010 15.855 1.00 94.62 579 VAL A C 1
ATOM 4241 O O . VAL A 1 579 ? -7.014 -0.014 15.382 1.00 94.62 579 VAL A O 1
ATOM 4244 N N . GLY A 1 580 ? -5.277 1.120 16.246 1.00 95.94 580 GLY A N 1
ATOM 4245 C CA . GLY A 1 580 ? -5.946 2.429 16.238 1.00 95.94 580 GLY A CA 1
ATOM 4246 C C . GLY A 1 580 ? -6.448 2.826 14.847 1.00 95.94 580 GLY A C 1
ATOM 4247 O O . GLY A 1 580 ? -7.554 3.343 14.704 1.00 95.94 580 GLY A O 1
ATOM 4248 N N . ARG A 1 581 ? -5.686 2.485 13.804 1.00 94.69 581 ARG A N 1
ATOM 4249 C CA . ARG A 1 581 ? -6.045 2.706 12.394 1.00 94.69 581 ARG A CA 1
ATOM 4250 C C . ARG A 1 581 ? -7.259 1.883 11.968 1.00 94.69 581 ARG A C 1
ATOM 4252 O O . ARG A 1 581 ? -8.190 2.401 11.349 1.00 94.69 581 ARG A O 1
ATOM 4259 N N . GLU A 1 582 ? -7.299 0.611 12.358 1.00 96.00 582 GLU A N 1
ATOM 4260 C CA . GLU A 1 582 ? -8.443 -0.265 12.093 1.00 96.00 582 GLU A CA 1
ATOM 4261 C C . GLU A 1 582 ? -9.692 0.124 12.910 1.00 96.00 582 GLU A C 1
ATOM 4263 O O . GLU A 1 582 ? -10.811 -0.058 12.416 1.00 96.00 582 GLU A O 1
ATOM 4268 N N . VAL A 1 583 ? -9.527 0.714 14.103 1.00 97.81 583 VAL A N 1
ATOM 4269 C CA . VAL A 1 583 ? -10.621 1.321 14.886 1.00 97.81 583 VAL A CA 1
ATOM 4270 C C . VAL A 1 583 ? -11.161 2.575 14.196 1.00 97.81 583 VAL A C 1
ATOM 4272 O O . VAL A 1 583 ? -12.369 2.667 13.971 1.00 97.81 583 VAL A O 1
ATOM 4275 N N . ALA A 1 584 ? -10.294 3.506 13.785 1.00 95.62 584 ALA A N 1
ATOM 4276 C CA . ALA A 1 584 ? -10.693 4.728 13.080 1.00 95.62 584 ALA A CA 1
ATOM 4277 C C . ALA A 1 584 ? -11.503 4.414 11.808 1.00 95.62 584 ALA A C 1
ATOM 4279 O O . ALA A 1 584 ? -12.608 4.925 11.604 1.00 95.62 584 ALA A O 1
ATOM 4280 N N . LYS A 1 585 ? -11.010 3.465 11.003 1.00 93.62 585 LYS A N 1
ATOM 4281 C CA . LYS A 1 585 ? -11.675 2.972 9.788 1.00 93.62 585 LYS A CA 1
ATOM 4282 C C . LYS A 1 585 ? -13.088 2.442 10.044 1.00 93.62 585 LYS A C 1
ATOM 4284 O O . LYS A 1 585 ? -13.979 2.664 9.224 1.00 93.62 585 LYS A O 1
ATOM 4289 N N . ARG A 1 586 ? -13.307 1.751 11.166 1.00 94.75 586 ARG A N 1
ATOM 4290 C CA . ARG A 1 586 ? -14.618 1.209 11.561 1.00 94.75 586 ARG A CA 1
ATOM 4291 C C . ARG A 1 586 ? -15.560 2.262 12.125 1.00 94.75 586 ARG A C 1
ATOM 4293 O O . ARG A 1 586 ? -16.769 2.114 11.978 1.00 94.75 586 ARG A O 1
ATOM 4300 N N . LEU A 1 587 ? -15.032 3.310 12.753 1.00 95.00 587 LEU A N 1
ATOM 4301 C CA . LEU A 1 587 ? -15.832 4.393 13.326 1.00 95.00 587 LEU A CA 1
ATOM 4302 C C . LEU A 1 587 ? -16.333 5.387 12.275 1.00 95.00 587 LEU A C 1
ATOM 4304 O O . LEU A 1 587 ? -17.406 5.964 12.454 1.00 95.00 587 LEU A O 1
ATOM 4308 N N . ARG A 1 588 ? -15.615 5.555 11.159 1.00 86.19 588 ARG A N 1
ATOM 4309 C CA . ARG A 1 588 ? -15.976 6.510 10.099 1.00 86.19 588 ARG A CA 1
ATOM 4310 C C . ARG A 1 588 ? -17.440 6.388 9.618 1.00 86.19 588 ARG A C 1
ATOM 4312 O O . ARG A 1 588 ? -18.123 7.412 9.577 1.00 86.19 588 ARG A O 1
ATOM 4319 N N . PRO A 1 589 ? -17.991 5.194 9.311 1.00 91.38 589 PRO A N 1
ATOM 4320 C CA . PRO A 1 589 ? -19.386 5.060 8.878 1.00 91.38 589 PRO A CA 1
ATOM 4321 C C . PRO A 1 589 ? -20.433 5.385 9.956 1.00 91.38 589 PRO A C 1
ATOM 4323 O O . PRO A 1 589 ? -21.595 5.589 9.616 1.00 91.38 589 PRO A O 1
ATOM 4326 N N . PHE A 1 590 ? -20.053 5.450 11.238 1.00 92.12 590 PHE A N 1
ATOM 4327 C CA . PHE A 1 590 ? -20.963 5.834 12.323 1.00 92.12 590 PHE A CA 1
ATOM 4328 C C . PHE A 1 590 ? -21.177 7.351 12.409 1.00 92.12 590 PHE A C 1
ATOM 4330 O O . PHE A 1 590 ? -22.036 7.790 13.170 1.00 92.12 590 PHE A O 1
ATOM 4337 N N . GLY A 1 591 ? -20.433 8.160 11.642 1.00 88.44 591 GLY A N 1
ATOM 4338 C CA . GLY A 1 591 ? -20.539 9.621 11.676 1.00 88.44 591 GLY A CA 1
ATOM 4339 C C . GLY A 1 591 ? -20.061 10.230 12.998 1.00 88.44 591 GLY A C 1
ATOM 4340 O O . GLY A 1 591 ? -20.611 11.239 13.439 1.00 88.44 591 GLY A O 1
ATOM 4341 N N . ALA A 1 592 ? -19.092 9.587 13.653 1.00 93.62 592 ALA A N 1
ATOM 4342 C CA . ALA A 1 592 ? -18.391 10.135 14.808 1.00 93.62 592 ALA A CA 1
ATOM 4343 C C . ALA A 1 592 ? -17.283 11.102 14.357 1.00 93.62 592 ALA A C 1
ATOM 4345 O O . ALA A 1 592 ? -16.664 10.896 13.313 1.00 93.62 592 ALA A O 1
ATOM 4346 N N . THR A 1 593 ? -17.007 12.124 15.162 1.00 96.50 593 THR A N 1
ATOM 4347 C CA . THR A 1 593 ? -15.818 12.971 15.006 1.00 96.50 593 THR A CA 1
ATOM 4348 C C . THR A 1 593 ? -14.631 12.256 15.636 1.00 96.50 593 THR A C 1
ATOM 4350 O O . THR A 1 593 ? -14.696 11.898 16.812 1.00 96.50 593 THR A O 1
ATOM 4353 N N . LEU A 1 594 ? -13.552 12.052 14.882 1.00 97.62 594 LEU A N 1
ATOM 4354 C CA . LEU A 1 594 ? -12.364 11.355 15.369 1.00 97.62 594 LEU A CA 1
ATOM 4355 C C . LEU A 1 594 ? -11.274 12.347 15.765 1.00 97.62 594 LEU A C 1
ATOM 4357 O O . LEU A 1 594 ? -10.880 13.190 14.962 1.00 97.62 594 LEU A O 1
ATOM 4361 N N . LEU A 1 595 ? -10.780 12.214 16.993 1.00 98.19 595 LEU A N 1
ATOM 4362 C CA . LEU A 1 595 ? -9.582 12.895 17.477 1.00 98.19 595 LEU A CA 1
ATOM 4363 C C . LEU A 1 595 ? -8.486 11.859 17.694 1.00 98.19 595 LEU A C 1
ATOM 4365 O O . LEU A 1 595 ? -8.762 10.765 18.182 1.00 98.19 595 LEU A O 1
ATOM 4369 N N . VAL A 1 596 ? -7.248 12.203 17.372 1.00 98.31 596 VAL A N 1
ATOM 4370 C CA . VAL A 1 596 ? -6.083 11.350 17.611 1.00 98.31 596 VAL A CA 1
ATOM 4371 C C . VAL A 1 596 ? -5.076 12.118 18.448 1.00 98.31 596 VAL A C 1
ATOM 4373 O O . VAL A 1 596 ? -4.775 13.267 18.143 1.00 98.31 596 VAL A O 1
ATOM 4376 N N . ALA A 1 597 ? -4.540 11.470 19.479 1.00 97.50 597 ALA A N 1
ATOM 4377 C CA . ALA A 1 597 ? -3.348 11.925 20.180 1.00 97.50 597 ALA A CA 1
ATOM 4378 C C . ALA A 1 597 ? -2.289 10.829 20.078 1.00 97.50 597 ALA A C 1
ATOM 4380 O O . ALA A 1 597 ? -2.425 9.755 20.670 1.00 97.50 597 ALA A O 1
ATOM 4381 N N . ASP A 1 598 ? -1.253 11.100 19.297 1.00 94.50 598 ASP A N 1
ATOM 4382 C CA . ASP A 1 598 ? -0.100 10.227 19.140 1.00 94.50 598 ASP A CA 1
ATOM 4383 C C . ASP A 1 598 ? 1.107 11.102 18.755 1.00 94.50 598 ASP A C 1
ATOM 4385 O O . ASP A 1 598 ? 1.047 11.781 17.727 1.00 94.50 598 ASP A O 1
ATOM 4389 N N . PRO A 1 599 ? 2.179 11.151 19.571 1.00 88.00 599 PRO A N 1
ATOM 4390 C CA . PRO A 1 599 ? 3.377 11.931 19.247 1.00 88.00 599 PRO A CA 1
ATOM 4391 C C . PRO A 1 599 ? 4.138 11.346 18.052 1.00 88.00 599 PRO A C 1
ATOM 4393 O O . PRO A 1 599 ? 5.032 11.993 17.508 1.00 88.00 599 PRO A O 1
ATOM 4396 N N . HIS A 1 600 ? 3.778 10.126 17.652 1.00 84.94 600 HIS A N 1
ATOM 4397 C CA . HIS A 1 600 ? 4.329 9.411 16.529 1.00 84.94 600 HIS A CA 1
ATOM 4398 C C . HIS A 1 600 ? 3.376 9.401 15.321 1.00 84.94 600 HIS A C 1
ATOM 4400 O O . HIS A 1 600 ? 3.288 8.394 14.620 1.00 84.94 600 HIS A O 1
ATOM 4406 N N . VAL A 1 601 ? 2.612 10.467 15.070 1.00 79.81 601 VAL A N 1
ATOM 4407 C CA . VAL A 1 601 ? 1.696 10.547 13.917 1.00 79.81 601 VAL A CA 1
ATOM 4408 C C . VAL A 1 601 ? 1.711 11.942 13.304 1.00 79.81 601 VAL A C 1
ATOM 4410 O O . VAL A 1 601 ? 1.504 12.919 14.017 1.00 79.81 601 VAL A O 1
ATOM 4413 N N . THR A 1 602 ? 1.869 12.023 11.976 1.00 78.62 602 THR A N 1
ATOM 4414 C CA . THR A 1 602 ? 1.809 13.302 11.254 1.00 78.62 602 THR A CA 1
ATOM 4415 C C . THR A 1 602 ? 0.365 13.767 11.084 1.00 78.62 602 THR A C 1
ATOM 4417 O O . THR A 1 602 ? -0.578 12.966 11.077 1.00 78.62 602 THR A O 1
ATOM 4420 N N . LEU A 1 603 ? 0.172 15.067 10.841 1.00 66.31 603 LEU A N 1
ATOM 4421 C CA . LEU A 1 603 ? -1.135 15.618 10.460 1.00 66.31 603 LEU A CA 1
ATOM 4422 C C . LEU A 1 603 ? -1.724 14.894 9.238 1.00 66.31 603 LEU A C 1
ATOM 4424 O O . LEU A 1 603 ? -2.924 14.625 9.189 1.00 66.31 603 LEU A O 1
ATOM 4428 N N . GLU A 1 604 ? -0.887 14.536 8.264 1.00 61.94 604 GLU A N 1
ATOM 4429 C CA . GLU A 1 604 ? -1.292 13.798 7.069 1.00 61.94 604 GLU A CA 1
ATOM 4430 C C . GLU A 1 604 ? -1.744 12.372 7.403 1.00 61.94 604 GLU A C 1
ATOM 4432 O O . GLU A 1 604 ? -2.747 11.918 6.859 1.00 61.94 604 GLU A O 1
ATOM 4437 N N . GLN A 1 605 ? -1.050 11.674 8.304 1.00 66.38 605 GLN A N 1
ATOM 4438 C CA . GLN A 1 605 ? -1.412 10.318 8.733 1.00 66.38 605 GLN A CA 1
ATOM 4439 C C . GLN A 1 605 ? -2.733 10.286 9.507 1.00 66.38 605 GLN A C 1
ATOM 4441 O O . GLN A 1 605 ? -3.537 9.381 9.304 1.00 66.38 605 GLN A O 1
ATOM 4446 N N . ALA A 1 606 ? -3.000 11.284 10.352 1.00 75.50 606 ALA A N 1
ATOM 4447 C CA . ALA A 1 606 ? -4.306 11.423 10.994 1.00 75.50 606 ALA A CA 1
ATOM 4448 C C . ALA A 1 606 ? -5.411 11.748 9.968 1.00 75.50 606 ALA A C 1
ATOM 4450 O O . ALA A 1 606 ? -6.495 11.162 10.004 1.00 75.50 606 ALA A O 1
ATOM 4451 N N . ALA A 1 607 ? -5.117 12.607 8.985 1.00 69.44 607 ALA A N 1
ATOM 4452 C CA . ALA A 1 607 ? -6.064 12.946 7.926 1.00 69.44 607 ALA A CA 1
ATOM 4453 C C . ALA A 1 607 ? -6.417 11.749 7.019 1.00 69.44 607 ALA A C 1
ATOM 4455 O O . ALA A 1 607 ? -7.545 11.674 6.534 1.00 69.44 607 ALA A O 1
ATOM 4456 N N . LEU A 1 608 ? -5.502 10.788 6.812 1.00 70.62 608 LEU A N 1
ATOM 4457 C CA . LEU A 1 608 ? -5.768 9.563 6.035 1.00 70.62 608 LEU A CA 1
ATOM 4458 C C . LEU A 1 608 ? -6.898 8.704 6.621 1.00 70.62 608 LEU A C 1
ATOM 4460 O O . LEU A 1 608 ? -7.547 7.963 5.878 1.00 70.62 608 LEU A O 1
ATOM 4464 N N . VAL A 1 609 ? -7.150 8.820 7.926 1.00 77.12 609 VAL A N 1
ATOM 4465 C CA . VAL A 1 609 ? -8.233 8.123 8.634 1.00 77.12 609 VAL A CA 1
ATOM 4466 C C . VAL A 1 609 ? -9.397 9.052 9.013 1.00 77.12 609 VAL A C 1
ATOM 4468 O O . VAL A 1 609 ? -10.226 8.682 9.842 1.00 77.12 609 VAL A O 1
ATOM 4471 N N . ASP A 1 610 ? -9.468 10.243 8.405 1.00 83.56 610 ASP A N 1
ATOM 4472 C CA . ASP A 1 610 ? -10.441 11.306 8.703 1.00 83.56 610 ASP A CA 1
ATOM 4473 C C . ASP A 1 610 ? -10.476 11.702 10.192 1.00 83.56 610 ASP A C 1
ATOM 4475 O O . ASP A 1 610 ? -11.539 11.996 10.746 1.00 83.56 610 ASP A O 1
ATOM 4479 N N . ALA A 1 611 ? -9.311 11.704 10.845 1.00 89.19 611 ALA A N 1
ATOM 4480 C CA . ALA A 1 611 ? -9.157 12.145 12.222 1.00 89.19 611 ALA A CA 1
ATOM 4481 C C . ALA A 1 611 ? -8.381 13.464 12.324 1.00 89.19 611 ALA A C 1
ATOM 4483 O O . ALA A 1 611 ? -7.488 13.759 11.530 1.00 89.19 611 ALA A O 1
ATOM 4484 N N . GLU A 1 612 ? -8.715 14.252 13.340 1.00 93.25 612 GLU A N 1
ATOM 4485 C CA . GLU A 1 612 ? -7.994 15.465 13.717 1.00 93.25 612 GLU A CA 1
ATOM 4486 C C . GLU A 1 612 ? -6.885 15.099 14.714 1.00 93.25 612 GLU A C 1
ATOM 4488 O O . GLU A 1 612 ? -7.167 14.571 15.792 1.00 93.25 612 GLU A O 1
ATOM 4493 N N . LEU A 1 613 ? -5.623 15.366 14.366 1.00 94.62 613 LEU A N 1
ATOM 4494 C CA . LEU A 1 613 ? -4.504 15.216 15.299 1.00 94.62 613 LEU A CA 1
ATOM 4495 C C . LEU A 1 613 ? -4.515 16.378 16.298 1.00 94.62 613 LEU A C 1
ATOM 4497 O O . LEU A 1 613 ? -4.432 17.541 15.902 1.00 94.62 613 LEU A O 1
ATOM 4501 N N . VAL A 1 614 ? -4.597 16.062 17.585 1.00 96.81 614 VAL A N 1
ATOM 4502 C CA . VAL A 1 614 ? -4.678 17.030 18.685 1.00 96.81 614 VAL A CA 1
ATOM 4503 C C . VAL A 1 614 ? -3.773 16.608 19.844 1.00 96.81 614 VAL A C 1
ATOM 4505 O O . VAL A 1 614 ? -3.287 15.479 19.910 1.00 96.81 614 VAL A O 1
ATOM 4508 N N . SER A 1 615 ? -3.549 17.515 20.798 1.00 97.31 615 SER A N 1
ATOM 4509 C CA . SER A 1 615 ? -2.864 17.158 22.048 1.00 97.31 615 SER A CA 1
ATOM 4510 C C . SER A 1 615 ? -3.696 16.178 22.887 1.00 97.31 615 SER A C 1
ATOM 4512 O O . SER A 1 615 ? -4.925 16.178 22.805 1.00 97.31 615 SER A O 1
ATOM 4514 N N . LEU A 1 616 ? -3.052 15.384 23.754 1.00 97.88 616 LEU A N 1
ATOM 4515 C CA . LEU A 1 616 ? -3.761 14.479 24.671 1.00 97.88 616 LEU A CA 1
ATOM 4516 C C . LEU A 1 616 ? -4.779 15.233 25.541 1.00 97.88 616 LEU A C 1
ATOM 4518 O O . LEU A 1 616 ? -5.925 14.813 25.645 1.00 97.88 616 LEU A O 1
ATOM 4522 N N . THR A 1 617 ? -4.396 16.378 26.108 1.00 97.94 617 THR A N 1
ATOM 4523 C CA . THR A 1 617 ? -5.295 17.228 26.908 1.00 97.94 617 THR A CA 1
ATOM 4524 C C . THR A 1 617 ? -6.530 17.661 26.119 1.00 97.94 617 THR A C 1
ATOM 4526 O O . THR A 1 617 ? -7.649 17.600 26.627 1.00 97.94 617 THR A O 1
ATOM 4529 N N . GLU A 1 618 ? -6.351 18.070 24.863 1.00 97.94 618 GLU A N 1
ATOM 4530 C CA . GLU A 1 618 ? -7.465 18.466 24.003 1.00 97.94 618 GLU A CA 1
ATOM 4531 C C . GLU A 1 618 ? -8.355 17.277 23.618 1.00 97.94 618 GLU A C 1
ATOM 4533 O O . GLU A 1 618 ? -9.584 17.397 23.631 1.00 97.94 618 GLU A O 1
ATOM 4538 N N . LEU A 1 619 ? -7.753 16.114 23.352 1.00 98.62 619 LEU A N 1
ATOM 4539 C CA . LEU A 1 619 ? -8.473 14.867 23.118 1.00 98.62 619 LEU A CA 1
ATOM 4540 C C . LEU A 1 619 ? -9.355 14.510 24.318 1.00 98.62 619 LEU A C 1
ATOM 4542 O O . LEU A 1 619 ? -10.549 14.275 24.134 1.00 98.62 619 LEU A O 1
ATOM 4546 N N . LEU A 1 620 ? -8.802 14.506 25.533 1.00 98.62 620 LEU A N 1
ATOM 4547 C CA . LEU A 1 620 ? -9.529 14.153 26.757 1.00 98.62 620 LEU A CA 1
ATOM 4548 C C . LEU A 1 620 ? -10.701 15.114 27.003 1.00 98.62 620 LEU A C 1
ATOM 4550 O O . LEU A 1 620 ? -11.829 14.666 27.206 1.00 98.62 620 LEU A O 1
ATOM 4554 N N . ALA A 1 621 ? -10.469 16.423 26.871 1.00 98.38 621 ALA A N 1
ATOM 4555 C CA . ALA A 1 621 ? -11.486 17.446 27.113 1.00 98.38 621 ALA A CA 1
ATOM 4556 C C . ALA A 1 621 ? -12.658 17.420 26.111 1.00 98.38 621 ALA A C 1
ATOM 4558 O O . ALA A 1 621 ? -13.777 17.823 26.443 1.00 98.38 621 ALA A O 1
ATOM 4559 N N . ARG A 1 622 ? -12.424 16.976 24.869 1.00 98.38 622 ARG A N 1
ATOM 4560 C CA . ARG A 1 622 ? -13.431 16.993 23.789 1.00 98.38 622 ARG A CA 1
ATOM 4561 C C . ARG A 1 622 ? -14.150 15.655 23.603 1.00 98.38 622 ARG A C 1
ATOM 4563 O O . ARG A 1 622 ? -15.268 15.651 23.078 1.00 98.38 622 ARG A O 1
ATOM 4570 N N . SER A 1 623 ? -13.537 14.547 24.011 1.00 98.69 623 SER A N 1
ATOM 4571 C CA . SER A 1 623 ? -14.005 13.197 23.686 1.00 98.69 623 SER A CA 1
ATOM 4572 C C . SER A 1 623 ? -15.126 12.714 24.599 1.00 98.69 623 SER A C 1
ATOM 4574 O O . SER A 1 623 ? -15.041 12.780 25.821 1.00 98.69 623 SER A O 1
ATOM 4576 N N . ASP A 1 624 ? -16.180 12.167 23.998 1.00 98.56 624 ASP A N 1
ATOM 4577 C CA . ASP A 1 624 ? -17.212 11.427 24.724 1.00 98.56 624 ASP A CA 1
ATOM 4578 C C . ASP A 1 624 ? -16.826 9.948 24.932 1.00 98.56 624 ASP A C 1
ATOM 4580 O O . ASP A 1 624 ? -17.438 9.243 25.738 1.00 98.56 624 ASP A O 1
ATOM 4584 N N . VAL A 1 625 ? -15.861 9.461 24.151 1.00 98.75 625 VAL A N 1
ATOM 4585 C CA . VAL A 1 625 ? -15.260 8.127 24.243 1.00 98.75 625 VAL A CA 1
ATOM 4586 C C . VAL A 1 625 ? -13.757 8.276 24.066 1.00 98.75 625 VAL A C 1
ATOM 4588 O O . VAL A 1 625 ? -13.335 8.858 23.072 1.00 98.75 625 VAL A O 1
ATOM 4591 N N . VAL A 1 626 ? -12.957 7.733 24.978 1.00 98.81 626 VAL A N 1
ATOM 4592 C CA . VAL A 1 626 ? -11.496 7.655 24.831 1.00 98.81 626 VAL A CA 1
ATOM 4593 C C . VAL A 1 626 ? -11.103 6.189 24.701 1.00 98.81 626 VAL A C 1
ATOM 4595 O O . VAL A 1 626 ? -11.526 5.369 25.510 1.00 98.81 626 VAL A O 1
ATOM 4598 N N . SER A 1 627 ? -10.322 5.850 23.680 1.00 98.69 627 SER A N 1
ATOM 4599 C CA . SER A 1 627 ? -9.887 4.482 23.392 1.00 98.69 627 SER A CA 1
ATOM 4600 C C . SER A 1 627 ? -8.372 4.400 23.311 1.00 98.69 627 SER A C 1
ATOM 4602 O O . SER A 1 627 ? -7.745 5.159 22.572 1.00 98.69 627 SER A O 1
ATOM 4604 N N . LEU A 1 628 ? -7.786 3.485 24.080 1.00 98.44 628 LEU A N 1
ATOM 4605 C CA . LEU A 1 628 ? -6.341 3.327 24.196 1.00 98.44 628 LEU A CA 1
ATOM 4606 C C . LEU A 1 628 ? -5.821 2.270 23.220 1.00 98.44 628 LEU A C 1
ATOM 4608 O O . LEU A 1 628 ? -6.253 1.116 23.246 1.00 98.44 628 LEU A O 1
ATOM 4612 N N . HIS A 1 629 ? -4.854 2.670 22.396 1.00 96.75 629 HIS A N 1
ATOM 4613 C CA . HIS A 1 629 ? -4.186 1.848 21.381 1.00 96.75 629 HIS A CA 1
ATOM 4614 C C . HIS A 1 629 ? -2.658 2.044 21.355 1.00 96.75 629 HIS A C 1
ATOM 4616 O O . HIS A 1 629 ? -1.987 1.513 20.470 1.00 96.75 629 HIS A O 1
ATOM 4622 N N . ALA A 1 630 ? -2.109 2.797 22.311 1.00 93.06 630 ALA A N 1
ATOM 4623 C CA . ALA A 1 630 ? -0.680 3.056 22.441 1.00 93.06 630 ALA A CA 1
ATOM 4624 C C . ALA A 1 630 ? 0.092 1.836 22.979 1.00 93.06 630 ALA A C 1
ATOM 4626 O O . ALA A 1 630 ? -0.435 1.018 23.737 1.00 93.06 630 ALA A O 1
ATOM 4627 N N . ALA A 1 631 ? 1.368 1.726 22.608 1.00 88.56 631 ALA A N 1
ATOM 4628 C CA . ALA A 1 631 ? 2.297 0.807 23.259 1.00 88.56 631 ALA A CA 1
ATOM 4629 C C . ALA A 1 631 ? 2.688 1.335 24.651 1.00 88.56 631 ALA A C 1
ATOM 4631 O O . ALA A 1 631 ? 2.610 2.537 24.906 1.00 88.56 631 ALA A O 1
ATOM 4632 N N . VAL A 1 632 ? 3.126 0.443 25.545 1.00 86.00 632 VAL A N 1
ATOM 4633 C CA . VAL A 1 632 ? 3.688 0.836 26.848 1.00 86.00 632 VAL A CA 1
ATOM 4634 C C . VAL A 1 632 ? 5.171 1.134 26.672 1.00 86.00 632 VAL A C 1
ATOM 4636 O O . VAL A 1 632 ? 5.946 0.240 26.341 1.00 86.00 632 VAL A O 1
ATOM 4639 N N . THR A 1 633 ? 5.544 2.379 26.929 1.00 85.50 633 THR A N 1
ATOM 4640 C CA . THR A 1 633 ? 6.913 2.882 27.013 1.00 85.50 633 THR A CA 1
ATOM 4641 C C . THR A 1 633 ? 7.137 3.467 28.408 1.00 85.50 633 THR A C 1
ATOM 4643 O O . THR A 1 633 ? 6.253 3.412 29.271 1.00 85.50 633 THR A O 1
ATOM 4646 N N . THR A 1 634 ? 8.320 4.024 28.661 1.00 84.44 634 THR A N 1
ATOM 4647 C CA . THR A 1 634 ? 8.583 4.759 29.905 1.00 84.44 634 THR A CA 1
ATOM 4648 C C . THR A 1 634 ? 7.667 5.983 30.026 1.00 84.44 634 THR A C 1
ATOM 4650 O O . THR A 1 634 ? 7.215 6.309 31.118 1.00 84.44 634 THR A O 1
ATOM 4653 N N . GLU A 1 635 ? 7.351 6.621 28.899 1.00 83.62 635 GLU A N 1
ATOM 4654 C CA . GLU A 1 635 ? 6.552 7.843 28.785 1.00 83.62 635 GLU A CA 1
ATOM 4655 C C . GLU A 1 635 ? 5.040 7.578 28.826 1.00 83.62 635 GLU A C 1
ATOM 4657 O O . GLU A 1 635 ? 4.287 8.438 29.273 1.00 83.62 635 GLU A O 1
ATOM 4662 N N . THR A 1 636 ? 4.577 6.411 28.359 1.00 90.12 636 THR A N 1
ATOM 4663 C CA . THR A 1 636 ? 3.140 6.070 28.320 1.00 90.12 636 THR A CA 1
ATOM 4664 C C . THR A 1 636 ? 2.683 5.196 29.489 1.00 90.12 636 THR A C 1
ATOM 4666 O O . THR A 1 636 ? 1.495 4.889 29.616 1.00 90.12 636 THR A O 1
ATOM 4669 N N . ARG A 1 637 ? 3.593 4.787 30.379 1.00 91.12 637 ARG A N 1
ATOM 4670 C CA . ARG A 1 637 ? 3.216 4.098 31.615 1.00 91.12 637 ARG A CA 1
ATOM 4671 C C . ARG A 1 637 ? 2.488 5.064 32.550 1.00 91.12 637 ARG A C 1
ATOM 4673 O O . ARG A 1 637 ? 3.030 6.098 32.920 1.00 91.12 637 ARG A O 1
ATOM 4680 N N . GLY A 1 638 ? 1.272 4.703 32.951 1.00 91.75 638 GLY A N 1
ATOM 4681 C CA . GLY A 1 638 ? 0.399 5.566 33.744 1.00 91.75 638 GLY A CA 1
ATOM 4682 C C . GLY A 1 638 ? -0.048 6.818 32.985 1.00 91.75 638 GLY A C 1
ATOM 4683 O O . GLY A 1 638 ? -0.319 7.831 33.619 1.00 91.75 638 GLY A O 1
ATOM 4684 N N . LEU A 1 639 ? -0.107 6.756 31.646 1.00 95.75 639 LEU A N 1
ATOM 4685 C CA . LEU A 1 639 ? -0.492 7.871 30.774 1.00 95.75 639 LEU A CA 1
ATOM 4686 C C . LEU A 1 639 ? -1.800 8.543 31.204 1.00 95.75 639 LEU A C 1
ATOM 4688 O O . LEU A 1 639 ? -1.912 9.761 31.109 1.00 95.75 639 LEU A O 1
ATOM 4692 N N . LEU A 1 640 ? -2.786 7.761 31.655 1.00 97.75 640 LEU A N 1
ATOM 4693 C CA . LEU A 1 640 ? -4.009 8.284 32.260 1.00 97.75 640 LEU A CA 1
ATOM 4694 C C . LEU A 1 640 ? -3.996 8.072 33.777 1.00 97.75 640 LEU A C 1
ATOM 4696 O O . LEU A 1 640 ? -4.355 6.997 34.262 1.00 97.75 640 LEU A O 1
ATOM 4700 N N . GLY A 1 641 ? -3.598 9.112 34.511 1.00 97.62 641 GLY A N 1
ATOM 4701 C CA . GLY A 1 641 ? -3.698 9.201 35.965 1.00 97.62 641 GLY A CA 1
ATOM 4702 C C . GLY A 1 641 ? -4.941 9.966 36.426 1.00 97.62 641 GLY A C 1
ATOM 4703 O O . GLY A 1 641 ? -5.838 10.290 35.647 1.00 97.62 641 GLY A O 1
ATOM 4704 N N . ALA A 1 642 ? -5.001 10.297 37.720 1.00 97.62 642 ALA A N 1
ATOM 4705 C CA . ALA A 1 642 ? -6.140 11.017 38.303 1.00 97.62 642 ALA A CA 1
ATOM 4706 C C . ALA A 1 642 ? -6.396 12.388 37.650 1.00 97.62 642 ALA A C 1
ATOM 4708 O O . ALA A 1 642 ? -7.549 12.790 37.489 1.00 97.62 642 ALA A O 1
ATOM 4709 N N . THR A 1 643 ? -5.335 13.099 37.259 1.00 97.81 643 THR A N 1
ATOM 4710 C CA . THR A 1 643 ? -5.436 14.417 36.619 1.00 97.81 643 THR A CA 1
ATOM 4711 C C . THR A 1 643 ? -6.029 14.307 35.219 1.00 97.81 643 THR A C 1
ATOM 4713 O O . THR A 1 643 ? -6.926 15.068 34.869 1.00 97.81 643 THR A O 1
ATOM 4716 N N . GLU A 1 644 ? -5.551 13.356 34.422 1.00 98.38 644 GLU A N 1
ATOM 4717 C CA . GLU A 1 644 ? -5.963 13.151 33.034 1.00 98.38 644 GLU A CA 1
ATOM 4718 C C . GLU A 1 644 ? -7.387 12.597 32.967 1.00 98.38 644 GLU A C 1
ATOM 4720 O O . GLU A 1 644 ? -8.204 13.077 32.182 1.00 98.38 644 GLU A O 1
ATOM 4725 N N . LEU A 1 645 ? -7.729 11.650 33.846 1.00 98.38 645 LEU A N 1
ATOM 4726 C CA . LEU A 1 645 ? -9.092 11.128 33.954 1.00 98.38 645 LEU A CA 1
ATOM 4727 C C . LEU A 1 645 ? -10.093 12.227 34.341 1.00 98.38 645 LEU A C 1
ATOM 4729 O O . LEU A 1 645 ? -11.209 12.215 33.837 1.00 98.38 645 LEU A O 1
ATOM 4733 N N . ALA A 1 646 ? -9.693 13.204 35.164 1.00 97.81 646 ALA A N 1
ATOM 4734 C CA . ALA A 1 646 ? -10.527 14.357 35.515 1.00 97.81 646 ALA A CA 1
ATOM 4735 C C . ALA A 1 646 ? -10.662 15.406 34.390 1.00 97.81 646 ALA A C 1
ATOM 4737 O O . ALA A 1 646 ? -11.532 16.274 34.464 1.00 97.81 646 ALA A O 1
ATOM 4738 N N . GLN A 1 647 ? -9.799 15.363 33.365 1.00 98.12 647 GLN A N 1
ATOM 4739 C CA . GLN A 1 647 ? -9.927 16.201 32.163 1.00 98.12 647 GLN A CA 1
ATOM 4740 C C . GLN A 1 647 ? -10.938 15.633 31.168 1.00 98.12 647 GLN A C 1
ATOM 4742 O O . GLN A 1 647 ? -11.372 16.355 30.269 1.00 98.12 647 GLN A O 1
ATOM 4747 N N . MET A 1 648 ? -11.309 14.357 31.303 1.00 98.62 648 MET A N 1
ATOM 4748 C CA . MET A 1 648 ? -12.359 13.767 30.485 1.00 98.62 648 MET A CA 1
ATOM 4749 C C . MET A 1 648 ? -13.709 14.431 30.774 1.00 98.62 648 MET A C 1
ATOM 4751 O O . MET A 1 648 ? -13.955 15.005 31.835 1.00 98.62 648 MET A O 1
ATOM 4755 N N . LYS A 1 649 ? -14.620 14.371 29.801 1.00 98.25 649 LYS A N 1
ATOM 4756 C CA . LYS A 1 649 ? -15.974 14.902 29.988 1.00 98.25 649 LYS A CA 1
ATOM 4757 C C . LYS A 1 649 ? -16.725 14.082 31.034 1.00 98.25 649 LYS A C 1
ATOM 4759 O O . LYS A 1 649 ? -16.642 12.856 31.048 1.00 98.25 649 LYS A O 1
ATOM 4764 N N . GLU A 1 650 ? -17.557 14.752 31.826 1.00 97.31 650 GLU A N 1
ATOM 4765 C CA . GLU A 1 650 ? -18.483 14.068 32.728 1.00 97.31 650 GLU A CA 1
ATOM 4766 C C . GLU A 1 650 ? -19.396 13.114 31.933 1.00 97.31 650 GLU A C 1
ATOM 4768 O O . GLU A 1 650 ? -20.029 13.495 30.941 1.00 97.31 650 GLU A O 1
ATOM 4773 N N . GLY A 1 651 ? -19.434 11.850 32.349 1.00 95.69 651 GLY A N 1
ATOM 4774 C CA . GLY A 1 651 ? -20.156 10.778 31.672 1.00 95.69 651 GLY A CA 1
ATOM 4775 C C . GLY A 1 651 ? -19.455 10.192 30.438 1.00 95.69 651 GLY A C 1
ATOM 4776 O O . GLY A 1 651 ? -20.062 9.358 29.761 1.00 95.69 651 GLY A O 1
ATOM 4777 N N . ALA A 1 652 ? -18.214 10.591 30.127 1.00 98.12 652 ALA A N 1
ATOM 4778 C CA . ALA A 1 652 ? -17.408 9.948 29.087 1.00 98.12 652 ALA A CA 1
ATOM 4779 C C . ALA A 1 652 ? -17.081 8.495 29.456 1.00 98.12 652 ALA A C 1
ATOM 4781 O O . ALA A 1 652 ? -17.134 8.105 30.625 1.00 98.12 652 ALA A O 1
ATOM 4782 N N . VAL A 1 653 ? -16.743 7.690 28.448 1.00 98.62 653 VAL A N 1
ATOM 4783 C CA . VAL A 1 653 ? -16.361 6.285 28.649 1.00 98.62 653 VAL A CA 1
ATOM 4784 C C . VAL A 1 653 ? -14.937 6.013 28.176 1.00 98.62 653 VAL A C 1
ATOM 4786 O O . VAL A 1 653 ? -14.506 6.563 27.162 1.00 98.62 653 VAL A O 1
ATOM 4789 N N . LEU A 1 654 ? -14.222 5.156 28.906 1.00 98.75 654 LEU A N 1
ATOM 4790 C CA . LEU A 1 654 ? -12.844 4.760 28.605 1.00 98.75 654 LEU A CA 1
ATOM 4791 C C . LEU A 1 654 ? -12.787 3.315 28.098 1.00 98.75 654 LEU A C 1
ATOM 4793 O O . LEU A 1 654 ? -13.356 2.420 28.714 1.00 98.75 654 LEU A O 1
ATOM 4797 N N . ILE A 1 655 ? -12.071 3.069 27.006 1.00 98.69 655 ILE A N 1
ATOM 4798 C CA . ILE A 1 655 ? -11.849 1.736 26.440 1.00 98.69 655 ILE A CA 1
ATOM 4799 C C . ILE A 1 655 ? -10.355 1.421 26.505 1.00 98.69 655 ILE A C 1
ATOM 4801 O O . ILE A 1 655 ? -9.548 2.142 25.919 1.00 98.69 655 ILE A O 1
ATOM 4805 N N . ASN A 1 656 ? -9.977 0.339 27.184 1.00 98.00 656 ASN A N 1
ATOM 4806 C CA . ASN A 1 656 ? -8.603 -0.151 27.209 1.00 98.00 656 ASN A CA 1
ATOM 4807 C C . ASN A 1 656 ? -8.532 -1.605 26.731 1.00 98.00 656 ASN A C 1
ATOM 4809 O O . ASN A 1 656 ? -8.798 -2.545 27.480 1.00 98.00 656 ASN A O 1
ATOM 4813 N N . THR A 1 657 ? -8.134 -1.768 25.471 1.00 96.44 657 THR A N 1
ATOM 4814 C CA . THR A 1 657 ? -7.793 -3.059 24.854 1.00 96.44 657 THR A CA 1
ATOM 4815 C C . THR A 1 657 ? -6.307 -3.141 24.493 1.00 96.44 657 THR A C 1
ATOM 4817 O O . THR A 1 657 ? -5.903 -4.003 23.715 1.00 96.44 657 THR A O 1
ATOM 4820 N N . ALA A 1 658 ? -5.494 -2.206 24.995 1.00 93.12 658 ALA A N 1
ATOM 4821 C CA . ALA A 1 658 ? -4.075 -2.112 24.682 1.00 93.12 658 ALA A CA 1
ATOM 4822 C C . ALA A 1 658 ? -3.238 -2.770 25.777 1.00 93.12 658 ALA A C 1
ATOM 4824 O O . ALA A 1 658 ? -2.777 -3.896 25.599 1.00 93.12 658 ALA A O 1
ATOM 4825 N N . ARG A 1 659 ? -3.019 -2.087 26.905 1.00 91.75 659 ARG A N 1
ATOM 4826 C CA . ARG A 1 659 ? -2.230 -2.587 28.041 1.00 91.75 659 ARG A CA 1
ATOM 4827 C C . ARG A 1 659 ? -2.718 -1.958 29.343 1.00 91.75 659 ARG A C 1
ATOM 4829 O O . ARG A 1 659 ? -3.010 -0.763 29.374 1.00 91.75 659 ARG A O 1
ATOM 4836 N N . ALA A 1 660 ? -2.750 -2.742 30.422 1.00 91.94 660 ALA A N 1
ATOM 4837 C CA . ALA A 1 660 ? -3.182 -2.263 31.737 1.00 91.94 660 ALA A CA 1
ATOM 4838 C C . ALA A 1 660 ? -2.317 -1.096 32.236 1.00 91.94 660 ALA A C 1
ATOM 4840 O O . ALA A 1 660 ? -2.840 -0.080 32.674 1.00 91.94 660 ALA A O 1
ATOM 4841 N N . ALA A 1 661 ? -1.001 -1.184 32.019 1.00 93.56 661 ALA A N 1
ATOM 4842 C CA . ALA A 1 661 ? -0.024 -0.190 32.458 1.00 93.56 661 ALA A CA 1
ATOM 4843 C C . ALA A 1 661 ? -0.179 1.219 31.845 1.00 93.56 661 ALA A C 1
ATOM 4845 O O . ALA A 1 661 ? 0.572 2.107 32.232 1.00 93.56 661 ALA A O 1
ATOM 4846 N N . LEU A 1 662 ? -1.096 1.448 30.896 1.00 95.19 662 LEU A N 1
ATOM 4847 C CA . LEU A 1 662 ? -1.383 2.785 30.352 1.00 95.19 662 LEU A CA 1
ATOM 4848 C C . LEU A 1 662 ? -2.247 3.644 31.287 1.00 95.19 662 LEU A C 1
ATOM 4850 O O . LEU A 1 662 ? -2.331 4.855 31.097 1.00 95.19 662 LEU A O 1
ATOM 4854 N N . VAL A 1 663 ? -2.922 3.033 32.260 1.00 96.75 663 VAL A N 1
ATOM 4855 C CA . VAL A 1 663 ? -3.872 3.711 33.147 1.00 96.75 663 VAL A CA 1
ATOM 4856 C C . VAL A 1 663 ? -3.477 3.435 34.590 1.00 96.75 663 VAL A C 1
ATOM 4858 O O . VAL A 1 663 ? -3.164 2.299 34.932 1.00 96.75 663 VAL A O 1
ATOM 4861 N N . ASP A 1 664 ? -3.514 4.458 35.440 1.00 96.69 664 ASP A N 1
ATOM 4862 C CA . ASP A 1 664 ? -3.496 4.252 36.888 1.00 96.69 664 ASP A CA 1
ATOM 4863 C C . ASP A 1 664 ? -4.837 3.632 37.304 1.00 96.69 664 ASP A C 1
ATOM 4865 O O . ASP A 1 664 ? -5.887 4.283 37.288 1.00 96.69 664 ASP A O 1
ATOM 4869 N N . GLU A 1 665 ? -4.810 2.346 37.649 1.00 94.56 665 GLU A N 1
ATOM 4870 C CA . GLU A 1 665 ? -6.011 1.589 37.981 1.00 94.56 665 GLU A CA 1
ATOM 4871 C C . GLU A 1 665 ? -6.754 2.165 39.195 1.00 94.56 665 GLU A C 1
ATOM 4873 O O . GLU A 1 665 ? -7.986 2.233 39.192 1.00 94.56 665 GLU A O 1
ATOM 4878 N N . ALA A 1 666 ? -6.030 2.630 40.216 1.00 95.81 666 ALA A N 1
ATOM 4879 C CA . ALA A 1 666 ? -6.646 3.203 41.408 1.00 95.81 666 ALA A CA 1
ATOM 4880 C C . ALA A 1 666 ? -7.369 4.514 41.070 1.00 95.81 666 ALA A C 1
ATOM 4882 O O . ALA A 1 666 ? -8.484 4.758 41.544 1.00 95.81 666 ALA A O 1
ATOM 4883 N N . ALA A 1 667 ? -6.770 5.332 40.202 1.00 97.69 667 ALA A N 1
ATOM 4884 C CA . ALA A 1 667 ? -7.405 6.541 39.697 1.00 97.69 667 ALA A CA 1
ATOM 4885 C C . ALA A 1 667 ? -8.645 6.231 38.839 1.00 97.69 667 ALA A C 1
ATOM 4887 O O . ALA A 1 667 ? -9.669 6.906 38.972 1.00 97.69 667 ALA A O 1
ATOM 4888 N N . LEU A 1 668 ? -8.587 5.185 38.007 1.00 97.94 668 LEU A N 1
ATOM 4889 C CA . LEU A 1 668 ? -9.724 4.735 37.203 1.00 97.94 668 LEU A CA 1
ATOM 4890 C C . LEU A 1 668 ? -10.896 4.277 38.079 1.00 97.94 668 LEU A C 1
ATOM 4892 O O . LEU A 1 668 ? -12.029 4.698 37.843 1.00 97.94 668 LEU A O 1
ATOM 4896 N N . VAL A 1 669 ? -10.633 3.466 39.109 1.00 97.88 669 VAL A N 1
ATOM 4897 C CA . VAL A 1 669 ? -11.652 3.033 40.080 1.00 97.88 669 VAL A CA 1
ATOM 4898 C C . VAL A 1 669 ? -12.324 4.247 40.722 1.00 97.88 669 VAL A C 1
ATOM 4900 O O . VAL A 1 669 ? -13.548 4.352 40.683 1.00 97.88 669 VAL A O 1
ATOM 4903 N N . ALA A 1 670 ? -11.548 5.214 41.218 1.00 97.81 670 ALA A N 1
ATOM 4904 C CA . ALA A 1 670 ? -12.095 6.418 41.844 1.00 97.81 670 ALA A CA 1
ATOM 4905 C C . ALA A 1 670 ? -12.940 7.273 40.871 1.00 97.81 670 ALA A C 1
ATOM 4907 O O . ALA A 1 670 ? -14.002 7.793 41.238 1.00 97.81 670 ALA A O 1
ATOM 4908 N N . ALA A 1 671 ? -12.508 7.409 39.613 1.00 98.06 671 ALA A N 1
ATOM 4909 C CA . ALA A 1 671 ? -13.243 8.148 38.583 1.00 98.06 671 ALA A CA 1
ATOM 4910 C C . ALA A 1 671 ? -14.578 7.473 38.206 1.00 98.06 671 ALA A C 1
ATOM 4912 O O . ALA A 1 671 ? -15.559 8.157 37.906 1.00 98.06 671 ALA A O 1
ATOM 4913 N N . LEU A 1 672 ? -14.634 6.140 38.256 1.00 98.19 672 LEU A N 1
ATOM 4914 C CA . LEU A 1 672 ? -15.844 5.357 37.998 1.00 98.19 672 LEU A CA 1
ATOM 4915 C C . LEU A 1 672 ? -16.797 5.335 39.200 1.00 98.19 672 LEU A C 1
ATOM 4917 O O . LEU A 1 672 ? -18.006 5.451 39.006 1.00 98.19 672 LEU A O 1
ATOM 4921 N N . GLU A 1 673 ? -16.276 5.215 40.424 1.00 97.50 673 GLU A N 1
ATOM 4922 C CA . GLU A 1 673 ? -17.063 5.227 41.668 1.00 97.50 673 GLU A CA 1
ATOM 4923 C C . GLU A 1 673 ? -17.712 6.588 41.931 1.00 97.50 673 GLU A C 1
ATOM 4925 O O . GLU A 1 673 ? -18.865 6.661 42.356 1.00 97.50 673 GLU A O 1
ATOM 4930 N N . SER A 1 674 ? -16.989 7.675 41.646 1.00 96.75 674 SER A N 1
ATOM 4931 C CA . SER A 1 674 ? -17.525 9.037 41.755 1.00 96.75 674 SER A CA 1
ATOM 4932 C C . SER A 1 674 ? -18.591 9.359 40.702 1.00 96.75 674 SER A C 1
ATOM 4934 O O . SER A 1 674 ? -19.306 10.350 40.845 1.00 96.75 674 SER A O 1
ATOM 4936 N N . GLY A 1 675 ? -18.705 8.541 39.649 1.00 95.06 675 GLY A N 1
ATOM 4937 C CA . GLY A 1 675 ? -19.604 8.769 38.519 1.00 95.06 675 GLY A CA 1
ATOM 4938 C C . GLY A 1 675 ? -19.113 9.827 37.528 1.00 95.06 675 GLY A C 1
ATOM 4939 O O . GLY A 1 675 ? -19.845 10.152 36.595 1.00 95.06 675 GLY A O 1
ATOM 4940 N N . HIS A 1 676 ? -17.891 10.351 37.697 1.00 97.25 676 HIS A N 1
ATOM 4941 C CA . HIS A 1 676 ? -17.298 11.274 36.730 1.00 97.25 676 HIS A CA 1
ATOM 4942 C C . HIS A 1 676 ? -17.164 10.609 35.356 1.00 97.25 676 HIS A C 1
ATOM 4944 O O . HIS A 1 676 ? -17.579 11.185 34.350 1.00 97.25 676 HIS A O 1
ATOM 4950 N N . LEU A 1 677 ? -16.670 9.366 35.314 1.00 98.00 677 LEU A N 1
ATOM 4951 C CA . LEU A 1 677 ? -16.743 8.533 34.118 1.00 98.00 677 LEU A CA 1
ATOM 4952 C C . LEU A 1 677 ? -18.043 7.730 34.096 1.00 98.00 677 LEU A C 1
ATOM 4954 O O . LEU A 1 677 ? -18.406 7.045 35.054 1.00 98.00 677 LEU A O 1
ATOM 4958 N N . GLY A 1 678 ? -18.720 7.764 32.949 1.00 95.06 678 GLY A N 1
ATOM 4959 C CA . GLY A 1 678 ? -19.959 7.023 32.718 1.00 95.06 678 GLY A CA 1
ATOM 4960 C C . GLY A 1 678 ? -19.748 5.510 32.630 1.00 95.06 678 GLY A C 1
ATOM 4961 O O . GLY A 1 678 ? -20.702 4.752 32.790 1.00 95.06 678 GLY A O 1
ATOM 4962 N N . GLY A 1 679 ? -18.510 5.068 32.398 1.00 97.56 679 GLY A N 1
ATOM 4963 C CA . GLY A 1 679 ? -18.122 3.663 32.409 1.00 97.56 679 GLY A CA 1
ATOM 4964 C C . GLY A 1 679 ? -16.752 3.404 31.792 1.00 97.56 679 GLY A C 1
ATOM 4965 O O . GLY A 1 679 ? -16.155 4.287 31.174 1.00 97.56 679 GLY A O 1
ATOM 4966 N N . ALA A 1 680 ? -16.265 2.176 31.938 1.00 98.44 680 ALA A N 1
ATOM 4967 C CA . ALA A 1 680 ? -15.030 1.727 31.306 1.00 98.44 680 ALA A CA 1
ATOM 4968 C C . ALA A 1 680 ? -15.161 0.305 30.756 1.00 98.44 680 ALA A C 1
ATOM 4970 O O . ALA A 1 680 ? -15.893 -0.516 31.307 1.00 98.44 680 ALA A O 1
ATOM 4971 N N . ALA A 1 681 ? -14.450 0.009 29.672 1.00 98.25 681 ALA A N 1
ATOM 4972 C CA . ALA A 1 681 ? -14.287 -1.343 29.166 1.00 98.25 681 ALA A CA 1
ATOM 4973 C C . ALA A 1 681 ? -12.810 -1.727 29.184 1.00 98.25 681 ALA A C 1
ATOM 4975 O O . ALA A 1 681 ? -11.992 -1.017 28.600 1.00 98.25 681 ALA A O 1
ATOM 4976 N N . VAL A 1 682 ? -12.477 -2.834 29.846 1.00 97.12 682 VAL A N 1
ATOM 4977 C CA . VAL A 1 682 ? -11.097 -3.298 30.036 1.00 97.12 682 VAL A CA 1
ATOM 4978 C C . VAL A 1 682 ? -10.943 -4.742 29.567 1.00 97.12 682 VAL A C 1
ATOM 4980 O O . VAL A 1 682 ? -11.666 -5.633 30.006 1.00 97.12 682 VAL A O 1
ATOM 4983 N N . ASP A 1 683 ? -10.001 -4.974 28.658 1.00 96.56 683 ASP A N 1
ATOM 4984 C CA . ASP A 1 683 ? -9.623 -6.325 28.216 1.00 96.56 683 ASP A CA 1
ATOM 4985 C C . ASP A 1 683 ? -8.328 -6.810 28.882 1.00 96.56 683 ASP A C 1
ATOM 4987 O O . ASP A 1 683 ? -8.004 -7.986 28.826 1.00 96.56 683 ASP A O 1
ATOM 4991 N N . VAL A 1 684 ? -7.585 -5.909 29.521 1.00 94.12 684 VAL A N 1
ATOM 4992 C CA . VAL A 1 684 ? -6.229 -6.141 30.031 1.00 94.12 684 VAL A CA 1
ATOM 4993 C C . VAL A 1 684 ? -6.136 -5.748 31.501 1.00 94.12 684 VAL A C 1
ATOM 4995 O O . VAL A 1 684 ? -6.706 -4.732 31.902 1.00 94.12 684 VAL A O 1
ATOM 4998 N N . PHE A 1 685 ? -5.396 -6.531 32.286 1.00 93.06 685 PHE A N 1
ATOM 4999 C CA . PHE A 1 685 ? -5.201 -6.325 33.729 1.00 93.06 685 PHE A CA 1
ATOM 5000 C C . PHE A 1 685 ? -3.711 -6.362 34.083 1.00 93.06 685 PHE A C 1
ATOM 5002 O O . PHE A 1 685 ? -2.910 -6.927 33.344 1.00 93.06 685 PHE A O 1
ATOM 5009 N N . GLU A 1 686 ? -3.307 -5.753 35.203 1.00 86.88 686 GLU A N 1
ATOM 5010 C CA . GLU A 1 686 ? -1.898 -5.811 35.632 1.00 86.88 686 GLU A CA 1
ATOM 5011 C C . GLU A 1 686 ? -1.454 -7.245 35.939 1.00 86.88 686 GLU A C 1
ATOM 5013 O O . GLU A 1 686 ? -0.344 -7.649 35.604 1.00 86.88 686 GLU A O 1
ATOM 5018 N N . THR A 1 687 ? -2.340 -8.018 36.572 1.00 86.44 687 THR A N 1
ATOM 5019 C CA . THR A 1 687 ? -2.162 -9.450 36.812 1.00 86.44 687 THR A CA 1
ATOM 5020 C C . THR A 1 687 ? -3.270 -10.210 36.104 1.00 86.44 687 THR A C 1
ATOM 5022 O O . THR A 1 687 ? -4.451 -10.024 36.404 1.00 86.44 687 THR A O 1
ATOM 5025 N N . GLU A 1 688 ? -2.884 -11.088 35.182 1.00 84.75 688 GLU A N 1
ATOM 5026 C CA . GLU A 1 688 ? -3.820 -11.857 34.370 1.00 84.75 688 GLU A CA 1
ATOM 5027 C C . GLU A 1 688 ? -3.747 -13.360 34.682 1.00 84.75 688 GLU A C 1
ATOM 5029 O O . GLU A 1 688 ? -2.651 -13.925 34.723 1.00 84.75 688 GLU A O 1
ATOM 5034 N N . PRO A 1 689 ? -4.900 -14.035 34.870 1.00 86.06 689 PRO A N 1
ATOM 5035 C CA . PRO A 1 689 ? -6.254 -13.473 34.958 1.00 86.06 689 PRO A CA 1
ATOM 5036 C C . PRO A 1 689 ? -6.488 -12.706 36.280 1.00 86.06 689 PRO A C 1
ATOM 5038 O O . PRO A 1 689 ? -5.895 -13.061 37.303 1.00 86.06 689 PRO A O 1
ATOM 5041 N N . PRO A 1 690 ? -7.384 -11.698 36.306 1.00 90.69 690 PRO A N 1
ATOM 5042 C CA . PRO A 1 690 ? -7.703 -10.986 37.539 1.00 90.69 690 PRO A CA 1
ATOM 5043 C C . PRO A 1 690 ? -8.466 -11.882 38.527 1.00 90.69 690 PRO A C 1
ATOM 5045 O O . PRO A 1 690 ? -9.191 -12.806 38.150 1.00 90.69 690 PRO A O 1
ATOM 5048 N N . SER A 1 691 ? -8.359 -11.567 39.819 1.00 92.69 691 SER A N 1
ATOM 5049 C CA . SER A 1 691 ? -9.193 -12.178 40.861 1.00 92.69 691 SER A CA 1
ATOM 5050 C C . SER A 1 691 ? -10.671 -11.830 40.658 1.00 92.69 691 SER A C 1
ATOM 5052 O O . SER A 1 691 ? -11.007 -10.711 40.283 1.00 92.69 691 SER A O 1
ATOM 5054 N N . SER A 1 692 ? -11.586 -12.730 41.026 1.00 91.00 692 SER A N 1
ATOM 5055 C CA . SER A 1 692 ? -13.031 -12.441 41.029 1.00 91.00 692 SER A CA 1
ATOM 5056 C C . SER A 1 692 ? -13.436 -11.290 41.964 1.00 91.00 692 SER A C 1
ATOM 5058 O O . SER A 1 692 ? -14.558 -10.804 41.883 1.00 91.00 692 SER A O 1
ATOM 5060 N N . HIS A 1 693 ? -12.540 -10.874 42.864 1.00 92.06 693 HIS A N 1
ATOM 5061 C CA . HIS A 1 693 ? -12.732 -9.767 43.807 1.00 92.06 693 HIS A CA 1
ATOM 5062 C C . HIS A 1 693 ? -12.043 -8.473 43.352 1.00 92.06 693 HIS A C 1
ATOM 5064 O O . HIS A 1 693 ? -11.898 -7.545 44.144 1.00 92.06 693 HIS A O 1
ATOM 5070 N N . HIS A 1 694 ? -11.557 -8.424 42.111 1.00 94.25 694 HIS A N 1
ATOM 5071 C CA . HIS A 1 694 ? -10.858 -7.262 41.578 1.00 94.25 694 HIS A CA 1
ATOM 5072 C C . HIS A 1 694 ? -11.773 -6.017 41.589 1.00 94.25 694 HIS A C 1
ATOM 5074 O O . HIS A 1 694 ? -12.912 -6.128 41.126 1.00 94.25 694 HIS A O 1
ATOM 5080 N N . PRO A 1 695 ? -11.316 -4.837 42.062 1.00 94.69 695 PRO A N 1
ATOM 5081 C CA . PRO A 1 695 ? -12.170 -3.659 42.261 1.00 94.69 695 PRO A CA 1
ATOM 5082 C C . PRO A 1 695 ? -12.978 -3.257 41.024 1.00 94.69 695 PRO A C 1
ATOM 5084 O O . PRO A 1 695 ? -14.189 -3.079 41.109 1.00 94.69 695 PRO A O 1
ATOM 5087 N N . LEU A 1 696 ? -12.338 -3.222 39.850 1.00 95.44 696 LEU A N 1
ATOM 5088 C CA . LEU A 1 696 ? -13.016 -2.926 38.582 1.00 95.44 696 LEU A CA 1
ATOM 5089 C C . LEU A 1 696 ? -14.184 -3.880 38.270 1.00 95.44 696 LEU A C 1
ATOM 5091 O O . LEU A 1 696 ? -15.173 -3.450 37.686 1.00 95.44 696 LEU A O 1
ATOM 5095 N N . LEU A 1 697 ? -14.116 -5.155 38.672 1.00 94.69 697 LEU A N 1
ATOM 5096 C CA . LEU A 1 697 ? -15.178 -6.134 38.402 1.00 94.69 697 LEU A CA 1
ATOM 5097 C C . LEU A 1 697 ? -16.402 -5.956 39.313 1.00 94.69 697 LEU A C 1
ATOM 5099 O O . LEU A 1 697 ? -17.486 -6.432 38.976 1.00 94.69 697 LEU A O 1
ATOM 5103 N N . ALA A 1 698 ? -16.246 -5.270 40.449 1.00 92.75 698 ALA A N 1
ATOM 5104 C CA . ALA A 1 698 ? -17.347 -4.957 41.356 1.00 92.75 698 ALA A CA 1
ATOM 5105 C C . ALA A 1 698 ? -18.197 -3.767 40.872 1.00 92.75 698 ALA A C 1
ATOM 5107 O O . ALA A 1 698 ? -19.328 -3.590 41.331 1.00 92.75 698 ALA A O 1
ATOM 5108 N N . LEU A 1 699 ? -17.674 -2.957 39.946 1.00 95.06 699 LEU A N 1
ATOM 5109 C CA . LEU A 1 699 ? -18.327 -1.740 39.478 1.00 95.06 699 LEU A CA 1
ATOM 5110 C C . LEU A 1 699 ? -19.371 -2.043 38.383 1.00 95.06 699 LEU A C 1
ATOM 5112 O O . LEU A 1 699 ? -19.066 -2.701 37.381 1.00 95.06 699 LEU A O 1
ATOM 5116 N N . PRO A 1 700 ? -20.622 -1.557 38.516 1.00 90.75 700 PRO A N 1
ATOM 5117 C CA . PRO A 1 700 ? -21.686 -1.864 37.558 1.00 90.75 700 PRO A CA 1
ATOM 5118 C C . PRO A 1 700 ? -21.415 -1.271 36.168 1.00 90.75 700 PRO A C 1
ATOM 5120 O O . PRO A 1 700 ? -21.710 -1.922 35.164 1.00 90.75 700 PRO A O 1
ATOM 5123 N N . ASN A 1 701 ? -20.775 -0.099 36.117 1.00 93.12 701 ASN A N 1
ATOM 5124 C CA . ASN A 1 701 ? -20.391 0.646 34.915 1.00 93.12 701 ASN A CA 1
ATOM 5125 C C . ASN A 1 701 ? -19.075 0.167 34.267 1.00 93.12 701 ASN A C 1
ATOM 5127 O O . ASN A 1 701 ? -18.549 0.846 33.384 1.00 93.12 701 ASN A O 1
ATOM 5131 N N . VAL A 1 702 ? -18.555 -1.000 34.660 1.00 96.94 702 VAL A N 1
ATOM 5132 C CA . VAL A 1 702 ? -17.397 -1.634 34.016 1.00 96.94 702 VAL A CA 1
ATOM 5133 C C . VAL A 1 702 ? -17.819 -2.846 33.188 1.00 96.94 702 VAL A C 1
ATOM 5135 O O . VAL A 1 702 ? -18.574 -3.713 33.641 1.00 96.94 702 VAL A O 1
ATOM 5138 N N . LEU A 1 703 ? -17.306 -2.925 31.963 1.00 97.00 703 LEU A N 1
ATOM 5139 C CA . LEU A 1 703 ? -17.333 -4.120 31.125 1.00 97.00 703 LEU A CA 1
ATOM 5140 C C . LEU A 1 703 ? -15.921 -4.710 31.073 1.00 97.00 703 LEU A C 1
ATOM 5142 O O . LEU A 1 703 ? -14.963 -3.988 30.831 1.00 97.00 703 LEU A O 1
ATOM 5146 N N . ALA A 1 704 ? -15.779 -6.009 31.313 1.00 95.81 704 ALA A N 1
ATOM 5147 C CA . ALA A 1 704 ? -14.470 -6.646 31.369 1.00 95.81 704 ALA A CA 1
ATOM 5148 C C . ALA A 1 704 ? -14.450 -7.964 30.601 1.00 95.81 704 ALA A C 1
ATOM 5150 O O . ALA A 1 704 ? -15.430 -8.715 30.627 1.00 95.81 704 ALA A O 1
ATOM 5151 N N . THR A 1 705 ? -13.322 -8.252 29.961 1.00 96.00 705 THR A N 1
ATOM 5152 C CA . THR A 1 705 ? -13.044 -9.518 29.272 1.00 96.00 705 THR A CA 1
ATOM 5153 C C . THR A 1 705 ? -11.660 -10.042 29.658 1.00 96.00 705 THR A C 1
ATOM 5155 O O . THR A 1 705 ? -10.796 -9.260 30.048 1.00 96.00 705 THR A O 1
ATOM 5158 N N . PRO A 1 706 ? -11.431 -11.366 29.604 1.00 92.81 706 PRO A N 1
ATOM 5159 C CA . PRO A 1 706 ? -10.165 -11.964 30.020 1.00 92.81 706 PRO A CA 1
ATOM 5160 C C . PRO A 1 706 ? -9.140 -11.961 28.871 1.00 92.81 706 PRO A C 1
ATOM 5162 O O . PRO A 1 706 ? -8.798 -13.027 28.362 1.00 92.81 706 PRO A O 1
ATOM 5165 N N . HIS A 1 707 ? -8.696 -10.780 28.431 1.00 91.31 707 HIS A N 1
ATOM 5166 C CA . HIS A 1 707 ? -7.695 -10.591 27.369 1.00 91.31 707 HIS A CA 1
ATOM 5167 C C . HIS A 1 707 ? -8.029 -11.317 26.058 1.00 91.31 707 HIS A C 1
ATOM 5169 O O . HIS A 1 707 ? -7.255 -12.108 25.515 1.00 91.31 707 HIS A O 1
ATOM 5175 N N . GLN A 1 708 ? -9.224 -11.052 25.535 1.00 90.56 708 GLN A N 1
ATOM 5176 C CA . GLN A 1 708 ? -9.768 -11.691 24.340 1.00 90.56 708 GLN A CA 1
ATOM 5177 C C . GLN A 1 708 ? -9.672 -10.847 23.069 1.00 90.56 708 GLN A C 1
ATOM 5179 O O . GLN A 1 708 ? -10.056 -11.339 22.011 1.00 90.56 708 GLN A O 1
ATOM 5184 N N . GLY A 1 709 ? -9.124 -9.630 23.109 1.00 89.94 709 GLY A N 1
ATOM 5185 C CA . GLY A 1 709 ? -9.050 -8.746 21.941 1.00 89.94 709 GLY A CA 1
ATOM 5186 C C . GLY A 1 709 ? -8.374 -9.381 20.728 1.00 89.94 709 GLY A C 1
ATOM 5187 O O . GLY A 1 709 ? -8.822 -9.200 19.602 1.00 89.94 709 GLY A O 1
ATOM 5188 N N . GLY A 1 710 ? -7.322 -10.174 20.942 1.00 88.69 710 GLY A N 1
ATOM 5189 C CA . GLY A 1 710 ? -6.675 -10.938 19.872 1.00 88.69 710 GLY A CA 1
ATOM 5190 C C . GLY A 1 710 ? -7.211 -12.356 19.671 1.00 88.69 710 GLY A C 1
ATOM 5191 O O . GLY A 1 710 ? -6.743 -13.049 18.772 1.00 88.69 710 GLY A O 1
ATOM 5192 N N . A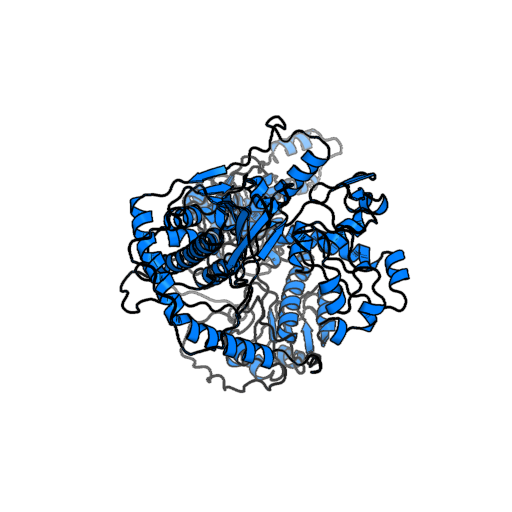SN A 1 711 ? -8.144 -12.821 20.500 1.00 89.25 711 ASN A N 1
ATOM 5193 C CA . ASN A 1 711 ? -8.552 -14.220 20.547 1.00 89.25 711 ASN A CA 1
ATOM 5194 C C . ASN A 1 711 ? -9.719 -14.509 19.590 1.00 89.25 711 ASN A C 1
ATOM 5196 O O . ASN A 1 711 ? -10.863 -14.665 20.011 1.00 89.25 711 ASN A O 1
ATOM 5200 N N . THR A 1 712 ? -9.417 -14.583 18.295 1.00 91.25 712 THR A N 1
ATOM 5201 C CA . THR A 1 712 ? -10.381 -14.916 17.231 1.00 91.25 712 THR A CA 1
ATOM 5202 C C . THR A 1 712 ? -9.858 -16.052 16.356 1.00 91.25 712 THR A C 1
ATOM 5204 O O . THR A 1 712 ? -8.663 -16.353 16.375 1.00 91.25 712 THR A O 1
ATOM 5207 N N . VAL A 1 713 ? -10.748 -16.686 15.589 1.00 90.00 713 VAL A N 1
ATOM 5208 C CA . VAL A 1 713 ? -10.383 -17.764 14.654 1.00 90.00 713 VAL A CA 1
ATOM 5209 C C . VAL A 1 713 ? -9.512 -17.211 13.519 1.00 90.00 713 VAL A C 1
ATOM 5211 O O . VAL A 1 713 ? -8.529 -17.825 13.116 1.00 90.00 713 VAL A O 1
ATOM 5214 N N . GLU A 1 714 ? -9.821 -16.005 13.049 1.00 93.50 714 GLU A N 1
ATOM 5215 C CA . GLU A 1 714 ? -9.151 -15.319 11.943 1.00 93.50 714 GLU A CA 1
ATOM 5216 C C . GLU A 1 714 ? -7.697 -14.965 12.268 1.00 93.50 714 GLU A C 1
ATOM 5218 O O . GLU A 1 714 ? -6.840 -14.939 11.389 1.00 93.50 714 GLU A O 1
ATOM 5223 N N . VAL A 1 715 ? -7.379 -14.730 13.541 1.00 92.12 715 VAL A N 1
ATOM 5224 C CA . VAL A 1 715 ? -6.012 -14.405 13.959 1.00 92.12 715 VAL A CA 1
ATOM 5225 C C . VAL A 1 715 ? -5.044 -15.570 13.733 1.00 92.12 715 VAL A C 1
ATOM 5227 O O . VAL A 1 715 ? -3.895 -15.317 13.359 1.00 92.12 715 VAL A O 1
ATOM 5230 N N . ALA A 1 716 ? -5.501 -16.819 13.878 1.00 91.44 716 ALA A N 1
ATOM 5231 C CA . ALA A 1 716 ? -4.715 -18.001 13.515 1.00 91.44 716 ALA A CA 1
ATOM 5232 C C . ALA A 1 716 ? -4.406 -18.026 12.005 1.00 91.44 716 ALA A C 1
ATOM 5234 O O . ALA A 1 716 ? -3.279 -18.332 11.613 1.00 91.44 716 ALA A O 1
ATOM 5235 N N . VAL A 1 717 ? -5.365 -17.602 11.169 1.00 91.94 717 VAL A N 1
ATOM 5236 C CA . VAL A 1 717 ? -5.190 -17.468 9.710 1.00 91.94 717 VAL A CA 1
ATOM 5237 C C . VAL A 1 717 ? -4.159 -16.395 9.374 1.00 91.94 717 VAL A C 1
ATOM 5239 O O . VAL A 1 717 ? -3.243 -16.622 8.582 1.00 91.94 717 VAL A O 1
ATOM 5242 N N . HIS A 1 718 ? -4.273 -15.217 9.994 1.00 92.69 718 HIS A N 1
ATOM 5243 C CA . HIS A 1 718 ? -3.372 -14.098 9.724 1.00 92.69 718 HIS A CA 1
ATOM 5244 C C . HIS A 1 718 ? -1.920 -14.429 10.090 1.00 92.69 718 HIS A C 1
ATOM 5246 O O . HIS A 1 718 ? -1.008 -14.161 9.308 1.00 92.69 718 HIS A O 1
ATOM 5252 N N . GLN A 1 719 ? -1.694 -15.021 11.267 1.00 93.75 719 GLN A N 1
ATOM 5253 C CA . GLN A 1 719 ? -0.342 -15.356 11.714 1.00 93.75 719 GLN A CA 1
ATOM 5254 C C . GLN A 1 719 ? 0.250 -16.537 10.942 1.00 93.75 719 GLN A C 1
ATOM 5256 O O . GLN A 1 719 ? 1.419 -16.475 10.567 1.00 93.75 719 GLN A O 1
ATOM 5261 N N . GLY A 1 720 ? -0.556 -17.562 10.643 1.00 93.62 720 GLY A N 1
ATOM 5262 C CA . GLY A 1 720 ? -0.140 -18.688 9.809 1.00 93.62 720 GLY A CA 1
ATOM 5263 C C . GLY A 1 720 ? 0.290 -18.233 8.413 1.00 93.62 720 GLY A C 1
ATOM 5264 O O . GLY A 1 720 ? 1.397 -18.552 7.980 1.00 93.62 720 GLY A O 1
ATOM 5265 N N . SER A 1 721 ? -0.516 -17.384 7.767 1.00 92.88 721 SER A N 1
ATOM 5266 C CA . SER A 1 721 ? -0.233 -16.855 6.426 1.00 92.88 721 SER A CA 1
ATOM 5267 C C . SER A 1 721 ? 1.086 -16.077 6.358 1.00 92.88 721 SER A C 1
ATOM 5269 O O . SER A 1 721 ? 1.866 -16.262 5.423 1.00 92.88 721 SER A O 1
ATOM 5271 N N . LEU A 1 722 ? 1.360 -15.222 7.353 1.00 94.56 722 LEU A N 1
ATOM 5272 C CA . LEU A 1 722 ? 2.606 -14.447 7.427 1.00 94.56 722 LEU A CA 1
ATOM 5273 C C . LEU A 1 722 ? 3.827 -15.360 7.611 1.00 94.56 722 LEU A C 1
ATOM 5275 O O . LEU A 1 722 ? 4.806 -15.234 6.875 1.00 94.56 722 LEU A O 1
ATOM 5279 N N . VAL A 1 723 ? 3.748 -16.319 8.540 1.00 96.44 723 VAL A N 1
ATOM 5280 C CA . VAL A 1 723 ? 4.841 -17.268 8.808 1.00 96.44 723 VAL A CA 1
ATOM 5281 C C . VAL A 1 723 ? 5.123 -18.152 7.593 1.00 96.44 723 VAL A C 1
ATOM 5283 O O . VAL A 1 723 ? 6.281 -18.325 7.215 1.00 96.44 723 VAL A O 1
ATOM 5286 N N . VAL A 1 724 ? 4.082 -18.682 6.944 1.00 96.00 724 VAL A N 1
ATOM 5287 C CA . VAL A 1 724 ? 4.208 -19.497 5.726 1.00 96.00 724 VAL A CA 1
ATOM 5288 C C . VAL A 1 724 ? 4.865 -18.707 4.604 1.00 96.00 724 VAL A C 1
ATOM 5290 O O . VAL A 1 724 ? 5.769 -19.226 3.948 1.00 96.00 724 VAL A O 1
ATOM 5293 N N . ALA A 1 725 ? 4.439 -17.462 4.378 1.00 93.56 725 ALA A N 1
ATOM 5294 C CA . ALA A 1 725 ? 4.989 -16.628 3.317 1.00 93.56 725 ALA A CA 1
ATOM 5295 C C . ALA A 1 725 ? 6.501 -16.408 3.493 1.00 93.56 725 ALA A C 1
ATOM 5297 O O . ALA A 1 725 ? 7.260 -16.576 2.533 1.00 93.56 725 ALA A O 1
ATOM 5298 N N . ASP A 1 726 ? 6.944 -16.100 4.713 1.00 95.19 726 ASP A N 1
ATOM 5299 C CA . ASP A 1 726 ? 8.355 -15.848 5.011 1.00 95.19 726 ASP A CA 1
ATOM 5300 C C . ASP A 1 726 ? 9.199 -17.127 5.020 1.00 95.19 726 ASP A C 1
ATOM 5302 O O . ASP A 1 726 ? 10.274 -17.152 4.417 1.00 95.19 726 ASP A O 1
ATOM 5306 N N . LEU A 1 727 ? 8.697 -18.231 5.582 1.00 94.44 727 LEU A N 1
ATOM 5307 C CA . LEU A 1 727 ? 9.388 -19.523 5.508 1.00 94.44 727 LEU A CA 1
ATOM 5308 C C . LEU A 1 727 ? 9.507 -20.029 4.067 1.00 94.44 727 LEU A C 1
ATOM 5310 O O . LEU A 1 727 ? 10.557 -20.542 3.680 1.00 94.44 727 LEU A O 1
ATOM 5314 N N . ALA A 1 728 ? 8.471 -19.855 3.242 1.00 91.12 728 ALA A N 1
ATOM 5315 C CA . ALA A 1 728 ? 8.510 -20.241 1.836 1.00 91.12 728 ALA A CA 1
ATOM 5316 C C . ALA A 1 728 ? 9.505 -19.387 1.031 1.00 91.12 728 ALA A C 1
ATOM 5318 O O . ALA A 1 728 ? 10.178 -19.920 0.147 1.00 91.12 728 ALA A O 1
ATOM 5319 N N . ARG A 1 729 ? 9.628 -18.085 1.336 1.00 90.25 729 ARG A N 1
ATOM 5320 C CA . ARG A 1 729 ? 10.683 -17.212 0.787 1.00 90.25 729 ARG A CA 1
ATOM 5321 C C . ARG A 1 729 ? 12.065 -17.740 1.156 1.00 90.25 729 ARG A C 1
ATOM 5323 O O . ARG A 1 729 ? 12.865 -18.033 0.268 1.00 90.25 729 ARG A O 1
ATOM 5330 N N . MET A 1 730 ? 12.299 -17.981 2.443 1.00 91.31 730 MET A N 1
ATOM 5331 C CA . MET A 1 730 ? 13.576 -18.504 2.931 1.00 91.31 730 MET A CA 1
ATOM 5332 C C . MET A 1 730 ? 13.917 -19.871 2.327 1.00 91.31 730 MET A C 1
ATOM 5334 O O . MET A 1 730 ? 15.073 -20.123 1.991 1.00 91.31 730 MET A O 1
ATOM 5338 N N . ALA A 1 731 ? 12.934 -20.754 2.128 1.00 86.75 731 ALA A N 1
ATOM 5339 C CA . ALA A 1 731 ? 13.131 -22.052 1.479 1.00 86.75 731 ALA A CA 1
ATOM 5340 C C . ALA A 1 731 ? 13.548 -21.933 -0.002 1.00 86.75 731 ALA A C 1
ATOM 5342 O O . ALA A 1 731 ? 14.222 -22.823 -0.523 1.00 86.75 731 ALA A O 1
ATOM 5343 N N . ARG A 1 732 ? 13.190 -20.832 -0.678 1.00 83.56 732 ARG A N 1
ATOM 5344 C CA . ARG A 1 732 ? 13.636 -20.503 -2.045 1.00 83.56 732 ARG A CA 1
ATOM 5345 C C . ARG A 1 732 ? 14.953 -19.718 -2.093 1.00 83.56 732 ARG A C 1
ATOM 5347 O O . ARG A 1 732 ? 15.421 -19.411 -3.184 1.00 83.56 732 ARG A O 1
ATOM 5354 N N . GLY A 1 733 ? 15.557 -19.417 -0.942 1.00 82.25 733 GLY A N 1
ATOM 5355 C CA . GLY A 1 733 ? 16.754 -18.574 -0.849 1.00 82.25 733 GLY A CA 1
ATOM 5356 C C . GLY A 1 733 ? 16.465 -17.073 -0.960 1.00 82.25 733 GLY A C 1
ATOM 5357 O O . GLY A 1 733 ? 17.380 -16.292 -1.205 1.00 82.25 733 GLY A O 1
ATOM 5358 N N . GLU A 1 734 ? 15.206 -16.663 -0.798 1.00 84.56 734 GLU A N 1
ATOM 5359 C CA . GLU A 1 734 ? 14.782 -15.261 -0.764 1.00 84.56 734 GLU A CA 1
ATOM 5360 C C . GLU A 1 734 ? 14.764 -14.744 0.685 1.00 8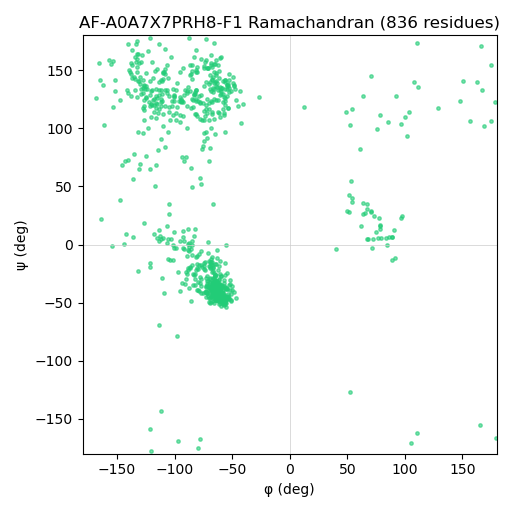4.56 734 GLU A C 1
ATOM 5362 O O . GLU A 1 734 ? 14.521 -15.504 1.625 1.00 84.56 734 GLU A O 1
ATOM 5367 N N . ALA A 1 735 ? 14.962 -13.437 0.880 1.00 86.12 735 ALA A N 1
ATOM 5368 C CA . ALA A 1 735 ? 14.840 -12.822 2.201 1.00 86.12 735 ALA A CA 1
ATOM 5369 C C . ALA A 1 735 ? 13.369 -12.809 2.688 1.00 86.12 735 ALA A C 1
ATOM 5371 O O . ALA A 1 735 ? 12.464 -12.543 1.879 1.00 86.12 735 ALA A O 1
ATOM 5372 N N . PRO A 1 736 ? 13.113 -13.077 3.985 1.00 90.44 736 PRO A N 1
ATOM 5373 C CA . PRO A 1 736 ? 11.798 -12.892 4.593 1.00 90.44 736 PRO A CA 1
ATOM 5374 C C . PRO A 1 736 ? 11.442 -11.401 4.679 1.00 90.44 736 PRO A C 1
ATOM 5376 O O . PRO A 1 736 ? 12.322 -10.542 4.687 1.00 90.44 736 PRO A O 1
ATOM 5379 N N . LEU A 1 737 ? 10.148 -11.096 4.745 1.00 90.19 737 LEU A N 1
ATOM 5380 C CA . LEU A 1 737 ? 9.631 -9.738 4.900 1.00 90.19 737 LEU A CA 1
ATOM 5381 C C . LEU A 1 737 ? 9.529 -9.328 6.373 1.00 90.19 737 LEU A C 1
ATOM 5383 O O . LEU A 1 737 ? 9.800 -8.175 6.693 1.00 90.19 737 LEU A O 1
ATOM 5387 N N . ASN A 1 738 ? 9.159 -10.252 7.268 1.00 93.06 738 ASN A N 1
ATOM 5388 C CA . ASN A 1 738 ? 8.969 -9.959 8.689 1.00 93.06 738 ASN A CA 1
ATOM 5389 C C . ASN A 1 738 ? 10.054 -10.645 9.525 1.00 93.06 738 ASN A C 1
ATOM 5391 O O . ASN A 1 738 ? 9.884 -11.776 9.979 1.00 93.06 738 ASN A O 1
ATOM 5395 N N . ILE A 1 739 ? 11.167 -9.948 9.754 1.00 94.44 739 ILE A N 1
ATOM 5396 C CA . ILE A 1 739 ? 12.300 -10.436 10.550 1.00 94.44 739 ILE A CA 1
ATOM 5397 C C . ILE A 1 739 ? 12.721 -9.404 11.598 1.00 94.44 739 ILE A C 1
ATOM 5399 O O . ILE A 1 739 ? 12.770 -8.212 11.310 1.00 94.44 739 ILE A O 1
ATOM 5403 N N . LEU A 1 740 ? 13.023 -9.865 12.813 1.00 89.88 740 LEU A N 1
ATOM 5404 C CA . LEU A 1 740 ? 13.466 -9.006 13.919 1.00 89.88 740 LEU A CA 1
ATOM 5405 C C . LEU A 1 740 ? 14.984 -8.812 13.966 1.00 89.88 740 LEU A C 1
ATOM 5407 O O . LEU A 1 740 ? 15.447 -7.801 14.479 1.00 89.88 740 LEU A O 1
ATOM 5411 N N . ASN A 1 741 ? 15.745 -9.764 13.427 1.00 92.25 741 ASN A N 1
ATOM 5412 C CA . ASN A 1 741 ? 17.206 -9.761 13.407 1.00 92.25 741 ASN A CA 1
ATOM 5413 C C . ASN A 1 741 ? 17.772 -10.024 11.996 1.00 92.25 741 ASN A C 1
ATOM 5415 O O . ASN A 1 741 ? 18.328 -11.099 11.729 1.00 92.25 741 ASN A O 1
ATOM 5419 N N . PRO A 1 742 ? 17.615 -9.083 11.047 1.00 88.94 742 PRO A N 1
ATOM 5420 C CA . PRO A 1 742 ? 18.052 -9.250 9.657 1.00 88.94 742 PRO A CA 1
ATOM 5421 C C . PRO A 1 742 ? 19.546 -9.582 9.502 1.00 88.94 742 PRO A C 1
ATOM 5423 O O . PRO A 1 742 ? 19.929 -10.252 8.545 1.00 88.94 742 PRO A O 1
ATOM 5426 N N . GLU A 1 743 ? 20.393 -9.188 10.452 1.00 84.81 743 GLU A N 1
ATOM 5427 C CA . GLU A 1 743 ? 21.821 -9.508 10.494 1.00 84.81 743 GLU A CA 1
ATOM 5428 C C . GLU A 1 743 ? 22.108 -11.018 10.534 1.00 84.81 743 GLU A C 1
ATOM 5430 O O . GLU A 1 743 ? 23.135 -11.469 10.021 1.00 84.81 743 GLU A O 1
ATOM 5435 N N . SER A 1 744 ? 21.178 -11.819 11.066 1.00 85.81 744 SER A N 1
ATOM 5436 C CA . SER A 1 744 ? 21.287 -13.282 11.090 1.00 85.81 744 SER A CA 1
ATOM 5437 C C . SER A 1 744 ? 21.224 -13.910 9.690 1.00 85.81 744 SER A C 1
ATOM 5439 O O . SER A 1 744 ? 21.718 -15.020 9.493 1.00 85.81 744 SER A O 1
ATOM 5441 N N . LEU A 1 745 ? 20.682 -13.198 8.692 1.00 87.38 745 LEU A N 1
ATOM 5442 C CA . LEU A 1 745 ? 20.565 -13.691 7.316 1.00 87.38 745 LEU A CA 1
ATOM 5443 C C . LEU A 1 745 ? 21.900 -13.704 6.565 1.00 87.38 745 LEU A C 1
ATOM 5445 O O . LEU A 1 745 ? 22.041 -14.453 5.602 1.00 87.38 745 LEU A O 1
ATOM 5449 N N . VAL A 1 746 ? 22.891 -12.914 6.997 1.00 79.00 746 VAL A N 1
ATOM 5450 C CA . VAL A 1 746 ? 24.187 -12.772 6.302 1.00 79.00 746 VAL A CA 1
ATOM 5451 C C . VAL A 1 746 ? 24.930 -14.108 6.198 1.00 79.00 746 VAL A C 1
ATOM 5453 O O . VAL A 1 746 ? 25.614 -14.368 5.209 1.00 79.00 746 VAL A O 1
ATOM 5456 N N . SER A 1 747 ? 24.800 -14.961 7.214 1.00 71.06 747 SER A N 1
ATOM 5457 C CA . SER A 1 747 ? 25.455 -16.271 7.295 1.00 71.06 747 SER A CA 1
ATOM 5458 C C . SER A 1 747 ? 24.476 -17.446 7.211 1.00 71.06 747 SER A C 1
ATOM 5460 O O . SER A 1 747 ? 24.899 -18.599 7.337 1.00 71.06 747 SER A O 1
ATOM 5462 N N . PHE A 1 748 ? 23.186 -17.173 6.986 1.00 85.62 748 PHE A N 1
ATOM 5463 C CA . PHE A 1 748 ? 22.142 -18.188 6.992 1.00 85.62 748 PHE A CA 1
ATOM 5464 C C . PHE A 1 748 ? 22.215 -19.093 5.755 1.00 85.62 748 PHE A C 1
ATOM 5466 O O . PHE A 1 748 ? 22.156 -18.641 4.613 1.00 85.62 748 PHE A O 1
ATOM 5473 N N . ASP A 1 749 ? 22.298 -20.400 5.992 1.00 82.69 749 ASP A N 1
ATOM 5474 C CA . ASP A 1 749 ? 22.209 -21.446 4.974 1.00 82.69 749 ASP A CA 1
ATOM 5475 C C . ASP A 1 749 ? 21.556 -22.677 5.614 1.00 82.69 749 ASP A C 1
ATOM 5477 O O . ASP A 1 749 ? 22.049 -23.205 6.614 1.00 82.69 749 ASP A O 1
ATOM 5481 N N . TRP A 1 750 ? 20.462 -23.164 5.019 1.00 85.56 750 TRP A N 1
ATOM 5482 C CA . TRP A 1 750 ? 19.724 -24.342 5.490 1.00 85.56 750 TRP A CA 1
ATOM 5483 C C . TRP A 1 750 ? 20.593 -25.598 5.649 1.00 85.56 750 TRP A C 1
ATOM 5485 O O . TRP A 1 750 ? 20.235 -26.496 6.408 1.00 85.56 750 TRP A O 1
ATOM 5495 N N . ARG A 1 751 ? 21.714 -25.695 4.924 1.00 75.75 751 ARG A N 1
ATOM 5496 C CA . ARG A 1 751 ? 22.579 -26.884 4.884 1.00 75.75 751 ARG A CA 1
ATOM 5497 C C . ARG A 1 751 ? 23.864 -26.747 5.677 1.00 75.75 751 ARG A C 1
ATOM 5499 O O . ARG A 1 751 ? 24.532 -27.758 5.894 1.00 75.75 751 ARG A O 1
ATOM 5506 N N . ARG A 1 752 ? 24.237 -25.536 6.090 1.00 71.12 752 ARG A N 1
ATOM 5507 C CA . ARG A 1 752 ? 25.428 -25.350 6.921 1.00 71.12 752 ARG A CA 1
ATOM 5508 C C . ARG A 1 752 ? 25.105 -25.667 8.371 1.00 71.12 752 ARG A C 1
ATOM 5510 O O . ARG A 1 752 ? 23.980 -25.497 8.850 1.00 71.12 752 ARG A O 1
ATOM 5517 N N . GLU A 1 753 ? 26.108 -26.175 9.075 1.00 66.44 753 GLU A N 1
ATOM 5518 C CA . GLU A 1 753 ? 26.053 -26.216 10.528 1.00 66.44 753 GLU A CA 1
ATOM 5519 C C . GLU A 1 753 ? 26.066 -24.786 11.063 1.00 66.44 753 GLU A C 1
ATOM 5521 O O . GLU A 1 753 ? 26.768 -23.915 10.543 1.00 66.44 753 GLU A O 1
ATOM 5526 N N . ARG A 1 754 ? 25.246 -24.546 12.088 1.00 70.75 754 ARG A N 1
ATOM 5527 C CA . ARG A 1 754 ? 25.162 -23.257 12.767 1.00 70.75 754 ARG A CA 1
ATOM 5528 C C . ARG A 1 754 ? 26.552 -22.863 13.266 1.00 70.75 754 ARG A C 1
ATOM 5530 O O . ARG A 1 754 ? 27.238 -23.688 13.870 1.00 70.75 754 ARG A O 1
ATOM 5537 N N . HIS A 1 755 ? 26.958 -21.613 13.046 1.00 56.28 755 HIS A N 1
ATOM 5538 C CA . HIS A 1 755 ? 28.206 -21.108 13.609 1.00 56.28 755 HIS A CA 1
ATOM 5539 C C . HIS A 1 755 ? 28.157 -21.233 15.138 1.00 56.28 755 HIS A C 1
ATOM 5541 O O . HIS A 1 755 ? 27.342 -20.597 15.799 1.00 56.28 755 HIS A O 1
ATOM 5547 N N . ALA A 1 756 ? 29.052 -22.038 15.711 1.00 51.31 756 ALA A N 1
ATOM 5548 C CA . ALA A 1 756 ? 29.320 -22.043 17.145 1.00 51.31 756 ALA A CA 1
ATOM 5549 C C . ALA A 1 756 ? 30.214 -20.841 17.495 1.00 51.31 756 ALA A C 1
ATOM 5551 O O . ALA A 1 756 ? 31.330 -21.003 17.983 1.00 51.31 756 ALA A O 1
ATOM 5552 N N . ALA A 1 757 ? 29.776 -19.622 17.170 1.00 46.28 757 ALA A N 1
ATOM 5553 C CA . ALA A 1 757 ? 30.388 -18.447 17.769 1.00 46.28 757 ALA A CA 1
ATOM 5554 C C . ALA A 1 757 ? 30.013 -18.495 19.254 1.00 46.28 757 ALA A C 1
ATOM 5556 O O . ALA A 1 757 ? 28.831 -18.484 19.597 1.00 46.28 757 ALA A O 1
ATOM 5557 N N . GLY A 1 758 ? 31.009 -18.678 20.123 1.00 45.69 758 GLY A N 1
ATOM 5558 C CA . GLY A 1 758 ? 30.790 -18.697 21.562 1.00 45.69 758 GLY A CA 1
ATOM 5559 C C . GLY A 1 758 ? 30.064 -17.421 21.966 1.00 45.69 758 GLY A C 1
ATOM 5560 O O . GLY A 1 758 ? 30.588 -16.328 21.759 1.00 45.69 758 GLY A O 1
ATOM 5561 N N . LEU A 1 759 ? 28.854 -17.568 22.507 1.00 42.72 759 LEU A N 1
ATOM 5562 C CA . LEU A 1 759 ? 28.220 -16.496 23.264 1.00 42.72 759 LEU A CA 1
ATOM 5563 C C . LEU A 1 759 ? 29.250 -16.037 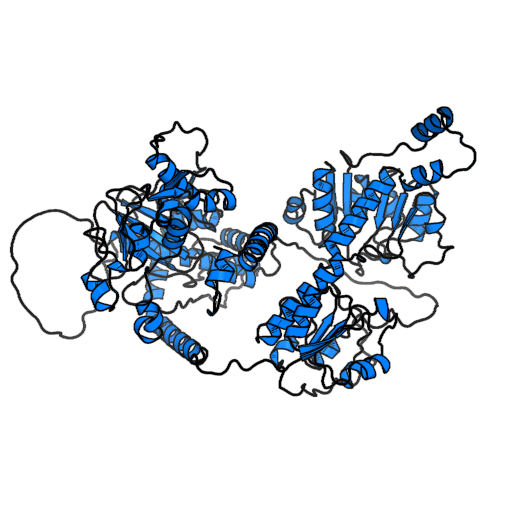24.309 1.00 42.72 759 LEU A C 1
ATOM 5565 O O . LEU A 1 759 ? 29.838 -16.909 24.960 1.00 42.72 759 LEU A O 1
ATOM 5569 N N . PRO A 1 760 ? 29.511 -14.728 24.468 1.00 37.00 760 PRO A N 1
ATOM 5570 C CA . PRO A 1 760 ? 30.251 -14.249 25.626 1.00 37.00 760 PRO A CA 1
ATOM 5571 C C . PRO A 1 760 ? 29.634 -14.877 26.881 1.00 37.00 760 PRO A C 1
ATOM 5573 O O . PRO A 1 760 ? 28.404 -14.987 26.967 1.00 37.00 760 PRO A O 1
ATOM 5576 N N . GLU A 1 761 ? 30.460 -15.347 27.821 1.00 38.25 761 GLU A N 1
ATOM 5577 C CA . GLU A 1 761 ? 29.921 -15.720 29.129 1.00 38.25 761 GLU A CA 1
ATOM 5578 C C . GLU A 1 761 ? 29.144 -14.520 29.683 1.00 38.25 761 GLU A C 1
ATOM 5580 O O . GLU A 1 761 ? 29.588 -13.386 29.482 1.00 38.25 761 GLU A O 1
ATOM 5585 N N . PRO A 1 762 ? 27.967 -14.737 30.297 1.00 34.66 762 PRO A N 1
ATOM 5586 C CA . PRO A 1 762 ? 27.116 -13.645 30.738 1.00 34.66 762 PRO A CA 1
ATOM 5587 C C . PRO A 1 762 ? 27.900 -12.751 31.699 1.00 34.66 762 PRO A C 1
ATOM 5589 O O . PRO A 1 762 ? 28.241 -13.163 32.808 1.00 34.66 762 PRO A O 1
ATOM 5592 N N . ASP A 1 763 ? 28.199 -11.535 31.250 1.00 29.03 763 ASP A N 1
ATOM 5593 C CA . ASP A 1 763 ? 28.809 -10.514 32.084 1.00 29.03 763 ASP A CA 1
ATOM 5594 C C . ASP A 1 763 ? 27.719 -10.002 33.032 1.00 29.03 763 ASP A C 1
ATOM 5596 O O . ASP A 1 763 ? 26.732 -9.395 32.612 1.00 29.03 763 ASP A O 1
ATOM 5600 N N . VAL A 1 764 ? 27.850 -10.325 34.318 1.00 37.31 764 VAL A N 1
ATOM 5601 C CA . VAL A 1 764 ? 26.820 -10.096 35.348 1.00 37.31 764 VAL A CA 1
ATOM 5602 C C . VAL A 1 764 ? 26.662 -8.598 35.688 1.00 37.31 764 VAL A C 1
ATOM 5604 O O . VAL A 1 764 ? 25.835 -8.239 36.521 1.00 37.31 764 VAL A O 1
ATOM 5607 N N . GLU A 1 765 ? 27.395 -7.690 35.034 1.00 31.88 765 GLU A N 1
ATOM 5608 C CA . GLU A 1 765 ? 27.465 -6.271 35.425 1.00 31.88 765 GLU A CA 1
ATOM 5609 C C . GLU A 1 765 ? 26.951 -5.227 34.413 1.00 31.88 765 GLU A C 1
ATOM 5611 O O . GLU A 1 765 ? 27.043 -4.032 34.693 1.00 31.88 765 GLU A O 1
ATOM 5616 N N . ALA A 1 766 ? 26.304 -5.598 33.304 1.00 31.11 766 ALA A N 1
ATOM 5617 C CA . ALA A 1 766 ? 25.708 -4.611 32.389 1.00 31.11 766 ALA A CA 1
ATOM 5618 C C . ALA A 1 766 ? 24.175 -4.709 32.332 1.00 31.11 766 ALA A C 1
ATOM 5620 O O . ALA A 1 766 ? 23.588 -5.284 31.420 1.00 31.11 766 ALA A O 1
ATOM 5621 N N . GLY A 1 767 ? 23.498 -4.116 33.317 1.00 34.88 767 GLY A N 1
ATOM 5622 C CA . GLY A 1 767 ? 22.050 -3.930 33.267 1.00 34.88 767 GLY A CA 1
ATOM 5623 C C . GLY A 1 767 ? 21.644 -2.964 32.151 1.00 34.88 767 GLY A C 1
ATOM 5624 O O . GLY A 1 767 ? 21.869 -1.764 32.300 1.00 34.88 767 GLY A O 1
ATOM 5625 N N . ARG A 1 768 ? 21.042 -3.489 31.068 1.00 29.97 768 ARG A N 1
ATOM 5626 C CA . ARG A 1 768 ? 19.943 -2.903 30.257 1.00 29.97 768 ARG A CA 1
ATOM 5627 C C . ARG A 1 768 ? 19.728 -3.679 28.940 1.00 29.97 768 ARG A C 1
ATOM 5629 O O . ARG A 1 768 ? 20.424 -3.403 27.973 1.00 29.97 768 ARG A O 1
ATOM 5636 N N . THR A 1 769 ? 18.694 -4.528 28.911 1.00 26.02 769 THR A N 1
ATOM 5637 C CA . THR A 1 769 ? 17.890 -4.984 27.743 1.00 26.02 769 THR A CA 1
ATOM 5638 C C . THR A 1 769 ? 16.602 -5.653 28.278 1.00 26.02 769 THR A C 1
ATOM 5640 O O . THR A 1 769 ? 16.672 -6.277 29.340 1.00 26.02 769 THR A O 1
ATOM 5643 N N . PRO A 1 770 ? 15.401 -5.497 27.670 1.00 28.75 770 PRO A N 1
ATOM 5644 C CA . PRO A 1 770 ? 14.175 -6.103 28.204 1.00 28.75 770 PRO A CA 1
ATOM 5645 C C . PRO A 1 770 ? 13.828 -7.462 27.557 1.00 28.75 770 PRO A C 1
ATOM 5647 O O . PRO A 1 770 ? 14.031 -7.658 26.362 1.00 28.75 770 PRO A O 1
ATOM 5650 N N . SER A 1 771 ? 13.192 -8.335 28.358 1.00 36.41 771 SER A N 1
ATOM 5651 C CA . SER A 1 771 ? 12.776 -9.746 28.135 1.00 36.41 771 SER A CA 1
ATOM 5652 C C . SER A 1 771 ? 13.921 -10.766 28.275 1.00 36.41 771 SER A C 1
ATOM 5654 O O . SER A 1 771 ? 14.864 -10.742 27.506 1.00 36.41 771 SER A O 1
ATOM 5656 N N . VAL A 1 772 ? 13.991 -11.652 29.279 1.00 30.66 772 VAL A N 1
ATOM 5657 C CA . VAL A 1 772 ? 12.980 -12.457 29.992 1.00 30.66 772 VAL A CA 1
ATOM 5658 C C . VAL A 1 772 ? 13.093 -12.256 31.519 1.00 30.66 772 VAL A C 1
ATOM 5660 O O . VAL A 1 772 ? 13.864 -12.945 32.182 1.00 30.66 772 VAL A O 1
ATOM 5663 N N . THR A 1 773 ? 12.302 -11.353 32.116 1.00 36.66 773 THR A N 1
ATOM 5664 C CA . THR A 1 773 ? 12.172 -11.308 33.595 1.00 36.66 773 THR A CA 1
ATOM 5665 C C . THR A 1 773 ? 10.793 -10.943 34.149 1.00 36.66 773 THR A C 1
ATOM 5667 O O . THR A 1 773 ? 10.601 -11.038 35.356 1.00 36.66 773 THR A O 1
ATOM 5670 N N . ASP A 1 774 ? 9.778 -10.692 33.319 1.00 30.17 774 ASP A N 1
ATOM 5671 C CA . ASP A 1 774 ? 8.412 -10.417 33.817 1.00 30.17 774 ASP A CA 1
ATOM 5672 C C . ASP A 1 774 ? 7.577 -11.685 34.083 1.00 30.17 774 ASP A C 1
ATOM 5674 O O . ASP A 1 774 ? 6.441 -11.617 34.540 1.00 30.17 774 ASP A O 1
ATOM 5678 N N . LEU A 1 775 ? 8.142 -12.870 33.834 1.00 34.19 775 LEU A N 1
ATOM 5679 C CA . LEU A 1 775 ? 7.484 -14.161 34.089 1.00 34.19 775 LEU A CA 1
ATOM 5680 C C . LEU A 1 775 ? 8.046 -14.890 35.315 1.00 34.19 775 LEU A C 1
ATOM 5682 O O . LEU A 1 775 ? 7.664 -16.027 35.597 1.00 34.19 775 LEU A O 1
ATOM 5686 N N . ARG A 1 776 ? 8.963 -14.253 36.054 1.00 32.97 776 ARG A N 1
ATOM 5687 C CA . ARG A 1 776 ? 9.650 -14.864 37.194 1.00 32.97 776 ARG A CA 1
ATOM 5688 C C . ARG A 1 776 ? 9.894 -13.873 38.336 1.00 32.97 776 ARG A C 1
ATOM 5690 O O . ARG A 1 776 ? 11.047 -13.572 38.609 1.00 32.97 776 ARG A O 1
ATOM 5697 N N . THR A 1 777 ? 8.874 -13.436 39.088 1.00 28.47 777 THR A N 1
ATOM 5698 C CA . THR A 1 777 ? 9.066 -13.180 40.541 1.00 28.47 777 THR A CA 1
ATOM 5699 C C . THR A 1 777 ? 7.754 -13.106 41.348 1.00 28.47 777 THR A C 1
ATOM 5701 O O . THR A 1 777 ? 6.808 -12.451 40.918 1.00 28.47 777 THR A O 1
ATOM 5704 N N . PRO A 1 778 ? 7.689 -13.721 42.547 1.00 28.66 778 PRO A N 1
ATOM 5705 C CA . PRO A 1 778 ? 6.681 -13.427 43.568 1.00 28.66 778 PRO A CA 1
ATOM 5706 C C . PRO A 1 778 ? 6.934 -12.084 44.296 1.00 28.66 778 PRO A C 1
ATOM 5708 O O . PRO A 1 778 ? 8.064 -11.626 44.414 1.00 28.66 778 PRO A O 1
ATOM 5711 N N . VAL A 1 779 ? 5.843 -11.495 44.799 1.00 32.06 779 VAL A N 1
ATOM 5712 C CA . VAL A 1 779 ? 5.665 -10.244 45.579 1.00 32.06 779 VAL A CA 1
ATOM 5713 C C . VAL A 1 779 ? 6.871 -9.777 46.429 1.00 32.06 779 VAL A C 1
ATOM 5715 O O . VAL A 1 779 ? 7.287 -10.514 47.318 1.00 32.06 779 VAL A O 1
ATOM 5718 N N . THR A 1 780 ? 7.333 -8.517 46.274 1.00 25.75 780 THR A N 1
ATOM 5719 C CA . THR A 1 780 ? 7.379 -7.441 47.319 1.00 25.75 780 THR A CA 1
ATOM 5720 C C . THR A 1 780 ? 8.238 -6.194 46.968 1.00 25.75 780 THR A C 1
ATOM 5722 O O . THR A 1 780 ? 9.392 -6.297 46.580 1.00 25.75 780 THR A O 1
ATOM 5725 N N . SER A 1 781 ? 7.627 -5.020 47.216 1.00 25.75 781 SER A N 1
ATOM 5726 C CA . SER A 1 781 ? 8.125 -3.694 47.673 1.00 25.75 781 SER A CA 1
ATOM 5727 C C . SER A 1 781 ? 9.262 -2.900 46.984 1.00 25.75 781 SER A C 1
ATOM 5729 O O . SER A 1 781 ? 10.434 -3.211 47.148 1.00 25.75 781 SER A O 1
ATOM 5731 N N . ALA A 1 782 ? 8.846 -1.723 46.480 1.00 25.25 782 ALA A N 1
ATOM 5732 C CA . ALA A 1 782 ? 9.351 -0.353 46.720 1.00 25.25 782 ALA A CA 1
ATOM 5733 C C . ALA A 1 782 ? 10.785 0.061 46.320 1.00 25.25 782 ALA A C 1
ATOM 5735 O O . ALA A 1 782 ? 11.768 -0.466 46.825 1.00 25.25 782 ALA A O 1
ATOM 5736 N N . GLY A 1 783 ? 10.882 1.173 45.573 1.00 23.47 783 GLY A N 1
ATOM 5737 C CA . GLY A 1 783 ? 12.097 1.995 45.507 1.00 23.47 783 GLY A CA 1
ATOM 5738 C C . GLY A 1 783 ? 12.219 2.846 44.245 1.00 23.47 783 GLY A C 1
ATOM 5739 O O . GLY A 1 783 ? 12.498 2.332 43.175 1.00 23.47 783 GLY A O 1
ATOM 5740 N N . SER A 1 784 ? 12.007 4.147 44.402 1.00 23.28 784 SER A N 1
ATOM 5741 C CA . SER A 1 784 ? 12.068 5.240 43.426 1.00 23.28 784 SER A CA 1
ATOM 5742 C C . SER A 1 784 ? 13.434 5.467 42.750 1.00 23.28 784 SER A C 1
ATOM 5744 O O . SER A 1 784 ? 14.454 5.342 43.415 1.00 23.28 784 SER A O 1
ATOM 5746 N N . GLU A 1 785 ? 13.459 5.937 41.497 1.00 23.30 785 GLU A N 1
ATOM 5747 C CA . GLU A 1 785 ? 13.797 7.326 41.096 1.00 23.30 785 GLU A CA 1
ATOM 5748 C C . GLU A 1 785 ? 14.155 7.436 39.598 1.00 23.30 785 GLU A C 1
ATOM 5750 O O . GLU A 1 785 ? 14.807 6.582 39.004 1.00 23.30 785 GLU A O 1
ATOM 5755 N N . ASN A 1 786 ? 13.666 8.531 39.013 1.00 23.61 786 ASN A N 1
ATOM 5756 C CA . ASN A 1 786 ? 13.662 8.921 37.603 1.00 23.61 786 ASN A CA 1
ATOM 5757 C C . ASN A 1 786 ? 15.054 9.228 37.029 1.00 23.61 786 ASN A C 1
ATOM 5759 O O . ASN A 1 786 ? 15.879 9.808 37.732 1.00 23.61 786 ASN A O 1
ATOM 5763 N N . ASN A 1 787 ? 15.242 9.044 35.711 1.00 22.62 787 ASN A N 1
ATOM 5764 C CA . ASN A 1 787 ? 15.364 10.177 34.771 1.00 22.62 787 ASN A CA 1
ATOM 5765 C C . ASN A 1 787 ? 15.696 9.772 33.314 1.00 22.62 787 ASN A C 1
ATOM 5767 O O . ASN A 1 787 ? 16.425 8.816 33.064 1.00 22.62 787 ASN A O 1
ATOM 5771 N N . VAL A 1 788 ? 15.282 10.677 32.414 1.00 23.25 788 VAL A N 1
ATOM 5772 C CA . VAL A 1 788 ? 15.813 11.008 31.071 1.00 23.25 788 VAL A CA 1
ATOM 5773 C C . VAL A 1 788 ? 15.074 10.453 29.835 1.00 23.25 788 VAL A C 1
ATOM 5775 O O . VAL A 1 788 ? 15.409 9.400 29.316 1.00 23.25 788 VAL A O 1
ATOM 5778 N N . ALA A 1 789 ? 14.166 11.307 29.342 1.00 23.94 789 ALA A N 1
ATOM 5779 C CA . ALA A 1 789 ? 14.106 11.929 28.006 1.00 23.94 789 ALA A CA 1
ATOM 5780 C C . ALA A 1 789 ? 13.777 11.152 26.712 1.00 23.94 789 ALA A C 1
ATOM 5782 O O . ALA A 1 789 ? 14.341 10.109 26.415 1.00 23.94 789 ALA A O 1
ATOM 5783 N N . ALA A 1 790 ? 13.069 11.929 25.876 1.00 24.56 790 ALA A N 1
ATOM 5784 C CA . ALA A 1 790 ? 13.141 12.048 24.416 1.00 24.56 790 ALA A CA 1
ATOM 5785 C C . ALA A 1 790 ? 12.141 11.226 23.579 1.00 24.56 790 ALA A C 1
ATOM 5787 O O . ALA A 1 790 ? 12.297 10.033 23.371 1.00 24.56 790 ALA A O 1
ATOM 5788 N N . ASP A 1 791 ? 11.130 11.948 23.080 1.00 26.22 791 ASP A N 1
ATOM 5789 C CA . ASP A 1 791 ? 11.023 12.346 21.665 1.00 26.22 791 ASP A CA 1
ATOM 5790 C C . ASP A 1 791 ? 11.229 11.231 20.616 1.00 26.22 791 ASP A C 1
ATOM 5792 O O . ASP A 1 791 ? 12.347 10.755 20.432 1.00 26.22 791 ASP A O 1
ATOM 5796 N N . LEU A 1 792 ? 10.157 10.899 19.874 1.00 26.09 792 LEU A N 1
ATOM 5797 C CA . LEU A 1 792 ? 10.038 11.092 18.408 1.00 26.09 792 LEU A CA 1
ATOM 5798 C C . LEU A 1 792 ? 9.178 10.027 17.705 1.00 26.09 792 LEU A C 1
ATOM 5800 O O . LEU A 1 792 ? 9.547 8.857 17.674 1.00 26.09 792 LEU A O 1
ATOM 5804 N N . GLY A 1 793 ? 8.139 10.470 16.984 1.00 29.64 793 GLY A N 1
ATOM 5805 C CA . GLY A 1 793 ? 8.079 10.265 15.526 1.00 29.64 793 GLY A CA 1
ATOM 5806 C C . GLY A 1 793 ? 7.522 8.953 14.942 1.00 29.64 793 GLY A C 1
ATOM 5807 O O . GLY A 1 793 ? 8.159 7.915 14.960 1.00 29.64 793 GLY A O 1
ATOM 5808 N N . GLU A 1 794 ? 6.308 9.081 14.417 1.00 29.66 794 GLU A N 1
ATOM 5809 C CA . GLU A 1 794 ? 5.771 8.862 13.069 1.00 29.66 794 GLU A CA 1
ATOM 5810 C C . GLU A 1 794 ? 5.986 7.538 12.315 1.00 29.66 794 GLU A C 1
ATOM 5812 O O . GLU A 1 794 ? 6.957 7.408 11.587 1.00 29.66 794 GLU A O 1
ATOM 5817 N N . GLY A 1 795 ? 4.934 6.685 12.273 1.00 33.03 795 GLY A N 1
ATOM 5818 C CA . GLY A 1 795 ? 4.217 6.549 10.990 1.00 33.03 795 GLY A CA 1
ATOM 5819 C C . GLY A 1 795 ? 3.490 5.265 10.519 1.00 33.03 795 GLY A C 1
ATOM 5820 O O . GLY A 1 795 ? 3.955 4.145 10.674 1.00 33.03 795 GLY A O 1
ATOM 5821 N N . GLU A 1 796 ? 2.315 5.471 9.881 1.00 37.06 796 GLU A N 1
ATOM 5822 C CA . GLU A 1 796 ? 1.621 4.601 8.878 1.00 37.06 796 GLU A CA 1
ATOM 5823 C C . GLU A 1 796 ? 2.468 4.533 7.585 1.00 37.06 796 GLU A C 1
ATOM 5825 O O . GLU A 1 796 ? 3.412 5.297 7.469 1.00 37.06 796 GLU A O 1
ATOM 5830 N N . GLY A 1 797 ? 2.241 3.757 6.517 1.00 40.50 797 GLY A N 1
ATOM 5831 C CA . GLY A 1 797 ? 1.183 2.826 6.113 1.00 40.50 797 GLY A CA 1
ATOM 5832 C C . GLY A 1 797 ? 0.312 3.310 4.923 1.00 40.50 797 GLY A C 1
ATOM 5833 O O . GLY A 1 797 ? -0.137 4.453 4.868 1.00 40.50 797 GLY A O 1
ATOM 5834 N N . GLY A 1 798 ? 0.046 2.394 3.975 1.00 33.00 798 GLY A N 1
ATOM 5835 C CA . GLY A 1 798 ? -0.898 2.513 2.848 1.00 33.00 798 GLY A CA 1
ATOM 5836 C C . GLY A 1 798 ? -1.126 1.149 2.157 1.00 33.00 798 GLY A C 1
ATOM 5837 O O . GLY A 1 798 ? -0.160 0.497 1.780 1.00 33.00 798 GLY A O 1
ATOM 5838 N N . GLY A 1 799 ? -2.379 0.669 2.001 1.00 33.25 799 GLY A N 1
ATOM 5839 C CA . GLY A 1 799 ? -2.627 -0.725 1.549 1.00 33.25 799 GLY A CA 1
ATOM 5840 C C . GLY A 1 799 ? -4.025 -1.123 1.020 1.00 33.25 799 GLY A C 1
ATOM 5841 O O . GLY A 1 799 ? -4.360 -2.303 1.022 1.00 33.25 799 GLY A O 1
ATOM 5842 N N . GLY A 1 800 ? -4.876 -0.197 0.558 1.00 36.12 800 GLY A N 1
ATOM 5843 C CA . GLY A 1 800 ? -6.290 -0.501 0.237 1.00 36.12 800 GLY A CA 1
ATOM 5844 C C . GLY A 1 800 ? -6.593 -1.225 -1.093 1.00 36.12 800 GLY A C 1
ATOM 5845 O O . GLY A 1 800 ? -7.534 -2.012 -1.160 1.00 36.12 800 GLY A O 1
ATOM 5846 N N . LEU A 1 801 ? -5.826 -0.991 -2.162 1.00 41.06 801 LEU A N 1
ATOM 5847 C CA . LEU A 1 801 ? -6.192 -1.444 -3.519 1.00 41.06 801 LEU A CA 1
ATOM 5848 C C . LEU A 1 801 ? -5.821 -2.915 -3.792 1.00 41.06 801 LEU A C 1
ATOM 5850 O O . LEU A 1 801 ? -6.561 -3.649 -4.448 1.00 41.06 801 LEU A O 1
ATOM 5854 N N . ARG A 1 802 ? -4.702 -3.369 -3.218 1.00 44.97 802 ARG A N 1
ATOM 5855 C CA . ARG A 1 802 ? -4.151 -4.717 -3.416 1.00 44.97 802 ARG A CA 1
ATOM 5856 C C . ARG A 1 802 ? -5.090 -5.813 -2.906 1.00 44.97 802 ARG A C 1
ATOM 5858 O O . ARG A 1 802 ? -5.344 -6.790 -3.605 1.00 44.97 802 ARG A O 1
ATOM 5865 N N . ALA A 1 803 ? -5.687 -5.597 -1.734 1.00 50.12 803 ALA A N 1
ATOM 5866 C CA . ALA A 1 803 ? -6.622 -6.538 -1.117 1.00 50.12 803 ALA A CA 1
ATOM 5867 C C . ALA A 1 803 ? -7.910 -6.729 -1.937 1.00 50.12 803 ALA A C 1
ATOM 5869 O O . ALA A 1 803 ? -8.565 -7.765 -1.849 1.00 50.12 803 ALA A O 1
ATOM 5870 N N . GLN A 1 804 ? -8.296 -5.732 -2.737 1.00 46.72 804 GLN A N 1
ATOM 5871 C CA . GLN A 1 804 ? -9.477 -5.828 -3.586 1.00 46.72 804 GLN A CA 1
ATOM 5872 C C . GLN A 1 804 ? -9.202 -6.632 -4.860 1.00 46.72 804 GLN A C 1
ATOM 5874 O O . GLN A 1 804 ? -10.048 -7.436 -5.244 1.00 46.72 804 GLN A O 1
ATOM 5879 N N . MET A 1 805 ? -8.022 -6.476 -5.469 1.00 45.50 805 MET A N 1
ATOM 5880 C CA . MET A 1 805 ? -7.631 -7.248 -6.656 1.00 45.50 805 MET A CA 1
ATOM 5881 C C . MET A 1 805 ? -7.335 -8.714 -6.328 1.00 45.50 805 MET A C 1
ATOM 5883 O O . MET A 1 805 ? -7.722 -9.599 -7.087 1.00 45.50 805 MET A O 1
ATOM 5887 N N . GLN A 1 806 ? -6.746 -8.984 -5.161 1.00 55.81 806 GLN A N 1
ATOM 5888 C CA . GLN A 1 806 ? -6.468 -10.347 -4.711 1.00 55.81 806 GLN A CA 1
ATOM 5889 C C . GLN A 1 806 ? -7.747 -11.197 -4.593 1.00 55.81 806 GLN A C 1
ATOM 5891 O O . GLN A 1 806 ? -7.807 -12.299 -5.130 1.00 55.81 806 GLN A O 1
ATOM 5896 N N . ARG A 1 807 ? -8.825 -10.633 -4.030 1.00 63.38 807 ARG A N 1
ATOM 5897 C CA . ARG A 1 807 ? -10.129 -11.317 -3.921 1.00 63.38 807 ARG A CA 1
ATOM 5898 C C . ARG A 1 807 ? -10.792 -11.631 -5.265 1.00 63.38 807 ARG A C 1
ATOM 5900 O O . ARG A 1 807 ? -11.642 -12.519 -5.327 1.00 63.38 807 ARG A O 1
ATOM 5907 N N . VAL A 1 808 ? -10.485 -10.867 -6.314 1.00 59.88 808 VAL A N 1
ATOM 5908 C CA . VAL A 1 808 ? -10.995 -11.129 -7.670 1.00 59.88 808 VAL A CA 1
ATOM 5909 C C . VAL A 1 808 ? -10.217 -12.282 -8.301 1.00 59.88 808 VAL A C 1
ATOM 5911 O O . VAL A 1 808 ? -10.831 -13.170 -8.889 1.00 59.88 808 VAL A O 1
ATOM 5914 N N . LEU A 1 809 ? -8.893 -12.308 -8.113 1.00 56.38 809 LEU A N 1
ATOM 5915 C CA . LEU A 1 809 ? -8.025 -13.373 -8.616 1.00 56.38 809 LEU A CA 1
ATOM 5916 C C . LEU A 1 809 ? -8.335 -14.729 -7.971 1.00 56.38 809 LEU A C 1
ATOM 5918 O O . LEU A 1 809 ? -8.466 -15.722 -8.678 1.00 56.38 809 LEU A O 1
ATOM 5922 N N . GLU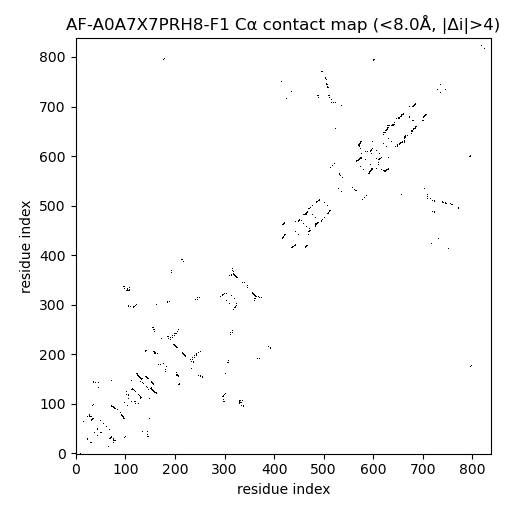 A 1 810 ? -8.506 -14.767 -6.648 1.00 66.00 810 GLU A N 1
ATOM 5923 C CA . GLU A 1 810 ? -8.804 -16.001 -5.904 1.00 66.00 810 GLU A CA 1
ATOM 5924 C C . GLU A 1 810 ? -10.097 -16.663 -6.410 1.00 66.00 810 GLU A C 1
ATOM 5926 O O . GLU A 1 810 ? -10.113 -17.850 -6.726 1.00 66.00 810 GLU A O 1
ATOM 5931 N N . ARG A 1 811 ? -11.164 -15.879 -6.627 1.00 68.19 811 ARG A N 1
ATOM 5932 C CA . ARG A 1 811 ? -12.433 -16.405 -7.169 1.00 68.19 811 ARG A CA 1
ATOM 5933 C C . ARG A 1 811 ? -12.330 -16.888 -8.610 1.00 68.19 811 ARG A C 1
ATOM 5935 O O . ARG A 1 811 ? -13.080 -17.779 -9.007 1.00 68.19 811 ARG A O 1
ATOM 5942 N N . PHE A 1 812 ? -11.475 -16.254 -9.407 1.00 70.50 812 PHE A N 1
ATOM 5943 C CA . PHE A 1 812 ? -11.240 -16.662 -10.786 1.00 70.50 812 PHE A CA 1
ATOM 5944 C C . PHE A 1 812 ? -10.511 -18.015 -10.830 1.00 70.50 812 PHE A C 1
ATOM 5946 O O . PHE A 1 812 ? -10.931 -18.912 -11.560 1.00 70.50 812 PHE A O 1
ATOM 5953 N N . LEU A 1 813 ? -9.486 -18.192 -9.990 1.00 66.62 813 LEU A N 1
ATOM 5954 C CA . LEU A 1 813 ? -8.714 -19.434 -9.891 1.00 66.62 813 LEU A CA 1
ATOM 5955 C C . LEU A 1 813 ? -9.557 -20.613 -9.379 1.00 66.62 813 LEU A C 1
ATOM 5957 O O . LEU A 1 813 ? -9.504 -21.690 -9.972 1.00 66.62 813 LEU A O 1
ATOM 5961 N N . ASP A 1 814 ? -10.395 -20.400 -8.360 1.00 70.88 814 ASP A N 1
ATOM 5962 C CA . ASP A 1 814 ? -11.293 -21.440 -7.828 1.00 70.88 814 ASP A CA 1
ATOM 5963 C C . ASP A 1 814 ? -12.291 -21.952 -8.879 1.00 70.88 814 ASP A C 1
ATOM 5965 O O . ASP A 1 814 ? -12.587 -23.149 -8.965 1.00 70.88 814 ASP A O 1
ATOM 5969 N N . ARG A 1 815 ? -12.804 -21.049 -9.722 1.00 69.75 815 ARG A N 1
ATOM 5970 C CA . ARG A 1 815 ? -13.708 -21.416 -10.820 1.00 69.75 815 ARG A CA 1
ATOM 5971 C C . ARG A 1 815 ? -12.984 -22.147 -11.942 1.00 69.75 815 ARG A C 1
ATOM 5973 O O . ARG A 1 815 ? -13.506 -23.142 -12.430 1.00 69.75 815 ARG A O 1
ATOM 5980 N N . ALA A 1 816 ? -11.782 -21.708 -12.309 1.00 67.31 816 ALA A N 1
ATOM 5981 C CA . ALA A 1 816 ? -10.982 -22.383 -13.328 1.00 67.31 816 ALA A CA 1
ATOM 5982 C C . ALA A 1 816 ? -10.626 -23.825 -12.917 1.00 67.31 816 ALA A C 1
ATOM 5984 O O . ALA A 1 816 ? -10.687 -24.730 -13.743 1.00 67.31 816 ALA A O 1
ATOM 5985 N N . GLY A 1 817 ? -10.322 -24.066 -11.636 1.00 67.56 817 GLY A N 1
ATOM 5986 C CA . GLY A 1 817 ? -10.005 -25.406 -11.126 1.00 67.56 817 GLY A CA 1
ATOM 5987 C C . GLY A 1 817 ? -11.186 -26.386 -11.094 1.00 67.56 817 GLY A C 1
ATOM 5988 O O . GLY A 1 817 ? -10.974 -27.595 -11.022 1.00 67.56 817 GLY A O 1
ATOM 5989 N N . SER A 1 818 ? -12.422 -25.885 -11.157 1.00 74.38 818 SER A N 1
ATOM 5990 C CA . SER A 1 818 ? -13.651 -26.686 -11.076 1.00 74.38 818 SER A CA 1
ATOM 5991 C C . SER A 1 818 ? -14.467 -26.708 -12.376 1.00 74.38 818 SER A C 1
ATOM 5993 O O . SER A 1 818 ? -15.529 -27.333 -12.419 1.00 74.38 818 SER A O 1
ATOM 5995 N N . ASP A 1 819 ? -13.972 -26.072 -13.443 1.00 78.88 819 ASP A N 1
ATOM 5996 C CA . ASP A 1 819 ? -14.652 -26.005 -14.735 1.00 78.88 819 ASP A CA 1
ATOM 5997 C C . ASP A 1 819 ? -14.602 -27.361 -15.479 1.00 78.88 819 ASP A C 1
ATOM 5999 O O . ASP A 1 819 ? -13.515 -27.859 -15.793 1.00 78.88 819 ASP A O 1
ATOM 6003 N N . PRO A 1 820 ? -15.756 -27.978 -15.807 1.00 71.44 820 PRO A N 1
ATOM 6004 C CA . PRO A 1 820 ? -15.795 -29.296 -16.439 1.00 71.44 820 PRO A CA 1
ATOM 6005 C C . PRO A 1 820 ? -15.151 -29.343 -17.829 1.00 71.44 820 PRO A C 1
ATOM 6007 O O . PRO A 1 820 ? -14.567 -30.364 -18.187 1.00 71.44 820 PRO A O 1
ATOM 6010 N N . ALA A 1 821 ? -15.234 -28.259 -18.606 1.00 73.94 821 ALA A N 1
ATOM 6011 C CA . ALA A 1 821 ? -14.664 -28.192 -19.948 1.00 73.94 821 ALA A CA 1
ATOM 6012 C C . ALA A 1 821 ? -13.142 -27.997 -19.894 1.00 73.94 821 ALA A C 1
ATOM 6014 O O . ALA A 1 821 ? -12.416 -28.580 -20.702 1.00 73.94 821 ALA A O 1
ATOM 6015 N N . LEU A 1 822 ? -12.641 -27.239 -18.912 1.00 67.56 822 LEU A N 1
ATOM 6016 C CA . LEU A 1 822 ? -11.208 -27.094 -18.656 1.00 67.56 822 LEU A CA 1
ATOM 6017 C C . LEU A 1 822 ? -10.596 -28.402 -18.134 1.00 67.56 822 LEU A C 1
ATOM 6019 O O . LEU A 1 822 ? -9.505 -28.776 -18.561 1.00 67.56 822 LEU A O 1
ATOM 6023 N N . LEU A 1 823 ? -11.310 -29.131 -17.272 1.00 76.50 823 LEU A N 1
ATOM 6024 C CA . LEU A 1 823 ? -10.900 -30.449 -16.776 1.00 76.50 823 LEU A CA 1
ATOM 6025 C C . LEU A 1 823 ? -10.910 -31.511 -17.889 1.00 76.50 823 LEU A C 1
ATOM 6027 O O . LEU A 1 823 ? -9.968 -32.300 -18.002 1.00 76.50 823 LEU A O 1
ATOM 6031 N N . GLU A 1 824 ? -11.919 -31.502 -18.764 1.00 81.00 824 GLU A N 1
ATOM 6032 C CA . GLU A 1 824 ? -11.955 -32.358 -19.957 1.00 81.00 824 GLU A CA 1
ATOM 6033 C C . GLU A 1 824 ? -10.802 -32.017 -20.920 1.00 81.00 824 GLU A C 1
ATOM 6035 O O . GLU A 1 824 ? -10.106 -32.909 -21.408 1.00 81.00 824 GLU A O 1
ATOM 6040 N N . PHE A 1 825 ? -10.512 -30.728 -21.117 1.00 70.00 825 PHE A N 1
ATOM 6041 C CA . PHE A 1 825 ? -9.390 -30.257 -21.931 1.00 70.00 825 PHE A CA 1
ATOM 6042 C C . PHE A 1 825 ? -8.010 -30.592 -21.336 1.00 70.00 825 PHE A C 1
ATOM 6044 O O . PHE A 1 825 ? -7.070 -30.876 -22.086 1.00 70.00 825 PHE A O 1
ATOM 6051 N N . ALA A 1 826 ? -7.880 -30.566 -20.007 1.00 70.00 826 ALA A N 1
ATOM 6052 C CA . ALA A 1 826 ? -6.653 -30.870 -19.271 1.00 70.00 826 ALA A CA 1
ATOM 6053 C C . ALA A 1 826 ? -6.406 -32.379 -19.099 1.00 70.00 826 ALA A C 1
ATOM 6055 O O . ALA A 1 826 ? -5.320 -32.788 -18.689 1.00 70.00 826 ALA A O 1
ATOM 6056 N N . THR A 1 827 ? -7.380 -33.231 -19.434 1.00 70.38 827 THR A N 1
ATOM 6057 C CA . THR A 1 827 ? -7.240 -34.683 -19.286 1.00 70.38 827 THR A CA 1
ATOM 6058 C C . THR A 1 827 ? -6.081 -35.201 -20.150 1.00 70.38 827 THR A C 1
ATOM 6060 O O . THR A 1 827 ? -6.122 -35.169 -21.381 1.00 70.38 827 THR A O 1
ATOM 6063 N N . GLY A 1 828 ? -5.019 -35.682 -19.492 1.00 71.31 828 GLY A N 1
ATOM 6064 C CA . GLY A 1 828 ? -3.802 -36.185 -20.140 1.00 71.31 828 GLY A CA 1
ATOM 6065 C C . GLY A 1 828 ? -2.823 -35.108 -20.631 1.00 71.31 828 GLY A C 1
ATOM 6066 O O . GLY A 1 828 ? -1.971 -35.420 -21.464 1.00 71.31 828 GLY A O 1
ATOM 6067 N N . ARG A 1 829 ? -2.935 -33.857 -20.158 1.00 69.81 829 ARG A N 1
ATOM 6068 C CA . ARG A 1 829 ? -2.054 -32.731 -20.520 1.00 69.81 829 ARG A CA 1
ATOM 6069 C C . ARG A 1 829 ? -1.586 -31.985 -19.267 1.00 69.81 829 ARG A C 1
ATOM 6071 O O . ARG A 1 829 ? -2.387 -31.741 -18.373 1.00 69.81 829 ARG A O 1
ATOM 6078 N N . ASP A 1 830 ? -0.326 -31.555 -19.236 1.00 60.09 830 ASP A N 1
ATOM 6079 C CA . ASP A 1 830 ? 0.152 -30.610 -18.219 1.00 60.09 830 ASP A CA 1
ATOM 6080 C C . ASP A 1 830 ? -0.247 -29.188 -18.629 1.00 60.09 830 ASP A C 1
ATOM 6082 O O . ASP A 1 830 ? 0.260 -28.645 -19.614 1.00 60.09 830 ASP A O 1
ATOM 6086 N N . LEU A 1 831 ? -1.183 -28.591 -17.891 1.00 50.88 831 LEU A N 1
ATOM 6087 C CA . LEU A 1 831 ? -1.643 -27.225 -18.121 1.00 50.88 831 LEU A CA 1
ATOM 6088 C C . LEU A 1 831 ? -0.968 -26.274 -17.123 1.00 50.88 831 LEU A C 1
ATOM 6090 O O . LEU A 1 831 ? -1.000 -26.506 -15.919 1.00 50.88 831 LEU A O 1
ATOM 6094 N N . THR A 1 832 ? -0.364 -25.187 -17.602 1.00 48.66 832 THR A N 1
ATOM 6095 C CA . THR A 1 832 ? 0.189 -24.121 -16.749 1.00 48.66 832 THR A CA 1
ATOM 6096 C C . THR A 1 832 ? -0.380 -22.785 -17.201 1.00 48.66 832 THR A C 1
ATOM 6098 O O . THR A 1 832 ? -0.158 -22.370 -18.335 1.00 48.66 832 THR A O 1
ATOM 6101 N N . THR A 1 833 ? -1.117 -22.114 -16.319 1.00 49.81 833 THR A N 1
ATOM 6102 C CA . THR A 1 833 ? -1.679 -20.780 -16.561 1.00 49.81 833 THR A CA 1
ATOM 6103 C C . THR A 1 833 ? -0.883 -19.743 -15.782 1.00 49.81 833 THR A C 1
ATOM 6105 O O . THR A 1 833 ? -0.705 -19.892 -14.573 1.00 49.81 833 THR A O 1
ATOM 6108 N N . GLN A 1 834 ? -0.417 -18.696 -16.458 1.00 41.50 834 GLN A N 1
ATOM 6109 C CA . GLN A 1 834 ? 0.315 -17.592 -15.845 1.00 41.50 834 GLN A CA 1
ATOM 6110 C C . GLN A 1 834 ? -0.520 -16.319 -15.982 1.00 41.50 834 GLN A C 1
ATOM 6112 O O . GLN A 1 834 ? -0.940 -15.974 -17.084 1.00 41.50 834 GLN A O 1
ATOM 6117 N N . TYR A 1 835 ? -0.773 -15.642 -14.863 1.00 45.59 835 TYR A N 1
ATOM 6118 C CA . TYR A 1 835 ? -1.535 -14.396 -14.824 1.00 45.59 835 TYR A CA 1
ATOM 6119 C C . TYR A 1 835 ? -0.596 -13.254 -14.461 1.00 45.59 835 TYR A C 1
ATOM 6121 O O . TYR A 1 835 ? 0.127 -13.337 -13.467 1.00 45.59 835 TYR A O 1
ATOM 6129 N N . THR A 1 836 ? -0.627 -12.188 -15.252 1.00 37.12 836 THR A N 1
ATOM 6130 C CA . THR A 1 836 ? 0.084 -10.942 -14.964 1.00 37.12 836 THR A CA 1
ATOM 6131 C C . THR A 1 836 ? -0.958 -9.881 -14.651 1.00 37.12 836 THR A C 1
ATOM 6133 O O . THR A 1 836 ? -1.872 -9.660 -15.442 1.00 37.12 836 THR A O 1
ATOM 6136 N N . VAL A 1 837 ? -0.850 -9.266 -13.475 1.00 37.69 837 VAL A N 1
ATOM 6137 C CA . VAL A 1 837 ? -1.703 -8.148 -13.062 1.00 37.69 837 VAL A CA 1
ATOM 6138 C C . VAL A 1 837 ? -0.906 -6.871 -13.308 1.00 37.69 837 VAL A C 1
ATOM 6140 O O . VAL A 1 837 ? 0.080 -6.643 -12.609 1.00 37.69 837 VAL A O 1
ATOM 6143 N N . THR A 1 838 ? -1.290 -6.110 -14.334 1.00 36.94 838 THR A N 1
ATOM 6144 C CA . THR A 1 838 ? -0.743 -4.785 -14.668 1.00 36.94 838 THR A CA 1
ATOM 6145 C C . THR A 1 838 ? -1.432 -3.659 -13.913 1.00 36.94 838 THR A C 1
ATOM 6147 O O . THR A 1 838 ? -2.664 -3.747 -13.682 1.00 36.94 838 THR A O 1
#

Foldseek 3Di:
DCCVPPVVVLVPQQADDDPLQVVVCQFFVAGEAEFQAVVVVVQADQQVSFGPQVVCVVVVHGCSRYHTYDAFLDFRHWGDPVVCVVVVHDGRHTDTDHHDLQLLLLVLLPQADAQAWEWEQAQWTKIKGKHQGWAADPQQQWGKTCHSDPRIIITIDTQFGHHVQLVVVQCVVPVFDQCSSVVLLVLLLVAAPCLQVKAKLGRGDRGGNVDDFDDDMDIDDDPPDPDDPSSNSNSRSNNSLLNSLLSNLNNLVVRVPRDSDDDDDDDDDDDDDDDDDDDDDDDDPDPPPPPQSDDEYEYEYDCLCRPSSLQSNQLLNQAKYKYFNDPPSSVVSSVLSNCVSVPNDPDPPPPDPPGPIDIDHHDNVSSVVSVVVSVVNVVVCVVCVVVSRVVRVVVVVVVVVVPPPPPDPPPFQPAFAEEEQDQADPVLVVLNVVSHHYDYRHCVNVVDAADDPSVLVVQAPGQEYEDAGHAADLVSVVSRQNHAEYEYLALDPQRHPVVSCLLQLYWYFYFRLLLLLLLLVVLVVVVCCLQQVVLVLVVLVVDPDDDPPPVVSVVCCCVVRDGHAQAAFEEEEEDDPSNVLSNLQVSVVSNHAYEYEDQAADCVRCVVSPHGYDHLLVSQQRHLEYEYADADDPCQFQCAALVSLLSHAQQREYEYLHEQRNHDVVSVLVCQVVSSHVAYEYAYDPDAPDDCVPSLNVRSRYHYHRNCSRPDPSSSHSSSVLVSQQVVCVSSVHHRPGTPNSSSSVPRDSPDRGDPPDDPDDPPPDDDDHHDDPVDDDDDDDDDDDDDDDDDYDDDDDDPPVVVVVVVVVVVVVCCVVPPVNVVVCVVHDDDDDDDDD

pLDDT: mean 81.78, std 20.18, range [22.62, 98.81]